Protein AF-A0A815SWW9-F1 (afdb_monomer_lite)

Sequence (886 aa):
MSTSISLSSIQSQHINSLTKLCSNALVLVDTITFEWFRVTNLIGHLFCSIDHPTIKRINDPNLFENNKHTRLIIILSEAISTARLNEICTEENFDSVILLTSSPSIIDINDKNESEENLFDILELKYLQFPFISITDYFFLIPTLIPYRLPTIETLTSLTNEQIKMMTSLDTKFDKFEIKTIQIHAEMLNTLMASMNAREDIFALGPLSHVIAREYTQMANIKQRRKGGENKIALLLIDRHLDLATPSSHQQDTLLAQIINILPNIRIKSSDGCHERTIDIKVDTRALVKTSSSKSENDFNSYLFADMKRRVENIDAKSIFDNIIYSKSKVATTEVFTHLLESLIYNNLETKLKSVKVSAAAISACLEKFRQSPITVCKNYELLVMSCCLMQLMESISQNQKIERLVGLEKILVQGLTTNTGPSSYSIILQTLKDDLSKPEQQRQLKLMDYVILLVHIYSLAGNDVFYGKEEKDRTHKLIGKEILNESLFTNDLRQEMKTLGYSLEIEHALDVIYQQLDLLLSYKRRYKYLNSLIVDGHDEQPNYRQSLLKQILDLFKIYGNLGSSPSTVQQEQLMHDIEHVPFDGLTDFFRSAARGLFGDTKPNLISNDYSTIVIFIVGGITSHEIQLVQQYSQQIKKQRDCSYHKNMFRVAKASFSNKLIRSQSSTSIKAKKSNQRINKTTENILPIRISSSKYVAEQRSKARDIVLCLQRKNIKLIAIDFDNTLLSIHTSGYYQGTVDNLIEHIRSTFYYFIQEILDLPAFGHTLHLCIVTFSSQEQLIRKLLQLAFKTSKIDQIILRCNTPEFISTMNENDFLGKEFHLTSVVTELATQRNKTIKQHEILLLDDDVQNILIAEKFGHKVLEIRDGINLDILKEFAYNVLSEC

pLDDT: mean 80.12, std 16.36, range [26.19, 98.38]

Secondary structure (DSSP, 8-state):
------HHHHHHHHHHHHHHHHTTSEEEE-HHHHHHHHHTTHHHHHHTSSSPPEEEETT-TTTTTT---SEEEEEESS-EEHHHHHHHHHSS--SEEEEEES-GGGEEGGG--GGGTTHHHHEEEEE-S--SEEEETTEEEPPP-SSPPPPPHHHHHSS-HHHHHH---STTTS-HHHHHHHHHHHHHHHHHHHHTTEEEEEEEESHHHHHHHHHHHH-TTHHHHHHH--EEEEEEEEEGGG--TTTT-----BHHHHHHHHSPEEEEE-TTS-EEEEEEEEEE-GGG----S---GGGGEEEHHHHHHTTTTSHHHHHHHHHHHHSBHHHHHHHHHHHHHHHHHHTTS-SS-------HHHHHHHHHHHTT-HHHHHHSHHHHHHHHHHHHHHHHHTT-HHHHHHHHHHHHHHHHTT-TTS--HHHHHHHHHHHHHTS-GGG-SS-HHHHHHHHHHHHHHHTT-PPS-HHHHHHHHHHHHHHHHH-HHHHHHHHHHHHHTT----HHHHHHHHHHHHHHHHHHHTT-SSSS--EE---TTPPPEE--HHHHHHHHHHHHH-TTSPPPHHHHHHHHHSSEEE-TTHHHHHHHHHHHHHHTPPPP-TT-TT-SEEEEEEET---HHHHHHHHHHHHHHHHHHHHHHHHHHHHHHHHHHHHHHHTT-----------------------------HHHHHHHHHHHHHHHHHHHHTT--EEEEEIIIIIBSS--TTS--S-HHHHGGGB-HHHHHHHHHHHH-TTBTTTBEEEEE-S-S-HHHHHHHHHHH---GGGGGSEEE---HHHHTTS-TT---TTHHHHHHHHHHHHHHS-----GGGEEEEES-HHHHHHHHHTT-EEEE--TT--HHHHHHHHHHGGG--

InterPro domains:
  IPR001619 Sec1-like protein [PTHR11679] (107-635)
  IPR023214 HAD superfamily [G3DSA:3.40.50.1000] (700-881)
  IPR036045 Sec1-like superfamily [SSF56815] (166-638)
  IPR036412 HAD-like superfamily [SSF56784] (715-883)

Organism: NCBI:txid433720

Foldseek 3Di:
DPDDQFLLVLVVVLLVVVLVVQFQEAEEEAPQVVLLCLLLLSVVVQVPDPRHYHYDYLPPPCSCPPDPGLEYEYEDLAADELVSLQCVQPVDRHPAAEYEYQAPLSYPPVPDDPVSPVVVVRYHYDYRLQQWAPLGRQDIDRDDYPPADADALVLLLVADPVNLQQDDDPPVRDDSRNRSVLLSLLSNVLSVCLSRLELEFEWEFFSSRSNSVVSNLPDPCNVVSNVRRPAYEYEYEYECLLPLLVVLALDQFALLSLLQPQADFDWDQHPLRDTDGDSKGWFFQPLQEDDDDDDDSVVRTDIQSSVLSVPCVDPVSVVLSVRNLFHTNVVSQVVLVVVLQVLCVVVVLDPDRDPDDRALVSLSVSSNSNSVDVVSCVVCVNSNSVSSSVSVSRVRVVPQPLSVVLNVLLQVQLLLLPDPVDHHNLNSLLVLVVVQVVDDPVPRSDDLVSSLSSLLNSLSANFQRDTDDVVSVVSSLVVSLVVCVVDPVNVPVVVSVCVVVVHPDDSVVVSVVSVVSSVSSNVSLNSADQSRHQWDCDPDPDHIDGHGSLNVLLVLLVVLLPVPDDPDVVSQCNNCVSIDTRDSVRPVVVVVVVVVVVVVDDDDRNNDPSHPYYHYHYDPDDDSVSSNSVVVSVVVSVVSVVVVVVVVVVVVVVVVVVVVVVVVDPDDDDDDDDDDDDDDDDDDDDDPPPDDDPVNLVVLLVLLLLLVVLLVVLLQAEEEFEDACTQFVHGCPLDNPDALSVRLVGGDPQVLSNVQSLQPDPCELPRHAYEYFYQHQCQVSVLVSQCVSHVDPCSVRYHYQYNHVVLVVPDDPPDCLDRVSVVVVVQVCCCPVVVDHDALQSYEYEEQDVSNQVSSVVSNYHYDHDDPPDHSVVSSCCSPPVSPDD

Structure (mmCIF, N/CA/C/O backbone):
data_AF-A0A815SWW9-F1
#
_entry.id   AF-A0A815SWW9-F1
#
loop_
_atom_site.group_PDB
_atom_site.id
_atom_site.type_symbol
_atom_site.label_atom_id
_atom_site.label_alt_id
_atom_site.label_comp_id
_atom_site.label_asym_id
_atom_site.label_entity_id
_atom_site.label_seq_id
_atom_site.pdbx_PDB_ins_code
_atom_site.Cartn_x
_atom_site.Cartn_y
_atom_site.Cartn_z
_atom_site.occupancy
_atom_site.B_iso_or_equiv
_atom_site.auth_seq_id
_atom_site.auth_comp_id
_atom_site.auth_asym_id
_atom_site.auth_atom_id
_atom_site.pdbx_PDB_model_num
ATOM 1 N N . MET A 1 1 ? -29.176 17.730 -5.469 1.00 28.59 1 MET A N 1
ATOM 2 C CA . MET A 1 1 ? -28.328 17.457 -4.292 1.00 28.59 1 MET A CA 1
ATOM 3 C C . MET A 1 1 ? -28.115 15.955 -4.265 1.00 28.59 1 MET A C 1
ATOM 5 O O . MET A 1 1 ? -29.062 15.250 -3.960 1.00 28.59 1 MET A O 1
ATOM 9 N N . SER A 1 2 ? -26.962 15.450 -4.713 1.00 37.66 2 SER A N 1
ATOM 10 C CA . SER A 1 2 ? -26.655 14.021 -4.571 1.00 37.66 2 SER A CA 1
ATOM 11 C C . SER A 1 2 ? -26.400 13.744 -3.091 1.00 37.66 2 SER A C 1
ATOM 13 O O . SER A 1 2 ? -25.537 14.394 -2.498 1.00 37.66 2 SER A O 1
ATOM 15 N N . THR A 1 3 ? -27.153 12.832 -2.489 1.00 51.19 3 THR A N 1
ATOM 16 C CA . THR A 1 3 ? -26.865 12.300 -1.154 1.00 51.19 3 THR A CA 1
ATOM 17 C C . THR A 1 3 ? -25.464 11.696 -1.176 1.00 51.19 3 THR A C 1
ATOM 19 O O . THR A 1 3 ? -25.209 10.746 -1.909 1.00 51.19 3 THR A O 1
ATOM 22 N N . SER A 1 4 ? -24.517 12.291 -0.450 1.00 68.88 4 SER A N 1
ATOM 23 C CA . SER A 1 4 ? -23.161 11.752 -0.352 1.00 68.88 4 SER A CA 1
ATOM 24 C C . SER A 1 4 ? -23.195 10.403 0.362 1.00 68.88 4 SER A C 1
ATOM 26 O O . SER A 1 4 ? -23.782 10.306 1.439 1.00 68.88 4 SER A O 1
ATOM 28 N N . ILE A 1 5 ? -22.543 9.392 -0.211 1.00 83.94 5 ILE A N 1
ATOM 29 C CA . ILE A 1 5 ? -22.355 8.085 0.427 1.00 83.94 5 ILE A CA 1
ATOM 30 C C . ILE A 1 5 ? -21.585 8.296 1.743 1.00 83.94 5 ILE A C 1
ATOM 32 O O . ILE A 1 5 ? -20.517 8.907 1.736 1.00 83.94 5 ILE A O 1
ATOM 36 N N . SER A 1 6 ? -22.126 7.814 2.866 1.00 88.25 6 SER A N 1
ATOM 37 C CA . SER A 1 6 ? -21.467 7.847 4.181 1.00 88.25 6 SER A CA 1
ATOM 38 C C . SER A 1 6 ? -21.121 6.428 4.615 1.00 88.25 6 SER A C 1
ATOM 40 O O . SER A 1 6 ? -21.995 5.655 5.010 1.00 88.25 6 SER A O 1
ATOM 42 N N . LEU A 1 7 ? -19.832 6.089 4.549 1.00 88.19 7 LEU A N 1
ATOM 43 C CA . LEU A 1 7 ? -19.339 4.774 4.962 1.00 88.19 7 LEU A CA 1
ATOM 44 C C . LEU A 1 7 ? -19.535 4.528 6.460 1.00 88.19 7 LEU A C 1
ATOM 46 O O . LEU A 1 7 ? -19.805 3.393 6.847 1.00 88.19 7 LEU A O 1
ATOM 50 N N . SER A 1 8 ? -19.459 5.570 7.297 1.00 85.12 8 SER A N 1
ATOM 51 C CA . SER A 1 8 ? -19.710 5.419 8.734 1.00 85.12 8 SER A CA 1
ATOM 52 C C . SER A 1 8 ? -21.167 5.044 9.011 1.00 85.12 8 SER A C 1
ATOM 54 O O . SER A 1 8 ? -21.420 4.123 9.783 1.00 85.12 8 SER A O 1
ATOM 56 N N . SER A 1 9 ? -22.123 5.674 8.316 1.00 87.81 9 SER A N 1
ATOM 57 C CA . SER A 1 9 ? -23.548 5.346 8.428 1.00 87.81 9 SER A CA 1
ATOM 58 C C . SER A 1 9 ? -23.849 3.919 7.965 1.00 87.81 9 SER A C 1
ATOM 60 O O . SER A 1 9 ? -24.535 3.182 8.675 1.00 87.81 9 SER A O 1
ATOM 62 N N . ILE A 1 10 ? -23.283 3.509 6.825 1.00 89.06 10 ILE A N 1
ATOM 63 C CA . ILE A 1 10 ? -23.389 2.138 6.304 1.00 89.06 10 ILE A CA 1
ATOM 64 C C . ILE A 1 10 ? -22.845 1.139 7.337 1.00 89.06 10 ILE A C 1
ATOM 66 O O . ILE A 1 10 ? -23.532 0.188 7.709 1.00 89.06 10 ILE A O 1
ATOM 70 N N . GLN A 1 11 ? -21.645 1.383 7.874 1.00 88.06 11 GLN A N 1
ATOM 71 C CA . GLN A 1 11 ? -21.050 0.519 8.893 1.00 88.06 11 GLN A CA 1
ATOM 72 C C . GLN A 1 11 ? -21.924 0.435 10.153 1.00 88.06 11 GLN A C 1
ATOM 74 O O . GLN A 1 11 ? -22.138 -0.660 10.666 1.00 88.06 11 GLN A O 1
ATOM 79 N N . SER A 1 12 ? -22.475 1.552 10.641 1.00 85.44 12 SER A N 1
ATOM 80 C CA . SER A 1 12 ? -23.375 1.560 11.803 1.00 85.44 12 SER A CA 1
ATOM 81 C C . SER A 1 12 ? -24.646 0.735 11.571 1.00 85.44 12 SER A C 1
ATOM 83 O O . SER A 1 12 ? -25.087 0.023 12.473 1.00 85.44 12 SER A O 1
ATOM 85 N N . GLN A 1 13 ? -25.233 0.777 10.370 1.00 87.88 13 GLN A N 1
ATOM 86 C CA . GLN A 1 13 ? -26.397 -0.051 10.025 1.00 87.88 13 GLN A CA 1
ATOM 87 C C . GLN A 1 13 ? -26.065 -1.547 10.057 1.00 87.88 13 GLN A C 1
ATOM 89 O O . GLN A 1 13 ? -26.841 -2.352 10.589 1.00 87.88 13 GLN A O 1
ATOM 94 N N . HIS A 1 14 ? -24.901 -1.923 9.532 1.00 87.62 14 HIS A N 1
ATOM 95 C CA . HIS A 1 14 ? -24.450 -3.307 9.560 1.00 87.62 14 HIS A CA 1
ATOM 96 C C . HIS A 1 14 ? -24.086 -3.781 10.972 1.00 87.62 14 HIS A C 1
ATOM 98 O O . HIS A 1 14 ? -24.501 -4.874 11.353 1.00 87.62 14 HIS A O 1
ATOM 104 N N . ILE A 1 15 ? -23.417 -2.945 11.774 1.00 86.50 15 ILE A N 1
ATOM 105 C CA . ILE A 1 15 ? -23.149 -3.197 13.200 1.00 86.50 15 ILE A CA 1
ATOM 106 C C . ILE A 1 15 ? -24.458 -3.472 13.940 1.00 86.50 15 ILE A C 1
ATOM 108 O O . ILE A 1 15 ? -24.577 -4.503 14.590 1.00 86.50 15 ILE A O 1
ATOM 112 N N . ASN A 1 16 ? -25.477 -2.627 13.765 1.00 86.12 16 ASN A N 1
ATOM 113 C CA . ASN A 1 16 ? -26.783 -2.825 14.399 1.00 86.12 16 ASN A CA 1
ATOM 114 C C . ASN A 1 16 ? -27.454 -4.139 13.974 1.00 86.12 16 ASN A C 1
ATOM 116 O O . ASN A 1 16 ? -28.098 -4.803 14.787 1.00 86.12 16 ASN A O 1
ATOM 120 N N . SER A 1 17 ? -27.320 -4.516 12.702 1.00 88.62 17 SER A N 1
ATOM 121 C CA . SER A 1 17 ? -27.863 -5.775 12.182 1.00 88.62 17 SER A CA 1
ATOM 122 C C . SER A 1 17 ? -27.133 -6.982 12.773 1.00 88.62 17 SER A C 1
ATOM 124 O O . SER A 1 17 ? -27.777 -7.945 13.186 1.00 88.62 17 SER A O 1
ATOM 126 N N . LEU A 1 18 ? -25.804 -6.907 12.887 1.00 88.69 18 LEU A N 1
ATOM 127 C CA . LEU A 1 18 ? -24.998 -7.956 13.500 1.00 88.69 18 LEU A CA 1
ATOM 128 C C . LEU A 1 18 ? -25.253 -8.065 15.008 1.00 88.69 18 LEU A C 1
ATOM 130 O O . LEU A 1 18 ? -25.401 -9.171 15.510 1.00 88.69 18 LEU A O 1
ATOM 134 N N . THR A 1 19 ? -25.390 -6.948 15.727 1.00 88.25 19 THR A N 1
ATOM 135 C CA . THR A 1 19 ? -25.749 -6.947 17.154 1.00 88.25 19 THR A CA 1
ATOM 136 C C . THR A 1 19 ? -27.071 -7.668 17.404 1.00 88.25 19 THR A C 1
ATOM 138 O O . THR A 1 19 ? -27.162 -8.456 18.339 1.00 88.25 19 THR A O 1
ATOM 141 N N . LYS A 1 20 ? -28.074 -7.458 16.541 1.00 88.81 20 LYS A N 1
ATOM 142 C CA . LYS A 1 20 ? -29.349 -8.190 16.604 1.00 88.81 20 LYS A CA 1
ATOM 143 C C . LYS A 1 20 ? -29.201 -9.670 16.263 1.00 88.81 20 LYS A C 1
ATOM 145 O O . LYS A 1 20 ? -29.877 -10.494 16.856 1.00 88.81 20 LYS A O 1
ATOM 150 N N . LEU A 1 21 ? -28.349 -10.019 15.301 1.00 89.94 21 LEU A N 1
ATOM 151 C CA . LEU A 1 21 ? -28.117 -11.420 14.946 1.00 89.94 21 LEU A CA 1
ATOM 152 C C . LEU A 1 21 ? -27.449 -12.183 16.098 1.00 89.94 21 LEU A C 1
ATOM 154 O O . LEU A 1 21 ? -27.844 -13.313 16.390 1.00 89.94 21 LEU A O 1
ATOM 158 N N . CYS A 1 22 ? -26.487 -11.530 16.754 1.00 90.81 22 CYS A N 1
ATOM 159 C CA . CYS A 1 22 ? -25.696 -12.061 17.857 1.00 90.81 22 CYS A CA 1
ATOM 160 C C . CYS A 1 22 ? -26.426 -12.110 19.203 1.00 90.81 22 CYS A C 1
ATOM 162 O O . CYS A 1 22 ? -25.908 -12.727 20.124 1.00 90.81 22 CYS A O 1
ATOM 164 N N . SER A 1 23 ? -27.588 -11.476 19.363 1.00 88.94 23 SER A N 1
ATOM 165 C CA . SER A 1 23 ? -28.292 -11.454 20.651 1.00 88.94 23 SER A CA 1
ATOM 166 C C . SER A 1 23 ? -28.649 -12.866 21.135 1.00 88.94 23 SER A C 1
ATOM 168 O O . SER A 1 23 ? -29.152 -13.673 20.344 1.00 88.94 23 SER A O 1
ATOM 170 N N . ASN A 1 24 ? -28.452 -13.129 22.433 1.00 91.00 24 ASN A N 1
ATOM 171 C CA . ASN A 1 24 ? -28.711 -14.426 23.076 1.00 91.00 24 ASN A CA 1
ATOM 172 C C . ASN A 1 24 ? -28.012 -15.620 22.386 1.00 91.00 24 ASN A C 1
ATOM 174 O O . ASN A 1 24 ? -28.640 -16.642 22.097 1.00 91.00 24 ASN A O 1
ATOM 178 N N . ALA A 1 25 ? -26.732 -15.461 22.045 1.00 93.06 25 ALA A N 1
ATOM 179 C CA . ALA A 1 25 ? -25.926 -16.504 21.419 1.00 93.06 25 ALA A CA 1
ATOM 180 C C . ALA A 1 25 ? -24.525 -16.604 22.040 1.00 93.06 25 ALA A C 1
ATOM 182 O O . ALA A 1 25 ? -23.979 -15.624 22.564 1.00 93.06 25 ALA A O 1
ATOM 183 N N . LEU A 1 26 ? -23.919 -17.785 21.908 1.00 93.94 26 LEU A N 1
ATOM 184 C CA . LEU A 1 26 ? -22.475 -17.951 22.016 1.00 93.94 26 LEU A CA 1
ATOM 185 C C . LEU A 1 26 ? -21.864 -17.512 20.683 1.00 93.94 26 LEU A C 1
ATOM 187 O O . LEU A 1 26 ? -22.131 -18.107 19.642 1.00 93.94 26 LEU A O 1
ATOM 191 N N . VAL A 1 27 ? -21.069 -16.448 20.714 1.00 93.50 27 VAL A N 1
ATOM 192 C CA . VAL A 1 27 ? -20.405 -15.878 19.544 1.00 93.50 27 VAL A CA 1
ATOM 193 C C . VAL A 1 27 ? -18.925 -16.225 19.602 1.00 93.50 27 VAL A C 1
ATOM 195 O O . VAL A 1 27 ? -18.199 -15.748 20.475 1.00 93.50 27 VAL A O 1
ATOM 198 N N . LEU A 1 28 ? -18.471 -17.037 18.657 1.00 93.38 28 LEU A N 1
ATOM 199 C CA . LEU A 1 28 ? -17.068 -17.379 18.485 1.00 93.38 28 LEU A CA 1
ATOM 200 C C . LEU A 1 28 ? -16.478 -16.526 17.375 1.00 93.38 28 LEU A C 1
ATOM 202 O O . LEU A 1 28 ? -17.030 -16.460 16.280 1.00 93.38 28 LEU A O 1
ATOM 206 N N . VAL A 1 29 ? -15.358 -15.872 17.651 1.00 90.12 29 VAL A N 1
ATOM 207 C CA . VAL A 1 29 ? -14.650 -15.053 16.663 1.00 90.12 29 VAL A CA 1
ATOM 208 C C . VAL A 1 29 ? -13.195 -15.481 16.570 1.00 90.12 29 VAL A C 1
ATOM 210 O O . VAL A 1 29 ? -12.577 -15.828 17.582 1.00 90.12 29 VAL A O 1
ATOM 213 N N . ASP A 1 30 ? -12.621 -15.443 15.372 1.00 85.12 30 ASP A N 1
ATOM 214 C CA . ASP A 1 30 ? -11.168 -15.537 15.253 1.00 85.12 30 ASP A CA 1
ATOM 215 C C . ASP A 1 30 ? -10.474 -14.266 15.766 1.00 85.12 30 ASP A C 1
ATOM 217 O O . ASP A 1 30 ? -11.096 -13.255 16.122 1.00 85.12 30 ASP A O 1
ATOM 221 N N . THR A 1 31 ? -9.149 -14.341 15.853 1.00 80.50 31 THR A N 1
ATOM 222 C CA . THR A 1 31 ? -8.339 -13.271 16.425 1.00 80.50 31 THR A CA 1
ATOM 223 C C . THR A 1 31 ? -8.426 -11.985 15.603 1.00 80.50 31 THR A C 1
ATOM 225 O O . THR A 1 31 ? -8.537 -10.911 16.187 1.00 80.50 31 THR A O 1
ATOM 228 N N . ILE A 1 32 ? -8.432 -12.072 14.272 1.00 78.00 32 ILE A N 1
ATOM 229 C CA . ILE A 1 32 ? -8.517 -10.904 13.385 1.00 78.00 32 ILE A CA 1
ATOM 230 C C . ILE A 1 32 ? -9.870 -10.205 13.540 1.00 78.00 32 ILE A C 1
ATOM 232 O O . ILE A 1 32 ? -9.935 -8.999 13.787 1.00 78.00 32 ILE A O 1
ATOM 236 N N . THR A 1 33 ? -10.953 -10.972 13.492 1.00 83.00 33 THR A N 1
ATOM 237 C CA . THR A 1 33 ? -12.331 -10.498 13.639 1.00 83.00 33 THR A CA 1
ATOM 238 C C . THR A 1 33 ? -12.541 -9.832 14.996 1.00 83.00 33 THR A C 1
ATOM 240 O O . THR A 1 33 ? -13.130 -8.751 15.071 1.00 83.00 33 THR A O 1
ATOM 243 N N . PHE A 1 34 ? -12.009 -10.416 16.076 1.00 84.25 34 PHE A N 1
ATOM 244 C CA . PHE A 1 34 ? -12.066 -9.818 17.413 1.00 84.25 34 PHE A CA 1
ATOM 245 C C . PHE A 1 34 ? -11.474 -8.403 17.437 1.00 84.25 34 PHE A C 1
ATOM 247 O O . PHE A 1 34 ? -11.981 -7.493 18.097 1.00 84.25 34 PHE A O 1
ATOM 254 N N . GLU A 1 35 ? -10.395 -8.195 16.697 1.00 79.56 35 GLU A N 1
ATOM 255 C CA . GLU A 1 35 ? -9.653 -6.941 16.700 1.00 79.56 35 GLU A CA 1
ATOM 256 C C . GLU A 1 35 ? -10.373 -5.888 15.859 1.00 79.56 35 GLU A C 1
ATOM 258 O O . GLU A 1 35 ? -10.431 -4.718 16.248 1.00 79.56 35 GLU A O 1
ATOM 263 N N . TRP A 1 36 ? -11.051 -6.303 14.786 1.00 80.75 36 TRP A N 1
ATOM 264 C CA . TRP A 1 36 ? -11.974 -5.428 14.061 1.00 80.75 36 TRP A CA 1
ATOM 265 C C . TRP A 1 36 ? -13.135 -5.012 14.949 1.00 80.75 36 TRP A C 1
ATOM 267 O O . TRP A 1 36 ? -13.521 -3.841 14.954 1.00 80.75 36 TRP A O 1
ATOM 277 N N . PHE A 1 37 ? -13.680 -5.951 15.724 1.00 83.56 37 PHE A N 1
ATOM 278 C CA . PHE A 1 37 ? -14.781 -5.677 16.639 1.00 83.56 37 PHE A CA 1
ATOM 279 C C . PHE A 1 37 ? -14.355 -4.667 17.706 1.00 83.56 37 PHE A C 1
ATOM 281 O O . PHE A 1 37 ? -15.149 -3.800 18.075 1.00 83.56 37 PHE A O 1
ATOM 288 N N . ARG A 1 38 ? -13.096 -4.720 18.159 1.00 82.81 38 ARG A N 1
ATOM 289 C CA . ARG A 1 38 ? -12.534 -3.703 19.056 1.00 82.81 38 ARG A CA 1
ATOM 290 C C . ARG A 1 38 ? -12.417 -2.345 18.362 1.00 82.81 38 ARG A C 1
ATOM 292 O O . ARG A 1 38 ? -12.988 -1.375 18.850 1.00 82.81 38 ARG A O 1
ATOM 299 N N . VAL A 1 39 ? -11.749 -2.269 17.209 1.00 79.88 39 VAL A N 1
ATOM 300 C CA . VAL A 1 39 ? -11.517 -1.002 16.480 1.00 79.88 39 VAL A CA 1
ATOM 301 C C . VAL A 1 39 ? -12.820 -0.333 16.029 1.00 79.88 39 VAL A C 1
ATOM 303 O O . VAL A 1 39 ? -12.880 0.887 15.897 1.00 79.88 39 VAL A O 1
ATOM 306 N N . THR A 1 40 ? -13.873 -1.106 15.773 1.00 78.44 40 THR A N 1
ATOM 307 C CA . THR A 1 40 ? -15.208 -0.601 15.412 1.00 78.44 40 THR A CA 1
ATOM 308 C C . THR A 1 40 ? -16.112 -0.353 16.617 1.00 78.44 40 THR A C 1
ATOM 310 O O . THR A 1 40 ? -17.238 0.101 16.436 1.00 78.44 40 THR A O 1
ATOM 313 N N . ASN A 1 41 ? -15.635 -0.621 17.838 1.00 79.19 41 ASN A N 1
ATOM 314 C CA . ASN A 1 41 ? -16.411 -0.611 19.081 1.00 79.19 41 ASN A CA 1
ATOM 315 C C . ASN A 1 41 ? -17.661 -1.530 19.055 1.00 79.19 41 ASN A C 1
ATOM 317 O O . ASN A 1 41 ? -18.584 -1.388 19.860 1.00 79.19 41 ASN A O 1
ATOM 321 N N . LEU A 1 42 ? -17.701 -2.525 18.165 1.00 82.69 42 LEU A N 1
ATOM 322 C CA . LEU A 1 42 ? -18.795 -3.495 18.098 1.00 82.69 42 LEU A CA 1
ATOM 323 C C . LEU A 1 42 ? -18.932 -4.295 19.402 1.00 82.69 42 LEU A C 1
ATOM 325 O O . LEU A 1 42 ? -20.052 -4.567 19.828 1.00 82.69 42 LEU A O 1
ATOM 329 N N . ILE A 1 43 ? -17.821 -4.607 20.080 1.00 80.69 43 ILE A N 1
ATOM 330 C CA . ILE A 1 43 ? -17.851 -5.259 21.403 1.00 80.69 43 ILE A CA 1
ATOM 331 C C . ILE A 1 43 ? -18.672 -4.420 22.394 1.00 80.69 43 ILE A C 1
ATOM 333 O O . ILE A 1 43 ? -19.541 -4.951 23.084 1.00 80.69 43 ILE A O 1
ATOM 337 N N . GLY A 1 44 ? -18.459 -3.100 22.417 1.00 78.62 44 GLY A N 1
ATOM 338 C CA . GLY A 1 44 ? -19.234 -2.181 23.250 1.00 78.62 44 GLY A CA 1
ATOM 339 C C . GLY A 1 44 ? -20.726 -2.184 22.903 1.00 78.62 44 GLY A C 1
ATOM 340 O O . GLY A 1 44 ? -21.561 -2.224 23.803 1.00 78.62 44 GLY A O 1
ATOM 341 N N . HIS A 1 45 ? -21.076 -2.211 21.613 1.00 79.94 45 HIS A N 1
ATOM 342 C CA . HIS A 1 45 ? -22.474 -2.318 21.173 1.00 79.94 45 HIS A CA 1
ATOM 343 C C . HIS A 1 45 ? -23.135 -3.634 21.608 1.00 79.94 45 HIS A C 1
ATOM 345 O O . HIS A 1 45 ? -24.288 -3.624 22.040 1.00 79.94 45 HIS A O 1
ATOM 351 N N . LEU A 1 46 ? -22.407 -4.752 21.542 1.00 80.38 46 LEU A N 1
ATOM 352 C CA . LEU A 1 46 ? -22.892 -6.062 21.982 1.00 80.38 46 LEU A CA 1
ATOM 353 C C . LEU A 1 46 ? -23.126 -6.092 23.503 1.00 80.38 46 LEU A C 1
ATOM 355 O O . LEU A 1 46 ? -24.167 -6.580 23.944 1.00 80.38 46 LEU A O 1
ATOM 359 N N . PHE A 1 47 ? -22.238 -5.490 24.304 1.00 77.25 47 PHE A N 1
ATOM 360 C CA . PHE A 1 47 ? -22.422 -5.371 25.760 1.00 77.25 47 PHE A CA 1
ATOM 361 C C . PHE A 1 47 ? -23.596 -4.479 26.173 1.00 77.25 47 PHE A C 1
ATOM 363 O O . PHE A 1 47 ? -24.148 -4.679 27.246 1.00 77.25 47 PHE A O 1
ATOM 370 N N . CYS A 1 48 ? -24.001 -3.511 25.351 1.00 75.31 48 CYS A N 1
ATOM 371 C CA . CYS A 1 48 ? -25.159 -2.659 25.640 1.00 75.31 48 CYS A CA 1
ATOM 372 C C . CYS A 1 48 ? -26.504 -3.271 25.200 1.00 75.31 48 CYS A C 1
ATOM 374 O O . CYS A 1 48 ? -27.549 -2.672 25.455 1.00 75.31 48 CYS A O 1
ATOM 376 N N . SER A 1 49 ? -26.504 -4.419 24.513 1.00 75.50 49 SER A N 1
ATOM 377 C CA . SER A 1 49 ? -27.738 -5.099 24.089 1.00 75.50 49 SER A CA 1
ATOM 378 C C . SER A 1 49 ? -28.466 -5.747 25.276 1.00 75.50 49 SER A C 1
ATOM 380 O O . SER A 1 49 ? -27.820 -6.160 26.226 1.00 75.50 49 SER A O 1
ATOM 382 N N . ILE A 1 50 ? -29.803 -5.822 25.247 1.00 65.62 50 ILE A N 1
ATOM 383 C CA . ILE A 1 50 ? -30.616 -6.364 26.361 1.00 65.62 50 ILE A CA 1
ATOM 384 C C . ILE A 1 50 ? -30.351 -7.867 26.575 1.00 65.62 50 ILE A C 1
ATOM 386 O O . ILE A 1 50 ? -30.291 -8.327 27.712 1.00 65.62 50 ILE A O 1
ATOM 390 N N . ASP A 1 51 ? -30.132 -8.605 25.485 1.00 79.00 51 ASP A N 1
ATOM 391 C CA . ASP A 1 51 ? -29.882 -10.046 25.483 1.00 79.00 51 ASP A CA 1
ATOM 392 C C . ASP A 1 51 ? -28.403 -10.325 25.184 1.00 79.00 51 ASP A C 1
ATOM 394 O O . ASP A 1 51 ? -28.019 -10.650 24.053 1.00 79.00 51 ASP A O 1
ATOM 398 N N . HIS A 1 52 ? -27.563 -10.130 26.203 1.00 79.81 52 HIS A N 1
ATOM 399 C CA . HIS A 1 52 ? -26.109 -10.147 26.066 1.00 79.81 52 HIS A CA 1
ATOM 400 C C . HIS A 1 52 ? -25.583 -11.468 25.466 1.00 79.81 52 HIS A C 1
ATOM 402 O O . HIS A 1 52 ? -25.755 -12.527 26.078 1.00 79.81 52 HIS A O 1
ATOM 408 N N . PRO A 1 53 ? -24.877 -11.432 24.319 1.00 87.69 53 PRO A N 1
ATOM 409 C CA . PRO A 1 53 ? -24.121 -12.588 23.862 1.00 87.69 53 PRO A CA 1
ATOM 410 C C . PRO A 1 53 ? -22.948 -12.897 24.786 1.00 87.69 53 PRO A C 1
ATOM 412 O O . PRO A 1 53 ? -22.373 -12.006 25.418 1.00 87.69 53 PRO A O 1
ATOM 415 N N . THR A 1 54 ? -22.510 -14.152 24.769 1.00 90.38 54 THR A N 1
ATOM 416 C CA . THR A 1 54 ? -21.175 -14.514 25.255 1.00 90.38 54 THR A CA 1
ATOM 417 C C . THR A 1 54 ? -20.229 -14.531 24.068 1.00 90.38 54 THR A C 1
ATOM 419 O O . THR A 1 54 ? -20.411 -15.332 23.163 1.00 90.38 54 THR A O 1
ATOM 422 N N . ILE A 1 55 ? -19.226 -13.653 24.055 1.00 90.06 55 ILE A N 1
ATOM 423 C CA . ILE A 1 55 ? -18.236 -13.588 22.974 1.00 90.06 55 ILE A CA 1
ATOM 424 C C . ILE A 1 55 ? -16.947 -14.241 23.459 1.00 90.06 55 ILE A C 1
ATOM 426 O O . ILE A 1 55 ? -16.393 -13.819 24.475 1.00 90.06 55 ILE A O 1
ATOM 430 N N . LYS A 1 56 ? -16.454 -15.239 22.727 1.00 90.69 56 LYS A N 1
ATOM 431 C CA . LYS A 1 56 ? -15.180 -15.909 23.004 1.00 90.69 56 LYS A CA 1
ATOM 432 C C . LYS A 1 56 ? -14.328 -15.981 21.743 1.00 90.69 56 LYS A C 1
ATOM 434 O O . LYS A 1 56 ? -14.831 -15.932 20.621 1.00 90.69 56 LYS A O 1
ATOM 439 N N . ARG A 1 57 ? -13.013 -16.071 21.934 1.00 88.94 57 ARG A N 1
ATOM 440 C CA . ARG A 1 57 ? -12.090 -16.329 20.825 1.00 88.94 57 ARG A CA 1
ATOM 441 C C . ARG A 1 57 ? -12.140 -17.811 20.479 1.00 88.94 57 ARG A C 1
ATOM 443 O O . ARG A 1 57 ? -12.216 -18.645 21.372 1.00 88.94 57 ARG A O 1
ATOM 450 N N . ILE A 1 58 ? -12.039 -18.140 19.199 1.00 88.94 58 ILE A N 1
ATOM 451 C CA . ILE A 1 58 ? -12.123 -19.530 18.724 1.00 88.94 58 ILE A CA 1
ATOM 452 C C . ILE A 1 58 ? -10.966 -20.427 19.203 1.00 88.94 58 ILE A C 1
ATOM 454 O O . ILE A 1 58 ? -11.066 -21.649 19.178 1.00 88.94 58 ILE A O 1
ATOM 458 N N . ASN A 1 59 ? -9.873 -19.816 19.663 1.00 82.75 59 ASN A N 1
ATOM 459 C CA . ASN A 1 59 ? -8.707 -20.504 20.217 1.00 82.75 59 ASN A CA 1
ATOM 460 C C . ASN A 1 59 ? -8.679 -20.468 21.756 1.00 82.75 59 ASN A C 1
ATOM 462 O O . ASN A 1 59 ? -7.645 -20.753 22.356 1.00 82.75 59 ASN A O 1
ATOM 466 N N . ASP A 1 60 ? -9.770 -20.046 22.402 1.00 85.00 60 ASP A N 1
ATOM 467 C CA . ASP A 1 60 ? -9.885 -20.077 23.859 1.00 85.00 60 ASP A CA 1
ATOM 468 C C . ASP A 1 60 ? -9.954 -21.543 24.335 1.00 85.00 60 ASP A C 1
ATOM 470 O O . ASP A 1 60 ? -10.825 -22.281 23.870 1.00 85.00 60 ASP A O 1
ATOM 474 N N . PRO A 1 61 ? -9.065 -21.995 25.240 1.00 84.12 61 PRO A N 1
ATOM 475 C CA . PRO A 1 61 ? -9.096 -23.370 25.741 1.00 84.12 61 PRO A CA 1
ATOM 476 C C . PRO A 1 61 ? -10.397 -23.708 26.484 1.00 84.12 61 PRO A C 1
ATOM 478 O O . PRO A 1 61 ? -10.742 -24.880 26.597 1.00 84.12 61 PRO A O 1
ATOM 481 N N . ASN A 1 62 ? -11.138 -22.699 26.951 1.00 88.19 62 ASN A N 1
ATOM 482 C CA . ASN A 1 62 ? -12.366 -22.851 27.725 1.00 88.19 62 ASN A CA 1
ATOM 483 C C . ASN A 1 62 ? -13.596 -22.363 26.936 1.00 88.19 62 ASN A C 1
ATOM 485 O O . ASN A 1 62 ? -14.507 -21.728 27.484 1.00 88.19 62 ASN A O 1
ATOM 489 N N . LEU A 1 63 ? -13.629 -22.650 25.631 1.00 87.50 63 LEU A N 1
ATOM 490 C CA . LEU A 1 63 ? -14.681 -22.269 24.679 1.00 87.50 63 LEU A CA 1
ATOM 491 C C . LEU A 1 63 ? -16.108 -22.468 25.210 1.00 87.50 63 LEU A C 1
ATOM 493 O O . LEU A 1 63 ? -16.893 -21.519 25.236 1.00 87.50 63 LEU A O 1
ATOM 497 N N . PHE A 1 64 ? -16.439 -23.650 25.722 1.00 90.75 64 PHE A N 1
ATOM 498 C CA . PHE A 1 64 ? -17.807 -23.978 26.151 1.00 90.75 64 PHE A CA 1
ATOM 499 C C . PHE A 1 64 ? -18.019 -23.902 27.665 1.00 90.75 64 PHE A C 1
ATOM 501 O O . PHE A 1 64 ? -19.136 -24.067 28.153 1.00 90.75 64 PHE A O 1
ATOM 508 N N . GLU A 1 65 ? -16.981 -23.540 28.426 1.00 90.06 65 GLU A N 1
ATOM 509 C CA . GLU A 1 65 ? -17.087 -23.418 29.879 1.00 90.06 65 GLU A CA 1
ATOM 510 C C . GLU A 1 65 ? -18.178 -22.400 30.260 1.00 90.06 65 GLU A C 1
ATOM 512 O O . GLU A 1 65 ? -18.146 -21.239 29.826 1.00 90.06 65 GLU A O 1
ATOM 517 N N . ASN A 1 66 ? -19.141 -22.850 31.074 1.00 86.00 66 ASN A N 1
ATOM 518 C CA . ASN A 1 66 ? -20.317 -22.098 31.523 1.00 86.00 66 ASN A CA 1
ATOM 519 C C . ASN A 1 66 ? -21.233 -21.581 30.393 1.00 86.00 66 ASN A C 1
ATOM 521 O O . ASN A 1 66 ? -21.935 -20.581 30.594 1.00 86.00 66 ASN A O 1
ATOM 525 N N . ASN A 1 67 ? -21.250 -22.229 29.221 1.00 88.12 67 ASN A N 1
ATOM 526 C CA . ASN A 1 67 ? -22.179 -21.866 28.155 1.00 88.12 67 ASN A CA 1
ATOM 527 C C . ASN A 1 67 ? -23.641 -22.096 28.589 1.00 88.12 67 ASN A C 1
ATOM 529 O O . ASN A 1 67 ? -23.991 -23.132 29.147 1.00 88.12 67 ASN A O 1
ATOM 533 N N . LYS A 1 68 ? -24.499 -21.107 28.330 1.00 90.25 68 LYS A N 1
ATOM 534 C CA . LYS A 1 68 ? -25.951 -21.158 28.588 1.00 90.25 68 LYS A CA 1
ATOM 535 C C . LYS A 1 68 ? -26.776 -20.912 27.326 1.00 90.25 68 LYS A C 1
ATOM 537 O O . LYS A 1 68 ? -28.002 -20.884 27.396 1.00 90.25 68 LYS A O 1
ATOM 542 N N . HIS A 1 69 ? -26.111 -20.674 26.198 1.00 92.81 69 HIS A N 1
ATOM 543 C CA . HIS A 1 69 ? -26.750 -20.335 24.936 1.00 92.81 69 HIS A CA 1
ATOM 544 C C . HIS A 1 69 ? -27.002 -21.600 24.130 1.00 92.81 69 HIS A C 1
ATOM 546 O O . HIS A 1 69 ? -26.098 -22.419 23.976 1.00 92.81 69 HIS A O 1
ATOM 552 N N . THR A 1 70 ? -28.200 -21.717 23.560 1.00 92.19 70 THR A N 1
ATOM 553 C CA . THR A 1 70 ? -28.546 -22.794 22.621 1.00 92.19 70 THR A CA 1
ATOM 554 C C . THR A 1 70 ? -28.284 -22.411 21.164 1.00 92.19 70 THR A C 1
ATOM 556 O O . THR A 1 70 ? -28.416 -23.236 20.267 1.00 92.19 70 THR A O 1
ATOM 559 N N . ARG A 1 71 ? -27.867 -21.164 20.906 1.00 94.00 71 ARG A N 1
ATOM 560 C CA . ARG A 1 71 ? -27.481 -20.672 19.580 1.00 94.00 71 ARG A CA 1
ATOM 561 C C . ARG A 1 71 ? -25.978 -20.431 19.520 1.00 94.00 71 ARG A C 1
ATOM 563 O O . ARG A 1 71 ? -25.443 -19.709 20.364 1.00 94.00 71 ARG A O 1
ATOM 570 N N . LEU A 1 72 ? -25.335 -20.975 18.491 1.00 94.44 72 LEU A N 1
ATOM 571 C CA . LEU A 1 72 ? -23.925 -20.761 18.179 1.00 94.44 72 LEU A CA 1
ATOM 572 C C . LEU A 1 72 ? -23.791 -19.886 16.931 1.00 94.44 72 LEU A C 1
ATOM 574 O O . LEU A 1 72 ? -24.404 -20.154 15.897 1.00 94.44 72 LEU A O 1
ATOM 578 N N . ILE A 1 73 ? -22.973 -18.842 17.019 1.00 94.06 73 ILE A N 1
ATOM 579 C CA . ILE A 1 73 ? -22.606 -17.993 15.886 1.00 94.06 73 ILE A CA 1
ATOM 580 C C . ILE A 1 73 ? -21.089 -17.958 15.796 1.00 94.06 73 ILE A C 1
ATOM 582 O O . ILE A 1 73 ? -20.420 -17.511 16.721 1.00 94.06 73 ILE A O 1
ATOM 586 N N . ILE A 1 74 ? -20.545 -18.395 14.671 1.00 92.94 74 ILE A N 1
ATOM 587 C CA . ILE A 1 74 ? -19.109 -18.391 14.401 1.00 92.94 74 ILE A CA 1
ATOM 588 C C . ILE A 1 74 ? -18.844 -17.298 13.370 1.00 92.94 74 ILE A C 1
ATOM 590 O O . ILE A 1 74 ? -19.509 -17.263 12.339 1.00 92.94 74 ILE A O 1
ATOM 594 N N . ILE A 1 75 ? -17.910 -16.385 13.636 1.00 90.69 75 ILE A N 1
ATOM 595 C CA . ILE A 1 75 ? -17.574 -15.270 12.743 1.00 90.69 75 ILE A CA 1
ATOM 596 C C . ILE A 1 75 ? -16.097 -15.340 12.373 1.00 90.69 75 ILE A C 1
ATOM 598 O O . ILE A 1 75 ? -15.236 -15.197 13.245 1.00 90.69 75 ILE A O 1
ATOM 602 N N . LEU A 1 76 ? -15.825 -15.546 11.082 1.00 85.25 76 LEU A N 1
ATOM 603 C CA . LEU A 1 76 ? -14.486 -15.813 10.563 1.00 85.25 76 LEU A CA 1
ATOM 604 C C . LEU A 1 76 ? -14.064 -14.839 9.457 1.00 85.25 76 LEU A C 1
ATOM 606 O O . LEU A 1 76 ? -14.781 -14.620 8.476 1.00 85.25 76 LEU A O 1
ATOM 610 N N . SER A 1 77 ? -12.847 -14.337 9.608 1.00 79.12 77 SER A N 1
ATOM 611 C CA . SER A 1 77 ? -12.030 -13.613 8.636 1.00 79.12 77 SER A CA 1
ATOM 612 C C . SER A 1 77 ? -10.733 -14.375 8.295 1.00 79.12 77 SER A C 1
ATOM 614 O O . SER A 1 77 ? -10.115 -14.079 7.276 1.00 79.12 77 SER A O 1
ATOM 616 N N . GLU A 1 78 ? -10.325 -15.357 9.108 1.00 75.88 78 GLU A N 1
ATOM 617 C CA . GLU A 1 78 ? -9.204 -16.276 8.853 1.00 75.88 78 GLU A CA 1
ATOM 618 C C . GLU A 1 78 ? -9.673 -17.656 8.381 1.00 75.88 78 GLU A C 1
ATOM 620 O O . GLU A 1 78 ? -10.800 -18.080 8.648 1.00 75.88 78 GLU A O 1
ATOM 625 N N . ALA A 1 79 ? -8.771 -18.381 7.705 1.00 74.56 79 ALA A N 1
ATOM 626 C CA . ALA A 1 79 ? -8.996 -19.778 7.340 1.00 74.56 79 ALA A CA 1
ATOM 627 C C . ALA A 1 79 ? -9.312 -20.631 8.572 1.00 74.56 79 ALA A C 1
ATOM 629 O O . ALA A 1 79 ? -8.606 -20.563 9.577 1.00 74.56 79 ALA A O 1
ATOM 630 N N . ILE A 1 80 ? -10.294 -21.518 8.444 1.00 78.12 80 ILE A N 1
ATOM 631 C CA . ILE A 1 80 ? -10.492 -22.626 9.375 1.00 78.12 80 ILE A CA 1
ATOM 632 C C . ILE A 1 80 ? -10.597 -23.923 8.580 1.00 78.12 80 ILE A C 1
ATOM 634 O O . ILE A 1 80 ? -11.178 -23.940 7.490 1.00 78.12 80 ILE A O 1
ATOM 638 N N . SER A 1 81 ? -10.030 -25.006 9.112 1.00 78.12 81 SER A N 1
ATOM 639 C CA . SER A 1 81 ? -10.247 -26.333 8.539 1.00 78.12 81 SER A CA 1
ATOM 640 C C . SER A 1 81 ? -11.676 -26.800 8.812 1.00 78.12 81 SER A C 1
ATOM 642 O O . SER A 1 81 ? -12.256 -26.502 9.862 1.00 78.12 81 SER A O 1
ATOM 644 N N . THR A 1 82 ? -12.240 -27.564 7.878 1.00 79.50 82 THR A N 1
ATOM 645 C CA . THR A 1 82 ? -13.557 -28.200 8.033 1.00 79.50 82 THR A CA 1
ATOM 646 C C . THR A 1 82 ? -13.595 -29.107 9.258 1.00 79.50 82 THR A C 1
ATOM 648 O O . THR A 1 82 ? -14.545 -29.029 10.030 1.00 79.50 82 THR A O 1
ATOM 651 N N . ALA A 1 83 ? -12.527 -29.867 9.513 1.00 80.44 83 ALA A N 1
ATOM 652 C CA . ALA A 1 83 ? -12.390 -30.711 10.698 1.00 80.44 83 ALA A CA 1
ATOM 653 C C . ALA A 1 83 ? -12.517 -29.927 12.018 1.00 80.44 83 ALA A C 1
ATOM 655 O O . ALA A 1 83 ? -13.286 -30.317 12.896 1.00 80.44 83 ALA A O 1
ATOM 656 N N . ARG A 1 84 ? -11.813 -28.791 12.155 1.00 84.56 84 ARG A N 1
ATOM 657 C CA . ARG A 1 84 ? -11.895 -27.958 13.368 1.00 84.56 84 ARG A CA 1
ATOM 658 C C . ARG A 1 84 ? -13.263 -27.298 13.503 1.00 84.56 84 ARG A C 1
ATOM 660 O O . ARG A 1 84 ? -13.785 -27.185 14.608 1.00 84.56 84 ARG A O 1
ATOM 667 N N . LEU A 1 85 ? -13.849 -26.864 12.389 1.00 86.19 85 LEU A N 1
ATOM 668 C CA . LEU A 1 85 ? -15.206 -26.329 12.387 1.00 86.19 85 LEU A CA 1
ATOM 669 C C . LEU A 1 85 ? -16.217 -27.397 12.834 1.00 86.19 85 LEU A C 1
ATOM 671 O O . LEU A 1 85 ? -17.088 -27.094 13.645 1.00 86.19 85 LEU A O 1
ATOM 675 N N . ASN A 1 86 ? -16.068 -28.638 12.362 1.00 84.88 86 ASN A N 1
ATOM 676 C CA . ASN A 1 86 ? -16.918 -29.762 12.742 1.00 84.88 86 ASN A CA 1
ATOM 677 C C . ASN A 1 86 ? -16.820 -30.072 14.239 1.00 84.88 86 ASN A C 1
ATOM 679 O O . ASN A 1 86 ? -17.842 -30.208 14.905 1.00 84.88 86 ASN A O 1
ATOM 683 N N . GLU A 1 87 ? -15.600 -30.119 14.778 1.00 86.62 87 GLU A N 1
ATOM 684 C CA . GLU A 1 87 ? -15.346 -30.301 16.212 1.00 86.62 87 GLU A CA 1
ATOM 685 C C . GLU A 1 87 ? -16.111 -29.257 17.040 1.00 86.62 87 GLU A C 1
ATOM 687 O O . GLU A 1 87 ? -16.926 -29.614 17.883 1.00 86.62 87 GLU A O 1
ATOM 692 N N . ILE A 1 88 ? -15.955 -27.971 16.710 1.00 89.38 88 ILE A N 1
ATOM 693 C CA . ILE A 1 88 ? -16.628 -26.863 17.408 1.00 89.38 88 ILE A CA 1
ATOM 694 C C . ILE A 1 88 ? -18.156 -26.975 17.319 1.00 89.38 88 ILE A C 1
ATOM 696 O O . ILE A 1 88 ? -18.856 -26.699 18.291 1.00 89.38 88 ILE A O 1
ATOM 700 N N . CYS A 1 89 ? -18.687 -27.331 16.148 1.00 87.25 89 CYS A N 1
ATOM 701 C CA . CYS A 1 89 ? -20.133 -27.378 15.923 1.00 87.25 89 CYS A CA 1
ATOM 702 C C . CYS A 1 89 ? -20.806 -28.592 16.576 1.00 87.25 89 CYS A C 1
ATOM 704 O O . CYS A 1 89 ? -22.022 -28.570 16.751 1.00 87.25 89 CYS A O 1
ATOM 706 N N . THR A 1 90 ? -20.042 -29.636 16.910 1.00 84.56 90 THR A N 1
ATOM 707 C CA . THR A 1 90 ? -20.560 -30.896 17.471 1.00 84.56 90 THR A CA 1
ATOM 708 C C . THR A 1 90 ? -20.242 -31.087 18.956 1.00 84.56 90 THR A C 1
ATOM 710 O O . THR A 1 90 ? -20.747 -32.030 19.560 1.00 84.56 90 THR A O 1
ATOM 713 N N . GLU A 1 91 ? -19.445 -30.199 19.560 1.00 85.62 91 GLU A N 1
ATOM 714 C CA . GLU A 1 91 ? -19.021 -30.302 20.965 1.00 85.62 91 GLU A CA 1
ATOM 715 C C . GLU A 1 91 ? -20.177 -30.117 21.967 1.00 85.62 91 GLU A C 1
ATOM 717 O O . GLU A 1 91 ? -20.195 -30.753 23.019 1.00 85.62 91 GLU A O 1
ATOM 722 N N . GLU A 1 92 ? -21.176 -29.300 21.627 1.00 85.94 92 GLU A N 1
ATOM 723 C CA . GLU A 1 92 ? -22.372 -29.027 22.434 1.00 85.94 92 GLU A CA 1
ATOM 724 C C . GLU A 1 92 ? -23.640 -29.126 21.569 1.00 85.94 92 GLU A C 1
ATOM 726 O O . GLU A 1 92 ? -23.608 -28.922 20.354 1.00 85.94 92 GLU A O 1
ATOM 731 N N . ASN A 1 93 ? -24.789 -29.396 22.193 1.00 85.69 93 ASN A N 1
ATOM 732 C CA . ASN A 1 93 ? -26.069 -29.473 21.482 1.00 85.69 93 ASN A CA 1
ATOM 733 C C . ASN A 1 93 ? -26.661 -28.072 21.261 1.00 85.69 93 ASN A C 1
ATOM 735 O O . ASN A 1 93 ? -27.358 -27.539 22.128 1.00 85.69 93 ASN A O 1
ATOM 739 N N . PHE A 1 94 ? -26.403 -27.487 20.092 1.00 90.19 94 PHE A N 1
ATOM 740 C CA . PHE A 1 94 ? -26.992 -26.213 19.673 1.00 90.19 94 PHE A CA 1
ATOM 741 C C . PHE A 1 94 ? -28.271 -26.409 18.846 1.00 90.19 94 PHE A C 1
ATOM 743 O O . PHE A 1 94 ? -28.303 -27.213 17.919 1.00 90.19 94 PHE A O 1
ATOM 750 N N . ASP A 1 95 ? -29.302 -25.606 19.124 1.00 90.06 95 ASP A N 1
ATOM 751 C CA . ASP A 1 95 ? -30.545 -25.544 18.338 1.00 90.06 95 ASP A CA 1
ATOM 752 C C . ASP A 1 95 ? -30.313 -24.914 16.954 1.00 90.06 95 ASP A C 1
ATOM 754 O O . ASP A 1 95 ? -31.050 -25.171 16.003 1.00 90.06 95 ASP A O 1
ATOM 758 N N . SER A 1 96 ? -29.316 -24.028 16.846 1.00 90.81 96 SER A N 1
ATOM 759 C CA . SER A 1 96 ? -28.937 -23.377 15.591 1.00 90.81 96 SER A CA 1
ATOM 760 C C . SER A 1 96 ? -27.451 -23.041 15.570 1.00 90.81 96 SER A C 1
ATOM 762 O O . SER A 1 96 ? -26.962 -22.405 16.513 1.00 90.81 96 SER A O 1
ATOM 764 N N . VAL A 1 97 ? -26.778 -23.353 14.463 1.00 93.06 97 VAL A N 1
ATOM 765 C CA . VAL A 1 97 ? -25.385 -22.977 14.206 1.00 93.06 97 VAL A CA 1
ATOM 766 C C . VAL A 1 97 ? -25.328 -22.078 12.974 1.00 93.06 97 VAL A C 1
ATOM 768 O O . VAL A 1 97 ? -25.772 -22.465 11.897 1.00 93.06 97 VAL A O 1
ATOM 771 N N . ILE A 1 98 ? -24.786 -20.869 13.122 1.00 93.56 98 ILE A N 1
ATOM 772 C CA . ILE A 1 98 ? -24.619 -19.915 12.018 1.00 93.56 98 ILE A CA 1
ATOM 773 C C . ILE A 1 98 ? -23.134 -19.639 11.821 1.00 93.56 98 ILE A C 1
ATOM 775 O O . ILE A 1 98 ? -22.463 -19.182 12.745 1.00 93.56 98 ILE A O 1
ATOM 779 N N . LEU A 1 99 ? -22.641 -19.828 10.600 1.00 91.25 99 LEU A N 1
ATOM 780 C CA . LEU A 1 99 ? -21.307 -19.392 10.205 1.00 91.25 99 LEU A CA 1
ATOM 781 C C . LEU A 1 99 ? -21.405 -18.098 9.399 1.00 91.25 99 LEU A C 1
ATOM 783 O O . LEU A 1 99 ? -22.011 -18.064 8.333 1.00 91.25 99 LEU A O 1
ATOM 787 N N . LEU A 1 100 ? -20.792 -17.034 9.904 1.00 89.94 100 LEU A N 1
ATOM 788 C CA . LEU A 1 100 ? -20.640 -15.748 9.237 1.00 89.94 100 LEU A CA 1
ATOM 789 C C . LEU A 1 100 ? -19.206 -15.597 8.747 1.00 89.94 100 LEU A C 1
ATOM 791 O O . LEU A 1 100 ? -18.275 -15.577 9.547 1.00 89.94 100 LEU A O 1
ATOM 795 N N . THR A 1 101 ? -19.016 -15.425 7.445 1.00 86.44 101 THR A N 1
ATOM 796 C CA . THR A 1 101 ? -17.680 -15.188 6.885 1.00 86.44 101 THR A CA 1
ATOM 797 C C . THR A 1 101 ? -17.658 -14.009 5.921 1.00 86.44 101 THR A C 1
ATOM 799 O O . THR A 1 101 ? -18.675 -13.667 5.315 1.00 86.44 101 THR A O 1
ATOM 802 N N . SER A 1 102 ? -16.514 -13.337 5.803 1.00 77.06 102 SER A N 1
ATOM 803 C CA . SER A 1 102 ? -16.314 -12.253 4.834 1.00 77.06 102 SER A CA 1
ATOM 804 C C . SER A 1 102 ? -16.142 -12.756 3.398 1.00 77.06 102 SER A C 1
ATOM 806 O O . SER A 1 102 ? -16.289 -11.965 2.469 1.00 77.06 102 SER A O 1
ATOM 808 N N . SER A 1 103 ? -15.869 -14.051 3.207 1.00 80.62 103 SER A N 1
ATOM 809 C CA . SER A 1 103 ? -15.602 -14.643 1.898 1.00 80.62 103 SER A CA 1
ATOM 810 C C . SER A 1 103 ? -15.865 -16.156 1.897 1.00 80.62 103 SER A C 1
ATOM 812 O O . SER A 1 103 ? -15.452 -16.839 2.835 1.00 80.62 103 SER A O 1
ATOM 814 N N . PRO A 1 104 ? -16.513 -16.727 0.861 1.00 78.12 104 PRO A N 1
ATOM 815 C CA . PRO A 1 104 ? -16.598 -18.180 0.699 1.00 78.12 104 PRO A CA 1
ATOM 816 C C . PRO A 1 104 ? -15.222 -18.834 0.599 1.00 78.12 104 PRO A C 1
ATOM 818 O O . PRO A 1 104 ? -15.054 -19.944 1.102 1.00 78.12 104 PRO A O 1
ATOM 821 N N . SER A 1 105 ? -14.240 -18.150 0.006 1.00 78.44 105 SER A N 1
ATOM 822 C CA . SER A 1 105 ? -12.896 -18.689 -0.141 1.00 78.44 105 SER A CA 1
ATOM 823 C C . SER A 1 105 ? -12.257 -18.992 1.205 1.00 78.44 105 SER A C 1
ATOM 825 O O . SER A 1 105 ? -11.466 -19.920 1.253 1.00 78.44 105 SER A O 1
ATOM 827 N N . ILE A 1 106 ? -12.609 -18.309 2.304 1.00 76.00 106 ILE A N 1
ATOM 828 C CA . ILE A 1 106 ? -12.025 -18.521 3.643 1.00 76.00 106 ILE A CA 1
ATOM 829 C C . ILE A 1 106 ? -12.140 -19.976 4.129 1.00 76.00 106 ILE A C 1
ATOM 831 O O . ILE A 1 106 ? -11.193 -20.483 4.735 1.00 76.00 106 ILE A O 1
ATOM 835 N N . ILE A 1 107 ? -13.223 -20.678 3.797 1.00 74.81 107 ILE A N 1
ATOM 836 C CA . ILE A 1 107 ? -13.452 -22.073 4.197 1.00 74.81 107 ILE A CA 1
ATOM 837 C C . ILE A 1 107 ? -12.654 -22.999 3.263 1.00 74.81 107 ILE A C 1
ATOM 839 O O . ILE A 1 107 ? -12.834 -22.953 2.047 1.00 74.81 107 ILE A O 1
ATOM 843 N N . ASP A 1 108 ? -11.761 -23.843 3.794 1.00 67.12 108 ASP A N 1
ATOM 844 C CA . ASP A 1 108 ? -11.024 -24.815 2.963 1.00 67.12 108 ASP A CA 1
ATOM 845 C C . ASP A 1 108 ? -11.893 -26.054 2.673 1.00 67.12 108 ASP A C 1
ATOM 847 O O . ASP A 1 108 ? -11.828 -27.065 3.360 1.00 67.12 108 ASP A O 1
ATOM 851 N N . ILE A 1 109 ? -12.762 -25.941 1.666 1.00 56.16 109 ILE A N 1
ATOM 852 C CA . ILE A 1 109 ? -13.743 -26.970 1.270 1.00 56.16 109 ILE A CA 1
ATOM 853 C C . ILE A 1 109 ? -13.083 -28.181 0.573 1.00 56.16 109 ILE A C 1
ATOM 855 O O . ILE A 1 109 ? -13.717 -29.216 0.378 1.00 56.16 109 ILE A O 1
ATOM 859 N N . ASN A 1 110 ? -11.804 -28.080 0.209 1.00 50.78 110 ASN A N 1
ATOM 860 C CA . ASN A 1 110 ? -11.115 -29.090 -0.595 1.00 50.78 110 ASN A CA 1
ATOM 861 C C . ASN A 1 110 ? -10.599 -30.296 0.210 1.00 50.78 110 ASN A C 1
ATOM 863 O O . ASN A 1 110 ? -10.070 -31.218 -0.402 1.00 50.78 110 ASN A O 1
ATOM 867 N N . ASP A 1 111 ? -10.767 -30.312 1.536 1.00 51.69 111 ASP A N 1
ATOM 868 C CA . ASP A 1 111 ? -10.328 -31.406 2.422 1.00 51.69 111 ASP A CA 1
ATOM 869 C C . ASP A 1 111 ? -11.520 -32.183 3.021 1.00 51.69 111 ASP A C 1
ATOM 871 O O . ASP A 1 111 ? -11.497 -32.641 4.160 1.00 51.69 111 ASP A O 1
ATOM 875 N N . LYS A 1 112 ? -12.614 -32.286 2.254 1.00 54.06 112 LYS A N 1
ATOM 876 C CA . LYS A 1 112 ? -13.836 -32.981 2.674 1.00 54.06 112 LYS A CA 1
ATOM 877 C C . LYS A 1 112 ? -13.622 -34.493 2.736 1.00 54.06 112 LYS A C 1
ATOM 879 O O . LYS A 1 112 ? -13.481 -35.145 1.703 1.00 54.06 112 LYS A O 1
ATOM 884 N N . ASN A 1 113 ? -13.710 -35.055 3.938 1.00 56.22 113 ASN A N 1
ATOM 885 C CA . ASN A 1 113 ? -13.967 -36.483 4.144 1.00 56.22 113 ASN A CA 1
ATOM 886 C C . ASN A 1 113 ? -15.487 -36.754 4.173 1.00 56.22 113 ASN A C 1
ATOM 888 O O . ASN A 1 113 ? -16.253 -35.881 4.575 1.00 56.22 113 ASN A O 1
ATOM 892 N N . GLU A 1 114 ? -15.943 -37.966 3.821 1.00 53.78 114 GLU A N 1
ATOM 893 C CA . GLU A 1 114 ? -17.377 -38.354 3.837 1.00 53.78 114 GLU A CA 1
ATOM 894 C C . GLU A 1 114 ? -18.066 -38.116 5.204 1.00 53.78 114 GLU A C 1
ATOM 896 O O . GLU A 1 114 ? -19.268 -37.879 5.268 1.00 53.78 114 GLU A O 1
ATOM 901 N N . SER A 1 115 ? -17.316 -38.104 6.315 1.00 52.38 115 SER A N 1
ATOM 902 C CA . SER A 1 115 ? -17.832 -37.783 7.657 1.00 52.38 115 SER A CA 1
ATOM 903 C C . SER A 1 115 ? -18.157 -36.297 7.886 1.00 52.38 115 SER A C 1
ATOM 905 O O . SER A 1 115 ? -18.771 -35.964 8.899 1.00 52.38 115 SER A O 1
ATOM 907 N N . GLU A 1 116 ? -17.736 -35.402 6.988 1.00 59.75 116 GLU A N 1
ATOM 908 C CA . GLU A 1 116 ? -17.921 -33.945 7.082 1.00 59.75 116 GLU A CA 1
ATOM 909 C C . GLU A 1 116 ? -19.139 -33.435 6.287 1.00 59.75 116 GLU A C 1
ATOM 911 O O . GLU A 1 116 ? -19.480 -32.255 6.381 1.00 59.75 116 GLU A O 1
ATOM 916 N N . GLU A 1 117 ? -19.832 -34.301 5.536 1.00 57.16 117 GLU A N 1
ATOM 917 C CA . GLU A 1 117 ? -21.052 -33.930 4.799 1.00 57.16 117 GLU A CA 1
ATOM 918 C C . GLU A 1 117 ? -22.205 -33.538 5.742 1.00 57.16 117 GLU A C 1
ATOM 920 O O . GLU A 1 117 ? -22.902 -32.562 5.471 1.00 57.16 117 GLU A O 1
ATOM 925 N N . ASN A 1 118 ? -22.312 -34.185 6.911 1.00 62.62 118 ASN A N 1
ATOM 926 C CA . ASN A 1 118 ? -23.353 -33.906 7.915 1.00 62.62 118 ASN A CA 1
ATOM 927 C C . ASN A 1 118 ? -23.214 -32.529 8.602 1.00 62.62 118 ASN A C 1
ATOM 929 O O . ASN A 1 118 ? -24.173 -32.038 9.197 1.00 62.62 118 ASN A O 1
ATOM 933 N N . LEU A 1 119 ? -22.034 -31.890 8.556 1.00 67.25 119 LEU A N 1
ATOM 934 C CA . LEU A 1 119 ? -21.807 -30.580 9.187 1.00 67.25 119 LEU A CA 1
ATOM 935 C C . LEU A 1 119 ? -22.631 -29.477 8.509 1.00 67.25 119 LEU A C 1
ATOM 937 O O . LEU A 1 119 ? -23.158 -28.585 9.173 1.00 67.25 119 LEU A O 1
ATOM 941 N N . PHE A 1 120 ? -22.743 -29.530 7.181 1.00 66.38 120 PHE A N 1
ATOM 942 C CA . PHE A 1 120 ? -23.445 -28.510 6.401 1.00 66.38 120 PHE A CA 1
ATOM 943 C C . PHE A 1 120 ? -24.972 -28.625 6.495 1.00 66.38 120 PHE A C 1
ATOM 945 O O . PHE A 1 120 ? -25.660 -27.667 6.153 1.00 66.38 120 PHE A O 1
ATOM 952 N N . ASP A 1 121 ? -25.498 -29.739 7.010 1.00 70.56 121 ASP A N 1
ATOM 953 C CA . ASP A 1 121 ? -26.939 -29.926 7.211 1.00 70.56 121 ASP A CA 1
ATOM 954 C C . ASP A 1 121 ? -27.472 -29.148 8.425 1.00 70.56 121 ASP A C 1
ATOM 956 O O . ASP A 1 121 ? -28.632 -28.734 8.442 1.00 70.56 121 ASP A O 1
ATOM 960 N N . ILE A 1 122 ? -26.624 -28.918 9.434 1.00 73.81 122 ILE A N 1
ATOM 961 C CA . ILE A 1 122 ? -26.967 -28.163 10.654 1.00 73.81 122 ILE A CA 1
ATOM 962 C C . ILE A 1 122 ? -26.473 -26.708 10.628 1.00 73.81 122 ILE A C 1
ATOM 964 O O . ILE A 1 122 ? -26.909 -25.890 11.442 1.00 73.81 122 ILE A O 1
ATOM 968 N N . LEU A 1 123 ? -25.556 -26.381 9.712 1.00 86.12 123 LEU A N 1
ATOM 969 C CA . LEU A 1 123 ? -24.860 -25.099 9.646 1.00 86.12 123 LEU A CA 1
ATOM 970 C C . LEU A 1 123 ? -25.498 -24.158 8.619 1.00 86.12 123 LEU A C 1
ATOM 972 O O . LEU A 1 123 ? -25.491 -24.405 7.415 1.00 86.12 123 LEU A O 1
ATOM 976 N N . GLU A 1 124 ? -25.979 -23.008 9.086 1.00 90.81 124 GLU A N 1
ATOM 977 C CA . GLU A 1 124 ? -26.439 -21.929 8.216 1.00 90.81 124 GLU A CA 1
ATOM 978 C C . GLU A 1 124 ? -25.258 -21.017 7.838 1.00 90.81 124 GLU A C 1
ATOM 980 O O . GLU A 1 124 ? -24.780 -20.220 8.651 1.00 90.81 124 GLU A O 1
ATOM 985 N N . LEU A 1 125 ? -24.790 -21.103 6.590 1.00 87.50 125 LEU A N 1
ATOM 986 C CA . LEU A 1 125 ? -23.747 -20.216 6.069 1.00 87.50 125 LEU A CA 1
ATOM 987 C C . LEU A 1 125 ? -24.331 -18.861 5.640 1.00 87.50 125 LEU A C 1
ATOM 989 O O . LEU A 1 125 ? -25.221 -18.779 4.792 1.00 87.50 125 LEU A O 1
ATOM 993 N N . LYS A 1 126 ? -23.779 -17.779 6.188 1.00 88.81 126 LYS A N 1
ATOM 994 C CA . LYS A 1 126 ? -24.107 -16.384 5.874 1.00 88.81 126 LYS A CA 1
ATOM 995 C C . LYS A 1 126 ? -22.833 -15.584 5.588 1.00 88.81 126 LYS A C 1
ATOM 997 O O . LYS A 1 126 ? -21.755 -15.888 6.091 1.00 88.81 126 LYS A O 1
ATOM 1002 N N . TYR A 1 127 ? -22.972 -14.503 4.820 1.00 83.62 127 TYR A N 1
ATOM 1003 C CA . TYR A 1 127 ? -21.851 -13.624 4.473 1.00 83.62 127 TYR A CA 1
ATOM 1004 C C . TYR A 1 127 ? -21.950 -12.263 5.160 1.00 83.62 127 TYR A C 1
ATOM 1006 O O . TYR A 1 127 ? -23.012 -11.627 5.160 1.00 83.62 127 TYR A O 1
ATOM 1014 N N . LEU A 1 128 ? -20.829 -11.802 5.722 1.00 79.25 128 LEU A N 1
ATOM 1015 C CA . LEU A 1 128 ? -20.709 -10.486 6.344 1.00 79.25 128 LEU A CA 1
ATOM 1016 C C . LEU A 1 128 ? -20.890 -9.388 5.294 1.00 79.25 128 LEU A C 1
ATOM 1018 O O . LEU A 1 128 ? -20.099 -9.250 4.370 1.00 79.25 128 LEU A O 1
ATOM 1022 N N . GLN A 1 129 ? -21.905 -8.547 5.485 1.00 73.31 129 GLN A N 1
ATOM 1023 C CA . GLN A 1 129 ? -22.233 -7.444 4.572 1.00 73.31 129 GLN A CA 1
ATOM 1024 C C . GLN A 1 129 ? -21.351 -6.191 4.768 1.00 73.31 129 GLN A C 1
ATOM 1026 O O . GLN A 1 129 ? -21.617 -5.152 4.171 1.00 73.31 129 GLN A O 1
ATOM 1031 N N . PHE A 1 130 ? -20.326 -6.257 5.626 1.00 75.06 130 PHE A N 1
ATOM 1032 C CA . PHE A 1 130 ? -19.423 -5.139 5.925 1.00 75.06 130 PHE A CA 1
ATOM 1033 C C . PHE A 1 130 ? -17.966 -5.604 6.138 1.00 75.06 130 PHE A C 1
ATOM 1035 O O . PHE A 1 130 ? -17.423 -5.500 7.232 1.00 75.06 130 PHE A O 1
ATOM 1042 N N . PRO A 1 131 ? -17.268 -6.105 5.108 1.00 72.12 131 PRO A N 1
ATOM 1043 C CA . PRO A 1 131 ? -15.892 -6.587 5.249 1.00 72.12 131 PRO A CA 1
ATOM 1044 C C . PRO A 1 131 ? -14.861 -5.449 5.355 1.00 72.12 131 PRO A C 1
ATOM 1046 O O . PRO A 1 131 ? -13.684 -5.639 5.080 1.00 72.12 131 PRO A O 1
ATOM 1049 N N . PHE A 1 132 ? -15.280 -4.238 5.714 1.00 84.12 132 PHE A N 1
ATOM 1050 C CA . PHE A 1 132 ? -14.416 -3.072 5.813 1.00 84.12 132 PHE A CA 1
ATOM 1051 C C . PHE A 1 132 ? -14.616 -2.364 7.149 1.00 84.12 132 PHE A C 1
ATOM 1053 O O . PHE A 1 132 ? -15.693 -2.378 7.744 1.00 84.12 132 PHE A O 1
ATOM 1060 N N . ILE A 1 133 ? -13.566 -1.682 7.586 1.00 84.94 133 ILE A N 1
ATOM 1061 C CA . ILE A 1 133 ? -13.564 -0.799 8.742 1.00 84.94 133 ILE A CA 1
ATOM 1062 C C . ILE A 1 133 ? -13.502 0.633 8.217 1.00 84.94 133 ILE A C 1
ATOM 1064 O O . ILE A 1 133 ? -12.447 1.111 7.805 1.00 84.94 133 ILE A O 1
ATOM 1068 N N . SER A 1 134 ? -14.621 1.349 8.250 1.00 87.38 134 SER A N 1
ATOM 1069 C CA . SER A 1 134 ? -14.654 2.803 8.089 1.00 87.38 134 SER A CA 1
ATOM 1070 C C . SER A 1 134 ? -14.031 3.441 9.324 1.00 87.38 134 SER A C 1
ATOM 1072 O O . SER A 1 134 ? -14.592 3.388 10.419 1.00 87.38 134 SER A O 1
ATOM 1074 N N . ILE A 1 135 ? -12.841 4.019 9.176 1.00 86.38 135 ILE A N 1
ATOM 1075 C CA . ILE A 1 135 ? -12.193 4.820 10.222 1.00 86.38 135 ILE A CA 1
ATOM 1076 C C . ILE A 1 135 ? -12.856 6.193 10.270 1.00 86.38 135 ILE A C 1
ATOM 1078 O O . ILE A 1 135 ? -13.242 6.645 11.340 1.00 86.38 135 ILE A O 1
ATOM 1082 N N . THR A 1 136 ? -13.081 6.795 9.105 1.00 86.19 136 THR A N 1
ATOM 1083 C CA . THR A 1 136 ? -13.895 8.005 8.923 1.00 86.19 136 THR A CA 1
ATOM 1084 C C . THR A 1 136 ? -14.756 7.844 7.660 1.00 86.19 136 THR A C 1
ATOM 1086 O O . THR A 1 136 ? -14.631 6.849 6.941 1.00 86.19 136 THR A O 1
ATOM 1089 N N . ASP A 1 137 ? -15.574 8.842 7.316 1.00 84.81 137 ASP A N 1
ATOM 1090 C CA . ASP A 1 137 ? -16.361 8.824 6.072 1.00 84.81 137 ASP A CA 1
ATOM 1091 C C . ASP A 1 137 ? -15.508 8.825 4.782 1.00 84.81 137 ASP A C 1
ATOM 1093 O O . ASP A 1 137 ? -16.016 8.458 3.726 1.00 84.81 137 ASP A O 1
ATOM 1097 N N . TYR A 1 138 ? -14.223 9.204 4.855 1.00 87.50 138 TYR A N 1
ATOM 1098 C CA . TYR A 1 138 ? -13.311 9.285 3.698 1.00 87.50 138 TYR A CA 1
ATOM 1099 C C . TYR A 1 138 ? -12.106 8.341 3.788 1.00 87.50 138 TYR A C 1
ATOM 1101 O O . TYR A 1 138 ? -11.258 8.340 2.898 1.00 87.50 138 TYR A O 1
ATOM 1109 N N . PHE A 1 139 ? -12.017 7.542 4.853 1.00 91.25 139 PHE A N 1
ATOM 1110 C CA . PHE A 1 139 ? -10.929 6.594 5.060 1.00 91.25 139 PHE A CA 1
ATOM 1111 C C . PHE A 1 139 ? -11.484 5.292 5.626 1.00 91.25 139 PHE A C 1
ATOM 1113 O O . PHE A 1 139 ? -12.071 5.270 6.711 1.00 91.25 139 PHE A O 1
ATOM 1120 N N . PHE A 1 140 ? -11.274 4.209 4.887 1.00 91.31 140 PHE A N 1
ATOM 1121 C CA . PHE A 1 140 ? -11.629 2.861 5.293 1.00 91.31 140 PHE A CA 1
ATOM 1122 C C . PHE A 1 140 ? -10.460 1.910 5.046 1.00 91.31 140 PHE A C 1
ATOM 1124 O O . PHE A 1 140 ? -9.561 2.200 4.257 1.00 91.31 140 PHE A O 1
ATOM 1131 N N . LEU A 1 141 ? -10.502 0.772 5.725 1.00 88.06 141 LEU A N 1
ATOM 1132 C CA . LEU A 1 141 ? -9.565 -0.326 5.558 1.00 88.06 141 LEU A CA 1
ATOM 1133 C C . LEU A 1 141 ? -10.347 -1.597 5.255 1.00 88.06 141 LEU A C 1
ATOM 1135 O O . LEU A 1 141 ? -11.365 -1.863 5.892 1.00 88.06 141 LEU A O 1
ATOM 1139 N N . ILE A 1 142 ? -9.858 -2.376 4.300 1.00 84.25 142 ILE A N 1
ATOM 1140 C CA . ILE A 1 142 ? -10.173 -3.797 4.220 1.00 84.25 142 ILE A CA 1
ATOM 1141 C C . ILE A 1 142 ? -9.093 -4.494 5.040 1.00 84.25 142 ILE A C 1
ATOM 1143 O O . ILE A 1 142 ? -7.915 -4.198 4.823 1.00 84.25 142 ILE A O 1
ATOM 1147 N N . PRO A 1 143 ? -9.443 -5.316 6.029 1.00 70.62 143 PRO A N 1
ATOM 1148 C CA . PRO A 1 143 ? -8.411 -5.766 6.940 1.00 70.62 143 PRO A CA 1
ATOM 1149 C C . PRO A 1 143 ? -7.585 -6.894 6.332 1.00 70.62 143 PRO A C 1
ATOM 1151 O O . PRO A 1 143 ? -8.065 -7.635 5.474 1.00 70.62 143 PRO A O 1
ATOM 1154 N N . THR A 1 144 ? -6.336 -6.995 6.777 1.00 64.88 144 THR A N 1
ATOM 1155 C CA . THR A 1 144 ? -5.404 -8.028 6.334 1.00 64.88 144 THR A CA 1
ATOM 1156 C C . THR A 1 144 ? -5.975 -9.397 6.667 1.00 64.88 144 THR A C 1
ATOM 1158 O O . THR A 1 144 ? -6.452 -9.618 7.779 1.00 64.88 144 THR A O 1
ATOM 1161 N N . LEU A 1 145 ? -5.936 -10.316 5.711 1.00 59.31 145 LEU A N 1
ATOM 1162 C CA . LEU A 1 145 ? -6.380 -11.683 5.931 1.00 59.31 145 LEU A CA 1
ATOM 1163 C C . LEU A 1 145 ? -5.126 -12.529 6.101 1.00 59.31 145 LEU A C 1
ATOM 1165 O O . LEU A 1 145 ? -4.375 -12.709 5.148 1.00 59.31 145 LEU A O 1
ATOM 1169 N N . ILE A 1 146 ? -4.884 -13.031 7.304 1.00 56.50 146 ILE A N 1
ATOM 1170 C CA . ILE A 1 146 ? -3.785 -13.962 7.581 1.00 56.50 146 ILE A CA 1
ATOM 1171 C C . ILE A 1 146 ? -4.373 -15.381 7.548 1.00 56.50 146 ILE A C 1
ATOM 1173 O O . ILE A 1 146 ? -5.516 -15.568 7.972 1.00 56.50 146 ILE A O 1
ATOM 1177 N N . PRO A 1 147 ? -3.680 -16.386 6.982 1.00 52.56 147 PRO A N 1
ATOM 1178 C CA . PRO A 1 147 ? -2.288 -16.420 6.501 1.00 52.56 147 PRO A CA 1
ATOM 1179 C C . PRO A 1 147 ? -2.066 -15.985 5.041 1.00 52.56 147 PRO A C 1
ATOM 1181 O O . PRO A 1 147 ? -1.017 -16.270 4.466 1.00 52.56 147 PRO A O 1
ATOM 1184 N N . TYR A 1 148 ? -3.034 -15.332 4.399 1.00 63.62 148 TYR A N 1
ATOM 1185 C CA . TYR A 1 148 ? -3.005 -15.114 2.953 1.00 63.62 148 TYR A CA 1
ATOM 1186 C C . TYR A 1 148 ? -2.019 -14.014 2.548 1.00 63.62 148 TYR A C 1
ATOM 1188 O O . TYR A 1 148 ? -2.080 -12.872 3.007 1.00 63.62 148 TYR A O 1
ATOM 1196 N N . ARG A 1 149 ? -1.081 -14.372 1.668 1.00 71.00 149 ARG A N 1
ATOM 1197 C CA . ARG A 1 149 ? -0.018 -13.485 1.188 1.00 71.00 149 ARG A CA 1
ATOM 1198 C C . ARG A 1 149 ? -0.397 -12.912 -0.169 1.00 71.00 149 ARG A C 1
ATOM 1200 O O . ARG A 1 149 ? -0.953 -13.613 -1.015 1.00 71.00 149 ARG A O 1
ATOM 1207 N N . LEU A 1 150 ? -0.122 -11.625 -0.375 1.00 78.44 150 LEU A N 1
ATOM 1208 C CA . LEU A 1 150 ? -0.260 -11.031 -1.704 1.00 78.44 150 LEU A CA 1
ATOM 1209 C C . LEU A 1 150 ? 0.714 -11.719 -2.673 1.00 78.44 150 LEU A C 1
ATOM 1211 O O . LEU A 1 150 ? 1.811 -12.082 -2.241 1.00 78.44 150 LEU A O 1
ATOM 1215 N N . PRO A 1 151 ? 0.343 -11.852 -3.959 1.00 84.06 151 PRO A N 1
ATOM 1216 C CA . PRO A 1 151 ? 1.239 -12.369 -4.976 1.00 84.06 151 PRO A CA 1
ATOM 1217 C C . PRO A 1 151 ? 2.606 -11.693 -4.969 1.00 84.06 151 PRO A C 1
ATOM 1219 O O . PRO A 1 151 ? 2.695 -10.464 -4.858 1.00 84.06 151 PRO A O 1
ATOM 1222 N N . THR A 1 152 ? 3.663 -12.493 -5.100 1.00 82.19 152 THR A N 1
ATOM 1223 C CA . THR A 1 152 ? 5.033 -11.966 -5.068 1.00 82.19 152 THR A CA 1
ATOM 1224 C C . THR A 1 152 ? 5.343 -11.123 -6.310 1.00 82.19 152 THR A C 1
ATOM 1226 O O . THR A 1 152 ? 4.752 -11.305 -7.381 1.00 82.19 152 THR A O 1
ATOM 1229 N N . ILE A 1 153 ? 6.311 -10.203 -6.196 1.00 83.81 153 ILE A N 1
ATOM 1230 C CA . ILE A 1 153 ? 6.799 -9.433 -7.354 1.00 83.81 153 ILE A CA 1
ATOM 1231 C C . ILE A 1 153 ? 7.330 -10.390 -8.428 1.00 83.81 153 ILE A C 1
ATOM 1233 O O . ILE A 1 153 ? 7.103 -10.162 -9.614 1.00 83.81 153 ILE A O 1
ATOM 1237 N N . GLU A 1 154 ? 7.994 -11.477 -8.038 1.00 84.19 154 GLU A N 1
ATOM 1238 C CA . GLU A 1 154 ? 8.477 -12.517 -8.952 1.00 84.19 154 GLU A CA 1
ATOM 1239 C C . GLU A 1 154 ? 7.339 -13.160 -9.753 1.00 84.19 154 GLU A C 1
ATOM 1241 O O . GLU A 1 154 ? 7.369 -13.137 -10.987 1.00 84.19 154 GLU A O 1
ATOM 1246 N N . THR A 1 155 ? 6.279 -13.617 -9.079 1.00 85.81 155 THR A N 1
ATOM 1247 C CA . THR A 1 155 ? 5.085 -14.162 -9.740 1.00 85.81 155 THR A CA 1
ATOM 1248 C C . THR A 1 155 ? 4.511 -13.150 -10.739 1.00 85.81 155 THR A C 1
ATOM 1250 O O . THR A 1 155 ? 4.271 -13.471 -11.904 1.00 85.81 155 THR A O 1
ATOM 1253 N N . LEU A 1 156 ? 4.359 -11.886 -10.332 1.00 88.00 156 LEU A N 1
ATOM 1254 C CA . LEU A 1 156 ? 3.745 -10.832 -11.149 1.00 88.00 156 LEU A CA 1
ATOM 1255 C C . LEU A 1 156 ? 4.635 -10.327 -12.302 1.00 88.00 156 LEU A C 1
ATOM 1257 O O . LEU A 1 156 ? 4.128 -9.890 -13.341 1.00 88.00 156 LEU A O 1
ATOM 1261 N N . THR A 1 157 ? 5.958 -10.361 -12.144 1.00 86.12 157 THR A N 1
ATOM 1262 C CA . THR A 1 157 ? 6.920 -9.991 -13.200 1.00 86.12 157 THR A CA 1
ATOM 1263 C C . THR A 1 157 ? 7.049 -11.074 -14.261 1.00 86.12 157 THR A C 1
ATOM 1265 O O . THR A 1 157 ? 7.280 -10.732 -15.421 1.00 86.12 157 THR A O 1
ATOM 1268 N N . SER A 1 158 ? 6.809 -12.342 -13.909 1.00 84.69 158 SER A N 1
ATOM 1269 C CA . SER A 1 158 ? 6.773 -13.452 -14.872 1.00 84.69 158 SER A CA 1
ATOM 1270 C C . SER A 1 158 ? 5.649 -13.326 -15.915 1.00 84.69 158 SER A C 1
ATOM 1272 O O . SER A 1 158 ? 5.725 -13.931 -16.984 1.00 84.69 158 SER A O 1
ATOM 1274 N N . LEU A 1 159 ? 4.620 -12.519 -15.627 1.00 84.25 159 LEU A N 1
ATOM 1275 C CA . LEU A 1 159 ? 3.453 -12.311 -16.484 1.00 84.25 159 LEU A CA 1
ATOM 1276 C C . LEU A 1 159 ? 3.523 -10.969 -17.204 1.00 84.25 159 LEU A C 1
ATOM 1278 O O . LEU A 1 159 ? 3.663 -9.936 -16.553 1.00 84.25 159 LEU A O 1
ATOM 1282 N N . THR A 1 160 ? 3.364 -10.942 -18.525 1.00 82.88 160 THR A N 1
ATOM 1283 C CA . THR A 1 160 ? 3.231 -9.688 -19.284 1.00 82.88 160 THR A CA 1
ATOM 1284 C C . THR A 1 160 ? 1.893 -8.998 -18.995 1.00 82.88 160 THR A C 1
ATOM 1286 O O . THR A 1 160 ? 0.920 -9.635 -18.586 1.00 82.88 160 THR A O 1
ATOM 1289 N N . ASN A 1 161 ? 1.806 -7.688 -19.258 1.00 78.06 161 ASN A N 1
ATOM 1290 C CA . ASN A 1 161 ? 0.546 -6.951 -19.109 1.00 78.06 161 ASN A CA 1
ATOM 1291 C C . ASN A 1 161 ? -0.580 -7.579 -19.953 1.00 78.06 161 ASN A C 1
ATOM 1293 O O . ASN A 1 161 ? -1.710 -7.673 -19.487 1.00 78.06 161 ASN A O 1
ATOM 1297 N N . GLU A 1 162 ? -0.275 -8.061 -21.160 1.00 78.81 162 GLU A N 1
ATOM 1298 C CA . GLU A 1 162 ? -1.258 -8.730 -22.019 1.00 78.81 162 GLU A CA 1
ATOM 1299 C C . GLU A 1 162 ? -1.678 -10.099 -21.470 1.00 78.81 162 GLU A C 1
ATOM 1301 O O . GLU A 1 162 ? -2.869 -10.407 -21.462 1.00 78.81 162 GLU A O 1
ATOM 1306 N N . GLN A 1 163 ? -0.748 -10.884 -20.913 1.00 83.19 163 GLN A N 1
ATOM 1307 C CA . GLN A 1 163 ? -1.090 -12.142 -20.240 1.00 83.19 163 GLN A CA 1
ATOM 1308 C C . GLN A 1 163 ? -2.049 -11.905 -19.072 1.00 83.19 163 GLN A C 1
ATOM 1310 O O . GLN A 1 163 ? -3.063 -12.588 -18.974 1.00 83.19 163 GLN A O 1
ATOM 1315 N N . ILE A 1 164 ? -1.795 -10.890 -18.241 1.00 81.38 164 ILE A N 1
ATOM 1316 C CA . ILE A 1 164 ? -2.691 -10.521 -17.132 1.00 81.38 164 ILE A CA 1
ATOM 1317 C C . ILE A 1 164 ? -4.065 -10.085 -17.658 1.00 81.38 164 ILE A C 1
ATOM 1319 O O . ILE A 1 164 ? -5.096 -10.432 -17.081 1.00 81.38 164 ILE A O 1
ATOM 1323 N N . LYS A 1 165 ? -4.110 -9.344 -18.772 1.00 75.31 165 LYS A N 1
ATOM 1324 C CA . LYS A 1 165 ? -5.370 -8.885 -19.379 1.00 75.31 165 LYS A CA 1
ATOM 1325 C C . LYS A 1 165 ? -6.195 -10.023 -19.976 1.00 75.31 165 LYS A C 1
ATOM 1327 O O . LYS A 1 165 ? -7.423 -9.927 -19.941 1.00 75.31 165 LYS A O 1
ATOM 1332 N N . MET A 1 166 ? -5.545 -11.045 -20.529 1.00 76.12 166 MET A N 1
ATOM 1333 C CA . MET A 1 166 ? -6.187 -12.189 -21.188 1.00 76.12 166 MET A CA 1
ATOM 1334 C C . MET A 1 166 ? -6.424 -13.383 -20.256 1.00 76.12 166 MET A C 1
ATOM 1336 O O . MET A 1 166 ? -7.072 -14.345 -20.661 1.00 76.12 166 MET A O 1
ATOM 1340 N N . MET A 1 167 ? -5.927 -13.330 -19.020 1.00 79.06 167 MET A N 1
ATOM 1341 C CA . MET A 1 167 ? -6.013 -14.426 -18.062 1.00 79.06 167 MET A CA 1
ATOM 1342 C C . MET A 1 167 ? -7.466 -14.787 -17.719 1.00 79.06 167 MET A C 1
ATOM 1344 O O . MET A 1 167 ? -8.260 -13.939 -17.302 1.00 79.06 167 MET A O 1
ATOM 1348 N N . THR A 1 168 ? -7.802 -16.069 -17.875 1.00 74.81 168 THR A N 1
ATOM 1349 C CA . THR A 1 168 ? -9.137 -16.626 -17.593 1.00 74.81 168 THR A CA 1
ATOM 1350 C C . THR A 1 168 ? -9.186 -17.522 -16.355 1.00 74.81 168 THR A C 1
ATOM 1352 O O . THR A 1 168 ? -10.275 -17.867 -15.919 1.00 74.81 168 THR A O 1
ATOM 1355 N N . SER A 1 169 ? -8.038 -17.940 -15.814 1.00 79.75 169 SER A N 1
ATOM 1356 C CA . SER A 1 169 ? -7.933 -18.742 -14.588 1.00 79.75 169 SER A CA 1
ATOM 1357 C C . SER A 1 169 ? -6.624 -18.419 -13.867 1.00 79.75 169 SER A C 1
ATOM 1359 O O . SER A 1 169 ? -5.584 -18.260 -14.513 1.00 79.75 169 SER A O 1
ATOM 1361 N N . LEU A 1 170 ? -6.688 -18.335 -12.535 1.00 81.44 170 LEU A N 1
ATOM 1362 C CA . LEU A 1 170 ? -5.538 -18.071 -11.669 1.00 81.44 170 LEU A CA 1
ATOM 1363 C C . LEU A 1 170 ? -4.676 -19.328 -11.419 1.00 81.44 170 LEU A C 1
ATOM 1365 O O . LEU A 1 170 ? -3.470 -19.203 -11.206 1.00 81.44 170 LEU A O 1
ATOM 1369 N N . ASP A 1 171 ? -5.258 -20.530 -11.527 1.00 73.62 171 ASP A N 1
ATOM 1370 C CA . ASP A 1 171 ? -4.660 -21.817 -11.107 1.00 73.62 171 ASP A CA 1
ATOM 1371 C C . ASP A 1 171 ? -3.383 -22.208 -11.864 1.00 73.62 171 ASP A C 1
ATOM 1373 O O . ASP A 1 171 ? -2.646 -23.104 -11.461 1.00 73.62 171 ASP A O 1
ATOM 1377 N N . THR A 1 172 ? -3.113 -21.557 -12.994 1.00 72.50 172 THR A N 1
ATOM 1378 C CA . THR A 1 172 ? -1.969 -21.889 -13.855 1.00 72.50 172 THR A CA 1
ATOM 1379 C C . THR A 1 172 ? -0.690 -21.133 -13.499 1.00 72.50 172 THR A C 1
ATOM 1381 O O . THR A 1 172 ? 0.375 -21.487 -14.012 1.00 72.50 172 THR A O 1
ATOM 1384 N N . LYS A 1 173 ? -0.778 -20.072 -12.684 1.00 79.06 173 LYS A N 1
ATOM 1385 C CA . LYS A 1 173 ? 0.323 -19.113 -12.470 1.00 79.06 173 LYS A CA 1
ATOM 1386 C C . LYS A 1 173 ? 0.525 -18.670 -11.026 1.00 79.06 173 LYS A C 1
ATOM 1388 O O . LYS A 1 173 ? 1.622 -18.221 -10.715 1.00 79.06 173 LYS A O 1
ATOM 1393 N N . PHE A 1 174 ? -0.498 -18.787 -10.188 1.00 85.44 174 PHE A N 1
ATOM 1394 C CA . PHE A 1 174 ? -0.456 -18.400 -8.781 1.00 85.44 174 PHE A CA 1
ATOM 1395 C C . PHE A 1 174 ? -0.549 -19.641 -7.898 1.00 85.44 174 PHE A C 1
ATOM 1397 O O . PHE A 1 174 ? -1.164 -20.637 -8.286 1.00 85.44 174 PHE A O 1
ATOM 1404 N N . ASP A 1 175 ? 0.050 -19.594 -6.713 1.00 83.69 175 ASP A N 1
ATOM 1405 C CA . ASP A 1 175 ? -0.121 -20.673 -5.738 1.00 83.69 175 ASP A CA 1
ATOM 1406 C C . ASP A 1 175 ? -1.501 -20.616 -5.043 1.00 83.69 175 ASP A C 1
ATOM 1408 O O . ASP A 1 175 ? -2.229 -19.624 -5.125 1.00 83.69 175 ASP A O 1
ATOM 1412 N N . LYS A 1 176 ? -1.885 -21.690 -4.332 1.00 79.88 176 LYS A N 1
ATOM 1413 C CA . LYS A 1 176 ? -3.198 -21.791 -3.656 1.00 79.88 176 LYS A CA 1
ATOM 1414 C C . LYS A 1 176 ? -3.453 -20.623 -2.689 1.00 79.88 176 LYS A C 1
ATOM 1416 O O . LYS A 1 176 ? -4.597 -20.186 -2.555 1.00 79.88 176 LYS A O 1
ATOM 1421 N N . PHE A 1 177 ? -2.423 -20.131 -1.999 1.00 78.25 177 PHE A N 1
ATOM 1422 C CA . PHE A 1 177 ? -2.558 -19.036 -1.040 1.00 78.25 177 PHE A CA 1
ATOM 1423 C C . PHE A 1 177 ? -2.720 -17.699 -1.756 1.00 78.25 177 PHE A C 1
ATOM 1425 O O . PHE A 1 177 ? -3.624 -16.947 -1.402 1.00 78.25 177 PHE A O 1
ATOM 1432 N N . GLU A 1 178 ? -1.913 -17.432 -2.784 1.00 84.69 178 GLU A N 1
ATOM 1433 C CA . GLU A 1 178 ? -2.006 -16.239 -3.629 1.00 84.69 178 GLU A CA 1
ATOM 1434 C C . GLU A 1 178 ? -3.386 -16.133 -4.298 1.00 84.69 178 GLU A C 1
ATOM 1436 O O . GLU A 1 178 ? -4.026 -15.080 -4.228 1.00 84.69 178 GLU A O 1
ATOM 1441 N N . ILE A 1 179 ? -3.882 -17.231 -4.884 1.00 86.19 179 ILE A N 1
ATOM 1442 C CA . ILE A 1 179 ? -5.220 -17.315 -5.500 1.00 86.19 179 ILE A CA 1
ATOM 1443 C C . ILE A 1 179 ? -6.289 -16.919 -4.490 1.00 86.19 179 ILE A C 1
ATOM 1445 O O . ILE A 1 179 ? -7.141 -16.072 -4.761 1.00 86.19 179 ILE A O 1
ATOM 1449 N N . LYS A 1 180 ? -6.216 -17.506 -3.296 1.00 82.88 180 LYS A N 1
ATOM 1450 C CA . LYS A 1 180 ? -7.174 -17.256 -2.228 1.00 82.88 180 LYS A CA 1
ATOM 1451 C C . LYS A 1 180 ? -7.108 -15.804 -1.751 1.00 82.88 180 LYS A C 1
ATOM 1453 O O . LYS A 1 180 ? -8.152 -15.183 -1.578 1.00 82.88 180 LYS A O 1
ATOM 1458 N N . THR A 1 181 ? -5.917 -15.210 -1.650 1.00 84.06 181 THR A N 1
ATOM 1459 C CA . THR A 1 181 ? -5.762 -13.773 -1.376 1.00 84.06 181 THR A CA 1
ATOM 1460 C C . THR A 1 181 ? -6.467 -12.919 -2.426 1.00 84.06 181 THR A C 1
ATOM 1462 O O . THR A 1 181 ? -7.202 -11.996 -2.069 1.00 84.06 181 THR A O 1
ATOM 1465 N N . ILE A 1 182 ? -6.248 -13.205 -3.714 1.00 89.25 182 ILE A N 1
ATOM 1466 C CA . ILE A 1 182 ? -6.835 -12.457 -4.835 1.00 89.25 182 ILE A CA 1
ATOM 1467 C C . ILE A 1 182 ? -8.367 -12.536 -4.783 1.00 89.25 182 ILE A C 1
ATOM 1469 O O . ILE A 1 182 ? -9.033 -11.498 -4.847 1.00 89.25 182 ILE A O 1
ATOM 1473 N N . GLN A 1 183 ? -8.913 -13.743 -4.610 1.00 88.19 183 GLN A N 1
ATOM 1474 C CA . GLN A 1 183 ? -10.353 -13.993 -4.505 1.00 88.19 183 GLN A CA 1
ATOM 1475 C C . GLN A 1 183 ? -10.981 -13.232 -3.342 1.00 88.19 183 GLN A C 1
ATOM 1477 O O . GLN A 1 183 ? -11.955 -12.505 -3.540 1.00 88.19 183 GLN A O 1
ATOM 1482 N N . ILE A 1 184 ? -10.388 -13.315 -2.147 1.00 85.38 184 ILE A N 1
ATOM 1483 C CA . ILE A 1 184 ? -10.956 -12.634 -0.984 1.00 85.38 184 ILE A CA 1
ATOM 1484 C C . ILE A 1 184 ? -10.947 -11.109 -1.202 1.00 85.38 184 ILE A C 1
ATOM 1486 O O . ILE A 1 184 ? -11.947 -10.447 -0.929 1.00 85.38 184 ILE A O 1
ATOM 1490 N N . HIS A 1 185 ? -9.877 -10.527 -1.761 1.00 89.19 185 HIS A N 1
ATOM 1491 C CA . HIS A 1 185 ? -9.861 -9.090 -2.074 1.00 89.19 185 HIS A CA 1
ATOM 1492 C C . HIS A 1 185 ? -10.971 -8.702 -3.062 1.00 89.19 185 HIS A C 1
ATOM 1494 O O . HIS A 1 185 ? -11.662 -7.701 -2.846 1.00 89.19 185 HIS A O 1
ATOM 1500 N N . ALA A 1 186 ? -11.170 -9.485 -4.125 1.00 91.44 186 ALA A N 1
ATOM 1501 C CA . ALA A 1 186 ? -12.237 -9.262 -5.095 1.00 91.44 186 ALA A CA 1
ATOM 1502 C C . ALA A 1 186 ? -13.632 -9.325 -4.440 1.00 91.44 186 ALA A C 1
ATOM 1504 O O . ALA A 1 186 ? -14.468 -8.441 -4.646 1.00 91.44 186 ALA A O 1
ATOM 1505 N N . GLU A 1 187 ? -13.871 -10.308 -3.579 1.00 89.06 187 GLU A N 1
ATOM 1506 C CA . GLU A 1 187 ? -15.143 -10.494 -2.877 1.00 89.06 187 GLU A CA 1
ATOM 1507 C C . GLU A 1 187 ? -15.427 -9.394 -1.848 1.00 89.06 187 GLU A C 1
ATOM 1509 O O . GLU A 1 187 ? -16.555 -8.889 -1.757 1.00 89.06 187 GLU A O 1
ATOM 1514 N N . MET A 1 188 ? -14.404 -8.954 -1.114 1.00 88.44 188 MET A N 1
ATOM 1515 C CA . MET A 1 188 ? -14.525 -7.850 -0.161 1.00 88.44 188 MET A CA 1
ATOM 1516 C C . MET A 1 188 ? -14.793 -6.524 -0.878 1.00 88.44 188 MET A C 1
ATOM 1518 O O . MET A 1 188 ? -15.648 -5.751 -0.437 1.00 88.44 188 MET A O 1
ATOM 1522 N N . LEU A 1 189 ? -14.139 -6.280 -2.021 1.00 91.75 189 LEU A N 1
ATOM 1523 C CA . LEU A 1 189 ? -14.466 -5.150 -2.892 1.00 91.75 189 LEU A CA 1
ATOM 1524 C C . LEU A 1 189 ? -15.909 -5.251 -3.395 1.00 91.75 189 LEU A C 1
ATOM 1526 O O . LEU A 1 189 ? -16.615 -4.244 -3.413 1.00 91.75 189 LEU A O 1
ATOM 1530 N N . ASN A 1 190 ? -16.380 -6.440 -3.788 1.00 91.44 190 ASN A N 1
ATOM 1531 C CA . ASN A 1 190 ? -17.743 -6.611 -4.302 1.00 91.44 190 ASN A CA 1
ATOM 1532 C C . ASN A 1 190 ? -18.771 -6.286 -3.222 1.00 91.44 190 ASN A C 1
ATOM 1534 O O . ASN A 1 190 ? -19.732 -5.561 -3.480 1.00 91.44 190 ASN A O 1
ATOM 1538 N N . THR A 1 191 ? -18.519 -6.745 -2.001 1.00 88.88 191 THR A N 1
ATOM 1539 C CA . THR A 1 191 ? -19.368 -6.444 -0.853 1.00 88.88 191 THR A CA 1
ATOM 1540 C C . THR A 1 191 ? -19.355 -4.952 -0.526 1.00 88.88 191 THR A C 1
ATOM 1542 O O . THR A 1 191 ? -20.420 -4.368 -0.373 1.00 88.88 191 THR A O 1
ATOM 1545 N N . LEU A 1 192 ? -18.190 -4.290 -0.528 1.00 90.19 192 LEU A N 1
ATOM 1546 C CA . LEU A 1 192 ? -18.102 -2.835 -0.351 1.00 90.19 192 LEU A CA 1
ATOM 1547 C C . LEU A 1 192 ? -18.928 -2.081 -1.411 1.00 90.19 192 LEU A C 1
ATOM 1549 O O . LEU A 1 192 ? -19.702 -1.185 -1.069 1.00 90.19 192 LEU A O 1
ATOM 1553 N N . MET A 1 193 ? -18.806 -2.452 -2.691 1.00 91.81 193 MET A N 1
ATOM 1554 C CA . MET A 1 193 ? -19.601 -1.849 -3.771 1.00 91.81 193 MET A CA 1
ATOM 1555 C C . MET A 1 193 ? -21.105 -2.109 -3.590 1.00 91.81 193 MET A C 1
ATOM 1557 O O . MET A 1 193 ? -21.918 -1.220 -3.857 1.00 91.81 193 MET A O 1
ATOM 1561 N N . ALA A 1 194 ? -21.491 -3.293 -3.105 1.00 90.19 194 ALA A N 1
ATOM 1562 C CA . ALA A 1 194 ? -22.877 -3.617 -2.777 1.00 90.19 194 ALA A CA 1
ATOM 1563 C C . ALA A 1 194 ? -23.418 -2.733 -1.643 1.00 90.19 194 ALA A C 1
ATOM 1565 O O . ALA A 1 194 ? -24.485 -2.139 -1.805 1.00 90.19 194 ALA A O 1
ATOM 1566 N N . SER A 1 195 ? -22.666 -2.558 -0.550 1.00 88.44 195 SER A N 1
ATOM 1567 C CA . SER A 1 195 ? -23.064 -1.708 0.584 1.00 88.44 195 SER A CA 1
ATOM 1568 C C . SER A 1 195 ? -23.235 -0.235 0.189 1.00 88.44 195 SER A C 1
ATOM 1570 O O . SER A 1 195 ? -24.009 0.491 0.806 1.00 88.44 195 SER A O 1
ATOM 1572 N N . MET A 1 196 ? -22.543 0.214 -0.862 1.00 89.31 196 MET A N 1
ATOM 1573 C CA . MET A 1 196 ? -22.676 1.562 -1.427 1.00 89.31 196 MET A CA 1
ATOM 1574 C C . MET A 1 196 ? -23.781 1.693 -2.492 1.00 89.31 196 MET A C 1
ATOM 1576 O O . MET A 1 196 ? -23.939 2.776 -3.060 1.00 89.31 196 MET A O 1
ATOM 1580 N N . ASN A 1 197 ? -24.527 0.624 -2.799 1.00 90.50 197 ASN A N 1
ATOM 1581 C CA . ASN A 1 197 ? -25.467 0.556 -3.927 1.00 90.50 197 ASN A CA 1
ATOM 1582 C C . ASN A 1 197 ? -24.838 1.051 -5.250 1.00 90.50 197 ASN A C 1
ATOM 1584 O O . ASN A 1 197 ? -25.404 1.875 -5.979 1.00 90.50 197 ASN A O 1
ATOM 1588 N N . ALA A 1 198 ? -23.599 0.625 -5.503 1.00 91.12 198 ALA A N 1
ATOM 1589 C CA . ALA A 1 198 ? -22.764 1.178 -6.557 1.00 91.12 198 ALA A CA 1
ATOM 1590 C C . ALA A 1 198 ? -23.012 0.550 -7.935 1.00 91.12 198 ALA A C 1
ATOM 1592 O O . ALA A 1 198 ? -23.224 -0.655 -8.077 1.00 91.12 198 ALA A O 1
ATOM 1593 N N . ARG A 1 199 ? -22.886 1.389 -8.963 1.00 91.44 199 ARG A N 1
ATOM 1594 C CA . ARG A 1 199 ? -22.640 1.020 -10.355 1.00 91.44 199 ARG A CA 1
ATOM 1595 C C . ARG A 1 199 ? -21.251 1.519 -10.736 1.00 91.44 199 ARG A C 1
ATOM 1597 O O . ARG A 1 199 ? -21.093 2.635 -11.233 1.00 91.44 199 ARG A O 1
ATOM 1604 N N . GLU A 1 200 ? -20.250 0.705 -10.448 1.00 92.69 200 GLU A N 1
ATOM 1605 C CA . GLU A 1 200 ? -18.848 1.075 -10.597 1.00 92.69 200 GLU A CA 1
ATOM 1606 C C . GLU A 1 200 ? -18.288 0.831 -12.006 1.00 92.69 200 GLU A C 1
ATOM 1608 O O . GLU A 1 200 ? -18.643 -0.145 -12.680 1.00 92.69 200 GLU A O 1
ATOM 1613 N N . ASP A 1 201 ? -17.400 1.736 -12.417 1.00 91.88 201 ASP A N 1
ATOM 1614 C CA . ASP A 1 201 ? -16.411 1.547 -13.480 1.00 91.88 201 ASP A CA 1
ATOM 1615 C C . ASP A 1 201 ? -15.034 1.358 -12.815 1.00 91.88 201 ASP A C 1
ATOM 1617 O O . ASP A 1 201 ? -14.703 2.068 -11.859 1.00 91.88 201 ASP A O 1
ATOM 1621 N N . ILE A 1 202 ? -14.249 0.378 -13.275 1.00 93.56 202 ILE A N 1
ATOM 1622 C CA . ILE A 1 202 ? -13.017 -0.059 -12.595 1.00 93.56 202 ILE A CA 1
ATOM 1623 C C . ILE A 1 202 ? -11.795 0.396 -13.379 1.00 93.56 202 ILE A C 1
ATOM 1625 O O . ILE A 1 202 ? -11.710 0.203 -14.591 1.00 93.56 202 ILE A O 1
ATOM 1629 N N . PHE A 1 203 ? -10.832 0.952 -12.658 1.00 93.69 203 PHE A N 1
ATOM 1630 C CA . PHE A 1 203 ? -9.539 1.381 -13.155 1.00 93.69 203 PHE A CA 1
ATOM 1631 C C . PHE A 1 203 ? -8.440 0.722 -12.326 1.00 93.69 203 PHE A C 1
ATOM 1633 O O . PHE A 1 203 ? -8.559 0.640 -11.103 1.00 93.69 203 PHE A O 1
ATOM 1640 N N . ALA A 1 204 ? -7.378 0.257 -12.971 1.00 94.19 204 ALA A N 1
ATOM 1641 C CA . ALA A 1 204 ? -6.272 -0.420 -12.309 1.00 94.19 204 ALA A CA 1
ATOM 1642 C C . ALA A 1 204 ? -4.926 0.184 -12.723 1.00 94.19 204 ALA A C 1
ATOM 1644 O O . ALA A 1 204 ? -4.699 0.513 -13.886 1.00 94.19 204 ALA A O 1
ATOM 1645 N N . LEU A 1 205 ? -4.029 0.303 -11.746 1.00 93.62 205 LEU A N 1
ATOM 1646 C CA . LEU A 1 205 ? -2.633 0.681 -11.919 1.00 93.62 205 LEU A CA 1
ATOM 1647 C C . LEU A 1 205 ? -1.767 -0.355 -11.196 1.00 93.62 205 LEU A C 1
ATOM 1649 O O . LEU A 1 205 ? -1.869 -0.500 -9.975 1.00 93.62 205 LEU A O 1
ATOM 1653 N N . GLY A 1 206 ? -0.938 -1.079 -11.950 1.00 92.00 206 GLY A N 1
ATOM 1654 C CA . GLY A 1 206 ? -0.110 -2.174 -11.435 1.00 92.00 206 GLY A CA 1
ATOM 1655 C C . GLY A 1 206 ? -0.620 -3.575 -11.795 1.00 92.00 206 GLY A C 1
ATOM 1656 O O . GLY A 1 206 ? -1.837 -3.783 -11.830 1.00 92.00 206 GLY A O 1
ATOM 1657 N N . PRO A 1 207 ? 0.275 -4.551 -12.047 1.00 91.88 207 PRO A N 1
ATOM 1658 C CA . PRO A 1 207 ? -0.077 -5.956 -12.270 1.00 91.88 207 PRO A CA 1
ATOM 1659 C C . PRO A 1 207 ? -1.005 -6.549 -11.203 1.00 91.88 207 PRO A C 1
ATOM 1661 O O . PRO A 1 207 ? -2.034 -7.122 -11.556 1.00 91.88 207 PRO A O 1
ATOM 1664 N N . LEU A 1 208 ? -0.711 -6.365 -9.911 1.00 92.88 208 LEU A N 1
ATOM 1665 C CA . LEU A 1 208 ? -1.523 -6.938 -8.831 1.00 92.88 208 LEU A CA 1
ATOM 1666 C C . LEU A 1 208 ? -2.951 -6.378 -8.828 1.00 92.88 208 LEU A C 1
ATOM 1668 O O . LEU A 1 208 ? -3.925 -7.123 -8.722 1.00 92.88 208 LEU A O 1
ATOM 1672 N N . SER A 1 209 ? -3.081 -5.061 -9.012 1.00 94.62 209 SER A N 1
ATOM 1673 C CA . SER A 1 209 ? -4.378 -4.390 -9.145 1.00 94.62 209 SER A CA 1
ATOM 1674 C C . SER A 1 209 ? -5.187 -4.934 -10.319 1.00 94.62 209 SER A C 1
ATOM 1676 O O . SER A 1 209 ? -6.399 -5.097 -10.200 1.00 94.62 209 SER A O 1
ATOM 1678 N N . HIS A 1 210 ? -4.535 -5.237 -11.445 1.00 92.62 210 HIS A N 1
ATOM 1679 C CA . HIS A 1 210 ? -5.200 -5.826 -12.605 1.00 92.62 210 HIS A CA 1
ATOM 1680 C C . HIS A 1 210 ? -5.680 -7.248 -12.333 1.00 92.62 210 HIS A C 1
ATOM 1682 O O . HIS A 1 210 ? -6.807 -7.572 -12.696 1.00 92.62 210 HIS A O 1
ATOM 1688 N N . VAL A 1 211 ? -4.866 -8.078 -11.680 1.00 92.69 211 VAL A N 1
ATOM 1689 C CA . VAL A 1 211 ? -5.244 -9.451 -11.318 1.00 92.69 211 VAL A CA 1
ATOM 1690 C C . VAL A 1 211 ? -6.479 -9.448 -10.408 1.00 92.69 211 VAL A C 1
ATOM 1692 O O . VAL A 1 211 ? -7.459 -10.126 -10.710 1.00 92.69 211 VAL A O 1
ATOM 1695 N N . ILE A 1 212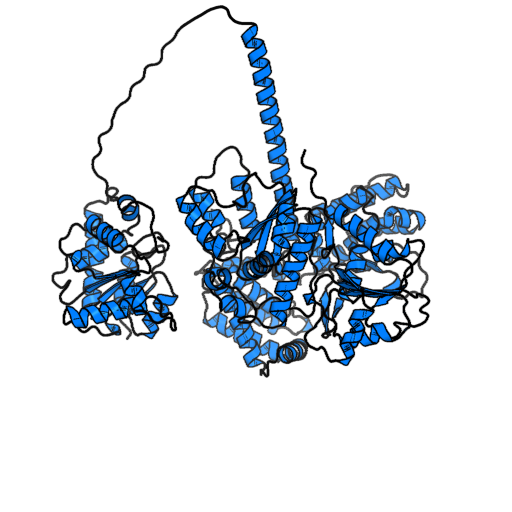 ? -6.496 -8.602 -9.372 1.00 93.19 212 ILE A N 1
ATOM 1696 C CA . ILE A 1 212 ? -7.657 -8.456 -8.476 1.00 93.19 212 ILE A CA 1
ATOM 1697 C C . ILE A 1 212 ? -8.874 -7.894 -9.219 1.00 93.19 212 ILE A C 1
ATOM 1699 O O . ILE A 1 212 ? -9.982 -8.399 -9.053 1.00 93.19 212 ILE A O 1
ATOM 1703 N N . ALA A 1 213 ? -8.696 -6.872 -10.064 1.00 93.50 213 ALA A N 1
ATOM 1704 C CA . ALA A 1 213 ? -9.789 -6.329 -10.870 1.00 93.50 213 ALA A CA 1
ATOM 1705 C C . ALA A 1 213 ? -10.372 -7.375 -11.828 1.00 93.50 213 ALA A C 1
ATOM 1707 O O . ALA A 1 213 ? -11.577 -7.379 -12.074 1.00 93.50 213 ALA A O 1
ATOM 1708 N N . ARG A 1 214 ? -9.539 -8.260 -12.383 1.00 90.25 214 ARG A N 1
ATOM 1709 C CA . ARG A 1 214 ? -9.986 -9.326 -13.281 1.00 90.25 214 ARG A CA 1
ATOM 1710 C C . ARG A 1 214 ? -10.805 -10.363 -12.542 1.00 90.25 214 ARG A C 1
ATOM 1712 O O . ARG A 1 214 ? -11.933 -10.601 -12.973 1.00 90.25 214 ARG A O 1
ATOM 1719 N N . GLU A 1 215 ? -10.289 -10.871 -11.428 1.00 90.94 215 GLU A N 1
ATOM 1720 C CA . GLU A 1 215 ? -11.026 -11.792 -10.561 1.00 90.94 215 GLU A CA 1
ATOM 1721 C C . GLU A 1 215 ? -12.372 -11.187 -10.156 1.00 90.94 215 GLU A C 1
ATOM 1723 O O . GLU A 1 215 ? -13.421 -11.796 -10.358 1.00 90.94 215 GLU A O 1
ATOM 1728 N N . TYR A 1 216 ? -12.361 -9.917 -9.733 1.00 92.00 216 TYR A N 1
ATOM 1729 C CA . TYR A 1 216 ? -13.573 -9.151 -9.468 1.00 92.00 216 TYR A CA 1
ATOM 1730 C C . TYR A 1 216 ? -14.520 -9.192 -10.665 1.00 92.00 216 TYR A C 1
ATOM 1732 O O . TYR A 1 216 ? -15.630 -9.677 -10.546 1.00 92.00 216 TYR A O 1
ATOM 1740 N N . THR A 1 217 ? -14.121 -8.742 -11.855 1.00 89.81 217 THR A N 1
ATOM 1741 C CA . THR A 1 217 ? -15.051 -8.651 -12.997 1.00 89.81 217 THR A CA 1
ATOM 1742 C C . THR A 1 217 ? -15.661 -9.983 -13.447 1.00 89.81 217 THR A C 1
ATOM 1744 O O . THR A 1 217 ? -16.701 -9.966 -14.112 1.00 89.81 217 THR A O 1
ATOM 1747 N N . GLN A 1 218 ? -15.042 -11.114 -13.102 1.00 87.25 218 GLN A N 1
ATOM 1748 C CA . GLN A 1 218 ? -15.481 -12.453 -13.495 1.00 87.25 218 GLN A CA 1
ATOM 1749 C C . GLN A 1 218 ? -16.532 -13.057 -12.547 1.00 87.25 218 GLN A C 1
ATOM 1751 O O . GLN A 1 218 ? -17.187 -14.031 -12.925 1.00 87.25 218 GLN A O 1
ATOM 1756 N N . MET A 1 219 ? -16.776 -12.472 -11.366 1.00 86.44 219 MET A N 1
ATOM 1757 C CA . MET A 1 219 ? -17.750 -13.031 -10.421 1.00 86.44 219 MET A CA 1
ATOM 1758 C C . MET A 1 219 ? -19.186 -12.989 -10.981 1.00 86.44 219 MET A C 1
ATOM 1760 O O . MET A 1 219 ? -19.664 -11.975 -11.503 1.00 86.44 219 MET A O 1
ATOM 1764 N N . ALA A 1 220 ? -19.924 -14.092 -10.820 1.00 83.94 220 ALA A N 1
ATOM 1765 C CA . ALA A 1 220 ? -21.221 -14.308 -11.471 1.00 83.94 220 ALA A CA 1
ATOM 1766 C C . ALA A 1 220 ? -22.311 -13.277 -11.101 1.00 83.94 220 ALA A C 1
ATOM 1768 O O . ALA A 1 220 ? -23.147 -12.910 -11.932 1.00 83.94 220 ALA A O 1
ATOM 1769 N N . ASN A 1 221 ? -22.309 -12.783 -9.861 1.00 82.75 221 ASN A N 1
ATOM 1770 C CA . ASN A 1 221 ? -23.349 -11.902 -9.314 1.00 82.75 221 ASN A CA 1
ATOM 1771 C C . ASN A 1 221 ? -23.154 -10.410 -9.649 1.00 82.75 221 ASN A C 1
ATOM 1773 O O . ASN A 1 221 ? -24.090 -9.615 -9.518 1.00 82.75 221 ASN A O 1
ATOM 1777 N N . ILE A 1 222 ? -21.975 -10.009 -10.126 1.00 86.81 222 ILE A N 1
ATOM 1778 C CA . ILE A 1 222 ? -21.627 -8.595 -10.308 1.00 86.81 222 ILE A CA 1
ATOM 1779 C C . ILE A 1 222 ? -22.457 -7.915 -11.387 1.00 86.81 222 ILE A C 1
ATOM 1781 O O . ILE A 1 222 ? -22.926 -6.793 -11.192 1.00 86.81 222 ILE A O 1
ATOM 1785 N N . LYS A 1 223 ? -22.692 -8.580 -12.525 1.00 83.94 223 LYS A N 1
ATOM 1786 C CA . LYS A 1 223 ? -23.457 -7.971 -13.627 1.00 83.94 223 LYS A CA 1
ATOM 1787 C C . LYS A 1 223 ? -24.888 -7.638 -13.211 1.00 83.94 223 LYS A C 1
ATOM 1789 O O . LYS A 1 223 ? -25.420 -6.611 -13.626 1.00 83.94 223 LYS A O 1
ATOM 1794 N N . GLN A 1 224 ? -25.508 -8.495 -12.400 1.00 85.50 224 GLN A N 1
ATOM 1795 C CA . GLN A 1 224 ? -26.853 -8.259 -11.877 1.00 85.50 224 GLN A CA 1
ATOM 1796 C C . GLN A 1 224 ? -26.844 -7.155 -10.817 1.00 85.50 224 GLN A C 1
ATOM 1798 O O . GLN A 1 224 ? -27.634 -6.219 -10.932 1.00 85.50 224 GLN A O 1
ATOM 1803 N N . ARG A 1 225 ? -25.897 -7.195 -9.865 1.00 90.00 225 ARG A N 1
ATOM 1804 C CA . ARG A 1 225 ? -25.731 -6.150 -8.842 1.00 90.00 225 ARG A CA 1
ATOM 1805 C C . ARG A 1 225 ? -25.600 -4.761 -9.471 1.00 90.00 225 ARG A C 1
ATOM 1807 O O . ARG A 1 225 ? -26.343 -3.852 -9.119 1.00 90.00 225 ARG A O 1
ATOM 1814 N N . ARG A 1 226 ? -24.709 -4.605 -10.453 1.00 90.00 226 ARG A N 1
ATOM 1815 C CA . ARG A 1 226 ? -24.447 -3.314 -11.116 1.00 90.00 226 ARG A CA 1
ATOM 1816 C C . ARG A 1 226 ? -25.658 -2.751 -11.852 1.00 90.00 226 ARG A C 1
ATOM 1818 O O . ARG A 1 226 ? -25.808 -1.536 -11.912 1.00 90.00 226 ARG A O 1
ATOM 1825 N N . LYS A 1 227 ? -26.516 -3.606 -12.422 1.00 85.88 227 LYS A N 1
ATOM 1826 C CA . LYS A 1 227 ? -27.749 -3.162 -13.098 1.00 85.88 227 LYS A CA 1
ATOM 1827 C C . LYS A 1 227 ? -28.743 -2.521 -12.127 1.00 85.88 227 LYS A C 1
ATOM 1829 O O . LYS A 1 227 ? -29.479 -1.637 -12.550 1.00 85.88 227 LYS A O 1
ATOM 1834 N N . GLY A 1 228 ? -28.754 -2.963 -10.869 1.00 81.62 228 GLY A N 1
ATOM 1835 C CA . GLY A 1 228 ? -29.581 -2.388 -9.805 1.00 81.62 228 GLY A CA 1
ATOM 1836 C C . GLY A 1 228 ? -28.944 -1.202 -9.073 1.00 81.62 228 GLY A C 1
ATOM 1837 O O . GLY A 1 228 ? -29.638 -0.530 -8.320 1.00 81.62 228 GLY A O 1
ATOM 1838 N N . GLY A 1 229 ? -27.651 -0.937 -9.289 1.00 83.62 229 GLY A N 1
ATOM 1839 C CA . GLY A 1 229 ? -26.917 0.129 -8.608 1.00 83.62 229 GLY A CA 1
ATOM 1840 C C . GLY A 1 229 ? -27.349 1.529 -9.048 1.00 83.62 229 GLY A C 1
ATOM 1841 O O . GLY A 1 229 ? -27.374 1.841 -10.241 1.00 83.62 229 GLY A O 1
ATOM 1842 N N . GLU A 1 230 ? -27.630 2.398 -8.080 1.00 85.62 230 GLU A N 1
ATOM 1843 C CA . GLU A 1 230 ? -28.043 3.788 -8.324 1.00 85.62 230 GLU A CA 1
ATOM 1844 C C . GLU A 1 230 ? -26.848 4.753 -8.384 1.00 85.62 230 GLU A C 1
ATOM 1846 O O . GLU A 1 230 ? -26.890 5.770 -9.080 1.00 85.62 230 GLU A O 1
ATOM 1851 N N . ASN A 1 231 ? -25.755 4.430 -7.686 1.00 87.25 231 ASN A N 1
ATOM 1852 C CA . ASN A 1 231 ? -24.610 5.324 -7.532 1.00 87.25 231 ASN A CA 1
ATOM 1853 C C . ASN A 1 231 ? -23.524 5.030 -8.572 1.00 87.25 231 ASN A C 1
ATOM 1855 O O . ASN A 1 231 ? -22.743 4.094 -8.404 1.00 87.25 231 ASN A O 1
ATOM 1859 N N . LYS A 1 232 ? -23.418 5.845 -9.630 1.00 89.50 232 LYS A N 1
ATOM 1860 C CA . LYS A 1 232 ? -22.293 5.748 -10.578 1.00 89.50 232 LYS A CA 1
ATOM 1861 C C . LYS A 1 232 ? -20.997 6.214 -9.901 1.00 89.50 232 LYS A C 1
ATOM 1863 O O . LYS A 1 232 ? -20.864 7.392 -9.560 1.00 89.50 232 LYS A O 1
ATOM 1868 N N . ILE A 1 233 ? -20.037 5.308 -9.735 1.00 91.50 233 ILE A N 1
ATOM 1869 C CA . ILE A 1 233 ? -18.752 5.586 -9.070 1.00 91.50 233 ILE A CA 1
ATOM 1870 C C . ILE A 1 233 ? -17.573 5.075 -9.899 1.00 91.50 233 ILE A C 1
ATOM 1872 O O . ILE A 1 233 ? -17.736 4.184 -10.729 1.00 91.50 233 ILE A O 1
ATOM 1876 N N . ALA A 1 234 ? -16.383 5.610 -9.642 1.00 92.38 234 ALA A N 1
ATOM 1877 C CA . ALA A 1 234 ? -15.139 5.036 -10.145 1.00 92.38 234 ALA A CA 1
ATOM 1878 C C . ALA A 1 234 ? -14.401 4.313 -9.016 1.00 92.38 234 ALA A C 1
ATOM 1880 O O . ALA A 1 234 ? -14.232 4.879 -7.935 1.00 92.38 234 ALA A O 1
ATOM 1881 N N . LEU A 1 235 ? -13.942 3.092 -9.276 1.00 95.31 235 LEU A N 1
ATOM 1882 C CA . LEU A 1 235 ? -13.041 2.346 -8.401 1.00 95.31 235 LEU A CA 1
ATOM 1883 C C . LEU A 1 235 ? -11.643 2.351 -9.020 1.00 95.31 235 LEU A C 1
ATOM 1885 O O . LEU A 1 235 ? -11.449 1.772 -10.082 1.00 95.31 235 LEU A O 1
ATOM 1889 N N . LEU A 1 236 ? -10.681 2.996 -8.364 1.00 95.94 236 LEU A N 1
ATOM 1890 C CA . LEU A 1 236 ? -9.275 3.010 -8.759 1.00 95.94 236 LEU A CA 1
ATOM 1891 C C . LEU A 1 236 ? -8.470 2.094 -7.833 1.00 95.94 236 LEU A C 1
ATOM 1893 O O . LEU A 1 236 ? -8.284 2.418 -6.659 1.00 95.94 236 LEU A O 1
ATOM 1897 N N . LEU A 1 237 ? -7.974 0.983 -8.373 1.00 97.50 237 LEU A N 1
ATOM 1898 C CA . LEU A 1 237 ? -7.064 0.062 -7.696 1.00 97.50 237 LEU A CA 1
ATOM 1899 C C . LEU A 1 237 ? -5.610 0.447 -8.000 1.00 97.50 237 LEU A C 1
ATOM 1901 O O . LEU A 1 237 ? -5.226 0.549 -9.166 1.00 97.50 237 LEU A O 1
ATOM 1905 N N . ILE A 1 238 ? -4.804 0.657 -6.960 1.00 96.06 238 ILE A N 1
ATOM 1906 C CA . ILE A 1 238 ? -3.389 1.038 -7.068 1.00 96.06 238 ILE A CA 1
ATOM 1907 C C . ILE A 1 238 ? -2.531 -0.019 -6.387 1.00 96.06 238 ILE A C 1
ATOM 1909 O O . ILE A 1 238 ? -2.751 -0.354 -5.228 1.00 96.06 238 ILE A O 1
ATOM 1913 N N . ASP A 1 239 ? -1.529 -0.512 -7.099 1.00 94.62 239 ASP A N 1
ATOM 1914 C CA . ASP A 1 239 ? -0.608 -1.529 -6.612 1.00 94.62 239 ASP A CA 1
ATOM 1915 C C . ASP A 1 239 ? 0.534 -0.895 -5.819 1.00 94.62 239 ASP A C 1
ATOM 1917 O O . ASP A 1 239 ? 1.302 -0.084 -6.350 1.00 94.62 239 ASP A O 1
ATOM 1921 N N . ARG A 1 240 ? 0.672 -1.278 -4.547 1.00 93.56 240 ARG A N 1
ATOM 1922 C CA . ARG A 1 240 ? 1.712 -0.744 -3.668 1.00 93.56 240 ARG A CA 1
ATOM 1923 C C . ARG A 1 240 ? 3.131 -1.054 -4.155 1.00 93.56 240 ARG A C 1
ATOM 1925 O O . ARG A 1 240 ? 4.035 -0.270 -3.873 1.00 93.56 240 ARG A O 1
ATOM 1932 N N . HIS A 1 241 ? 3.353 -2.110 -4.934 1.00 91.38 241 HIS A N 1
ATOM 1933 C CA . HIS A 1 241 ? 4.689 -2.408 -5.462 1.00 91.38 241 HIS A CA 1
ATOM 1934 C C . HIS A 1 241 ? 5.240 -1.303 -6.380 1.00 91.38 241 HIS A C 1
ATOM 1936 O O . HIS A 1 241 ? 6.449 -1.194 -6.550 1.00 91.38 241 HIS A O 1
ATOM 1942 N N . LEU A 1 242 ? 4.388 -0.432 -6.930 1.00 92.38 242 LEU A N 1
ATOM 1943 C CA . LEU A 1 242 ? 4.836 0.723 -7.715 1.00 92.38 242 LEU A CA 1
ATOM 1944 C C . LEU A 1 242 ? 5.391 1.874 -6.855 1.00 92.38 242 LEU A C 1
ATOM 1946 O O . LEU A 1 242 ? 6.114 2.729 -7.370 1.00 92.38 242 LEU A O 1
ATOM 1950 N N . ASP A 1 243 ? 5.082 1.897 -5.554 1.00 94.44 243 ASP A N 1
ATOM 1951 C CA . ASP A 1 243 ? 5.541 2.915 -4.605 1.00 94.44 243 ASP A CA 1
ATOM 1952 C C . ASP A 1 243 ? 5.739 2.339 -3.196 1.00 94.44 243 ASP A C 1
ATOM 1954 O O . ASP A 1 243 ? 4.951 2.584 -2.274 1.00 94.44 243 ASP A O 1
ATOM 1958 N N . LEU A 1 244 ? 6.840 1.602 -3.031 1.00 93.81 244 LEU A N 1
ATOM 1959 C CA . LEU A 1 244 ? 7.361 1.171 -1.733 1.00 93.81 244 LEU A CA 1
ATOM 1960 C C . LEU A 1 244 ? 8.220 2.254 -1.057 1.00 93.81 244 LEU A C 1
ATOM 1962 O O . LEU A 1 244 ? 8.472 2.172 0.145 1.00 93.81 244 LEU A O 1
ATOM 1966 N N . ALA A 1 245 ? 8.623 3.306 -1.777 1.00 93.94 245 ALA A N 1
ATOM 1967 C CA . ALA A 1 245 ? 9.360 4.446 -1.232 1.00 93.94 245 ALA A CA 1
ATOM 1968 C C . ALA A 1 245 ? 8.515 5.235 -0.219 1.00 93.94 245 ALA A C 1
ATOM 1970 O O . ALA A 1 245 ? 9.042 5.758 0.761 1.00 93.94 245 ALA A O 1
ATOM 1971 N N . THR A 1 246 ? 7.198 5.321 -0.433 1.00 94.38 246 THR A N 1
ATOM 1972 C CA . THR A 1 246 ? 6.275 5.980 0.499 1.00 94.38 246 THR A CA 1
ATOM 1973 C C . THR A 1 246 ? 6.174 5.276 1.855 1.00 94.38 246 THR A C 1
ATOM 1975 O O . THR A 1 246 ? 6.439 5.949 2.851 1.00 94.38 246 THR A O 1
ATOM 1978 N N . PRO A 1 247 ? 5.853 3.970 1.959 1.00 92.38 247 PRO A N 1
ATOM 1979 C CA . PRO A 1 247 ? 5.814 3.282 3.254 1.00 92.38 247 PRO A CA 1
ATOM 1980 C C . PRO A 1 247 ? 7.192 3.041 3.887 1.00 92.38 247 PRO A C 1
ATOM 1982 O O . PRO A 1 247 ? 7.263 2.885 5.101 1.00 92.38 247 PRO A O 1
ATOM 1985 N N . SER A 1 248 ? 8.281 3.026 3.109 1.00 93.00 248 SER A N 1
ATOM 1986 C CA . SER A 1 248 ? 9.649 2.914 3.649 1.00 93.00 248 SER A CA 1
ATOM 1987 C C . SER A 1 248 ? 10.242 4.248 4.112 1.00 93.00 248 SER A C 1
ATOM 1989 O O . SER A 1 248 ? 11.348 4.261 4.645 1.00 93.00 248 SER A O 1
ATOM 1991 N N . SER A 1 249 ? 9.537 5.368 3.911 1.00 91.88 249 SER A N 1
ATOM 1992 C CA . SER A 1 249 ? 10.019 6.675 4.351 1.00 91.88 249 SER A CA 1
ATOM 1993 C C . SER A 1 249 ? 9.859 6.858 5.860 1.00 91.88 249 SER A C 1
ATOM 1995 O O . SER A 1 249 ? 8.812 6.586 6.445 1.00 91.88 249 SER A O 1
ATOM 1997 N N . HIS A 1 250 ? 10.888 7.421 6.479 1.00 90.12 250 HIS A N 1
ATOM 1998 C CA . HIS A 1 250 ? 10.947 7.783 7.889 1.00 90.12 250 HIS A CA 1
ATOM 1999 C C . HIS A 1 250 ? 10.415 9.199 8.152 1.00 90.12 250 HIS A C 1
ATOM 2001 O O . HIS A 1 250 ? 10.450 9.671 9.290 1.00 90.12 250 HIS A O 1
ATOM 2007 N N . GLN A 1 251 ? 9.920 9.903 7.127 1.00 86.62 251 GLN A N 1
ATOM 2008 C CA . GLN A 1 251 ? 9.255 11.194 7.297 1.00 86.62 251 GLN A CA 1
ATOM 2009 C C . GLN A 1 251 ? 7.943 11.017 8.076 1.00 86.62 251 GLN A C 1
ATOM 2011 O O . GLN A 1 251 ? 7.117 10.177 7.738 1.00 86.62 251 GLN A O 1
ATOM 2016 N N . GLN A 1 252 ? 7.725 11.829 9.116 1.00 84.81 252 GLN A N 1
ATOM 2017 C CA . GLN A 1 252 ? 6.573 11.717 10.026 1.00 84.81 252 GLN A CA 1
ATOM 2018 C C . GLN A 1 252 ? 5.860 13.066 10.223 1.00 84.81 252 GLN A C 1
ATOM 2020 O O . GLN A 1 252 ? 5.764 13.591 11.332 1.00 84.81 252 GLN A O 1
ATOM 2025 N N . ASP A 1 253 ? 5.366 13.655 9.131 1.00 86.56 253 ASP A N 1
ATOM 2026 C CA . ASP A 1 253 ? 4.735 14.988 9.147 1.00 86.56 253 ASP A CA 1
ATOM 2027 C C . ASP A 1 253 ? 3.295 14.993 9.684 1.00 86.56 253 ASP A C 1
ATOM 2029 O O . ASP A 1 253 ? 2.793 16.025 10.149 1.00 86.56 253 ASP A O 1
ATOM 2033 N N . THR A 1 254 ? 2.607 13.853 9.603 1.00 92.81 254 THR A N 1
ATOM 2034 C CA . THR A 1 254 ? 1.231 13.684 10.093 1.00 92.81 254 THR A CA 1
ATOM 2035 C C . THR A 1 254 ? 1.224 13.239 11.551 1.00 92.81 254 THR A C 1
ATOM 2037 O O . THR A 1 254 ? 2.125 12.518 11.982 1.00 92.81 254 THR A O 1
ATOM 2040 N N . LEU A 1 255 ? 0.209 13.651 12.323 1.00 92.69 255 LEU A N 1
ATOM 2041 C CA . LEU A 1 255 ? 0.093 13.197 13.714 1.00 92.69 255 LEU A CA 1
ATOM 2042 C C . LEU A 1 255 ? -0.076 11.672 13.777 1.00 92.69 255 LEU A C 1
ATOM 2044 O O . LEU A 1 255 ? 0.598 11.006 14.558 1.00 92.69 255 LEU A O 1
ATOM 2048 N N . LEU A 1 256 ? -0.914 11.120 12.897 1.00 92.00 256 LEU A N 1
ATOM 2049 C CA . LEU A 1 256 ? -1.138 9.684 12.791 1.00 92.00 256 LEU A CA 1
ATOM 2050 C C . LEU A 1 256 ? 0.152 8.887 12.508 1.00 92.00 256 LEU A C 1
ATOM 2052 O O . LEU A 1 256 ? 0.355 7.851 13.137 1.00 92.00 256 LEU A O 1
ATOM 2056 N N . ALA A 1 257 ? 1.049 9.378 11.633 1.00 90.94 257 ALA A N 1
ATOM 2057 C CA . ALA A 1 257 ? 2.349 8.730 11.394 1.00 90.94 257 ALA A CA 1
ATOM 2058 C C . ALA A 1 257 ? 3.173 8.639 12.680 1.00 90.94 257 ALA A C 1
ATOM 2060 O O . ALA A 1 257 ? 3.751 7.597 12.974 1.00 90.94 257 ALA A O 1
ATOM 2061 N N . GLN A 1 258 ? 3.247 9.740 13.430 1.00 91.06 258 GLN A N 1
ATOM 2062 C CA . GLN A 1 258 ? 4.028 9.798 14.663 1.00 91.06 258 GLN A CA 1
ATOM 2063 C C . GLN A 1 258 ? 3.450 8.852 15.714 1.00 91.06 258 GLN A C 1
ATOM 2065 O O . GLN A 1 258 ? 4.193 8.090 16.320 1.00 91.06 258 GLN A O 1
ATOM 2070 N N . ILE A 1 259 ? 2.127 8.845 15.880 1.00 90.88 259 ILE A N 1
ATOM 2071 C CA . ILE A 1 259 ? 1.440 7.949 16.813 1.00 90.88 259 ILE A CA 1
ATOM 2072 C C . ILE A 1 259 ? 1.741 6.481 16.477 1.00 90.88 259 ILE A C 1
ATOM 2074 O O . ILE A 1 259 ? 2.278 5.778 17.326 1.00 90.88 259 ILE A O 1
ATOM 2078 N N . ILE A 1 260 ? 1.460 6.033 15.247 1.00 87.19 260 ILE A N 1
ATOM 2079 C CA . ILE A 1 260 ? 1.591 4.616 14.849 1.00 87.19 260 ILE A CA 1
ATOM 2080 C C . ILE A 1 260 ? 3.046 4.125 14.904 1.00 87.19 260 ILE A C 1
ATOM 2082 O O . ILE A 1 260 ? 3.283 2.945 15.168 1.00 87.19 260 ILE A O 1
ATOM 2086 N N . ASN A 1 261 ? 4.016 4.998 14.614 1.00 84.62 261 ASN A N 1
ATOM 2087 C CA . ASN A 1 261 ? 5.421 4.605 14.499 1.00 84.62 261 ASN A CA 1
ATOM 2088 C C . ASN A 1 261 ? 6.230 4.770 15.792 1.00 84.62 261 ASN A C 1
ATOM 2090 O O . ASN A 1 261 ? 7.292 4.159 15.908 1.00 84.62 261 ASN A O 1
ATOM 2094 N N . ILE A 1 262 ? 5.781 5.611 16.730 1.00 86.94 262 ILE A N 1
ATOM 2095 C CA . ILE A 1 262 ? 6.514 5.909 17.971 1.00 86.94 262 ILE A CA 1
ATOM 2096 C C . ILE A 1 262 ? 5.867 5.233 19.179 1.00 86.94 262 ILE A C 1
ATOM 2098 O O . ILE A 1 262 ? 6.585 4.728 20.041 1.00 86.94 262 ILE A O 1
ATOM 2102 N N . LEU A 1 263 ? 4.534 5.219 19.262 1.00 88.06 263 LEU A N 1
ATOM 2103 C CA . LEU A 1 263 ? 3.830 4.630 20.398 1.00 88.06 263 LEU A CA 1
ATOM 2104 C C . LEU A 1 263 ? 3.665 3.110 20.235 1.00 88.06 263 LEU A C 1
ATOM 2106 O O . LEU A 1 263 ? 3.684 2.591 19.118 1.00 88.06 263 LEU A O 1
ATOM 2110 N N . PRO A 1 264 ? 3.530 2.363 21.345 1.00 80.75 264 PRO A N 1
ATOM 2111 C CA . PRO A 1 264 ? 3.368 0.918 21.285 1.00 80.75 264 PRO A CA 1
ATOM 2112 C C . PRO A 1 264 ? 2.002 0.525 20.702 1.00 80.75 264 PRO A C 1
ATOM 2114 O O . PRO A 1 264 ? 0.948 0.785 21.287 1.00 80.75 264 PRO A O 1
ATOM 2117 N N . ASN A 1 265 ? 2.037 -0.186 19.576 1.00 74.19 265 ASN A N 1
ATOM 2118 C CA . ASN A 1 265 ? 0.859 -0.828 18.988 1.00 74.19 265 ASN A CA 1
ATOM 2119 C C . ASN A 1 265 ? 0.612 -2.188 19.644 1.00 74.19 265 ASN A C 1
ATOM 2121 O O . ASN A 1 265 ? 1.520 -2.811 20.206 1.00 74.19 265 ASN A O 1
ATOM 2125 N N . ILE A 1 266 ? -0.612 -2.691 19.520 1.00 75.00 266 ILE A N 1
ATOM 2126 C CA . ILE A 1 266 ? -0.936 -4.045 19.967 1.00 75.00 266 ILE A CA 1
ATOM 2127 C C . ILE A 1 266 ? -0.384 -5.023 18.934 1.00 75.00 266 ILE A C 1
ATOM 2129 O O . ILE A 1 266 ? -0.563 -4.851 17.726 1.00 75.00 266 ILE A O 1
ATOM 2133 N N . ARG A 1 267 ? 0.330 -6.038 19.427 1.00 70.56 267 ARG A N 1
ATOM 2134 C CA . ARG A 1 267 ? 0.809 -7.152 18.612 1.00 70.56 267 ARG A CA 1
ATOM 2135 C C . ARG A 1 267 ? -0.076 -8.359 18.838 1.00 70.56 267 ARG A C 1
ATOM 2137 O O . ARG A 1 267 ? -0.313 -8.748 19.980 1.00 70.56 267 ARG A O 1
ATOM 2144 N N . ILE A 1 268 ? -0.500 -8.965 17.747 1.00 65.38 268 ILE A N 1
ATOM 2145 C CA . ILE A 1 268 ? -1.330 -10.158 17.730 1.00 65.38 268 ILE A CA 1
ATOM 2146 C C . ILE A 1 268 ? -0.488 -11.293 17.176 1.00 65.38 268 ILE A C 1
ATOM 2148 O O . ILE A 1 268 ? 0.233 -11.084 16.212 1.00 65.38 268 ILE A O 1
ATOM 2152 N N . LYS A 1 269 ? -0.553 -12.483 17.773 1.00 62.62 269 LYS A N 1
ATOM 2153 C CA . LYS A 1 269 ? -0.081 -13.701 17.105 1.00 62.62 269 LYS A CA 1
ATOM 2154 C C . LYS A 1 269 ? -1.240 -14.288 16.311 1.00 62.62 269 LYS A C 1
ATOM 2156 O O . LYS A 1 269 ? -2.281 -14.579 16.899 1.00 62.62 269 LYS A O 1
ATOM 2161 N N . SER A 1 270 ? -1.057 -14.412 15.009 1.00 55.84 270 SER A N 1
ATOM 2162 C CA . SER A 1 270 ? -1.972 -15.138 14.131 1.00 55.84 270 SER A CA 1
ATOM 2163 C C . SER A 1 270 ? -1.788 -16.653 14.276 1.00 55.84 270 SER A C 1
ATOM 2165 O O . SER A 1 270 ? -0.893 -17.122 14.991 1.00 55.84 270 SER A O 1
ATOM 2167 N N . SER A 1 271 ? -2.674 -17.415 13.635 1.00 53.16 271 SER A N 1
ATOM 2168 C CA . SER A 1 271 ? -2.727 -18.880 13.689 1.00 53.16 271 SER A CA 1
ATOM 2169 C C . SER A 1 271 ? -1.455 -19.575 13.174 1.00 53.16 271 SER A C 1
ATOM 2171 O O . SER A 1 271 ? -1.106 -20.639 13.681 1.00 53.16 271 SER A O 1
ATOM 2173 N N . ASP A 1 272 ? -0.708 -18.958 12.253 1.00 52.06 272 ASP A N 1
ATOM 2174 C CA . ASP A 1 272 ? 0.581 -19.458 11.743 1.00 52.06 272 ASP A CA 1
ATOM 2175 C C . ASP A 1 272 ? 1.799 -19.020 12.592 1.00 52.06 272 ASP A C 1
ATOM 2177 O O . ASP A 1 272 ? 2.945 -19.355 12.288 1.00 52.06 272 ASP A O 1
ATOM 2181 N N . GLY A 1 273 ? 1.556 -18.286 13.684 1.00 53.72 273 GLY A N 1
ATOM 2182 C CA . GLY A 1 273 ? 2.583 -17.756 14.576 1.00 53.72 273 GLY A CA 1
ATOM 2183 C C . GLY A 1 273 ? 3.125 -16.377 14.185 1.00 53.72 273 GLY A C 1
ATOM 2184 O O . GLY A 1 273 ? 3.919 -15.822 14.952 1.00 53.72 273 GLY A O 1
ATOM 2185 N N . CYS A 1 274 ? 2.685 -15.783 13.069 1.00 52.59 274 CYS A N 1
ATOM 2186 C CA . CYS A 1 274 ? 3.132 -14.461 12.636 1.00 52.59 274 CYS A CA 1
ATOM 2187 C C . CYS A 1 274 ? 2.564 -13.350 13.529 1.00 52.59 274 CYS A C 1
ATOM 2189 O O . CYS A 1 274 ? 1.385 -13.344 13.899 1.00 52.59 274 CYS A O 1
ATOM 2191 N N . HIS A 1 275 ? 3.413 -12.377 13.869 1.00 56.41 275 HIS A N 1
ATOM 2192 C CA . HIS A 1 275 ? 3.034 -11.226 14.679 1.00 56.41 275 HIS A CA 1
ATOM 2193 C C . HIS A 1 275 ? 2.464 -10.085 13.825 1.00 56.41 275 HIS A C 1
ATOM 2195 O O . HIS A 1 275 ? 3.225 -9.384 13.161 1.00 56.41 275 HIS A O 1
ATOM 2201 N N . GLU A 1 276 ? 1.162 -9.817 13.909 1.00 60.09 276 GLU A N 1
ATOM 2202 C CA . GLU A 1 276 ? 0.543 -8.670 13.240 1.00 60.09 276 GLU A CA 1
ATOM 2203 C C . GLU A 1 276 ? 0.452 -7.449 14.164 1.00 60.09 276 GLU A C 1
ATOM 2205 O O . GLU A 1 276 ? 0.245 -7.562 15.377 1.00 60.09 276 GLU A O 1
ATOM 2210 N N . ARG A 1 277 ? 0.620 -6.256 13.586 1.00 63.53 277 ARG A N 1
ATOM 2211 C CA . ARG A 1 277 ? 0.377 -4.981 14.265 1.00 63.53 277 ARG A CA 1
ATOM 2212 C C . ARG A 1 277 ? -1.053 -4.538 14.011 1.00 63.53 277 ARG A C 1
ATOM 2214 O O . ARG A 1 277 ? -1.464 -4.400 12.865 1.00 63.53 277 ARG A O 1
ATOM 2221 N N . THR A 1 278 ? -1.774 -4.205 15.069 1.00 72.56 278 THR A N 1
ATOM 2222 C CA . THR A 1 278 ? -3.062 -3.526 14.927 1.00 72.56 278 THR A CA 1
ATOM 2223 C C . THR A 1 278 ? -2.867 -2.061 14.581 1.00 72.56 278 THR A C 1
ATOM 2225 O O . THR A 1 278 ? -1.879 -1.447 14.986 1.00 72.56 278 THR A O 1
ATOM 2228 N N . ILE A 1 279 ? -3.883 -1.462 13.961 1.00 74.00 279 ILE A N 1
ATOM 2229 C CA . ILE A 1 279 ? -3.969 -0.001 13.841 1.00 74.00 279 ILE A CA 1
ATOM 2230 C C . ILE A 1 279 ? -4.270 0.696 15.176 1.00 74.00 279 ILE A C 1
ATOM 2232 O O . ILE A 1 279 ? -4.083 1.902 15.289 1.00 74.00 279 ILE A O 1
ATOM 2236 N N . ASP A 1 280 ? -4.740 -0.049 16.179 1.00 83.38 280 ASP A N 1
ATOM 2237 C CA . ASP A 1 280 ? -5.071 0.500 17.489 1.00 83.38 280 ASP A CA 1
ATOM 2238 C C . ASP A 1 280 ? -3.828 0.711 18.361 1.00 83.38 280 ASP A C 1
ATOM 2240 O O . ASP A 1 280 ? -2.852 -0.044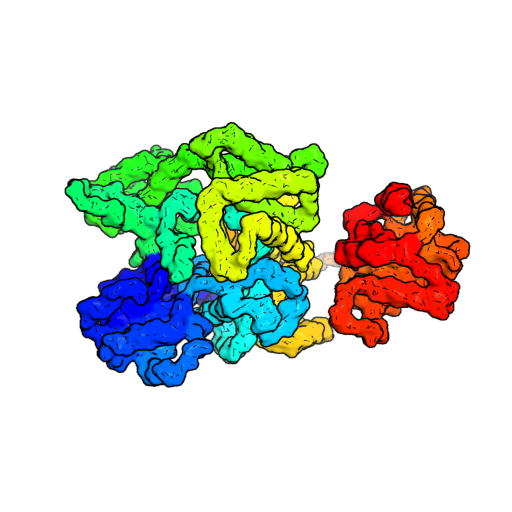 18.284 1.00 83.38 280 ASP A O 1
ATOM 2244 N N . ILE A 1 281 ? -3.882 1.741 19.203 1.00 86.25 281 ILE A N 1
ATOM 2245 C CA . ILE A 1 281 ? -2.730 2.250 19.952 1.00 86.25 281 ILE A CA 1
ATOM 2246 C C . ILE A 1 281 ? -3.013 2.119 21.434 1.00 86.25 281 ILE A C 1
ATOM 2248 O O . ILE A 1 281 ? -4.045 2.588 21.921 1.00 86.25 281 ILE A O 1
ATOM 2252 N N . LYS A 1 282 ? -2.071 1.508 22.153 1.00 87.94 282 LYS A N 1
ATOM 2253 C CA . LYS A 1 282 ? -2.137 1.395 23.605 1.00 87.94 282 LYS A CA 1
ATOM 2254 C C . LYS A 1 282 ? -1.737 2.736 24.217 1.00 87.94 282 LYS A C 1
ATOM 2256 O O . LYS A 1 282 ? -0.622 3.207 24.007 1.00 87.94 282 LYS A O 1
ATOM 2261 N N . VAL A 1 283 ? -2.644 3.340 24.977 1.00 90.62 283 VAL A N 1
ATOM 2262 C CA . VAL A 1 283 ? -2.428 4.622 25.655 1.00 90.62 283 VAL A CA 1
ATOM 2263 C C . VAL A 1 283 ? -2.465 4.405 27.159 1.00 90.62 283 VAL A C 1
ATOM 2265 O O . VAL A 1 283 ? -3.478 3.964 27.702 1.00 90.62 283 VAL A O 1
ATOM 2268 N N . ASP A 1 284 ? -1.384 4.761 27.847 1.00 90.50 284 ASP A N 1
ATOM 2269 C CA . ASP A 1 284 ? -1.369 4.754 29.308 1.00 90.50 284 ASP A CA 1
ATOM 2270 C C . ASP A 1 284 ? -2.219 5.907 29.866 1.00 90.50 284 ASP A C 1
ATOM 2272 O O . ASP A 1 284 ? -1.976 7.081 29.576 1.00 90.50 284 ASP A O 1
ATOM 2276 N N . THR A 1 285 ? -3.222 5.578 30.677 1.00 91.12 285 THR A N 1
ATOM 2277 C CA . THR A 1 285 ? -4.148 6.546 31.284 1.00 91.12 285 THR A CA 1
ATOM 2278 C C . THR A 1 285 ? -4.012 6.664 32.797 1.00 91.12 285 THR A C 1
ATOM 2280 O O . THR A 1 285 ? -4.872 7.258 33.451 1.00 91.12 285 THR A O 1
ATOM 2283 N N . ARG A 1 286 ? -2.902 6.192 33.383 1.00 89.19 286 ARG A N 1
ATOM 2284 C CA . ARG A 1 286 ? -2.608 6.358 34.822 1.00 89.19 286 ARG A CA 1
ATOM 2285 C C . ARG A 1 286 ? -2.705 7.810 35.293 1.00 89.19 286 ARG A C 1
ATOM 2287 O O . ARG A 1 286 ? -3.138 8.059 36.418 1.00 89.19 286 ARG A O 1
ATOM 2294 N N . ALA A 1 287 ? -2.379 8.767 34.423 1.00 89.38 287 ALA A N 1
ATOM 2295 C CA . ALA A 1 287 ? -2.507 10.200 34.697 1.00 89.38 287 ALA A CA 1
ATOM 2296 C C . ALA A 1 287 ? -3.951 10.650 35.014 1.00 89.38 287 ALA A C 1
ATOM 2298 O O . ALA A 1 287 ? -4.147 11.710 35.602 1.00 89.38 287 ALA A O 1
ATOM 2299 N N . LEU A 1 288 ? -4.972 9.859 34.663 1.00 90.25 288 LEU A N 1
ATOM 2300 C CA . LEU A 1 288 ? -6.384 10.199 34.872 1.00 90.25 288 LEU A CA 1
ATOM 2301 C C . LEU A 1 288 ? -6.958 9.659 36.187 1.00 90.25 288 LEU A C 1
ATOM 2303 O O . LEU A 1 288 ? -8.062 10.044 36.573 1.00 90.25 288 LEU A O 1
ATOM 2307 N N . VAL A 1 289 ? -6.239 8.778 36.893 1.00 84.88 289 VAL A N 1
ATOM 2308 C CA . VAL A 1 289 ? -6.793 8.022 38.027 1.00 84.88 289 VAL A CA 1
ATOM 2309 C C . VAL A 1 289 ? -5.993 8.266 39.305 1.00 84.88 289 VAL A C 1
ATOM 2311 O O . VAL A 1 289 ? -4.763 8.259 39.312 1.00 84.88 289 VAL A O 1
ATOM 2314 N N . LYS A 1 290 ? -6.675 8.479 40.435 1.00 74.69 290 LYS A N 1
ATOM 2315 C CA . LYS A 1 290 ? -6.063 8.440 41.774 1.00 74.69 290 LYS A CA 1
ATOM 2316 C C . LYS A 1 290 ? -6.091 6.993 42.278 1.00 74.69 290 LYS A C 1
ATOM 2318 O O . LYS A 1 290 ? -7.118 6.564 42.788 1.00 74.69 290 LYS A O 1
ATOM 2323 N N . THR A 1 291 ? -5.017 6.222 42.122 1.00 63.12 291 THR A N 1
ATOM 2324 C CA . THR A 1 291 ? -4.948 4.854 42.678 1.00 63.12 291 THR A CA 1
ATOM 2325 C C . THR A 1 291 ? -3.817 4.691 43.677 1.00 63.12 291 THR A C 1
ATOM 2327 O O . THR A 1 291 ? -2.666 5.001 43.379 1.00 63.12 291 THR A O 1
ATOM 2330 N N . SER A 1 292 ? -4.168 4.141 44.839 1.00 53.91 292 SER A N 1
ATOM 2331 C CA . SER A 1 292 ? -3.286 3.441 45.769 1.00 53.91 292 SER A CA 1
ATOM 2332 C C . SER A 1 292 ? -3.029 2.011 45.260 1.00 53.91 292 SER A C 1
ATOM 2334 O O . SER A 1 292 ? -3.897 1.367 44.675 1.00 53.91 292 SER A O 1
ATOM 2336 N N . SER A 1 293 ? -1.790 1.559 45.422 1.00 56.88 293 SER A N 1
ATOM 2337 C CA . SER A 1 293 ? -1.158 0.344 44.884 1.00 56.88 293 SER A CA 1
ATOM 2338 C C . SER A 1 293 ? -1.950 -0.971 45.019 1.00 56.88 293 SER A C 1
ATOM 2340 O O . SER A 1 293 ? -2.312 -1.353 46.129 1.00 56.88 293 SER A O 1
ATOM 2342 N N . SER A 1 294 ? -2.144 -1.678 43.891 1.00 55.53 294 SER A N 1
ATOM 2343 C CA . SER A 1 294 ? -2.308 -3.155 43.746 1.00 55.53 294 SER A CA 1
ATOM 2344 C C . SER A 1 294 ? -2.741 -3.595 42.330 1.00 55.53 294 SER A C 1
ATOM 2346 O O . SER A 1 294 ? -2.792 -4.788 42.051 1.00 55.53 294 SER A O 1
ATOM 2348 N N . LYS A 1 295 ? -3.048 -2.657 41.425 1.00 59.03 295 LYS A N 1
ATOM 2349 C CA . LYS A 1 295 ? -3.519 -2.954 40.064 1.00 59.03 295 LYS A CA 1
ATOM 2350 C C . LYS A 1 295 ? -2.400 -3.324 39.092 1.00 59.03 295 LYS A C 1
ATOM 2352 O O . LYS A 1 295 ? -1.287 -2.805 39.200 1.00 59.03 295 LYS A O 1
ATOM 2357 N N . SER A 1 296 ? -2.719 -4.204 38.145 1.00 61.59 296 SER A N 1
ATOM 2358 C CA . SER A 1 296 ? -1.791 -4.644 37.104 1.00 61.59 296 SER A CA 1
ATOM 2359 C C . SER A 1 296 ? -1.506 -3.506 36.118 1.00 61.59 296 SER A C 1
ATOM 2361 O O . SER A 1 296 ? -2.321 -2.601 35.940 1.00 61.59 296 SER A O 1
ATOM 2363 N N . GLU A 1 297 ? -0.362 -3.552 35.432 1.00 60.28 297 GLU A N 1
ATOM 2364 C CA . GLU A 1 297 ? -0.012 -2.561 34.403 1.00 60.28 297 GLU A CA 1
ATOM 2365 C C . GLU A 1 297 ? -1.029 -2.533 33.243 1.00 60.28 297 GLU A C 1
ATOM 2367 O O . GLU A 1 297 ? -1.174 -1.516 32.566 1.00 60.28 297 GLU A O 1
ATOM 2372 N N . ASN A 1 298 ? -1.790 -3.618 33.044 1.00 63.62 298 ASN A N 1
ATOM 2373 C CA . ASN A 1 298 ? -2.837 -3.689 32.030 1.00 63.62 298 ASN A CA 1
ATOM 2374 C C . ASN A 1 298 ? -4.108 -2.908 32.396 1.00 63.62 298 ASN A C 1
ATOM 2376 O O . ASN A 1 298 ? -4.784 -2.436 31.484 1.00 63.62 298 ASN A O 1
ATOM 2380 N N . ASP A 1 299 ? -4.374 -2.677 33.684 1.00 69.19 299 ASP A N 1
ATOM 2381 C CA . ASP A 1 299 ? -5.630 -2.086 34.178 1.00 69.19 299 ASP A CA 1
ATOM 2382 C C . ASP A 1 299 ? -5.789 -0.594 33.835 1.00 69.19 299 ASP A C 1
ATOM 2384 O O . ASP A 1 299 ? -6.865 -0.025 34.023 1.00 69.19 299 ASP A O 1
ATOM 2388 N N . PHE A 1 300 ? -4.721 0.056 33.366 1.00 78.50 300 PHE A N 1
ATOM 2389 C CA . PHE A 1 300 ? -4.689 1.495 33.085 1.00 78.50 300 PHE A CA 1
ATOM 2390 C C . PHE A 1 300 ? -4.521 1.834 31.605 1.00 78.50 300 PHE A C 1
ATOM 2392 O O . PHE A 1 300 ? -4.255 2.989 31.265 1.00 78.50 300 PHE A O 1
ATOM 2399 N N . ASN A 1 301 ? -4.662 0.855 30.716 1.00 83.31 301 ASN A N 1
ATOM 2400 C CA . ASN A 1 301 ? -4.512 1.105 29.290 1.00 83.31 301 ASN A CA 1
ATOM 2401 C C . ASN A 1 301 ? -5.856 1.359 28.635 1.00 83.31 301 ASN A C 1
ATOM 2403 O O . ASN A 1 301 ? -6.813 0.618 28.832 1.00 83.31 301 ASN A O 1
ATOM 2407 N N . SER A 1 302 ? -5.885 2.421 27.847 1.00 85.25 302 SER A N 1
ATOM 2408 C CA . SER A 1 302 ? -6.957 2.738 26.913 1.00 85.25 302 SER A CA 1
ATOM 2409 C C . SER A 1 302 ? -6.485 2.450 25.490 1.00 85.25 302 SER A C 1
ATOM 2411 O O . SER A 1 302 ? -5.285 2.290 25.235 1.00 85.25 302 SER A O 1
ATOM 2413 N N . TYR A 1 303 ? -7.433 2.369 24.570 1.00 85.75 303 TYR A N 1
ATOM 2414 C CA . TYR A 1 303 ? -7.218 1.973 23.188 1.00 85.75 303 TYR A CA 1
ATOM 2415 C C . TYR A 1 303 ? -7.718 3.081 22.275 1.00 85.75 303 TYR A C 1
ATOM 2417 O O . TYR A 1 303 ? -8.923 3.291 22.143 1.00 85.75 303 TYR A O 1
ATOM 2425 N N . LEU A 1 304 ? -6.783 3.828 21.684 1.00 83.62 304 LEU A N 1
ATOM 2426 C CA . LEU A 1 304 ? -7.070 5.118 21.058 1.00 83.62 304 LEU A CA 1
ATOM 2427 C C . LEU A 1 304 ? -8.245 5.054 20.072 1.00 83.62 304 LEU A C 1
ATOM 2429 O O . LEU A 1 304 ? -9.183 5.838 20.187 1.00 83.62 304 LEU A O 1
ATOM 2433 N N . PHE A 1 305 ? -8.216 4.134 19.109 1.00 80.94 305 PHE A N 1
ATOM 2434 C CA . PHE A 1 305 ? -9.222 4.094 18.046 1.00 80.94 305 PHE A CA 1
ATOM 2435 C C . PHE A 1 305 ? -10.561 3.558 18.539 1.00 80.94 305 PHE A C 1
ATOM 2437 O O . PHE A 1 305 ? -11.606 4.122 18.206 1.00 80.94 305 PHE A O 1
ATOM 2444 N N . ALA A 1 306 ? -10.528 2.490 19.337 1.00 79.06 306 ALA A N 1
ATOM 2445 C CA . ALA A 1 306 ? -11.726 1.895 19.912 1.00 79.06 306 ALA A CA 1
ATOM 2446 C C . ALA A 1 306 ? -12.474 2.898 20.805 1.00 79.06 306 ALA A C 1
ATOM 2448 O O . ALA A 1 306 ? -13.682 3.097 20.650 1.00 79.06 306 ALA A O 1
ATOM 2449 N N . ASP A 1 307 ? -11.743 3.597 21.677 1.00 78.06 307 ASP A N 1
ATOM 2450 C CA . ASP A 1 307 ? -12.321 4.545 22.626 1.00 78.06 307 ASP A CA 1
ATOM 2451 C C . ASP A 1 307 ? -12.845 5.808 21.937 1.00 78.06 307 ASP A C 1
ATOM 2453 O O . ASP A 1 307 ? -13.942 6.264 22.271 1.00 78.06 307 ASP A O 1
ATOM 2457 N N . MET A 1 308 ? -12.140 6.338 20.925 1.00 77.12 308 MET A N 1
ATOM 2458 C CA . MET A 1 308 ? -12.658 7.471 20.142 1.00 77.12 308 MET A CA 1
ATOM 2459 C C . MET A 1 308 ? -13.943 7.110 19.394 1.00 77.12 308 MET A C 1
ATOM 2461 O O . MET A 1 308 ? -14.847 7.941 19.275 1.00 77.12 308 MET A O 1
ATOM 2465 N N . LYS A 1 309 ? -14.072 5.864 18.921 1.00 72.69 309 LYS A N 1
ATOM 2466 C CA . LYS A 1 309 ? -15.278 5.428 18.211 1.00 72.69 309 LYS A CA 1
ATOM 2467 C C . LYS A 1 309 ? -16.482 5.145 19.102 1.00 72.69 309 LYS A C 1
ATOM 2469 O O . LYS A 1 309 ? -17.605 5.074 18.604 1.00 72.69 309 LYS A O 1
ATOM 2474 N N . ARG A 1 310 ? -16.297 5.034 20.415 1.00 70.25 310 ARG A N 1
ATOM 2475 C CA . ARG A 1 310 ? -17.389 4.728 21.344 1.00 70.25 310 ARG A CA 1
ATOM 2476 C C . ARG A 1 310 ? -18.465 5.817 21.410 1.00 70.25 310 ARG A C 1
ATOM 2478 O O . ARG A 1 310 ? -19.605 5.520 21.756 1.00 70.25 310 ARG A O 1
ATOM 2485 N N . ARG A 1 311 ? -18.122 7.075 21.100 1.00 63.88 311 ARG A N 1
ATOM 2486 C CA . ARG A 1 311 ? -19.034 8.233 21.195 1.00 63.88 311 ARG A CA 1
ATOM 2487 C C . ARG A 1 311 ? -18.926 9.199 20.006 1.00 63.88 311 ARG A C 1
ATOM 2489 O O . ARG A 1 311 ? -18.993 10.411 20.197 1.00 63.88 311 ARG A O 1
ATOM 2496 N N . VAL A 1 312 ? -18.797 8.682 18.778 1.00 57.06 312 VAL A N 1
ATOM 2497 C CA . VAL A 1 312 ? -18.698 9.504 17.538 1.00 57.06 312 VAL A CA 1
ATOM 2498 C C . VAL A 1 312 ? -19.919 10.410 17.312 1.00 57.06 312 VAL A C 1
ATOM 2500 O O . VAL A 1 312 ? -19.850 11.359 16.537 1.00 57.06 312 VAL A O 1
ATOM 2503 N N . GLU A 1 313 ? -21.030 10.174 18.012 1.00 57.62 313 GLU A N 1
ATOM 2504 C CA . GLU A 1 313 ? -22.194 11.071 18.012 1.00 57.62 313 GLU A CA 1
ATOM 2505 C C . GLU A 1 313 ? -21.889 12.458 18.610 1.00 57.62 313 GLU A C 1
ATOM 2507 O O . GLU A 1 313 ? -22.596 13.422 18.319 1.00 57.62 313 GLU A O 1
ATOM 2512 N N . ASN A 1 314 ? -20.819 12.595 19.405 1.00 68.81 314 ASN A N 1
ATOM 2513 C CA . ASN A 1 314 ? -20.338 13.893 19.866 1.00 68.81 314 ASN A CA 1
ATOM 2514 C C . ASN A 1 314 ? -19.518 14.588 18.761 1.00 68.81 314 ASN A C 1
ATOM 2516 O O . ASN A 1 314 ? -18.428 14.137 18.400 1.00 68.81 314 ASN A O 1
ATOM 2520 N N . ILE A 1 315 ? -20.037 15.715 18.263 1.00 67.62 315 ILE A N 1
ATOM 2521 C CA . ILE A 1 315 ? -19.445 16.516 17.179 1.00 67.62 315 ILE A CA 1
ATOM 2522 C C . ILE A 1 315 ? -17.997 16.921 17.495 1.00 67.62 315 ILE A C 1
ATOM 2524 O O . ILE A 1 315 ? -17.138 16.819 16.617 1.00 67.62 315 ILE A O 1
ATOM 2528 N N . ASP A 1 316 ? -17.707 17.306 18.741 1.00 72.62 316 ASP A N 1
ATOM 2529 C CA . ASP A 1 316 ? -16.364 17.741 19.142 1.00 72.62 316 ASP A CA 1
ATOM 2530 C C . ASP A 1 316 ? -15.373 16.570 19.103 1.00 72.62 316 ASP A C 1
ATOM 2532 O O . ASP A 1 316 ? -14.269 16.692 18.571 1.00 72.62 316 ASP A O 1
ATOM 2536 N N . ALA A 1 317 ? -15.790 15.391 19.580 1.00 72.38 317 ALA A N 1
ATOM 2537 C CA . ALA A 1 317 ? -14.968 14.183 19.539 1.00 72.38 317 ALA A CA 1
ATOM 2538 C C . ALA A 1 317 ? -14.690 13.733 18.096 1.00 72.38 317 ALA A C 1
ATOM 2540 O O . ALA A 1 317 ? -13.554 13.378 17.775 1.00 72.38 317 ALA A O 1
ATOM 2541 N N . LYS A 1 318 ? -15.694 13.811 17.209 1.00 78.56 318 LYS A N 1
ATOM 2542 C CA . LYS A 1 318 ? -15.526 13.514 15.777 1.00 78.56 318 LYS A CA 1
ATOM 2543 C C . LYS A 1 318 ? -14.525 14.467 15.122 1.00 78.56 318 LYS A C 1
ATOM 2545 O O . LYS A 1 318 ? -13.632 14.006 14.417 1.00 78.56 318 LYS A O 1
ATOM 2550 N N . SER A 1 319 ? -14.637 15.771 15.384 1.00 82.00 319 SER A N 1
ATOM 2551 C CA . SER A 1 319 ? -13.721 16.778 14.831 1.00 82.00 319 SER A CA 1
ATOM 2552 C C . SER A 1 319 ? -12.277 16.530 15.269 1.00 82.00 319 SER A C 1
ATOM 2554 O O . SER A 1 319 ? -11.361 16.520 14.447 1.00 82.00 319 SER A O 1
ATOM 2556 N N . ILE A 1 320 ? -12.057 16.269 16.560 1.00 82.06 320 ILE A N 1
ATOM 2557 C CA . ILE A 1 320 ? -10.713 15.998 17.078 1.00 82.06 320 ILE A CA 1
ATOM 2558 C C . ILE A 1 320 ? -10.148 14.699 16.488 1.00 82.06 320 ILE A C 1
ATOM 2560 O O . ILE A 1 320 ? -8.980 14.657 16.095 1.00 82.06 320 ILE A O 1
ATOM 2564 N N . PHE A 1 321 ? -10.968 13.653 16.383 1.00 84.62 321 PHE A N 1
ATOM 2565 C CA . PHE A 1 321 ? -10.550 12.391 15.785 1.00 84.62 321 PHE A CA 1
ATOM 2566 C C . PHE A 1 321 ? -10.160 12.561 14.310 1.00 84.62 321 PHE A C 1
ATOM 2568 O O . PHE A 1 321 ? -9.075 12.135 13.916 1.00 84.62 321 PHE A O 1
ATOM 2575 N N . ASP A 1 322 ? -10.966 13.271 13.517 1.00 87.31 322 ASP A N 1
ATOM 2576 C CA . ASP A 1 322 ? -10.641 13.594 12.123 1.00 87.31 322 ASP A CA 1
ATOM 2577 C C . ASP A 1 322 ? -9.318 14.377 12.020 1.00 87.31 322 ASP A C 1
ATOM 2579 O O . ASP A 1 322 ? -8.506 14.113 11.130 1.00 87.31 322 ASP A O 1
ATOM 2583 N N . ASN A 1 323 ? -9.036 15.288 12.957 1.00 85.62 323 ASN A N 1
ATOM 2584 C CA . ASN A 1 323 ? -7.763 16.009 12.997 1.00 85.62 323 ASN A CA 1
ATOM 2585 C C . ASN A 1 323 ? -6.559 15.101 13.266 1.00 85.62 323 ASN A C 1
ATOM 2587 O O . ASN A 1 323 ? -5.494 15.328 12.691 1.00 85.62 323 ASN A O 1
ATOM 2591 N N . ILE A 1 324 ? -6.700 14.055 14.081 1.00 87.19 324 ILE A N 1
ATOM 2592 C CA . ILE A 1 324 ? -5.624 13.070 14.265 1.00 87.19 324 ILE A CA 1
ATOM 2593 C C . ILE A 1 324 ? -5.307 12.373 12.938 1.00 87.19 324 ILE A C 1
ATOM 2595 O O . ILE A 1 324 ? -4.134 12.219 12.592 1.00 87.19 324 ILE A O 1
ATOM 2599 N N . ILE A 1 325 ? -6.343 11.998 12.185 1.00 90.56 325 ILE A N 1
ATOM 2600 C CA . ILE A 1 325 ? -6.208 11.264 10.922 1.00 90.56 325 ILE A CA 1
ATOM 2601 C C . ILE A 1 325 ? -5.653 12.151 9.801 1.00 90.56 325 ILE A C 1
ATOM 2603 O O . ILE A 1 325 ? -4.778 11.719 9.050 1.00 90.56 325 ILE A O 1
ATOM 2607 N N . TYR A 1 326 ? -6.140 13.388 9.678 1.00 92.62 326 TYR A N 1
ATOM 2608 C CA . TYR A 1 326 ? -5.928 14.211 8.484 1.00 92.62 326 TYR A CA 1
ATOM 2609 C C . TYR A 1 326 ? -4.948 15.372 8.648 1.00 92.62 326 TYR A C 1
ATOM 2611 O O . TYR A 1 326 ? -4.485 15.916 7.639 1.00 92.62 326 TYR A O 1
ATOM 2619 N N . SER A 1 327 ? -4.602 15.781 9.870 1.00 91.31 327 SER A N 1
ATOM 2620 C CA . SER A 1 327 ? -3.829 17.008 10.094 1.00 91.31 327 SER A CA 1
ATOM 2621 C C . SER A 1 327 ? -2.332 16.759 10.298 1.00 91.31 327 SER A C 1
ATOM 2623 O O . SER A 1 327 ? -1.861 15.693 10.704 1.00 91.31 327 SER A O 1
ATOM 2625 N N . LYS A 1 328 ? -1.535 17.785 9.969 1.00 92.06 328 LYS A N 1
ATOM 2626 C CA . LYS A 1 328 ? -0.097 17.798 10.269 1.00 92.06 328 LYS A CA 1
ATOM 2627 C C . LYS A 1 328 ? 0.097 17.802 11.782 1.00 92.06 328 LYS A C 1
ATOM 2629 O O . LYS A 1 328 ? -0.668 18.463 12.486 1.00 92.06 328 LYS A O 1
ATOM 2634 N N . SER A 1 329 ? 1.156 17.152 12.261 1.00 91.38 329 SER A N 1
ATOM 2635 C CA . SER A 1 329 ? 1.393 16.933 13.696 1.00 91.38 329 SER A CA 1
ATOM 2636 C C . SER A 1 329 ? 1.276 18.214 14.531 1.00 91.38 329 SER A C 1
ATOM 2638 O O . SER A 1 329 ? 0.493 18.271 15.480 1.00 91.38 329 SER A O 1
ATOM 2640 N N . LYS A 1 330 ? 1.957 19.294 14.121 1.00 90.56 330 LYS A N 1
ATOM 2641 C CA . LYS A 1 330 ? 1.935 20.577 14.845 1.00 90.56 330 LYS A CA 1
ATOM 2642 C C . LYS A 1 330 ? 0.530 21.183 14.959 1.00 90.56 330 LYS A C 1
ATOM 2644 O O . LYS A 1 330 ? 0.201 21.750 15.999 1.00 90.56 330 LYS A O 1
ATOM 2649 N N . VAL A 1 331 ? -0.275 21.084 13.899 1.00 90.62 331 VAL A N 1
ATOM 2650 C CA . VAL A 1 331 ? -1.639 21.636 13.859 1.00 90.62 331 VAL A CA 1
ATOM 2651 C C . VAL A 1 331 ? -2.537 20.837 14.796 1.00 90.62 331 VAL A C 1
ATOM 2653 O O . VAL A 1 331 ? -3.082 21.409 15.734 1.00 90.62 331 VAL A O 1
ATOM 2656 N N . ALA A 1 332 ? -2.581 19.514 14.616 1.00 91.44 332 ALA A N 1
ATOM 2657 C CA . ALA A 1 332 ? -3.414 18.623 15.419 1.00 91.44 332 ALA A CA 1
ATOM 2658 C C . ALA A 1 332 ? -3.074 18.700 16.919 1.00 91.44 332 ALA A C 1
ATOM 2660 O O . ALA A 1 332 ? -3.961 18.826 17.756 1.00 91.44 332 ALA A O 1
ATOM 2661 N N . THR A 1 333 ? -1.782 18.709 17.263 1.00 92.50 333 THR A N 1
ATOM 2662 C CA . THR A 1 333 ? -1.322 18.804 18.660 1.00 92.50 333 THR A CA 1
ATOM 2663 C C . THR A 1 333 ? -1.768 20.113 19.316 1.00 92.50 333 THR A C 1
ATOM 2665 O O . THR A 1 333 ? -2.188 20.126 20.471 1.00 92.50 333 THR A O 1
ATOM 2668 N N . THR A 1 334 ? -1.704 21.224 18.577 1.00 91.06 334 THR A N 1
ATOM 2669 C CA . THR A 1 334 ? -2.133 22.539 19.076 1.00 91.06 334 THR A CA 1
ATOM 2670 C C . THR A 1 334 ? -3.642 22.591 19.285 1.00 91.06 334 THR A C 1
ATOM 2672 O O . THR A 1 334 ? -4.105 23.149 20.278 1.00 91.06 334 THR A O 1
ATOM 2675 N N . GLU A 1 335 ? -4.405 21.986 18.381 1.00 90.69 335 GLU A N 1
ATOM 2676 C CA . GLU A 1 335 ? -5.864 21.952 18.441 1.00 90.69 335 GLU A CA 1
ATOM 2677 C C . GLU A 1 335 ? -6.371 21.095 19.606 1.00 90.69 335 GLU A C 1
ATOM 2679 O O . GLU A 1 335 ? -7.158 21.577 20.416 1.00 90.69 335 GLU A O 1
ATOM 2684 N N . VAL A 1 336 ? -5.830 19.882 19.787 1.00 90.31 336 VAL A N 1
ATOM 2685 C CA . VAL A 1 336 ? -6.150 19.033 20.952 1.00 90.31 336 VAL A CA 1
ATOM 2686 C C . VAL A 1 336 ? -5.818 19.752 22.260 1.00 90.31 336 VAL A C 1
ATOM 2688 O O . VAL A 1 336 ? -6.620 19.746 23.192 1.00 90.31 336 VAL A O 1
ATOM 2691 N N . PHE A 1 337 ? -4.656 20.410 22.339 1.00 92.75 337 PHE A N 1
ATOM 2692 C CA . PHE A 1 337 ? -4.280 21.164 23.536 1.00 92.75 337 PHE A CA 1
ATOM 2693 C C . PHE A 1 337 ? -5.200 22.366 23.785 1.00 92.75 337 PHE A C 1
ATOM 2695 O O . PHE A 1 337 ? -5.546 22.643 24.931 1.00 92.75 337 PHE A O 1
ATOM 2702 N N . THR A 1 338 ? -5.634 23.051 22.726 1.00 91.12 338 THR A N 1
ATOM 2703 C CA . THR A 1 338 ? -6.610 24.145 22.828 1.00 91.12 338 THR A CA 1
ATOM 2704 C C . THR A 1 338 ? -7.925 23.641 23.408 1.00 91.12 338 THR A C 1
ATOM 2706 O O . THR A 1 338 ? -8.386 24.183 24.409 1.00 91.12 338 THR A O 1
ATOM 2709 N N . HIS A 1 339 ? -8.460 22.537 22.885 1.00 90.44 339 HIS A N 1
ATOM 2710 C CA . HIS A 1 339 ? -9.679 21.930 23.417 1.00 90.44 339 HIS A CA 1
ATOM 2711 C C . HIS A 1 339 ? -9.526 21.436 24.860 1.00 90.44 339 HIS A C 1
ATOM 2713 O O . HIS A 1 339 ? -10.458 21.552 25.657 1.00 90.44 339 HIS A O 1
ATOM 2719 N N . LEU A 1 340 ? -8.345 20.937 25.242 1.00 92.56 340 LEU A N 1
ATOM 2720 C CA . LEU A 1 340 ? -8.057 20.578 26.631 1.00 92.56 340 LEU A CA 1
ATOM 2721 C C . LEU A 1 340 ? -8.151 21.800 27.561 1.00 92.56 340 LEU A C 1
ATOM 2723 O O . LEU A 1 340 ? -8.758 21.711 28.630 1.00 92.56 340 LEU A O 1
ATOM 2727 N N . LEU A 1 341 ? -7.595 22.945 27.152 1.00 92.19 341 LEU A N 1
ATOM 2728 C CA . LEU A 1 341 ? -7.677 24.198 27.911 1.00 92.19 341 LEU A CA 1
ATOM 2729 C C . LEU A 1 341 ? -9.108 24.750 27.976 1.00 92.19 341 LEU A C 1
ATOM 2731 O O . LEU A 1 341 ? -9.548 25.194 29.037 1.00 92.19 341 LEU A O 1
ATOM 2735 N N . GLU A 1 342 ? -9.848 24.707 26.870 1.00 90.75 342 GLU A N 1
ATOM 2736 C CA . GLU A 1 342 ? -11.256 25.118 26.823 1.00 90.75 342 GLU A CA 1
ATOM 2737 C C . GLU A 1 342 ? -12.123 24.245 27.737 1.00 90.75 342 GLU A C 1
ATOM 2739 O O . GLU A 1 342 ? -12.941 24.762 28.502 1.00 90.75 342 GLU A O 1
ATOM 2744 N N . SER A 1 343 ? -11.886 22.930 27.738 1.00 90.62 343 SER A N 1
ATOM 2745 C CA . SER A 1 343 ? -12.592 21.987 28.606 1.00 90.62 343 SER A CA 1
ATOM 2746 C C . SER A 1 343 ? -12.312 22.241 30.095 1.00 90.62 343 SER A C 1
ATOM 2748 O O . SER A 1 343 ? -13.225 22.115 30.916 1.00 90.62 343 SER A O 1
ATOM 2750 N N . LEU A 1 344 ? -11.101 22.674 30.476 1.00 92.25 344 LEU A N 1
ATOM 2751 C CA . LEU A 1 344 ? -10.819 23.084 31.860 1.00 92.25 344 LEU A CA 1
ATOM 2752 C C . LEU A 1 344 ? -11.713 24.247 32.308 1.00 92.25 344 LEU A C 1
ATOM 2754 O O . LEU A 1 344 ? -12.231 24.219 33.426 1.00 92.25 344 LEU A O 1
ATOM 2758 N N . ILE A 1 345 ? -11.918 25.246 31.446 1.00 91.62 345 ILE A N 1
ATOM 2759 C CA . ILE A 1 345 ? -12.785 26.395 31.745 1.00 91.62 345 ILE A CA 1
ATOM 2760 C C . ILE A 1 345 ? -14.245 25.966 31.787 1.00 91.62 345 ILE A C 1
ATOM 2762 O O . ILE A 1 345 ? -14.945 26.282 32.746 1.00 91.62 345 ILE A O 1
ATOM 2766 N N . TYR A 1 346 ? -14.695 25.209 30.785 1.00 91.00 346 TYR A N 1
ATOM 2767 C CA . TYR A 1 346 ? -16.075 24.733 30.705 1.00 91.00 346 TYR A CA 1
ATOM 2768 C C . TYR A 1 346 ? -16.485 23.923 31.945 1.00 91.00 346 TYR A C 1
ATOM 2770 O O . TYR A 1 346 ? -17.609 24.034 32.432 1.00 91.00 346 TYR A O 1
ATOM 2778 N N . ASN A 1 347 ? -15.554 23.144 32.504 1.00 90.00 347 ASN A N 1
ATOM 2779 C CA . ASN A 1 347 ? -15.776 22.353 33.713 1.00 90.00 347 ASN A CA 1
ATOM 2780 C C . ASN A 1 347 ? -15.444 23.104 35.024 1.00 90.00 347 ASN A C 1
ATOM 2782 O O . ASN A 1 347 ? -15.409 22.473 36.080 1.00 90.00 347 ASN A O 1
ATOM 2786 N N . ASN A 1 348 ? -15.213 24.424 34.983 1.00 91.50 348 ASN A N 1
ATOM 2787 C CA . ASN A 1 348 ? -14.849 25.275 36.128 1.00 91.50 348 ASN A CA 1
ATOM 2788 C C . ASN A 1 348 ? -13.599 24.808 36.904 1.00 91.50 348 ASN A C 1
ATOM 2790 O O . ASN A 1 348 ? -13.459 25.079 38.097 1.00 91.50 348 ASN A O 1
ATOM 2794 N N . LEU A 1 349 ? -12.679 24.105 36.238 1.00 89.88 349 LEU A N 1
ATOM 2795 C CA . LEU A 1 349 ? -11.398 23.672 36.808 1.00 89.88 349 LEU A CA 1
ATOM 2796 C C . LEU A 1 349 ? -10.309 24.750 36.679 1.00 89.88 349 LEU A C 1
ATOM 2798 O O . LEU A 1 349 ? -9.280 24.687 37.354 1.00 89.88 349 LEU A O 1
ATOM 2802 N N . GLU A 1 350 ? -10.521 25.750 35.822 1.00 88.88 350 GLU A N 1
ATOM 2803 C CA . GLU A 1 350 ? -9.661 26.924 35.680 1.00 88.88 350 GLU A CA 1
ATOM 2804 C C . GLU A 1 350 ? -10.489 28.166 35.323 1.00 88.88 350 GLU A C 1
ATOM 2806 O O . GLU A 1 350 ? -11.532 28.067 34.684 1.00 88.88 350 GLU A O 1
ATOM 2811 N N . THR A 1 351 ? -10.041 29.350 35.748 1.00 79.81 351 THR A N 1
ATOM 2812 C CA . THR A 1 351 ? -10.825 30.592 35.620 1.00 79.81 351 THR A CA 1
ATOM 2813 C C . THR A 1 351 ? -10.500 31.413 34.374 1.00 79.81 351 THR A C 1
ATOM 2815 O O . THR A 1 351 ? -11.290 32.278 33.998 1.00 79.81 351 THR A O 1
ATOM 2818 N N . LYS A 1 352 ? -9.338 31.195 33.738 1.00 82.38 352 LYS A N 1
ATOM 2819 C CA . LYS A 1 352 ? -8.889 31.933 32.544 1.00 82.38 352 LYS A CA 1
ATOM 2820 C C . LYS A 1 352 ? -8.001 31.073 31.648 1.00 82.38 352 LYS A C 1
ATOM 2822 O O . LYS A 1 352 ? -7.177 30.309 32.148 1.00 82.38 352 LYS A O 1
ATOM 2827 N N . LEU A 1 353 ? -8.109 31.286 30.335 1.00 76.62 353 LEU A N 1
ATOM 2828 C CA . LEU A 1 353 ? -7.208 30.704 29.337 1.00 76.62 353 LEU A CA 1
ATOM 2829 C C . LEU A 1 353 ? -5.820 31.320 29.514 1.00 76.62 353 LEU A C 1
ATOM 2831 O O . LEU A 1 353 ? -5.651 32.539 29.439 1.00 76.62 353 LEU A O 1
ATOM 2835 N N . LYS A 1 354 ? -4.821 30.476 29.750 1.00 77.19 354 LYS A N 1
ATOM 2836 C CA . LYS A 1 354 ? -3.417 30.888 29.770 1.00 77.19 354 LYS A CA 1
ATOM 2837 C C . LYS A 1 354 ? -2.815 30.624 28.397 1.00 77.19 354 LYS A C 1
ATOM 2839 O O . LYS A 1 354 ? -2.979 29.540 27.849 1.00 77.19 354 LYS A O 1
ATOM 2844 N N . SER A 1 355 ? -2.077 31.597 27.868 1.00 78.06 355 SER A N 1
ATOM 2845 C CA . SER A 1 355 ? -1.233 31.370 26.694 1.00 78.06 355 SER A CA 1
ATOM 2846 C C . SER A 1 355 ? -0.025 30.538 27.124 1.00 78.06 355 SER A C 1
ATOM 2848 O O . SER A 1 355 ? 0.899 31.052 27.756 1.00 78.06 355 SER A O 1
ATOM 2850 N N . VAL A 1 356 ? -0.073 29.233 26.862 1.00 82.56 356 VAL A N 1
ATOM 2851 C CA . VAL A 1 356 ? 0.968 28.272 27.246 1.00 82.56 356 VAL A CA 1
ATOM 2852 C C . VAL A 1 356 ? 1.470 27.565 25.997 1.00 82.56 356 VAL A C 1
ATOM 2854 O O . VAL A 1 356 ? 0.686 27.104 25.170 1.00 82.56 356 VAL A O 1
ATOM 2857 N N . LYS A 1 357 ? 2.795 27.459 25.858 1.00 88.69 357 LYS A N 1
ATOM 2858 C CA . LYS A 1 357 ? 3.406 26.668 24.788 1.00 88.69 357 LYS A CA 1
ATOM 2859 C C . LYS A 1 357 ? 3.096 25.187 25.012 1.00 88.69 357 LYS A C 1
ATOM 2861 O O . LYS A 1 357 ? 3.335 24.659 26.098 1.00 88.69 357 LYS A O 1
ATOM 2866 N N . VAL A 1 358 ? 2.624 24.516 23.965 1.00 91.69 358 VAL A N 1
ATOM 2867 C CA . VAL A 1 358 ? 2.311 23.084 24.009 1.00 91.69 358 VAL A CA 1
ATOM 2868 C C . VAL A 1 358 ? 3.565 22.275 24.354 1.00 91.69 358 VAL A C 1
ATOM 2870 O O . VAL A 1 358 ? 4.599 22.412 23.697 1.00 91.69 358 VAL A O 1
ATOM 2873 N N . SER A 1 359 ? 3.486 21.463 25.407 1.00 93.50 359 SER A N 1
ATOM 2874 C CA . SER A 1 359 ? 4.551 20.570 25.880 1.00 93.50 359 SER A CA 1
ATOM 2875 C C . SER A 1 359 ? 3.955 19.422 26.695 1.00 93.50 359 SER A C 1
ATOM 2877 O O . SER A 1 359 ? 2.870 19.583 27.257 1.00 93.50 359 SER A O 1
ATOM 2879 N N . ALA A 1 360 ? 4.674 18.301 26.815 1.00 94.44 360 ALA A N 1
ATOM 2880 C CA . ALA A 1 360 ? 4.245 17.174 27.648 1.00 94.44 360 ALA A CA 1
ATOM 2881 C C . ALA A 1 360 ? 3.953 17.611 29.095 1.00 94.44 360 ALA A C 1
ATOM 2883 O O . ALA A 1 360 ? 2.897 17.301 29.639 1.00 94.44 360 ALA A O 1
ATOM 2884 N N . ALA A 1 361 ? 4.824 18.445 29.674 1.00 94.12 361 ALA A N 1
ATOM 2885 C CA . ALA A 1 361 ? 4.640 19.002 31.013 1.00 94.12 361 ALA A CA 1
ATOM 2886 C C . ALA A 1 361 ? 3.380 19.884 31.130 1.00 94.12 361 ALA A C 1
ATOM 2888 O O . ALA A 1 361 ? 2.657 19.800 32.122 1.00 94.12 361 ALA A O 1
ATOM 2889 N N . ALA A 1 362 ? 3.081 20.708 30.116 1.00 94.56 362 ALA A N 1
ATOM 2890 C CA . ALA A 1 362 ? 1.869 21.528 30.110 1.00 94.56 362 ALA A CA 1
ATOM 2891 C C . ALA A 1 362 ? 0.593 20.675 30.012 1.00 94.56 362 ALA A C 1
ATOM 2893 O O . ALA A 1 362 ? -0.384 20.963 30.703 1.00 94.56 362 ALA A O 1
ATOM 2894 N N . ILE A 1 363 ? 0.608 19.616 29.195 1.00 95.50 363 ILE A N 1
ATOM 2895 C CA . ILE A 1 363 ? -0.502 18.658 29.097 1.00 95.50 363 ILE A CA 1
ATOM 2896 C C . ILE A 1 363 ? -0.682 17.926 30.431 1.00 95.50 363 ILE A C 1
ATOM 2898 O O . ILE A 1 363 ? -1.789 17.910 30.965 1.00 95.50 363 ILE A O 1
ATOM 2902 N N . SER A 1 364 ? 0.401 17.406 31.014 1.00 95.12 364 SER A N 1
ATOM 2903 C CA . SER A 1 364 ? 0.395 16.730 32.317 1.00 95.12 364 SER A CA 1
ATOM 2904 C C . SER A 1 364 ? -0.229 17.603 33.415 1.00 95.12 364 SER A C 1
ATOM 2906 O O . SER A 1 364 ? -1.142 17.173 34.119 1.00 95.12 364 SER A O 1
ATOM 2908 N N . ALA A 1 365 ? 0.159 18.881 33.488 1.00 93.38 365 ALA A N 1
ATOM 2909 C CA . ALA A 1 365 ? -0.407 19.833 34.443 1.00 93.38 365 ALA A CA 1
ATOM 2910 C C . ALA A 1 365 ? -1.915 20.087 34.241 1.00 93.38 365 ALA A C 1
ATOM 2912 O O . ALA A 1 365 ? -2.623 20.388 35.204 1.00 93.38 365 ALA A O 1
ATOM 2913 N N . CYS A 1 366 ? -2.420 19.980 33.009 1.00 94.38 366 CYS A N 1
ATOM 2914 C CA . CYS A 1 366 ? -3.854 20.061 32.725 1.00 94.38 366 CYS A CA 1
ATOM 2915 C C . CYS A 1 366 ? -4.578 18.777 33.157 1.00 94.38 366 CYS A C 1
ATOM 2917 O O . CYS A 1 366 ? -5.611 18.857 33.824 1.00 94.38 366 CYS A O 1
ATOM 2919 N N . LEU A 1 367 ? -4.020 17.605 32.835 1.00 94.94 367 LEU A N 1
ATOM 2920 C CA . LEU A 1 367 ? -4.572 16.297 33.205 1.00 94.94 367 LEU A CA 1
ATOM 2921 C C . LEU A 1 367 ? -4.716 16.137 34.725 1.00 94.94 367 LEU A C 1
ATOM 2923 O O . LEU A 1 367 ? -5.755 15.676 35.198 1.00 94.94 367 LEU A O 1
ATOM 2927 N N . GLU A 1 368 ? -3.736 16.610 35.499 1.00 93.06 368 GLU A N 1
ATOM 2928 C CA . GLU A 1 368 ? -3.781 16.580 36.967 1.00 93.06 368 GLU A CA 1
ATOM 2929 C C . GLU A 1 368 ? -4.972 17.351 37.559 1.00 93.06 368 GLU A C 1
ATOM 2931 O O . GLU A 1 368 ? -5.485 16.981 38.616 1.00 93.06 368 GLU A O 1
ATOM 2936 N N . LYS A 1 369 ? -5.485 18.384 36.876 1.00 92.75 369 LYS A N 1
ATOM 2937 C CA . LYS A 1 369 ? -6.699 19.096 37.319 1.00 92.75 369 LYS A CA 1
ATOM 2938 C C . LYS A 1 369 ? -7.950 18.248 37.111 1.00 92.75 369 LYS A C 1
ATOM 2940 O O . LYS A 1 369 ? -8.792 18.174 38.003 1.00 92.75 369 LYS A O 1
ATOM 2945 N N . PHE A 1 370 ? -8.057 17.564 35.971 1.00 93.31 370 PHE A N 1
ATOM 2946 C CA . PHE A 1 370 ? -9.165 16.643 35.695 1.00 93.31 370 PHE A CA 1
ATOM 2947 C C . PHE A 1 370 ? -9.165 15.449 36.645 1.00 93.31 370 PHE A C 1
ATOM 2949 O O . PHE A 1 370 ? -10.219 15.087 37.169 1.00 93.31 370 PHE A O 1
ATOM 2956 N N . ARG A 1 371 ? -7.981 14.895 36.935 1.00 91.25 371 ARG A N 1
ATOM 2957 C CA . ARG A 1 371 ? -7.762 13.767 37.855 1.00 91.25 371 ARG A CA 1
ATOM 2958 C C . ARG A 1 371 ? -8.405 13.969 39.231 1.00 91.25 371 ARG A C 1
ATOM 2960 O O . ARG A 1 371 ? -8.690 13.006 39.945 1.00 91.25 371 ARG A O 1
ATOM 2967 N N . GLN A 1 372 ? -8.650 15.215 39.636 1.00 87.81 372 GLN A N 1
ATOM 2968 C CA . GLN A 1 372 ? -9.295 15.521 40.908 1.00 87.81 372 GLN A CA 1
ATOM 2969 C C . GLN A 1 372 ? -10.776 15.123 40.962 1.00 87.81 372 GLN A C 1
ATOM 2971 O O . GLN A 1 372 ? -11.268 14.871 42.063 1.00 87.81 372 GLN A O 1
ATOM 2976 N N . SER A 1 373 ? -11.448 15.002 39.811 1.00 88.31 373 SER A N 1
ATOM 2977 C CA . SER A 1 373 ? -12.881 14.718 39.683 1.00 88.31 373 SER A CA 1
ATOM 2978 C C . SER A 1 373 ? -13.148 13.568 38.696 1.00 88.31 373 SER A C 1
ATOM 2980 O O . SER A 1 373 ? -13.159 13.786 37.481 1.00 88.31 373 SER A O 1
ATOM 2982 N N . PRO A 1 374 ? -13.452 12.348 39.184 1.00 87.75 374 PRO A N 1
ATOM 2983 C CA . PRO A 1 374 ? -13.789 11.206 38.327 1.00 87.75 374 PRO A CA 1
ATOM 2984 C C . PRO A 1 374 ? -14.973 11.467 37.386 1.00 87.75 374 PRO A C 1
ATOM 2986 O O . PRO A 1 374 ? -14.988 10.990 36.254 1.00 87.75 374 PRO A O 1
ATOM 2989 N N . ILE A 1 375 ? -15.949 12.269 37.826 1.00 88.94 375 ILE A N 1
ATOM 2990 C CA . ILE A 1 375 ? -17.105 12.661 37.007 1.00 88.94 375 ILE A CA 1
ATOM 2991 C C . ILE A 1 375 ? -16.640 13.488 35.807 1.00 88.94 375 ILE A C 1
ATOM 2993 O O . ILE A 1 375 ? -17.082 13.255 34.682 1.00 88.94 375 ILE A O 1
ATOM 2997 N N . THR A 1 376 ? -15.732 14.441 36.029 1.00 90.12 376 THR A N 1
ATOM 2998 C CA . THR A 1 376 ? -15.198 15.280 34.953 1.00 90.12 376 THR A CA 1
ATOM 2999 C C . THR A 1 376 ? -14.323 14.463 34.004 1.00 90.12 376 THR A C 1
ATOM 3001 O O . THR A 1 376 ? -14.401 14.674 32.794 1.00 90.12 376 THR A O 1
ATOM 3004 N N . VAL A 1 377 ? -13.571 13.483 34.520 1.00 90.25 377 VAL A N 1
ATOM 3005 C CA . VAL A 1 377 ? -12.842 12.509 33.690 1.00 90.25 377 VAL A CA 1
ATOM 3006 C C . VAL A 1 377 ? -13.804 11.735 32.790 1.00 90.25 377 VAL A C 1
ATOM 3008 O O . VAL A 1 377 ? -13.614 11.721 31.582 1.00 90.25 377 VAL A O 1
ATOM 3011 N N . CYS A 1 378 ? -14.883 11.166 33.334 1.00 87.06 378 CYS A N 1
ATOM 3012 C CA . CYS A 1 378 ? -15.854 10.393 32.548 1.00 87.06 378 CYS A CA 1
ATOM 3013 C C . CYS A 1 378 ? -16.569 11.224 31.467 1.00 87.06 378 CYS A C 1
ATOM 3015 O O . CYS A 1 378 ? -16.914 10.695 30.406 1.00 87.06 378 CYS A O 1
ATOM 3017 N N . LYS A 1 379 ? -16.810 12.515 31.735 1.00 86.56 379 LYS A N 1
ATOM 3018 C CA . LYS A 1 379 ? -17.434 13.452 30.784 1.00 86.56 379 LYS A CA 1
ATOM 3019 C C . LYS A 1 379 ? -16.516 13.841 29.625 1.00 86.56 379 LYS A C 1
ATOM 3021 O O . LYS A 1 379 ? -17.022 14.112 28.546 1.00 86.56 379 LYS A O 1
ATOM 3026 N N . ASN A 1 380 ? -15.204 13.875 29.851 1.00 87.69 380 ASN A N 1
ATOM 3027 C CA . ASN A 1 380 ? -14.207 14.322 28.871 1.00 87.69 380 ASN A CA 1
ATOM 3028 C C . ASN A 1 380 ? -13.252 13.191 28.461 1.00 87.69 380 ASN A C 1
ATOM 3030 O O . ASN A 1 380 ? -12.146 13.456 27.998 1.00 87.69 380 ASN A O 1
ATOM 3034 N N . TYR A 1 381 ? -13.646 11.937 28.684 1.00 87.62 381 TYR A N 1
ATOM 3035 C CA . TYR A 1 381 ? -12.744 10.788 28.654 1.00 87.62 381 TYR A CA 1
ATOM 3036 C C . TYR A 1 381 ? -11.981 10.684 27.334 1.00 87.62 381 TYR A C 1
ATOM 3038 O O . TYR A 1 381 ? -10.763 10.551 27.342 1.00 87.62 381 TYR A O 1
ATOM 3046 N N . GLU A 1 382 ? -12.676 10.848 26.213 1.00 86.12 382 GLU A N 1
ATOM 3047 C CA . GLU A 1 382 ? -12.103 10.772 24.873 1.00 86.12 382 GLU A CA 1
ATOM 3048 C C . GLU A 1 382 ? -10.998 11.837 24.682 1.00 86.12 382 GLU A C 1
ATOM 3050 O O . GLU A 1 382 ? -9.855 11.522 24.346 1.00 86.12 382 GLU A O 1
ATOM 3055 N N . LEU A 1 383 ? -11.283 13.100 25.015 1.00 89.69 383 LEU A N 1
ATOM 3056 C CA . LEU A 1 383 ? -10.299 14.191 24.969 1.00 89.69 383 LEU A CA 1
ATOM 3057 C C . LEU A 1 383 ? -9.090 13.941 25.882 1.00 89.69 383 LEU A C 1
ATOM 3059 O O . LEU A 1 383 ? -7.951 14.255 25.520 1.00 89.69 383 LEU A O 1
ATOM 3063 N N . LEU A 1 384 ? -9.322 13.367 27.061 1.00 92.00 384 LEU A N 1
ATOM 3064 C CA . LEU A 1 384 ? -8.270 13.086 28.035 1.00 92.00 384 LEU A CA 1
ATOM 3065 C C . LEU A 1 384 ? -7.381 11.912 27.609 1.00 92.00 384 LEU A C 1
ATOM 3067 O O . LEU A 1 384 ? -6.165 12.018 27.744 1.00 92.00 384 LEU A O 1
ATOM 3071 N N . VAL A 1 385 ? -7.942 10.850 27.023 1.00 90.88 385 VAL A N 1
ATOM 3072 C CA . VAL A 1 385 ? -7.171 9.746 26.421 1.00 90.88 385 VAL A CA 1
ATOM 3073 C C . VAL A 1 385 ? -6.281 10.280 25.296 1.00 90.88 385 VAL A C 1
ATOM 3075 O O . VAL A 1 385 ? -5.088 9.983 25.264 1.00 90.88 385 VAL A O 1
ATOM 3078 N N . MET A 1 386 ? -6.810 11.140 24.418 1.00 90.38 386 MET A N 1
ATOM 3079 C CA . MET A 1 386 ? -6.003 11.779 23.366 1.00 90.38 386 MET A CA 1
ATOM 3080 C C . MET A 1 386 ? -4.885 12.646 23.947 1.00 90.38 386 MET A C 1
ATOM 3082 O O . MET A 1 386 ? -3.755 12.620 23.467 1.00 90.38 386 MET A O 1
ATOM 3086 N N . SER A 1 387 ? -5.172 13.382 25.017 1.00 93.88 387 SER A N 1
ATOM 3087 C CA . SER A 1 387 ? -4.177 14.205 25.705 1.00 93.88 387 SER A CA 1
ATOM 3088 C C . SER A 1 387 ? -3.075 13.350 26.346 1.00 93.88 387 SER A C 1
ATOM 3090 O O . SER A 1 387 ? -1.897 13.679 26.214 1.00 93.88 387 SER A O 1
ATOM 3092 N N . CYS A 1 388 ? -3.420 12.214 26.961 1.00 94.62 388 CYS A N 1
ATOM 3093 C CA . CYS A 1 388 ? -2.451 11.224 27.443 1.00 94.62 388 CYS A CA 1
ATOM 3094 C C . CYS A 1 388 ? -1.586 10.670 26.302 1.00 94.62 388 CYS A C 1
ATOM 3096 O O . CYS A 1 388 ? -0.369 10.566 26.462 1.00 94.62 388 CYS A O 1
ATOM 3098 N N . CYS A 1 389 ? -2.195 10.364 25.153 1.00 93.75 389 CYS A N 1
ATOM 3099 C CA . CYS A 1 389 ? -1.495 9.902 23.955 1.00 93.75 389 CYS A CA 1
ATOM 3100 C C . CYS A 1 389 ? -0.477 10.943 23.462 1.00 93.75 389 CYS A C 1
ATOM 3102 O O . CYS A 1 389 ? 0.676 10.602 23.206 1.00 93.75 389 CYS A O 1
ATOM 3104 N N . LEU A 1 390 ? -0.868 12.219 23.368 1.00 94.19 390 LEU A N 1
ATOM 3105 C CA . LEU A 1 390 ? 0.034 13.298 22.954 1.00 94.19 390 LEU A CA 1
ATOM 3106 C C . LEU A 1 390 ? 1.166 13.530 23.955 1.00 94.19 390 LEU A C 1
ATOM 3108 O O . LEU A 1 390 ? 2.303 13.738 23.544 1.00 94.19 390 LEU A O 1
ATOM 3112 N N . MET A 1 391 ? 0.877 13.473 25.255 1.00 94.62 391 MET A N 1
ATOM 3113 C CA . MET A 1 391 ? 1.892 13.591 26.302 1.00 94.62 391 MET A CA 1
ATOM 3114 C C . MET A 1 391 ? 2.977 12.512 26.144 1.00 94.62 391 MET A C 1
ATOM 3116 O O . MET A 1 391 ? 4.152 12.856 26.020 1.00 94.62 391 MET A O 1
ATOM 3120 N N . GLN A 1 392 ? 2.575 11.239 26.032 1.00 93.31 392 GLN A N 1
ATOM 3121 C CA . GLN A 1 392 ? 3.482 10.100 25.814 1.00 93.31 392 GLN A CA 1
ATOM 3122 C C . GLN A 1 392 ? 4.261 10.218 24.496 1.00 93.31 392 GLN A C 1
ATOM 3124 O O . GLN A 1 392 ? 5.458 9.924 24.437 1.00 93.31 392 GLN A O 1
ATOM 3129 N N . LEU A 1 393 ? 3.600 10.684 23.432 1.00 93.19 393 LEU A N 1
ATOM 3130 C CA . LEU A 1 393 ? 4.233 10.894 22.133 1.00 93.19 393 LEU A CA 1
ATOM 3131 C C . LEU A 1 393 ? 5.341 11.950 22.216 1.00 93.19 393 LEU A C 1
ATOM 3133 O O . LEU A 1 393 ? 6.448 11.728 21.729 1.00 93.19 393 LEU A O 1
ATOM 3137 N N . MET A 1 394 ? 5.059 13.094 22.842 1.00 91.94 394 MET A N 1
ATOM 3138 C CA . MET A 1 394 ? 6.014 14.198 22.974 1.00 91.94 394 MET A CA 1
ATOM 3139 C C . MET A 1 394 ? 7.231 13.811 23.823 1.00 91.94 394 MET A C 1
ATOM 3141 O O . MET A 1 394 ? 8.354 14.190 23.485 1.00 91.94 394 MET A O 1
ATOM 3145 N N . GLU A 1 395 ? 7.021 13.040 24.891 1.00 90.81 395 GLU A N 1
ATOM 3146 C CA . GLU A 1 395 ? 8.103 12.479 25.710 1.00 90.81 395 GLU A CA 1
ATOM 3147 C C . GLU A 1 395 ? 9.002 11.559 24.877 1.00 90.81 395 GLU A C 1
ATOM 3149 O O . GLU A 1 395 ? 10.225 11.705 24.903 1.00 90.81 395 GLU A O 1
ATOM 3154 N N . SER A 1 396 ? 8.400 10.705 24.048 1.00 88.50 396 SER A N 1
ATOM 3155 C CA . SER A 1 396 ? 9.117 9.755 23.191 1.00 88.50 396 SER A CA 1
ATOM 3156 C C . SER A 1 396 ? 9.887 10.433 22.046 1.00 88.50 396 SER A C 1
ATOM 3158 O O . SER A 1 396 ? 11.032 10.076 21.771 1.00 88.50 396 SER A O 1
ATOM 3160 N N . ILE A 1 397 ? 9.301 11.444 21.387 1.00 83.94 397 ILE A N 1
ATOM 3161 C CA . ILE A 1 397 ? 9.947 12.179 20.279 1.00 83.94 397 ILE A CA 1
ATOM 3162 C C . ILE A 1 397 ? 11.229 12.866 20.746 1.00 83.94 397 ILE A C 1
ATOM 3164 O O . ILE A 1 397 ? 12.233 12.827 20.038 1.00 83.94 397 ILE A O 1
ATOM 3168 N N . SER A 1 398 ? 11.217 13.460 21.943 1.00 72.69 398 SER A N 1
ATOM 3169 C CA . SER A 1 398 ? 12.369 14.200 22.478 1.00 72.69 398 SER A CA 1
ATOM 3170 C C . SER A 1 398 ? 13.643 13.354 22.629 1.00 72.69 398 SER A C 1
ATOM 3172 O O . SER A 1 398 ? 14.732 13.902 22.780 1.00 72.69 398 SER A O 1
ATOM 3174 N N . GLN A 1 399 ? 13.512 12.028 22.552 1.00 67.62 399 GLN A N 1
ATOM 3175 C CA . GLN A 1 399 ? 14.588 11.061 22.746 1.00 67.62 399 GLN A CA 1
ATOM 3176 C C . GLN A 1 399 ? 14.987 10.344 21.441 1.00 67.62 399 GLN A C 1
ATOM 3178 O O . GLN A 1 399 ? 15.934 9.557 21.437 1.00 67.62 399 GLN A O 1
ATOM 3183 N N . ASN A 1 400 ? 14.309 10.602 20.314 1.00 77.06 400 ASN A N 1
ATOM 3184 C CA . ASN A 1 400 ? 14.403 9.757 19.120 1.00 77.06 400 ASN A CA 1
ATOM 3185 C C . ASN A 1 400 ? 15.389 10.270 18.048 1.00 77.06 400 ASN A C 1
ATOM 3187 O O . ASN A 1 400 ? 15.013 10.562 16.912 1.00 77.06 400 ASN A O 1
ATOM 3191 N N . GLN A 1 401 ? 16.680 10.316 18.396 1.00 83.00 401 GLN A N 1
ATOM 3192 C CA . GLN A 1 401 ? 17.771 10.705 17.477 1.00 83.00 401 GLN A CA 1
ATOM 3193 C C . GLN A 1 401 ? 17.879 9.796 16.236 1.00 83.00 401 GLN A C 1
ATOM 3195 O O . GLN A 1 401 ? 18.362 10.215 15.183 1.00 83.00 401 GLN A O 1
ATOM 3200 N N . LYS A 1 402 ? 17.412 8.545 16.344 1.00 88.06 402 LYS A N 1
ATOM 3201 C CA . LYS A 1 402 ? 17.417 7.567 15.251 1.00 88.06 402 LYS A CA 1
ATOM 3202 C C . LYS A 1 402 ? 16.579 8.038 14.054 1.00 88.06 402 LYS A C 1
ATOM 3204 O O . LYS A 1 402 ? 17.056 7.962 12.923 1.00 88.06 402 LYS A O 1
ATOM 3209 N N . ILE A 1 403 ? 15.353 8.521 14.284 1.00 86.62 403 ILE A N 1
ATOM 3210 C CA . ILE A 1 403 ? 14.460 8.965 13.196 1.00 86.62 403 ILE A CA 1
ATOM 3211 C C . ILE A 1 403 ? 15.057 10.166 12.461 1.00 86.62 403 ILE A C 1
ATOM 3213 O O . ILE A 1 403 ? 15.062 10.184 11.232 1.00 86.62 403 ILE A O 1
ATOM 3217 N N . GLU A 1 404 ? 15.602 11.145 13.188 1.00 88.12 404 GLU A N 1
ATOM 3218 C CA . GLU A 1 404 ? 16.234 12.321 12.576 1.00 88.12 404 GLU A CA 1
ATOM 3219 C C . GLU A 1 404 ? 17.400 11.923 11.666 1.00 88.12 404 GLU A C 1
ATOM 3221 O O . GLU A 1 404 ? 17.511 12.423 10.542 1.00 88.12 404 GLU A O 1
ATOM 3226 N N . ARG A 1 405 ? 18.225 10.965 12.112 1.00 91.50 405 ARG A N 1
ATOM 3227 C CA . ARG A 1 405 ? 19.313 10.408 11.305 1.00 91.50 405 ARG A CA 1
ATOM 3228 C C . ARG A 1 405 ? 18.794 9.723 10.039 1.00 91.50 405 ARG A C 1
ATOM 3230 O O . ARG A 1 405 ? 19.342 9.971 8.968 1.00 91.50 405 ARG A O 1
ATOM 3237 N N . LEU A 1 406 ? 17.742 8.909 10.132 1.00 93.44 406 LEU A N 1
ATOM 3238 C CA . LEU A 1 406 ? 17.158 8.212 8.977 1.00 93.44 406 LEU A CA 1
ATOM 3239 C C . LEU A 1 406 ? 16.537 9.179 7.962 1.00 93.44 406 LEU A C 1
ATOM 3241 O O . LEU A 1 406 ? 16.802 9.065 6.768 1.00 93.44 406 LEU A O 1
ATOM 3245 N N . VAL A 1 407 ? 15.804 10.195 8.426 1.00 91.81 407 VAL A N 1
ATOM 3246 C CA . VAL A 1 407 ? 15.270 11.263 7.560 1.00 91.81 407 VAL A CA 1
ATOM 3247 C C . VAL A 1 407 ? 16.398 12.053 6.889 1.00 91.81 407 VAL A C 1
ATOM 3249 O O . VAL A 1 407 ? 16.274 12.449 5.728 1.00 91.81 407 VAL A O 1
ATOM 3252 N N . GLY A 1 408 ? 17.502 12.294 7.602 1.00 93.06 408 GLY A N 1
ATOM 3253 C CA . GLY A 1 408 ? 18.707 12.898 7.037 1.00 93.06 408 GLY A CA 1
ATOM 3254 C C . GLY A 1 408 ? 19.309 12.047 5.918 1.00 93.06 408 GLY A C 1
ATOM 3255 O O . GLY A 1 408 ? 19.570 12.567 4.834 1.00 93.06 408 GLY A O 1
ATOM 3256 N N . LEU A 1 409 ? 19.461 10.740 6.153 1.00 94.50 409 LEU A N 1
ATOM 3257 C CA . LEU A 1 409 ? 19.972 9.791 5.162 1.00 94.50 409 LEU A CA 1
ATOM 3258 C C . LEU A 1 409 ? 19.088 9.744 3.913 1.00 94.50 409 LEU A C 1
ATOM 3260 O O . LEU A 1 409 ? 19.616 9.883 2.817 1.00 94.50 409 LEU A O 1
ATOM 3264 N N . GLU A 1 410 ? 17.763 9.648 4.049 1.00 93.50 410 GLU A N 1
ATOM 3265 C CA . GLU A 1 410 ? 16.838 9.653 2.901 1.00 93.50 410 GLU A CA 1
ATOM 3266 C C . GLU A 1 410 ? 17.038 10.855 1.978 1.00 93.50 410 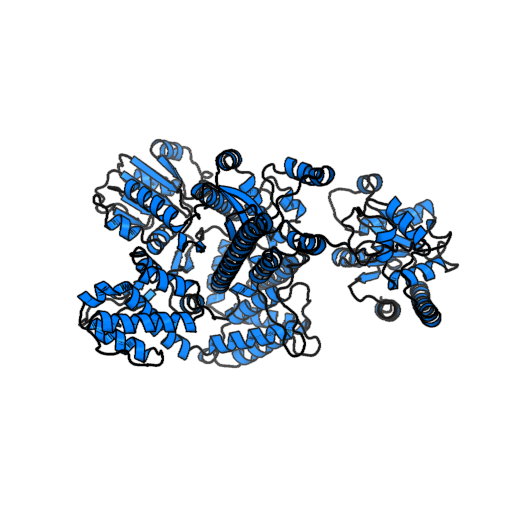GLU A C 1
ATOM 3268 O O . GLU A 1 410 ? 17.110 10.702 0.759 1.00 93.50 410 GLU A O 1
ATOM 3273 N N . LYS A 1 411 ? 17.176 12.057 2.552 1.00 90.56 411 LYS A N 1
ATOM 3274 C CA . LYS A 1 411 ? 17.389 13.283 1.769 1.00 90.56 411 LYS A CA 1
ATOM 3275 C C . LYS A 1 411 ? 18.681 13.225 0.960 1.00 90.56 411 LYS A C 1
ATOM 3277 O O . LYS A 1 411 ? 18.689 13.666 -0.187 1.00 90.56 411 LYS A O 1
ATOM 3282 N N . ILE A 1 412 ? 19.750 12.685 1.547 1.00 91.62 412 ILE A N 1
ATOM 3283 C CA . ILE A 1 412 ? 21.051 12.537 0.884 1.00 91.62 412 ILE A CA 1
ATOM 3284 C C . ILE A 1 412 ? 20.971 11.449 -0.196 1.00 91.62 412 ILE A C 1
ATOM 3286 O O . ILE A 1 412 ? 21.462 11.658 -1.302 1.00 91.62 412 ILE A O 1
ATOM 3290 N N . LEU A 1 413 ? 20.301 10.326 0.081 1.00 91.19 413 LEU A N 1
ATOM 3291 C CA . LEU A 1 413 ? 20.124 9.226 -0.873 1.00 91.19 413 LEU A CA 1
ATOM 3292 C C . LEU A 1 413 ? 19.344 9.655 -2.119 1.00 91.19 413 LEU A C 1
ATOM 3294 O O . LEU A 1 413 ? 19.701 9.242 -3.217 1.00 91.19 413 LEU A O 1
ATOM 3298 N N . VAL A 1 414 ? 18.331 10.516 -1.977 1.00 88.50 414 VAL A N 1
ATOM 3299 C CA . VAL A 1 414 ? 17.605 11.083 -3.128 1.00 88.50 414 VAL A CA 1
ATOM 3300 C C . VAL A 1 414 ? 18.551 11.879 -4.035 1.00 88.50 414 VAL A C 1
ATOM 3302 O O . VAL A 1 414 ? 18.493 11.727 -5.251 1.00 88.50 414 VAL A O 1
ATOM 3305 N N . GLN A 1 415 ? 19.480 12.663 -3.472 1.00 86.38 415 GLN A N 1
ATOM 3306 C CA . GLN A 1 415 ? 20.483 13.368 -4.287 1.00 86.38 415 GLN A CA 1
ATOM 3307 C C . GLN A 1 415 ? 21.476 12.392 -4.932 1.00 86.38 415 GLN A C 1
ATOM 3309 O O . GLN A 1 415 ? 21.828 12.538 -6.105 1.00 86.38 415 GLN A O 1
ATOM 3314 N N . GLY A 1 416 ? 21.889 11.365 -4.184 1.00 83.00 416 GLY A N 1
ATOM 3315 C CA . GLY A 1 416 ? 22.812 10.328 -4.646 1.00 83.00 416 GLY A CA 1
ATOM 3316 C C . GLY A 1 416 ? 22.286 9.516 -5.832 1.00 83.00 416 GLY A C 1
ATOM 3317 O O . GLY A 1 416 ? 23.084 9.066 -6.640 1.00 83.00 416 GLY A O 1
ATOM 3318 N N . LEU A 1 417 ? 20.968 9.374 -6.003 1.00 80.81 417 LEU A N 1
ATOM 3319 C CA . LEU A 1 417 ? 20.385 8.641 -7.139 1.00 80.81 417 LEU A CA 1
ATOM 3320 C C . LEU A 1 417 ? 20.450 9.398 -8.471 1.00 80.81 417 LEU A C 1
ATOM 3322 O O . LEU A 1 417 ? 20.324 8.786 -9.522 1.00 80.81 417 LEU A O 1
ATOM 3326 N N . THR A 1 418 ? 20.655 10.712 -8.431 1.00 70.44 418 THR A N 1
ATOM 3327 C CA . THR A 1 418 ? 20.448 11.601 -9.591 1.00 70.44 418 THR A CA 1
ATOM 3328 C C . THR A 1 418 ? 21.720 12.277 -10.100 1.00 70.44 418 THR A C 1
ATOM 3330 O O . THR A 1 418 ? 21.713 12.905 -11.155 1.00 70.44 418 THR A O 1
ATOM 3333 N N . THR A 1 419 ? 22.827 12.185 -9.358 1.00 67.12 419 THR A N 1
ATOM 3334 C CA . THR A 1 419 ? 24.053 12.947 -9.639 1.00 67.12 419 THR A CA 1
ATOM 3335 C C . THR A 1 419 ? 25.231 12.028 -9.947 1.00 67.12 419 THR A C 1
ATOM 3337 O O . THR A 1 419 ? 25.740 11.368 -9.062 1.00 67.12 419 THR A O 1
ATOM 3340 N N . ASN A 1 420 ? 25.759 12.028 -11.174 1.00 65.94 420 ASN A N 1
ATOM 3341 C CA . ASN A 1 420 ? 26.922 11.186 -11.529 1.00 65.94 420 ASN A CA 1
ATOM 3342 C C . ASN A 1 420 ? 28.274 11.734 -11.021 1.00 65.94 420 ASN A C 1
ATOM 3344 O O . ASN A 1 420 ? 29.327 11.165 -11.298 1.00 65.94 420 ASN A O 1
ATOM 3348 N N . THR A 1 421 ? 28.264 12.874 -10.328 1.00 67.94 421 THR A N 1
ATOM 3349 C CA . THR A 1 421 ? 29.458 13.619 -9.895 1.00 67.94 421 THR A CA 1
ATOM 3350 C C . THR A 1 421 ? 29.727 13.516 -8.390 1.00 67.94 421 THR A C 1
ATOM 3352 O O . THR A 1 421 ? 30.691 14.108 -7.905 1.00 67.94 421 THR A O 1
ATOM 3355 N N . GLY A 1 422 ? 28.893 12.778 -7.650 1.00 74.69 422 GLY A N 1
ATOM 3356 C CA . GLY A 1 422 ? 28.953 12.635 -6.194 1.00 74.69 422 GLY A CA 1
ATOM 3357 C C . GLY A 1 422 ? 29.021 11.178 -5.715 1.00 74.69 422 GLY A C 1
ATOM 3358 O O . GLY A 1 422 ? 29.146 10.256 -6.521 1.00 74.69 422 GLY A O 1
ATOM 3359 N N . PRO A 1 423 ? 28.976 10.951 -4.389 1.00 83.00 423 PRO A N 1
ATOM 3360 C CA . PRO A 1 423 ? 28.901 9.608 -3.829 1.00 83.00 423 PRO A CA 1
ATOM 3361 C C . PRO A 1 423 ? 27.564 8.952 -4.195 1.00 83.00 423 PRO A C 1
ATOM 3363 O O . PRO A 1 423 ? 26.498 9.506 -3.922 1.00 83.00 423 PRO A O 1
ATOM 3366 N N . SER A 1 424 ? 27.623 7.738 -4.750 1.00 86.88 424 SER A N 1
ATOM 3367 C CA . SER A 1 424 ? 26.426 6.948 -5.047 1.00 86.88 424 SER A CA 1
ATOM 3368 C C . SER A 1 424 ? 25.620 6.642 -3.793 1.00 86.88 424 SER A C 1
ATOM 3370 O O . SER A 1 424 ? 26.174 6.530 -2.694 1.00 86.88 424 SER A O 1
ATOM 3372 N N . SER A 1 425 ? 24.317 6.412 -3.946 1.00 89.69 425 SER A N 1
ATOM 3373 C CA . SER A 1 425 ? 23.457 5.988 -2.833 1.00 89.69 425 SER A CA 1
ATOM 3374 C C . SER A 1 425 ? 23.970 4.715 -2.152 1.00 89.69 425 SER A C 1
ATOM 3376 O O . SER A 1 425 ? 23.917 4.610 -0.928 1.00 89.69 425 SER A O 1
ATOM 3378 N N . TYR A 1 426 ? 24.575 3.795 -2.912 1.00 89.38 426 TYR A N 1
ATOM 3379 C CA . TYR A 1 426 ? 25.266 2.635 -2.348 1.00 89.38 426 TYR A CA 1
ATOM 3380 C C . TYR A 1 426 ? 26.499 3.012 -1.541 1.00 89.38 426 TYR A C 1
ATOM 3382 O O . TYR A 1 426 ? 26.694 2.476 -0.455 1.00 89.38 426 TYR A O 1
ATOM 3390 N N . SER A 1 427 ? 27.318 3.944 -2.026 1.00 89.88 427 SER A N 1
ATOM 3391 C CA . SER A 1 427 ? 28.479 4.408 -1.269 1.00 89.88 427 SER A CA 1
ATOM 3392 C C . SER A 1 427 ? 28.060 5.057 0.058 1.00 89.88 427 SER A C 1
ATOM 3394 O O . SER A 1 427 ? 28.667 4.773 1.088 1.00 89.88 427 SER A O 1
ATOM 3396 N N . ILE A 1 428 ? 26.972 5.836 0.069 1.00 92.56 428 ILE A N 1
ATOM 3397 C CA . ILE A 1 428 ? 26.422 6.467 1.277 1.00 92.56 428 ILE A CA 1
ATOM 3398 C C . ILE A 1 428 ? 25.961 5.402 2.279 1.00 92.56 428 ILE A C 1
ATOM 3400 O O . ILE A 1 428 ? 26.347 5.455 3.450 1.00 92.56 428 ILE A O 1
ATOM 3404 N N . ILE A 1 429 ? 25.181 4.411 1.827 1.00 93.06 429 ILE A N 1
ATOM 3405 C CA . ILE A 1 429 ? 24.726 3.294 2.670 1.00 93.06 429 ILE A CA 1
ATOM 3406 C C . ILE A 1 429 ? 25.922 2.501 3.203 1.00 93.06 429 ILE A C 1
ATOM 3408 O O . ILE A 1 429 ? 25.997 2.248 4.404 1.00 93.06 429 ILE A O 1
ATOM 3412 N N . LEU A 1 430 ? 26.879 2.152 2.340 1.00 92.88 430 LEU A N 1
ATOM 3413 C CA . LEU A 1 430 ? 28.053 1.358 2.694 1.00 92.88 430 LEU A CA 1
ATOM 3414 C C . LEU A 1 430 ? 28.910 2.035 3.763 1.00 92.88 430 LEU A C 1
ATOM 3416 O O . LEU A 1 430 ? 29.326 1.373 4.712 1.00 92.88 430 LEU A O 1
ATOM 3420 N N . GLN A 1 431 ? 29.195 3.330 3.606 1.00 93.44 431 GLN A N 1
ATOM 3421 C CA . GLN A 1 431 ? 29.994 4.071 4.584 1.00 93.44 431 GLN A CA 1
ATOM 3422 C C . GLN A 1 431 ? 29.241 4.208 5.905 1.00 93.44 431 GLN A C 1
ATOM 3424 O O . GLN A 1 431 ? 29.792 3.887 6.952 1.00 93.44 431 GLN A O 1
ATOM 3429 N N . THR A 1 432 ? 27.951 4.552 5.855 1.00 94.44 432 THR A N 1
ATOM 3430 C CA . THR A 1 432 ? 27.115 4.656 7.061 1.00 94.44 432 THR A CA 1
ATOM 3431 C C . THR A 1 432 ? 27.069 3.331 7.829 1.00 94.44 432 THR A C 1
ATOM 3433 O O . THR A 1 432 ? 27.218 3.319 9.052 1.00 94.44 432 THR A O 1
ATOM 3436 N N . LEU A 1 433 ? 26.918 2.212 7.111 1.00 92.94 433 LEU A N 1
ATOM 3437 C CA . LEU A 1 433 ? 26.917 0.872 7.688 1.00 92.94 433 LEU A CA 1
ATOM 3438 C C . LEU A 1 433 ? 28.269 0.532 8.318 1.00 92.94 433 LEU A C 1
ATOM 3440 O O . LEU A 1 433 ? 28.308 0.074 9.456 1.00 92.94 433 LEU A O 1
ATOM 3444 N N . LYS A 1 434 ? 29.384 0.781 7.622 1.00 92.94 434 LYS A N 1
ATOM 3445 C CA . LYS A 1 434 ? 30.732 0.558 8.172 1.00 92.94 434 LYS A CA 1
ATOM 3446 C C . LYS A 1 434 ? 30.973 1.378 9.436 1.00 92.94 434 LYS A C 1
ATOM 3448 O O . LYS A 1 434 ? 31.489 0.838 10.414 1.00 92.94 434 LYS A O 1
ATOM 3453 N N . ASP A 1 435 ? 30.564 2.641 9.428 1.00 92.44 435 ASP A N 1
ATOM 3454 C CA . ASP A 1 435 ? 30.718 3.542 10.566 1.00 92.44 435 ASP A CA 1
ATOM 3455 C C . ASP A 1 435 ? 29.926 3.056 11.783 1.00 92.44 435 ASP A C 1
ATOM 3457 O O . ASP A 1 435 ? 30.432 3.110 12.904 1.00 92.44 435 ASP A O 1
ATOM 3461 N N . ASP A 1 436 ? 28.710 2.540 11.598 1.00 90.75 436 ASP A N 1
ATOM 3462 C CA . ASP A 1 436 ? 27.950 1.952 12.703 1.00 90.75 436 ASP A CA 1
ATOM 3463 C C . ASP A 1 436 ? 28.513 0.600 13.147 1.00 90.75 436 ASP A C 1
ATOM 3465 O O . ASP A 1 436 ? 28.650 0.374 14.347 1.00 90.75 436 ASP A O 1
ATOM 3469 N N . LEU A 1 437 ? 28.910 -0.278 12.222 1.00 88.62 437 LEU A N 1
ATOM 3470 C CA . LEU A 1 437 ? 29.502 -1.576 12.564 1.00 88.62 437 LEU A CA 1
ATOM 3471 C C . LEU A 1 437 ? 30.843 -1.441 13.298 1.00 88.62 437 LEU A C 1
ATOM 3473 O O . LEU A 1 437 ? 31.190 -2.325 14.081 1.00 88.62 437 LEU A O 1
ATOM 3477 N N . SER A 1 438 ? 31.566 -0.333 13.094 1.00 90.19 438 SER A N 1
ATOM 3478 C CA . SER A 1 438 ? 32.795 -0.011 13.831 1.00 90.19 438 SER A CA 1
ATOM 3479 C C . SER A 1 438 ? 32.558 0.289 15.318 1.00 90.19 438 SER A C 1
ATOM 3481 O O . SER A 1 438 ? 33.495 0.239 16.115 1.00 90.19 438 SER A O 1
ATOM 3483 N N . LYS A 1 439 ? 31.309 0.581 15.706 1.00 89.88 439 LYS A N 1
ATOM 3484 C CA . LYS A 1 439 ? 30.915 0.878 17.086 1.00 89.88 439 LYS A CA 1
ATOM 3485 C C . LYS A 1 439 ? 30.424 -0.392 17.798 1.00 89.88 439 LYS A C 1
ATOM 3487 O O . LYS A 1 439 ? 29.831 -1.268 17.154 1.00 89.88 439 LYS A O 1
ATOM 3492 N N . PRO A 1 440 ? 30.594 -0.480 19.133 1.00 85.06 440 PRO A N 1
ATOM 3493 C CA . PRO A 1 440 ? 29.947 -1.506 19.949 1.00 85.06 440 PRO A CA 1
ATOM 3494 C C . PRO A 1 440 ? 28.434 -1.533 19.712 1.00 85.06 440 PRO A C 1
ATOM 3496 O O . PRO A 1 440 ? 27.829 -0.477 19.533 1.00 85.06 440 PRO A O 1
ATOM 3499 N N . GLU A 1 441 ? 27.817 -2.715 19.758 1.00 79.50 441 GLU A N 1
ATOM 3500 C CA . GLU A 1 441 ? 26.389 -2.916 19.457 1.00 79.50 441 GLU A CA 1
ATOM 3501 C C . GLU A 1 441 ? 25.471 -1.960 20.240 1.00 79.50 441 GLU A C 1
ATOM 3503 O O . GLU A 1 441 ? 24.567 -1.360 19.666 1.00 79.50 441 GLU A O 1
ATOM 3508 N N . GLN A 1 442 ? 25.768 -1.716 21.522 1.00 81.19 442 GLN A N 1
ATOM 3509 C CA . GLN A 1 442 ? 24.992 -0.820 22.391 1.00 81.19 442 GLN A CA 1
ATOM 3510 C C . GLN A 1 442 ? 25.087 0.664 21.994 1.00 81.19 442 GLN A C 1
ATOM 3512 O O . GLN A 1 442 ? 24.280 1.475 22.441 1.00 81.19 442 GLN A O 1
ATOM 3517 N N . GLN A 1 443 ? 26.085 1.034 21.187 1.00 82.81 443 GLN A N 1
ATOM 3518 C CA . GLN A 1 443 ? 26.317 2.395 20.694 1.00 82.81 443 GLN A CA 1
ATOM 3519 C C . GLN A 1 443 ? 25.864 2.581 19.237 1.00 82.81 443 GLN A C 1
ATOM 3521 O O . GLN A 1 443 ? 25.912 3.699 18.714 1.00 82.81 443 GLN A O 1
ATOM 3526 N N . ARG A 1 444 ? 25.426 1.509 18.564 1.00 85.19 444 ARG A N 1
ATOM 3527 C CA . ARG A 1 444 ? 24.867 1.588 17.211 1.00 85.19 444 ARG A CA 1
ATOM 3528 C C . ARG A 1 444 ? 23.508 2.277 17.278 1.00 85.19 444 ARG A C 1
ATOM 3530 O O . ARG A 1 444 ? 22.615 1.850 18.002 1.00 85.19 444 ARG A O 1
ATOM 3537 N N . GLN A 1 445 ? 23.345 3.355 16.515 1.00 84.12 445 GLN A N 1
ATOM 3538 C CA . GLN A 1 445 ? 22.062 4.065 16.449 1.00 84.12 445 GLN A CA 1
ATOM 3539 C C . GLN A 1 445 ? 21.083 3.391 15.480 1.00 84.12 445 GLN A C 1
ATOM 3541 O O . GLN A 1 445 ? 19.872 3.472 15.686 1.00 84.12 445 GLN A O 1
ATOM 3546 N N . LEU A 1 446 ? 21.602 2.754 14.424 1.00 88.69 446 LEU A N 1
ATOM 3547 C CA . LEU A 1 446 ? 20.822 2.034 13.420 1.00 88.69 446 LEU A CA 1
ATOM 3548 C C . LEU A 1 446 ? 21.018 0.525 13.576 1.00 88.69 446 LEU A C 1
ATOM 3550 O O . LEU A 1 446 ? 22.110 0.049 13.888 1.00 88.69 446 LEU A O 1
ATOM 3554 N N . LYS A 1 447 ? 19.940 -0.219 13.345 1.00 84.81 447 LYS A N 1
ATOM 3555 C CA . LYS A 1 447 ? 19.908 -1.680 13.267 1.00 84.81 447 LYS A CA 1
ATOM 3556 C C . LYS A 1 447 ? 20.050 -2.121 11.816 1.00 84.81 447 LYS A C 1
ATOM 3558 O O . LYS A 1 447 ? 19.771 -1.351 10.901 1.00 84.81 447 LYS A O 1
ATOM 3563 N N . LEU A 1 448 ? 20.395 -3.387 11.600 1.00 82.75 448 LEU A N 1
ATOM 3564 C CA . LEU A 1 448 ? 20.561 -3.942 10.257 1.00 82.75 448 LEU A CA 1
ATOM 3565 C C . LEU A 1 448 ? 19.300 -3.799 9.388 1.00 82.75 448 LEU A C 1
ATOM 3567 O O . LEU A 1 448 ? 19.389 -3.391 8.233 1.00 82.75 448 LEU A O 1
ATOM 3571 N N . MET A 1 449 ? 18.119 -4.023 9.975 1.00 82.94 449 MET A N 1
ATOM 3572 C CA . MET A 1 449 ? 16.834 -3.809 9.296 1.00 82.94 449 MET A CA 1
ATOM 3573 C C . MET A 1 449 ? 16.640 -2.388 8.767 1.00 82.94 449 MET A C 1
ATOM 3575 O O . MET A 1 449 ? 15.990 -2.217 7.740 1.00 82.94 449 MET A O 1
ATOM 3579 N N . ASP A 1 450 ? 17.208 -1.373 9.422 1.00 89.38 450 ASP A N 1
ATOM 3580 C CA . ASP A 1 450 ? 17.089 0.003 8.938 1.00 89.38 450 ASP A CA 1
ATOM 3581 C C . ASP A 1 450 ? 17.807 0.156 7.584 1.00 89.38 450 ASP A C 1
ATOM 3583 O O . ASP A 1 450 ? 17.298 0.816 6.684 1.00 89.38 450 ASP A O 1
ATOM 3587 N N . TYR A 1 451 ? 18.939 -0.529 7.389 1.00 90.06 451 TYR A N 1
ATOM 3588 C CA . TYR A 1 451 ? 19.664 -0.545 6.115 1.00 90.06 451 TYR A CA 1
ATOM 3589 C C . TYR A 1 451 ? 18.921 -1.320 5.023 1.00 90.06 451 TYR A C 1
ATOM 3591 O O . TYR A 1 451 ? 18.902 -0.880 3.876 1.00 90.06 451 TYR A O 1
ATOM 3599 N N . VAL A 1 452 ? 18.268 -2.434 5.369 1.00 86.69 452 VAL A N 1
ATOM 3600 C CA . VAL A 1 452 ? 17.409 -3.179 4.430 1.00 86.69 452 VAL A CA 1
ATOM 3601 C C . VAL A 1 452 ? 16.235 -2.306 3.971 1.00 86.69 452 VAL A C 1
ATOM 3603 O O . VAL A 1 452 ? 15.958 -2.231 2.775 1.00 86.69 452 VAL A O 1
ATOM 3606 N N . ILE A 1 453 ? 15.596 -1.574 4.889 1.00 89.56 453 ILE A N 1
ATOM 3607 C CA . ILE A 1 453 ? 14.519 -0.628 4.559 1.00 89.56 453 ILE A CA 1
ATOM 3608 C C . ILE A 1 453 ? 15.041 0.503 3.661 1.00 89.56 453 ILE A C 1
ATOM 3610 O O . ILE A 1 453 ? 14.376 0.853 2.688 1.00 89.56 453 ILE A O 1
ATOM 3614 N N . LEU A 1 454 ? 16.238 1.041 3.926 1.00 92.81 454 LEU A N 1
ATOM 3615 C CA . LEU A 1 454 ? 16.865 2.045 3.056 1.00 92.81 454 LEU A CA 1
ATOM 3616 C C . LEU A 1 454 ? 17.165 1.498 1.650 1.00 92.81 454 LEU A C 1
ATOM 3618 O O . LEU A 1 454 ? 17.007 2.237 0.680 1.00 92.81 454 LEU A O 1
ATOM 3622 N N . LEU A 1 455 ? 17.545 0.221 1.512 1.00 90.75 455 LEU A N 1
ATOM 3623 C CA . LEU A 1 455 ? 17.701 -0.420 0.201 1.00 90.75 455 LEU A CA 1
ATOM 3624 C C . LEU A 1 455 ? 16.364 -0.501 -0.543 1.00 90.75 455 LEU A C 1
ATOM 3626 O O . LEU A 1 455 ? 16.277 -0.042 -1.680 1.00 90.75 455 LEU A O 1
ATOM 3630 N N . VAL A 1 456 ? 15.306 -0.998 0.105 1.00 91.06 456 VAL A N 1
ATOM 3631 C CA . VAL A 1 456 ? 13.950 -1.013 -0.476 1.00 91.06 456 VAL A CA 1
ATOM 3632 C C . VAL A 1 456 ? 13.524 0.399 -0.893 1.00 91.06 456 VAL A C 1
ATOM 3634 O O . VAL A 1 456 ? 12.986 0.588 -1.986 1.00 91.06 456 VAL A O 1
ATOM 3637 N N . HIS A 1 457 ? 13.820 1.403 -0.062 1.00 92.81 457 HIS A N 1
ATOM 3638 C CA . HIS A 1 457 ? 13.525 2.803 -0.343 1.00 92.81 457 HIS A CA 1
ATOM 3639 C C . HIS A 1 457 ? 14.204 3.285 -1.631 1.00 92.81 457 HIS A C 1
ATOM 3641 O O . HIS A 1 457 ? 13.518 3.766 -2.533 1.00 92.81 457 HIS A O 1
ATOM 3647 N N . ILE A 1 458 ? 15.528 3.122 -1.765 1.00 90.69 458 ILE A N 1
ATOM 3648 C CA . ILE A 1 458 ? 16.253 3.606 -2.952 1.00 90.69 458 ILE A CA 1
ATOM 3649 C C . ILE A 1 458 ? 15.888 2.834 -4.220 1.00 90.69 458 ILE A C 1
ATOM 3651 O O . ILE A 1 458 ? 15.790 3.444 -5.279 1.00 90.69 458 ILE A O 1
ATOM 3655 N N . TYR A 1 459 ? 15.624 1.530 -4.125 1.00 89.75 459 TYR A N 1
ATOM 3656 C CA . TYR A 1 459 ? 15.166 0.726 -5.259 1.00 89.75 459 TYR A CA 1
ATOM 3657 C C . TYR A 1 459 ? 13.778 1.147 -5.730 1.00 89.75 459 TYR A C 1
ATOM 3659 O O . TYR A 1 459 ? 13.530 1.277 -6.928 1.00 89.75 459 TYR A O 1
ATOM 3667 N N . SER A 1 460 ? 12.880 1.447 -4.793 1.00 91.06 460 SER A N 1
ATOM 3668 C CA . SER A 1 460 ? 11.578 1.992 -5.150 1.00 91.06 460 SER A CA 1
ATOM 3669 C C . SER A 1 460 ? 11.672 3.406 -5.728 1.00 91.06 460 SER A C 1
ATOM 3671 O O . SER A 1 460 ? 10.810 3.768 -6.530 1.00 91.06 460 SER A O 1
ATOM 3673 N N . LEU A 1 461 ? 12.674 4.208 -5.354 1.00 88.94 461 LEU A N 1
ATOM 3674 C CA . LEU A 1 461 ? 12.897 5.547 -5.910 1.00 88.94 461 LEU A CA 1
ATOM 3675 C C . LEU A 1 461 ? 13.499 5.514 -7.319 1.00 88.94 461 LEU A C 1
ATOM 3677 O O . LEU A 1 461 ? 12.996 6.231 -8.180 1.00 88.94 461 LEU A O 1
ATOM 3681 N N . ALA A 1 462 ? 14.520 4.677 -7.535 1.00 79.75 462 ALA A N 1
ATOM 3682 C CA . ALA A 1 462 ? 15.408 4.697 -8.700 1.00 79.75 462 ALA A CA 1
ATOM 3683 C C . ALA A 1 462 ? 14.680 4.641 -10.055 1.00 79.75 462 ALA A C 1
ATOM 3685 O O . ALA A 1 462 ? 15.122 5.265 -11.008 1.00 79.75 462 ALA A O 1
ATOM 3686 N N . GLY A 1 463 ? 13.533 3.959 -10.158 1.00 72.50 463 GLY A N 1
ATOM 3687 C CA . GLY A 1 463 ? 12.762 3.941 -11.409 1.00 72.50 463 GLY A CA 1
ATOM 3688 C C . GLY A 1 463 ? 13.602 3.451 -12.597 1.00 72.50 463 GLY A C 1
ATOM 3689 O O . GLY A 1 463 ? 14.180 2.365 -12.535 1.00 72.50 463 GLY A O 1
ATOM 3690 N N . ASN A 1 464 ? 13.665 4.238 -13.677 1.00 63.53 464 ASN A N 1
ATOM 3691 C CA . ASN A 1 464 ? 14.502 3.936 -14.846 1.00 63.53 464 ASN A CA 1
ATOM 3692 C C . ASN A 1 464 ? 15.972 4.347 -14.666 1.00 63.53 464 ASN A C 1
ATOM 3694 O O . ASN A 1 464 ? 16.819 3.910 -15.449 1.00 63.53 464 ASN A O 1
ATOM 3698 N N . ASP A 1 465 ? 16.283 5.141 -13.643 1.00 62.12 465 ASP A N 1
ATOM 3699 C CA . ASP A 1 465 ? 17.631 5.621 -13.375 1.00 62.12 465 ASP A CA 1
ATOM 3700 C C . ASP A 1 465 ? 18.466 4.472 -12.800 1.00 62.12 465 ASP A C 1
ATOM 3702 O O . ASP A 1 465 ? 18.200 3.922 -11.729 1.00 62.12 465 ASP A O 1
ATOM 3706 N N . VAL A 1 466 ? 19.462 4.034 -13.570 1.00 56.91 466 VAL A N 1
ATOM 3707 C CA . VAL A 1 466 ? 20.336 2.927 -13.178 1.00 56.91 466 VAL A CA 1
ATOM 3708 C C . VAL A 1 466 ? 21.306 3.419 -12.109 1.00 56.91 466 VAL A C 1
ATOM 3710 O O . VAL A 1 466 ? 21.967 4.441 -12.280 1.00 56.91 466 VAL A O 1
ATOM 3713 N N . PHE A 1 467 ? 21.436 2.659 -11.019 1.00 67.62 467 PHE A N 1
ATOM 3714 C CA . PHE A 1 467 ? 22.451 2.915 -10.002 1.00 67.62 467 PHE A CA 1
ATOM 3715 C C . PHE A 1 467 ? 23.851 2.996 -10.626 1.00 67.62 467 PHE A C 1
ATOM 3717 O O . PHE A 1 467 ? 24.285 2.069 -11.313 1.00 67.62 467 PHE A O 1
ATOM 3724 N N . TYR A 1 468 ? 24.598 4.054 -10.318 1.00 65.50 468 TYR A N 1
ATOM 3725 C CA . TYR A 1 468 ? 26.044 4.077 -10.524 1.00 65.50 468 TYR A CA 1
ATOM 3726 C C . TYR A 1 468 ? 26.760 3.586 -9.252 1.00 65.50 468 TYR A C 1
ATOM 3728 O O . TYR A 1 468 ? 26.246 3.712 -8.139 1.00 65.50 468 TYR A O 1
ATOM 3736 N N . GLY A 1 469 ? 27.941 2.980 -9.408 1.00 69.50 469 GLY A N 1
ATOM 3737 C CA . GLY A 1 469 ? 28.678 2.346 -8.303 1.00 69.50 469 GLY A CA 1
ATOM 3738 C C . GLY A 1 469 ? 28.363 0.857 -8.115 1.00 69.50 469 GLY A C 1
ATOM 3739 O O . GLY A 1 469 ? 27.949 0.418 -7.041 1.00 69.50 469 GLY A O 1
ATOM 3740 N N . LYS A 1 470 ? 28.538 0.064 -9.183 1.00 76.12 470 LYS A N 1
ATOM 3741 C CA . LYS A 1 470 ? 28.328 -1.397 -9.173 1.00 76.12 470 LYS A CA 1
ATOM 3742 C C . LYS A 1 470 ? 29.203 -2.099 -8.129 1.00 76.12 470 LYS A C 1
ATOM 3744 O O . LYS A 1 470 ? 28.747 -3.015 -7.456 1.00 76.12 470 LYS A O 1
ATOM 3749 N N . GLU A 1 471 ? 30.438 -1.637 -7.952 1.00 83.12 471 GLU A N 1
ATOM 3750 C CA . GLU A 1 471 ? 31.340 -2.211 -6.957 1.00 83.12 471 GLU A CA 1
ATOM 3751 C C . GLU A 1 471 ? 30.854 -1.933 -5.524 1.00 83.12 471 GLU A C 1
ATOM 3753 O O . GLU A 1 471 ? 30.897 -2.812 -4.659 1.00 83.12 471 GLU A O 1
ATOM 3758 N N . GLU A 1 472 ? 30.346 -0.729 -5.254 1.00 84.38 472 GLU A N 1
ATOM 3759 C CA . GLU A 1 472 ? 29.744 -0.382 -3.969 1.00 84.38 472 GLU A CA 1
ATOM 3760 C C . GLU A 1 472 ? 28.456 -1.159 -3.713 1.00 84.38 472 GLU A C 1
ATOM 3762 O O . GLU A 1 472 ? 28.241 -1.575 -2.572 1.00 84.38 472 GLU A O 1
ATOM 3767 N N . LYS A 1 473 ? 27.638 -1.406 -4.746 1.00 86.00 473 LYS A N 1
ATOM 3768 C CA . LYS A 1 473 ? 26.484 -2.314 -4.668 1.00 86.00 473 LYS A CA 1
ATOM 3769 C C . LYS A 1 473 ? 26.923 -3.691 -4.175 1.00 86.00 473 LYS A C 1
ATOM 3771 O O . LYS A 1 473 ? 26.471 -4.123 -3.115 1.00 86.00 473 LYS A O 1
ATOM 3776 N N . ASP A 1 474 ? 27.879 -4.320 -4.855 1.00 84.19 474 ASP A N 1
ATOM 3777 C CA . ASP A 1 474 ? 28.357 -5.665 -4.511 1.00 84.19 474 ASP A CA 1
ATOM 3778 C C . ASP A 1 474 ? 28.969 -5.718 -3.102 1.00 84.19 474 ASP A C 1
ATOM 3780 O O . ASP A 1 474 ? 28.739 -6.659 -2.338 1.00 84.19 474 ASP A O 1
ATOM 3784 N N . ARG A 1 475 ? 29.736 -4.691 -2.713 1.00 88.31 475 ARG A N 1
ATOM 3785 C CA . ARG A 1 475 ? 30.327 -4.588 -1.367 1.00 88.31 475 ARG A CA 1
ATOM 3786 C C . ARG A 1 475 ? 29.268 -4.398 -0.282 1.00 88.31 475 ARG A C 1
ATOM 3788 O O . ARG A 1 475 ? 29.392 -4.997 0.785 1.00 88.31 475 ARG A O 1
ATOM 3795 N N . THR A 1 476 ? 28.248 -3.582 -0.541 1.00 87.56 476 THR A N 1
ATOM 3796 C CA . THR A 1 476 ? 27.117 -3.370 0.378 1.00 87.56 476 THR A CA 1
ATOM 3797 C C . THR A 1 476 ? 26.333 -4.657 0.555 1.00 87.56 476 THR A C 1
ATOM 3799 O O . THR A 1 476 ? 26.046 -5.039 1.688 1.00 87.56 476 THR A O 1
ATOM 3802 N N . HIS A 1 477 ? 26.065 -5.360 -0.547 1.00 84.75 477 HIS A N 1
ATOM 3803 C CA . HIS A 1 477 ? 25.345 -6.626 -0.532 1.00 84.75 477 HIS A CA 1
ATOM 3804 C C . HIS A 1 477 ? 26.082 -7.677 0.306 1.00 84.75 477 HIS A C 1
ATOM 3806 O O . HIS A 1 477 ? 25.525 -8.248 1.242 1.00 84.75 477 HIS A O 1
ATOM 3812 N N . LYS A 1 478 ? 27.385 -7.848 0.057 1.00 83.75 478 LYS A N 1
ATOM 3813 C CA . LYS A 1 478 ? 28.235 -8.767 0.829 1.00 83.75 478 LYS A CA 1
ATOM 3814 C C . LYS A 1 478 ? 28.285 -8.419 2.317 1.00 83.75 478 LYS A C 1
ATOM 3816 O O . LYS A 1 478 ? 28.262 -9.319 3.153 1.00 83.75 478 LYS A O 1
ATOM 3821 N N . LEU A 1 479 ? 28.377 -7.133 2.662 1.00 86.69 479 LEU A N 1
ATOM 3822 C CA . LEU A 1 479 ? 28.483 -6.708 4.059 1.00 86.69 479 LEU A CA 1
ATOM 3823 C C . LEU A 1 479 ? 27.171 -6.906 4.827 1.00 86.69 479 LEU A C 1
ATOM 3825 O O . LEU A 1 479 ? 27.205 -7.430 5.938 1.00 86.69 479 LEU A O 1
ATOM 3829 N N . ILE A 1 480 ? 26.033 -6.530 4.235 1.00 84.38 480 ILE A N 1
ATOM 3830 C CA . ILE A 1 480 ? 24.711 -6.765 4.833 1.00 84.38 480 ILE A CA 1
ATOM 3831 C C . ILE A 1 480 ? 24.466 -8.265 4.977 1.00 84.38 480 ILE A C 1
ATOM 3833 O O . ILE A 1 480 ? 24.095 -8.712 6.058 1.00 84.38 480 ILE A O 1
ATOM 3837 N N . GLY A 1 481 ? 24.756 -9.047 3.934 1.00 77.62 481 GLY A N 1
ATOM 3838 C CA . GLY A 1 481 ? 24.620 -10.498 3.971 1.00 77.62 481 GLY A CA 1
ATOM 3839 C C . GLY A 1 481 ? 25.423 -11.154 5.093 1.00 77.62 481 GLY A C 1
ATOM 3840 O O . GLY A 1 481 ? 24.894 -11.966 5.852 1.00 77.62 481 GLY A O 1
ATOM 3841 N N . LYS A 1 482 ? 26.678 -10.726 5.271 1.00 78.75 482 LYS A N 1
ATOM 3842 C CA . LYS A 1 482 ? 27.524 -11.171 6.384 1.00 78.75 482 LYS A CA 1
ATOM 3843 C C . LYS A 1 482 ? 26.921 -10.839 7.752 1.00 78.75 482 LYS A C 1
ATOM 3845 O O . LYS A 1 482 ? 27.030 -11.656 8.658 1.00 78.75 482 LYS A O 1
ATOM 3850 N N . GLU A 1 483 ? 26.334 -9.658 7.932 1.00 79.31 483 GLU A N 1
ATOM 3851 C CA . GLU A 1 483 ? 25.770 -9.274 9.232 1.00 79.31 483 GLU A CA 1
ATOM 3852 C C . GLU A 1 483 ? 24.447 -10.000 9.521 1.00 79.31 483 GLU A C 1
ATOM 3854 O O . GLU A 1 483 ? 24.240 -10.430 10.652 1.00 79.31 483 GLU A O 1
ATOM 3859 N N . ILE A 1 484 ? 23.609 -10.246 8.502 1.00 73.56 484 ILE A N 1
ATOM 3860 C CA . ILE A 1 484 ? 22.371 -11.039 8.640 1.00 73.56 484 ILE A CA 1
ATOM 3861 C C . ILE A 1 484 ? 22.697 -12.445 9.163 1.00 73.56 484 ILE A C 1
ATOM 3863 O O . ILE A 1 484 ? 22.010 -12.955 10.046 1.00 73.56 484 ILE A O 1
ATOM 3867 N N . LEU A 1 485 ? 23.778 -13.054 8.663 1.00 68.38 485 LEU A N 1
ATOM 3868 C CA . LEU A 1 485 ? 24.273 -14.356 9.124 1.00 68.38 485 LEU A CA 1
ATOM 3869 C C . LEU A 1 485 ? 24.681 -14.365 10.607 1.00 68.38 485 LEU A C 1
ATOM 3871 O O . LEU A 1 485 ? 24.586 -15.407 11.256 1.00 68.38 485 LEU A O 1
ATOM 3875 N N . ASN A 1 486 ? 25.133 -13.226 11.141 1.00 68.38 486 ASN A N 1
ATOM 3876 C CA . ASN A 1 486 ? 25.594 -13.099 12.525 1.00 68.38 486 ASN A CA 1
ATOM 3877 C C . ASN A 1 486 ? 24.463 -12.729 13.502 1.00 68.38 486 ASN A C 1
ATOM 3879 O O . ASN A 1 486 ? 24.612 -12.926 14.710 1.00 68.38 486 ASN A O 1
ATOM 3883 N N . GLU A 1 487 ? 23.340 -12.190 13.018 1.00 67.56 487 GLU A N 1
ATOM 3884 C CA . GLU A 1 487 ? 22.245 -11.714 13.864 1.00 67.56 487 GLU A CA 1
ATOM 3885 C C . GLU A 1 487 ? 21.286 -12.867 14.241 1.00 67.56 487 GLU A C 1
ATOM 3887 O O . GLU A 1 487 ? 20.567 -13.441 13.418 1.00 67.56 487 GLU A O 1
ATOM 3892 N N . SER A 1 488 ? 21.262 -13.220 15.533 1.00 57.28 488 SER A N 1
ATOM 3893 C CA . SER A 1 488 ? 20.460 -14.341 16.068 1.00 57.28 488 SER A CA 1
ATOM 3894 C C . SER A 1 488 ? 18.942 -14.193 15.861 1.00 57.28 488 SER A C 1
ATOM 3896 O O . SER A 1 488 ? 18.232 -15.191 15.750 1.00 57.28 488 SER A O 1
ATOM 3898 N N . LEU A 1 489 ? 18.444 -12.954 15.781 1.00 52.69 489 LEU A N 1
ATOM 3899 C CA . LEU A 1 489 ? 17.036 -12.635 15.513 1.00 52.69 489 LEU A CA 1
ATOM 3900 C C . LEU A 1 489 ? 16.643 -12.974 14.071 1.00 52.69 489 LEU A C 1
ATOM 3902 O O . LEU A 1 489 ? 15.640 -13.643 13.842 1.00 52.69 489 LEU A O 1
ATOM 3906 N N . PHE A 1 490 ? 17.472 -12.573 13.107 1.00 55.94 490 PHE A N 1
ATOM 3907 C CA . PHE A 1 490 ? 17.241 -12.847 11.691 1.00 55.94 490 PHE A CA 1
ATOM 3908 C C . PHE A 1 490 ? 17.313 -14.340 11.395 1.00 55.94 490 PHE A C 1
ATOM 3910 O O . PHE A 1 490 ? 16.485 -14.881 10.676 1.00 55.94 490 PHE A O 1
ATOM 3917 N N . THR A 1 491 ? 18.284 -15.033 11.985 1.00 55.31 491 THR A N 1
ATOM 3918 C CA . THR A 1 491 ? 18.511 -16.450 11.693 1.00 55.31 491 THR A CA 1
ATOM 3919 C C . THR A 1 491 ? 17.417 -17.383 12.201 1.00 55.31 491 THR A C 1
ATOM 3921 O O . THR A 1 491 ? 17.312 -18.474 11.653 1.00 55.31 491 THR A O 1
ATOM 3924 N N . ASN A 1 492 ? 16.605 -17.003 13.191 1.00 57.06 492 ASN A N 1
ATOM 3925 C CA . ASN A 1 492 ? 15.513 -17.849 13.685 1.00 57.06 492 ASN A CA 1
ATOM 3926 C C . ASN A 1 492 ? 14.182 -17.544 12.986 1.00 57.06 492 ASN A C 1
ATOM 3928 O O . ASN A 1 492 ? 13.571 -18.471 12.453 1.00 57.06 492 ASN A O 1
ATOM 3932 N N . ASP A 1 493 ? 13.783 -16.271 12.908 1.00 55.94 493 ASP A N 1
ATOM 3933 C CA . ASP A 1 493 ? 12.514 -15.871 12.284 1.00 55.94 493 ASP A CA 1
ATOM 3934 C C . ASP A 1 493 ? 12.555 -16.076 10.760 1.00 55.94 493 ASP A C 1
ATOM 3936 O O . ASP A 1 493 ? 11.650 -16.697 10.207 1.00 55.94 493 ASP A O 1
ATOM 3940 N N . LEU A 1 494 ? 13.650 -15.689 10.086 1.00 55.59 494 LEU A N 1
ATOM 3941 C CA . LEU A 1 494 ? 13.812 -15.912 8.642 1.00 55.59 494 LEU A CA 1
ATOM 3942 C C . LEU A 1 494 ? 13.889 -17.407 8.321 1.00 55.59 494 LEU A C 1
ATOM 3944 O O . LEU A 1 494 ? 13.286 -17.852 7.356 1.00 55.59 494 LEU A O 1
ATOM 3948 N N . ARG A 1 495 ? 14.584 -18.222 9.133 1.00 54.19 495 ARG A N 1
ATOM 3949 C CA . ARG A 1 495 ? 14.600 -19.684 8.920 1.00 54.19 495 ARG A CA 1
ATOM 3950 C C . ARG A 1 495 ? 13.220 -20.293 9.104 1.00 54.19 495 ARG A C 1
ATOM 3952 O O . ARG A 1 495 ? 12.895 -21.235 8.388 1.00 54.19 495 ARG A O 1
ATOM 3959 N N . GLN A 1 496 ? 12.444 -19.822 10.076 1.00 56.19 496 GLN A N 1
ATOM 3960 C CA . GLN A 1 496 ? 11.085 -20.302 10.285 1.00 56.19 496 GLN A CA 1
ATOM 3961 C C . GLN A 1 496 ? 10.192 -19.896 9.110 1.00 56.19 496 GLN A C 1
ATOM 3963 O O . GLN A 1 496 ? 9.519 -20.752 8.551 1.00 56.19 496 GLN A O 1
ATOM 3968 N N . GLU A 1 497 ? 10.266 -18.644 8.663 1.00 54.38 497 GLU A N 1
ATOM 3969 C CA . GLU A 1 497 ? 9.502 -18.127 7.527 1.00 54.38 497 GLU A CA 1
ATOM 3970 C C . GLU A 1 497 ? 9.890 -18.810 6.204 1.00 54.38 497 GLU A C 1
ATOM 3972 O O . GLU A 1 497 ? 9.015 -19.249 5.461 1.00 54.38 497 GLU A O 1
ATOM 3977 N N . MET A 1 498 ? 11.186 -19.021 5.954 1.00 53.81 498 MET A N 1
ATOM 3978 C CA . MET A 1 498 ? 11.704 -19.765 4.799 1.00 53.81 498 MET A CA 1
ATOM 3979 C C . MET A 1 498 ? 11.304 -21.244 4.819 1.00 53.81 498 MET A C 1
ATOM 3981 O O . MET A 1 498 ? 10.955 -21.791 3.775 1.00 53.81 498 MET A O 1
ATOM 3985 N N . LYS A 1 499 ? 11.303 -21.891 5.995 1.00 55.72 499 LYS A N 1
ATOM 3986 C CA . LYS A 1 499 ? 10.781 -23.259 6.151 1.00 55.72 499 LYS A CA 1
ATOM 3987 C C . LYS A 1 499 ? 9.286 -23.321 5.857 1.00 55.72 499 LYS A C 1
ATOM 3989 O O . LYS A 1 499 ? 8.856 -24.229 5.154 1.00 55.72 499 LYS A O 1
ATOM 3994 N N . THR A 1 500 ? 8.511 -22.359 6.356 1.00 50.31 500 THR A N 1
ATOM 3995 C CA . THR A 1 500 ? 7.075 -22.238 6.060 1.00 50.31 500 THR A CA 1
ATOM 3996 C C . THR A 1 500 ? 6.826 -21.977 4.571 1.00 50.31 500 THR A C 1
ATOM 3998 O O . THR A 1 500 ? 5.823 -22.423 4.030 1.00 50.31 500 THR A O 1
ATOM 4001 N N . LEU A 1 501 ? 7.757 -21.305 3.889 1.00 47.09 501 LEU A N 1
ATOM 4002 C CA . LEU A 1 501 ? 7.756 -21.087 2.440 1.00 47.09 501 LEU A CA 1
ATOM 4003 C C . LEU A 1 501 ? 8.250 -22.299 1.620 1.00 47.09 501 LEU A C 1
ATOM 4005 O O . LEU A 1 501 ? 8.343 -22.209 0.400 1.00 47.09 501 LEU A O 1
ATOM 4009 N N . GLY A 1 502 ? 8.586 -23.428 2.255 1.00 47.62 502 GLY A N 1
ATOM 4010 C CA . GLY A 1 502 ? 9.058 -24.630 1.557 1.00 47.62 502 GLY A CA 1
ATOM 4011 C C . GLY A 1 502 ? 10.482 -24.528 0.999 1.00 47.62 502 GLY A C 1
ATOM 4012 O O . GLY A 1 502 ? 10.922 -25.425 0.280 1.00 47.62 502 GLY A O 1
ATOM 4013 N N . TYR A 1 503 ? 11.234 -23.478 1.342 1.00 49.97 503 TYR A N 1
ATOM 4014 C CA . TYR A 1 503 ? 12.618 -23.317 0.909 1.00 49.97 503 TYR A CA 1
ATOM 4015 C C . TYR A 1 503 ? 13.572 -24.097 1.822 1.00 49.97 503 TYR A C 1
ATOM 4017 O O . TYR A 1 503 ? 13.751 -23.772 2.998 1.00 49.97 503 TYR A O 1
ATOM 4025 N N . SER A 1 504 ? 14.265 -25.095 1.267 1.00 47.75 504 SER A N 1
ATOM 4026 C CA . SER A 1 504 ? 15.414 -25.749 1.909 1.00 47.75 504 SER A CA 1
ATOM 4027 C C . SER A 1 504 ? 16.701 -24.959 1.645 1.00 47.75 504 SER A C 1
ATOM 4029 O O . SER A 1 504 ? 17.653 -25.486 1.075 1.00 47.75 504 SER A O 1
ATOM 4031 N N . LEU A 1 505 ? 16.717 -23.663 1.947 1.00 53.09 505 LEU A N 1
ATOM 4032 C CA . LEU A 1 505 ? 17.806 -22.801 1.495 1.00 53.09 505 LEU A CA 1
ATOM 4033 C C . LEU A 1 505 ? 18.757 -22.438 2.634 1.00 53.09 505 LEU A C 1
ATOM 4035 O O . LEU A 1 505 ? 18.364 -21.969 3.703 1.00 53.09 505 LEU A O 1
ATOM 4039 N N . GLU A 1 506 ? 20.039 -22.684 2.377 1.00 62.66 506 GLU A N 1
ATOM 4040 C CA . GLU A 1 506 ? 21.155 -22.099 3.111 1.00 62.66 506 GLU A CA 1
ATOM 4041 C C . GLU A 1 506 ? 21.020 -20.566 3.094 1.00 62.66 506 GLU A C 1
ATOM 4043 O O . GLU A 1 506 ? 20.546 -19.994 2.115 1.00 62.66 506 GLU A O 1
ATOM 4048 N N . ILE A 1 507 ? 21.416 -19.888 4.176 1.00 61.09 507 ILE A N 1
ATOM 4049 C CA . ILE A 1 507 ? 21.191 -18.438 4.351 1.00 61.09 507 ILE A CA 1
ATOM 4050 C C . ILE A 1 507 ? 21.798 -17.609 3.201 1.00 61.09 507 ILE A C 1
ATOM 4052 O O . ILE A 1 507 ? 21.267 -16.555 2.867 1.00 61.09 507 ILE A O 1
ATOM 4056 N N . GLU A 1 508 ? 22.862 -18.095 2.556 1.00 64.44 508 GLU A N 1
ATOM 4057 C CA . GLU A 1 508 ? 23.455 -17.461 1.369 1.00 64.44 508 GLU A CA 1
ATOM 4058 C C . GLU A 1 508 ? 22.450 -17.345 0.212 1.00 64.44 508 GLU A C 1
ATOM 4060 O O . GLU A 1 508 ? 22.279 -16.263 -0.343 1.00 64.44 508 GLU A O 1
ATOM 4065 N N . HIS A 1 509 ? 21.675 -18.397 -0.058 1.00 66.12 509 HIS A N 1
ATOM 4066 C CA . HIS A 1 509 ? 20.618 -18.349 -1.066 1.00 66.12 509 HIS A CA 1
ATOM 4067 C C . HIS A 1 509 ? 19.461 -17.415 -0.671 1.00 66.12 509 HIS A C 1
ATOM 4069 O O . HIS A 1 509 ? 18.830 -16.815 -1.536 1.00 66.12 509 HIS A O 1
ATOM 4075 N N . ALA A 1 510 ? 19.173 -17.254 0.627 1.00 63.50 510 ALA A N 1
ATOM 4076 C CA . ALA A 1 510 ? 18.151 -16.310 1.095 1.00 63.50 510 ALA A CA 1
ATOM 4077 C C . ALA A 1 510 ? 18.508 -14.856 0.743 1.00 63.50 510 ALA A C 1
ATOM 4079 O O . ALA A 1 510 ? 17.639 -14.047 0.421 1.00 63.50 510 ALA A O 1
ATOM 4080 N N . LEU A 1 511 ? 19.800 -14.526 0.806 1.00 69.81 511 LEU A N 1
ATOM 4081 C CA . LEU A 1 511 ? 20.313 -13.202 0.468 1.00 69.81 511 LEU A CA 1
ATOM 4082 C C . LEU A 1 511 ? 20.214 -12.934 -1.031 1.00 69.81 511 LEU A C 1
ATOM 4084 O O . LEU A 1 511 ? 19.790 -11.845 -1.421 1.00 69.81 511 LEU A O 1
ATOM 4088 N N . ASP A 1 512 ? 20.538 -13.929 -1.856 1.00 73.06 512 ASP A N 1
ATOM 4089 C CA . ASP A 1 512 ? 20.364 -13.839 -3.307 1.00 73.06 512 ASP A CA 1
ATOM 4090 C C . ASP A 1 512 ? 18.897 -13.594 -3.671 1.00 73.06 512 ASP A C 1
ATOM 4092 O O . ASP A 1 512 ? 18.612 -12.710 -4.480 1.00 73.06 512 ASP A O 1
ATOM 4096 N N . VAL A 1 513 ? 17.962 -14.273 -2.996 1.00 71.88 513 VAL A N 1
ATOM 4097 C CA . VAL A 1 513 ? 16.521 -14.027 -3.161 1.00 71.88 513 VAL A CA 1
ATOM 4098 C C . VAL A 1 513 ? 16.167 -12.577 -2.812 1.00 71.88 513 VAL A C 1
ATOM 4100 O O . VAL A 1 513 ? 15.492 -11.921 -3.601 1.00 71.88 513 VAL A O 1
ATOM 4103 N N . ILE A 1 514 ? 16.644 -12.023 -1.690 1.00 75.88 514 ILE A N 1
ATOM 4104 C CA . ILE A 1 514 ? 16.366 -10.619 -1.319 1.00 75.88 514 ILE A CA 1
ATOM 4105 C C . ILE A 1 514 ? 16.841 -9.651 -2.413 1.00 75.88 514 ILE A C 1
ATOM 4107 O O . ILE A 1 514 ? 16.096 -8.752 -2.810 1.00 75.88 514 ILE A O 1
ATOM 4111 N N . TYR A 1 515 ? 18.063 -9.824 -2.924 1.00 81.75 515 TYR A N 1
ATOM 4112 C CA . TYR A 1 515 ? 18.600 -8.945 -3.967 1.00 81.75 515 TYR A CA 1
ATOM 4113 C C . TYR A 1 515 ? 17.907 -9.135 -5.315 1.00 81.75 515 TYR A C 1
ATOM 4115 O O . TYR A 1 515 ? 17.662 -8.148 -6.012 1.00 81.75 515 TYR A O 1
ATOM 4123 N N . GLN A 1 516 ? 17.517 -10.365 -5.648 1.00 82.69 516 GLN A N 1
ATOM 4124 C CA . GLN A 1 516 ? 16.688 -10.651 -6.812 1.00 82.69 516 GLN A CA 1
ATOM 4125 C C . GLN A 1 516 ? 15.342 -9.922 -6.715 1.00 82.69 516 GLN A C 1
ATOM 4127 O O . GLN A 1 516 ? 14.945 -9.270 -7.678 1.00 82.69 516 GLN A O 1
ATOM 4132 N N . GLN A 1 517 ? 14.668 -9.941 -5.559 1.00 84.12 517 GLN A N 1
ATOM 4133 C CA . GLN A 1 517 ? 13.409 -9.205 -5.365 1.00 84.12 517 GLN A CA 1
ATOM 4134 C C . GLN A 1 517 ? 13.593 -7.687 -5.532 1.00 84.12 517 GLN A C 1
ATOM 4136 O O . GLN A 1 517 ? 12.746 -7.022 -6.135 1.00 84.12 517 GLN A O 1
ATOM 4141 N N . LEU A 1 518 ? 14.711 -7.126 -5.058 1.00 86.19 518 LEU A N 1
ATOM 4142 C CA . LEU A 1 518 ? 15.039 -5.713 -5.277 1.00 86.19 518 LEU A CA 1
ATOM 4143 C C . LEU A 1 518 ? 15.240 -5.398 -6.771 1.00 86.19 518 LEU A C 1
ATOM 4145 O O . LEU A 1 518 ? 14.691 -4.419 -7.274 1.00 86.19 518 LEU A O 1
ATOM 4149 N N . ASP A 1 519 ? 15.969 -6.229 -7.515 1.00 85.50 519 ASP A N 1
ATOM 4150 C CA . ASP A 1 519 ? 16.173 -6.020 -8.955 1.00 85.50 519 ASP A CA 1
ATOM 4151 C C . ASP A 1 519 ? 14.863 -6.227 -9.761 1.00 85.50 519 ASP A C 1
ATOM 4153 O O . ASP A 1 519 ? 14.593 -5.502 -10.729 1.00 85.50 519 ASP A O 1
ATOM 4157 N N . LEU A 1 520 ? 13.991 -7.144 -9.327 1.00 87.69 520 LEU A N 1
ATOM 4158 C CA . LEU A 1 520 ? 12.646 -7.320 -9.884 1.00 87.69 520 LEU A CA 1
ATOM 4159 C C . LEU A 1 520 ? 11.758 -6.088 -9.657 1.00 87.69 520 LEU A C 1
ATOM 4161 O O . LEU A 1 520 ? 10.996 -5.725 -10.554 1.00 87.69 520 LEU A O 1
ATOM 4165 N N . LEU A 1 521 ? 11.894 -5.389 -8.524 1.00 87.06 521 LEU A N 1
ATOM 4166 C CA . LEU A 1 521 ? 11.172 -4.140 -8.248 1.00 87.06 521 LEU A CA 1
ATOM 4167 C C . LEU A 1 521 ? 11.483 -3.042 -9.284 1.00 87.06 521 LEU A C 1
ATOM 4169 O O . LEU A 1 521 ? 10.577 -2.322 -9.706 1.00 87.06 521 LEU A O 1
ATOM 4173 N N . LEU A 1 522 ? 12.733 -2.935 -9.754 1.00 85.50 522 LEU A N 1
ATOM 4174 C CA . LEU A 1 522 ? 13.090 -1.998 -10.836 1.00 85.50 522 LEU A CA 1
ATOM 4175 C C . LEU A 1 522 ? 12.374 -2.361 -12.138 1.00 85.50 522 LEU A C 1
ATOM 4177 O O . LEU A 1 522 ? 11.787 -1.508 -12.807 1.00 85.50 522 LEU A O 1
ATOM 4181 N N . SER A 1 523 ? 12.401 -3.649 -12.482 1.00 83.81 523 SER A N 1
ATOM 4182 C CA . SER A 1 523 ? 11.751 -4.184 -13.683 1.00 83.81 523 SER A CA 1
ATOM 4183 C C . SER A 1 523 ? 10.235 -3.990 -13.639 1.00 83.81 523 SER A C 1
ATOM 4185 O O . SER A 1 523 ? 9.611 -3.716 -14.663 1.00 83.81 523 SER A O 1
ATOM 4187 N N . TYR A 1 524 ? 9.648 -4.054 -12.443 1.00 86.56 524 TYR A N 1
ATOM 4188 C CA . TYR A 1 524 ? 8.229 -3.822 -12.208 1.00 86.56 524 TYR A CA 1
ATOM 4189 C C . TYR A 1 524 ? 7.783 -2.418 -12.629 1.00 86.56 524 TYR A C 1
ATOM 4191 O O . TYR A 1 524 ? 6.774 -2.262 -13.319 1.00 86.56 524 TYR A O 1
ATOM 4199 N N . LYS A 1 525 ? 8.561 -1.392 -12.257 1.00 84.44 525 LYS A N 1
ATOM 4200 C CA . LYS A 1 525 ? 8.251 0.017 -12.550 1.00 84.44 525 LYS A CA 1
ATOM 4201 C C . LYS A 1 525 ? 8.470 0.381 -14.020 1.00 84.44 525 LYS A C 1
ATOM 4203 O O . LYS A 1 525 ? 7.706 1.180 -14.554 1.00 84.44 525 LYS A O 1
ATOM 4208 N N . ARG A 1 526 ? 9.445 -0.245 -14.693 1.00 83.69 526 ARG A N 1
ATOM 4209 C CA . ARG A 1 526 ? 9.758 -0.034 -16.127 1.00 83.69 526 ARG A CA 1
ATOM 4210 C C . ARG A 1 526 ? 8.589 -0.317 -17.075 1.00 83.69 526 ARG A C 1
ATOM 4212 O O . ARG A 1 526 ? 8.595 0.154 -18.205 1.00 83.69 526 ARG A O 1
ATOM 4219 N N . ARG A 1 527 ? 7.575 -1.059 -16.620 1.00 82.81 527 ARG A N 1
ATOM 4220 C CA . ARG A 1 527 ? 6.343 -1.343 -17.378 1.00 82.81 527 ARG A CA 1
ATOM 4221 C C . ARG A 1 527 ? 5.472 -0.116 -17.634 1.00 82.81 527 ARG A C 1
ATOM 4223 O O . ARG A 1 527 ? 4.595 -0.174 -18.492 1.00 82.81 527 ARG A O 1
ATOM 4230 N N . TYR A 1 528 ? 5.674 0.949 -16.868 1.00 84.75 528 TYR A N 1
ATOM 4231 C CA . TYR A 1 528 ? 4.856 2.154 -16.899 1.00 84.75 528 TYR A CA 1
ATOM 4232 C C . TYR A 1 528 ? 5.613 3.274 -17.594 1.00 84.75 528 TYR A C 1
ATOM 4234 O O . TYR A 1 528 ? 6.832 3.383 -17.462 1.00 84.75 528 TYR A O 1
ATOM 4242 N N . LYS A 1 529 ? 4.915 4.102 -18.368 1.00 82.88 529 LYS A N 1
ATOM 4243 C CA . LYS A 1 529 ? 5.565 5.121 -19.199 1.00 82.88 529 LYS A CA 1
ATOM 4244 C C . LYS A 1 529 ? 5.759 6.437 -18.455 1.00 82.88 529 LYS A C 1
ATOM 4246 O O . LYS A 1 529 ? 6.815 7.053 -18.568 1.00 82.88 529 LYS A O 1
ATOM 4251 N N . TYR A 1 530 ? 4.744 6.860 -17.714 1.00 82.25 530 TYR A N 1
ATOM 4252 C CA . TYR A 1 530 ? 4.685 8.162 -17.051 1.00 82.25 530 TYR A CA 1
ATOM 4253 C C . TYR A 1 530 ? 4.770 8.044 -15.529 1.00 82.25 530 TYR A C 1
ATOM 4255 O O . TYR A 1 530 ? 5.255 8.961 -14.875 1.00 82.25 530 TYR A O 1
ATOM 4263 N N . LEU A 1 531 ? 4.337 6.914 -14.964 1.00 85.75 531 LEU A N 1
ATOM 4264 C CA . LEU A 1 531 ? 4.300 6.656 -13.522 1.00 85.75 531 LEU A CA 1
ATOM 4265 C C . LEU A 1 531 ? 5.407 5.682 -13.063 1.00 85.75 531 LEU A C 1
ATOM 4267 O O . LEU A 1 531 ? 5.201 4.877 -12.156 1.00 85.75 531 LEU A O 1
ATOM 4271 N N . ASN A 1 532 ? 6.586 5.733 -13.696 1.00 85.56 532 ASN A N 1
ATOM 4272 C CA . ASN A 1 532 ? 7.727 4.844 -13.407 1.00 85.56 532 ASN A CA 1
ATOM 4273 C C . ASN A 1 532 ? 8.801 5.447 -12.483 1.00 85.56 532 ASN A C 1
ATOM 4275 O O . ASN A 1 532 ? 9.626 4.706 -11.938 1.00 85.56 532 ASN A O 1
ATOM 4279 N N . SER A 1 533 ? 8.780 6.760 -12.245 1.00 87.00 533 SER A N 1
ATOM 4280 C CA . SER A 1 533 ? 9.713 7.452 -11.353 1.00 87.00 533 SER A CA 1
ATOM 4281 C C . SER A 1 533 ? 8.979 8.112 -10.190 1.00 87.00 533 SER A C 1
ATOM 4283 O O . SER A 1 533 ? 7.855 8.590 -10.321 1.00 87.00 533 SER A O 1
ATOM 4285 N N . LEU A 1 534 ? 9.622 8.107 -9.023 1.00 90.62 534 LEU A N 1
ATOM 4286 C CA . LEU A 1 534 ? 9.149 8.813 -7.826 1.00 90.62 534 LEU A CA 1
ATOM 4287 C C . LEU A 1 534 ? 10.047 10.001 -7.477 1.00 90.62 534 LEU A C 1
ATOM 4289 O O . LEU A 1 534 ? 9.813 10.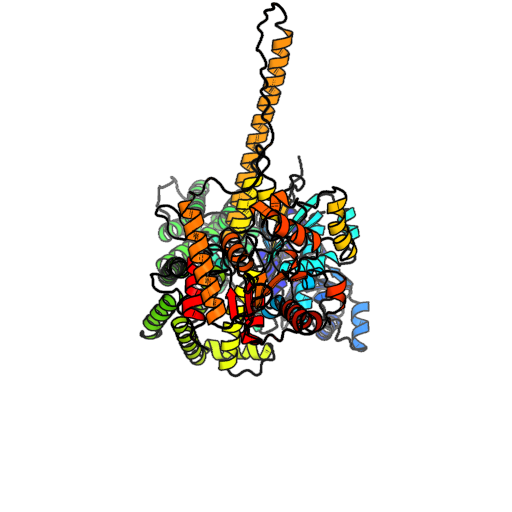667 -6.468 1.00 90.62 534 LEU A O 1
ATOM 4293 N N . ILE A 1 535 ? 11.083 10.241 -8.278 1.00 88.69 535 ILE A N 1
ATOM 4294 C CA . ILE A 1 535 ? 11.985 11.373 -8.135 1.00 88.69 535 ILE A CA 1
ATOM 4295 C C . ILE A 1 535 ? 11.517 12.458 -9.095 1.00 88.69 535 ILE A C 1
ATOM 4297 O O . ILE A 1 535 ? 11.209 12.192 -10.255 1.00 88.69 535 ILE A O 1
ATOM 4301 N N . VAL A 1 536 ? 11.451 13.679 -8.584 1.00 85.62 536 VAL A N 1
ATOM 4302 C CA . VAL A 1 536 ? 11.212 14.878 -9.373 1.00 85.62 536 VAL A CA 1
ATOM 4303 C C . VAL A 1 536 ? 12.472 15.718 -9.335 1.00 85.62 536 VAL A C 1
ATOM 4305 O O . VAL A 1 536 ? 12.983 16.034 -8.252 1.00 85.62 536 VAL A O 1
ATOM 4308 N N . ASP A 1 537 ? 12.942 16.079 -10.524 1.00 81.94 537 ASP A N 1
ATOM 4309 C CA . ASP A 1 537 ? 14.078 16.970 -10.676 1.00 81.94 537 ASP A CA 1
ATOM 4310 C C . ASP A 1 537 ? 13.742 18.356 -10.125 1.00 81.94 537 ASP A C 1
ATOM 4312 O O . ASP A 1 537 ? 12.678 18.930 -10.384 1.00 81.94 537 ASP A O 1
ATOM 4316 N N . GLY A 1 538 ? 14.661 18.897 -9.336 1.00 75.31 538 GLY A N 1
ATOM 4317 C CA . GLY A 1 538 ? 14.602 20.279 -8.901 1.00 75.31 538 GLY A CA 1
ATOM 4318 C C . GLY A 1 538 ? 14.888 21.244 -10.055 1.00 75.31 538 GLY A C 1
ATOM 4319 O O . GLY A 1 538 ? 15.549 20.911 -11.040 1.00 75.31 538 GLY A O 1
ATOM 4320 N N . HIS A 1 539 ? 14.401 22.477 -9.930 1.00 76.81 539 HIS A N 1
ATOM 4321 C CA . HIS A 1 539 ? 14.734 23.585 -10.829 1.00 76.81 539 HIS A CA 1
ATOM 4322 C C . HIS A 1 539 ? 15.379 24.721 -10.033 1.00 76.81 539 HIS A C 1
ATOM 4324 O O . HIS A 1 539 ? 15.097 24.847 -8.841 1.00 76.81 539 HIS A O 1
ATOM 4330 N N . ASP A 1 540 ? 16.215 25.528 -10.702 1.00 54.16 540 ASP A N 1
ATOM 4331 C CA . ASP A 1 540 ? 16.705 26.843 -10.254 1.00 54.16 540 ASP A CA 1
ATOM 4332 C C . ASP A 1 540 ? 16.904 26.946 -8.725 1.00 54.16 540 ASP A C 1
ATOM 4334 O O . ASP A 1 540 ? 16.162 27.646 -8.041 1.00 54.16 540 ASP A O 1
ATOM 4338 N N . GLU A 1 541 ? 17.906 26.221 -8.200 1.00 66.12 541 GLU A N 1
ATOM 4339 C CA . GLU A 1 541 ? 18.343 26.167 -6.782 1.00 66.12 541 GLU A CA 1
ATOM 4340 C C . GLU A 1 541 ? 17.637 25.160 -5.849 1.00 66.12 541 GLU A C 1
ATOM 4342 O O . GLU A 1 541 ? 18.060 25.006 -4.699 1.00 66.12 541 GLU A O 1
ATOM 4347 N N . GLN A 1 542 ? 16.621 24.416 -6.298 1.00 75.25 542 GLN A N 1
ATOM 4348 C CA . GLN A 1 542 ? 16.011 23.359 -5.474 1.00 75.25 542 GLN A CA 1
ATOM 4349 C C . GLN A 1 542 ? 16.667 21.986 -5.696 1.00 75.25 542 GLN A C 1
ATOM 4351 O O . GLN A 1 542 ? 16.911 21.615 -6.842 1.00 75.25 542 GLN A O 1
ATOM 4356 N N . PRO A 1 543 ? 16.941 21.209 -4.627 1.00 83.12 543 PRO A N 1
ATOM 4357 C CA . PRO A 1 543 ? 17.427 19.840 -4.760 1.00 83.12 543 PRO A CA 1
ATOM 4358 C C . PRO A 1 543 ? 16.320 18.906 -5.259 1.00 83.12 543 PRO A C 1
ATOM 4360 O O . PRO A 1 543 ? 15.129 19.179 -5.083 1.00 83.12 543 PRO A O 1
ATOM 4363 N N . ASN A 1 544 ? 16.724 17.763 -5.810 1.00 84.88 544 ASN A N 1
ATOM 4364 C CA . ASN A 1 544 ? 15.795 16.726 -6.252 1.00 84.88 544 ASN A CA 1
ATOM 4365 C C . ASN A 1 544 ? 14.976 16.219 -5.067 1.00 84.88 544 ASN A C 1
ATOM 4367 O O . ASN A 1 544 ? 15.474 16.133 -3.938 1.00 84.88 544 ASN A O 1
ATOM 4371 N N . TYR A 1 545 ? 13.709 15.895 -5.295 1.00 87.50 545 TYR A N 1
ATOM 4372 C CA . TYR A 1 545 ? 12.820 15.493 -4.211 1.00 87.50 545 TYR A CA 1
ATOM 4373 C C . TYR A 1 545 ? 11.919 14.334 -4.607 1.00 87.50 545 TYR A C 1
ATOM 4375 O O . TYR A 1 545 ? 11.638 14.079 -5.773 1.00 87.50 545 TYR A O 1
ATOM 4383 N N . ARG A 1 546 ? 11.453 13.617 -3.587 1.00 90.38 546 ARG A N 1
ATOM 4384 C CA . ARG A 1 546 ? 10.522 12.507 -3.750 1.00 90.38 546 ARG A CA 1
ATOM 4385 C C . ARG A 1 546 ? 9.095 13.020 -3.908 1.00 90.38 546 ARG A C 1
ATOM 4387 O O . ARG A 1 546 ? 8.617 13.791 -3.073 1.00 90.38 546 ARG A O 1
ATOM 4394 N N . GLN A 1 547 ? 8.377 12.494 -4.891 1.00 91.19 547 GLN A N 1
ATOM 4395 C CA . GLN A 1 547 ? 6.936 12.645 -5.038 1.00 91.19 547 GLN A CA 1
ATOM 4396 C C . GLN A 1 547 ? 6.262 11.269 -5.055 1.00 91.19 547 GLN A C 1
ATOM 4398 O O . GLN A 1 547 ? 6.512 10.468 -5.952 1.00 91.19 547 GLN A O 1
ATOM 4403 N N . SER A 1 548 ? 5.385 11.005 -4.076 1.00 93.19 548 SER A N 1
ATOM 4404 C CA . SER A 1 548 ? 4.641 9.739 -4.010 1.00 93.19 548 SER A CA 1
ATOM 4405 C C . SER A 1 548 ? 3.758 9.534 -5.235 1.00 93.19 548 SER A C 1
ATOM 4407 O O . SER A 1 548 ? 3.207 10.496 -5.784 1.00 93.19 548 SER A O 1
ATOM 4409 N N . LEU A 1 549 ? 3.563 8.274 -5.616 1.00 93.81 549 LEU A N 1
ATOM 4410 C CA . LEU A 1 549 ? 2.765 7.892 -6.778 1.00 93.81 549 LEU A CA 1
ATOM 4411 C C . LEU A 1 549 ? 1.338 8.431 -6.670 1.00 93.81 549 LEU A C 1
ATOM 4413 O O . LEU A 1 549 ? 0.816 9.033 -7.606 1.00 93.81 549 LEU A O 1
ATOM 4417 N N . LEU A 1 550 ? 0.727 8.307 -5.488 1.00 94.62 550 LEU A N 1
ATOM 4418 C CA . LEU A 1 550 ? -0.610 8.843 -5.253 1.00 94.62 550 LEU A CA 1
ATOM 4419 C C . LEU A 1 550 ? -0.656 10.363 -5.433 1.00 94.62 550 LEU A C 1
ATOM 4421 O O . LEU A 1 550 ? -1.618 10.877 -5.997 1.00 94.62 550 LEU A O 1
ATOM 4425 N N . LYS A 1 551 ? 0.373 11.102 -4.998 1.00 92.44 551 LYS A N 1
ATOM 4426 C CA . LYS A 1 551 ? 0.416 12.550 -5.224 1.00 92.44 551 LYS A CA 1
ATOM 4427 C C . LYS A 1 551 ? 0.515 12.868 -6.714 1.00 92.44 551 LYS A C 1
ATOM 4429 O O . LYS A 1 551 ? -0.156 13.800 -7.145 1.00 92.44 551 LYS A O 1
ATOM 4434 N N . GLN A 1 552 ? 1.312 12.121 -7.482 1.00 89.69 552 GLN A N 1
ATOM 4435 C CA . GLN A 1 552 ? 1.374 12.284 -8.938 1.00 89.69 552 GLN A CA 1
ATOM 4436 C C . GLN A 1 552 ? -0.027 12.111 -9.543 1.00 89.69 552 GLN A C 1
ATOM 4438 O O . GLN A 1 552 ? -0.529 13.042 -10.161 1.00 89.69 552 GLN A O 1
ATOM 4443 N N . ILE A 1 553 ? -0.724 11.010 -9.240 1.00 88.75 553 ILE A N 1
ATOM 4444 C CA . ILE A 1 553 ? -2.098 10.737 -9.712 1.00 88.75 553 ILE A CA 1
ATOM 4445 C C . ILE A 1 553 ? -3.089 11.836 -9.287 1.00 88.75 553 ILE A C 1
ATOM 4447 O O . ILE A 1 553 ? -3.924 12.284 -10.071 1.00 88.75 553 ILE A O 1
ATOM 4451 N N . LEU A 1 554 ? -3.014 12.312 -8.047 1.00 88.12 554 LEU A N 1
ATOM 4452 C CA . LEU A 1 554 ? -3.902 13.369 -7.565 1.00 88.12 554 LEU A CA 1
ATOM 4453 C C . LEU A 1 554 ? -3.603 14.731 -8.222 1.00 88.12 554 LEU A C 1
ATOM 4455 O O . LEU A 1 554 ? -4.527 15.509 -8.476 1.00 88.12 554 LEU A O 1
ATOM 4459 N N . ASP A 1 555 ? -2.337 15.042 -8.511 1.00 82.69 555 ASP A N 1
ATOM 4460 C CA . ASP A 1 555 ? -1.958 16.230 -9.287 1.00 82.69 555 ASP A CA 1
ATOM 4461 C C . ASP A 1 555 ? -2.491 16.167 -10.712 1.00 82.69 555 ASP A C 1
ATOM 4463 O O . ASP A 1 555 ? -2.993 17.175 -11.218 1.00 82.69 555 ASP A O 1
ATOM 4467 N N . LEU A 1 556 ? -2.493 14.974 -11.306 1.00 74.12 556 LEU A N 1
ATOM 4468 C CA . LEU A 1 556 ? -3.181 14.733 -12.565 1.00 74.12 556 LEU A CA 1
ATOM 4469 C C . LEU A 1 556 ? -4.664 15.118 -12.439 1.00 74.12 556 LEU A C 1
ATOM 4471 O O . LEU A 1 556 ? -5.149 15.895 -13.253 1.00 74.12 556 LEU A O 1
ATOM 4475 N N . PHE A 1 557 ? -5.377 14.719 -11.378 1.00 74.44 557 PHE A N 1
ATOM 4476 C CA . PHE A 1 557 ? -6.788 15.107 -11.184 1.00 74.44 557 PHE A CA 1
ATOM 4477 C C . PHE A 1 557 ? -7.003 16.626 -11.063 1.00 74.44 557 PHE A C 1
ATOM 4479 O O . PHE A 1 557 ? -8.003 17.154 -11.562 1.00 74.44 557 PHE A O 1
ATOM 4486 N N . LYS A 1 558 ? -6.075 17.360 -10.436 1.00 69.19 558 LYS A N 1
ATOM 4487 C CA . LYS A 1 558 ? -6.166 18.828 -10.306 1.00 69.19 558 LYS A CA 1
ATOM 4488 C C . LYS A 1 558 ? -6.148 19.546 -11.647 1.00 69.19 558 LYS A C 1
ATOM 4490 O O . LYS A 1 558 ? -6.894 20.510 -11.818 1.00 69.19 558 LYS A O 1
ATOM 4495 N N . ILE A 1 559 ? -5.309 19.093 -12.577 1.00 63.56 559 ILE A N 1
ATOM 4496 C CA . ILE A 1 559 ? -5.193 19.694 -13.913 1.00 63.56 559 ILE A CA 1
ATOM 4497 C C . ILE A 1 559 ? -6.557 19.665 -14.624 1.00 63.56 559 ILE A C 1
ATOM 4499 O O . ILE A 1 559 ? -6.941 20.644 -15.260 1.00 63.56 559 ILE A O 1
ATOM 4503 N N . TYR A 1 560 ? -7.338 18.603 -14.420 1.00 58.12 560 TYR A N 1
ATOM 4504 C CA . TYR A 1 560 ? -8.668 18.421 -15.013 1.00 58.12 560 TYR A CA 1
ATOM 4505 C C . TYR A 1 560 ? -9.782 19.158 -14.276 1.00 58.12 560 TYR A C 1
ATOM 4507 O O . TYR A 1 560 ? -10.729 19.630 -14.903 1.00 58.12 560 TYR A O 1
ATOM 4515 N N . GLY A 1 561 ? -9.684 19.273 -12.947 1.00 55.19 561 GLY A N 1
ATOM 4516 C CA . GLY A 1 561 ? -10.679 19.960 -12.116 1.00 55.19 561 GLY A CA 1
ATOM 4517 C C . GLY A 1 561 ? -10.844 21.455 -12.433 1.00 55.19 561 GLY A C 1
ATOM 4518 O O . GLY A 1 561 ? -11.870 22.050 -12.091 1.00 55.19 561 GLY A O 1
ATOM 4519 N N . ASN A 1 562 ? -9.882 22.067 -13.135 1.00 53.03 562 ASN A N 1
ATOM 4520 C CA . ASN A 1 562 ? -9.989 23.422 -13.678 1.00 53.03 562 ASN A CA 1
ATOM 4521 C C . ASN A 1 562 ? -10.926 23.457 -14.906 1.00 53.03 562 ASN A C 1
ATOM 4523 O O . ASN A 1 562 ? -10.495 23.574 -16.049 1.00 53.03 562 ASN A O 1
ATOM 4527 N N . LEU A 1 563 ? -12.236 23.423 -14.637 1.00 46.16 563 LEU A N 1
ATOM 4528 C CA . LEU A 1 563 ? -13.393 23.445 -15.559 1.00 46.16 563 LEU A CA 1
ATOM 4529 C C . LEU A 1 563 ? -13.517 24.682 -16.495 1.00 46.16 563 LEU A C 1
ATOM 4531 O O . LEU A 1 563 ? -14.620 25.052 -16.892 1.00 46.16 563 LEU A O 1
ATOM 4535 N N . GLY A 1 564 ? -12.422 25.366 -16.832 1.00 42.75 564 GLY A N 1
ATOM 4536 C CA . GLY A 1 564 ? -12.400 26.505 -17.762 1.00 42.75 564 GLY A CA 1
ATOM 4537 C C . GLY A 1 564 ? -11.605 26.264 -19.047 1.00 42.75 564 GLY A C 1
ATOM 4538 O O . GLY A 1 564 ? -11.835 26.959 -20.035 1.00 42.75 564 GLY A O 1
ATOM 4539 N N . SER A 1 565 ? -10.717 25.272 -19.049 1.00 44.19 565 SER A N 1
ATOM 4540 C CA . SER A 1 565 ? -9.859 24.940 -20.183 1.00 44.19 565 SER A CA 1
ATOM 4541 C C . SER A 1 565 ? -9.972 23.440 -20.392 1.00 44.19 565 SER A C 1
ATOM 4543 O O . SER A 1 565 ? -9.588 22.687 -19.505 1.00 44.19 565 SER A O 1
ATOM 4545 N N . SER A 1 566 ? -10.507 22.985 -21.527 1.00 44.19 566 SER A N 1
ATOM 4546 C CA . SER A 1 566 ? -10.333 21.579 -21.902 1.00 44.19 566 SER A CA 1
ATOM 4547 C C . SER A 1 566 ? -8.825 21.310 -21.907 1.00 44.19 566 SER A C 1
ATOM 4549 O O . SER A 1 566 ? -8.130 22.001 -22.660 1.00 44.19 566 SER A O 1
ATOM 4551 N N . PRO A 1 567 ? -8.288 20.383 -21.090 1.00 47.12 567 PRO A N 1
ATOM 4552 C CA . PRO A 1 567 ? -6.909 19.961 -21.275 1.00 47.12 567 PRO A CA 1
ATOM 4553 C C . PRO A 1 567 ? -6.760 19.494 -22.726 1.00 47.12 567 PRO A C 1
ATOM 4555 O O . PRO A 1 567 ? -7.684 18.898 -23.292 1.00 47.12 567 PRO A O 1
ATOM 4558 N N . SER A 1 568 ? -5.636 19.835 -23.356 1.00 49.59 568 SER A N 1
ATOM 4559 C CA . SER A 1 568 ? -5.316 19.368 -24.708 1.00 49.59 568 SER A CA 1
ATOM 4560 C C . SER A 1 568 ? -5.367 17.842 -24.730 1.00 49.59 568 SER A C 1
ATOM 4562 O O . SER A 1 568 ? -4.875 17.230 -23.784 1.00 49.59 568 SER A O 1
ATOM 4564 N N . THR A 1 569 ? -5.878 17.229 -25.799 1.00 51.47 569 THR A N 1
ATOM 4565 C CA . THR A 1 569 ? -6.010 15.768 -25.970 1.00 51.47 569 THR A CA 1
ATOM 4566 C C . THR A 1 569 ? -4.746 14.986 -25.568 1.00 51.47 569 THR A C 1
ATOM 4568 O O . THR A 1 569 ? -4.842 13.950 -24.924 1.00 51.47 569 THR A O 1
ATOM 4571 N N . VAL A 1 570 ? -3.559 15.557 -25.804 1.00 51.75 570 VAL A N 1
ATOM 4572 C CA . VAL A 1 570 ? -2.245 15.007 -25.419 1.00 51.75 570 VAL A CA 1
ATOM 4573 C C . VAL A 1 570 ? -2.091 14.790 -23.905 1.00 51.75 570 VAL A C 1
ATOM 4575 O O . VAL A 1 570 ? -1.584 13.762 -23.472 1.00 51.75 570 VAL A O 1
ATOM 4578 N N . GLN A 1 571 ? -2.564 15.724 -23.075 1.00 50.38 571 GLN A N 1
ATOM 4579 C CA . GLN A 1 571 ? -2.523 15.590 -21.611 1.00 50.38 571 GLN A CA 1
ATOM 4580 C C . GLN A 1 571 ? -3.562 14.579 -21.103 1.00 50.38 571 GLN A C 1
ATOM 4582 O O . GLN A 1 571 ? -3.414 14.088 -19.989 1.00 50.38 571 GLN A O 1
ATOM 4587 N N . GLN A 1 572 ? -4.599 14.266 -21.895 1.00 51.62 572 GLN A N 1
ATOM 4588 C CA . GLN A 1 572 ? -5.591 13.207 -21.622 1.00 51.62 572 GLN A CA 1
ATOM 4589 C C . GLN A 1 572 ? -5.047 11.826 -21.939 1.00 51.62 572 GLN A C 1
ATOM 4591 O O . GLN A 1 572 ? -5.205 10.908 -21.135 1.00 51.62 572 GLN A O 1
ATOM 4596 N N . GLU A 1 573 ? -4.331 11.706 -23.050 1.00 57.25 573 GLU A N 1
ATOM 4597 C CA . GLU A 1 573 ? -3.659 10.472 -23.443 1.00 57.25 573 GLU A CA 1
ATOM 4598 C C . GLU A 1 573 ? -2.520 10.107 -22.486 1.00 57.25 573 GLU A C 1
ATOM 46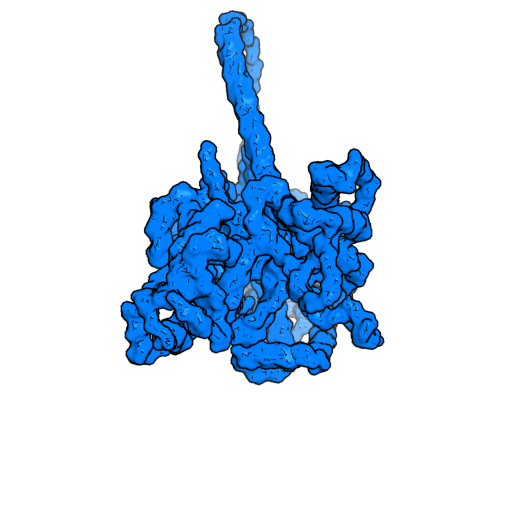00 O O . GLU A 1 573 ? -2.426 8.955 -22.078 1.00 57.25 573 GLU A O 1
ATOM 4605 N N . GLN A 1 574 ? -1.713 11.079 -22.043 1.00 60.06 574 GLN A N 1
ATOM 4606 C CA . GLN A 1 574 ? -0.654 10.842 -21.048 1.00 60.06 574 GLN A CA 1
ATOM 4607 C C . GLN A 1 574 ? -1.208 10.342 -19.704 1.00 60.06 574 GLN A C 1
ATOM 4609 O O . GLN A 1 574 ? -0.607 9.498 -19.047 1.00 60.06 574 GLN A O 1
ATOM 4614 N N . LEU A 1 575 ? -2.377 10.846 -19.308 1.00 53.69 575 LEU A N 1
ATOM 4615 C CA . LEU A 1 575 ? -2.991 10.582 -18.011 1.00 53.69 575 LEU A CA 1
ATOM 4616 C C . LEU A 1 575 ? -3.515 9.161 -17.825 1.00 53.69 575 LEU A C 1
ATOM 4618 O O . LEU A 1 575 ? -3.485 8.623 -16.722 1.00 53.69 575 LEU A O 1
ATOM 4622 N N . MET A 1 576 ? -4.091 8.617 -18.895 1.00 63.72 576 MET A N 1
ATOM 4623 C CA . MET A 1 576 ? -4.801 7.336 -18.919 1.00 63.72 576 MET A CA 1
ATOM 4624 C C . MET A 1 576 ? -3.983 6.250 -19.614 1.00 63.72 576 MET A C 1
ATOM 4626 O O . MET A 1 576 ? -4.490 5.157 -19.838 1.00 63.72 576 MET A O 1
ATOM 4630 N N . HIS A 1 577 ? -2.733 6.545 -19.980 1.00 76.19 577 HIS A N 1
ATOM 4631 C CA . HIS A 1 577 ? -1.858 5.546 -20.577 1.00 76.19 577 HIS A CA 1
ATOM 4632 C C . HIS A 1 577 ? -1.541 4.432 -19.575 1.00 76.19 577 HIS A C 1
ATOM 4634 O O . HIS A 1 577 ? -1.674 3.258 -19.893 1.00 76.19 577 HIS A O 1
ATOM 4640 N N . ASP A 1 578 ? -1.149 4.815 -18.357 1.00 85.75 578 ASP A N 1
ATOM 4641 C CA . ASP A 1 578 ? -0.699 3.870 -17.331 1.00 85.75 578 ASP A CA 1
ATOM 4642 C C . ASP A 1 578 ? -1.843 3.377 -16.426 1.00 85.75 578 ASP A C 1
ATOM 4644 O O . ASP A 1 578 ? -1.744 2.305 -15.832 1.00 85.75 578 ASP A O 1
ATOM 4648 N N . ILE A 1 579 ? -2.930 4.152 -16.310 1.00 88.81 579 ILE A N 1
ATOM 4649 C CA . ILE A 1 579 ? -4.135 3.776 -15.558 1.00 88.81 579 ILE A CA 1
ATOM 4650 C C . ILE A 1 579 ? -5.167 3.232 -16.541 1.00 88.81 579 ILE A C 1
ATOM 4652 O O . ILE A 1 579 ? -5.779 3.991 -17.295 1.00 88.81 579 ILE A O 1
ATOM 4656 N N . GLU A 1 580 ? -5.405 1.926 -16.498 1.00 86.69 580 GLU A N 1
ATOM 4657 C CA . GLU A 1 580 ? -6.256 1.257 -17.476 1.00 86.69 580 GLU A CA 1
ATOM 4658 C C . GLU A 1 580 ? -7.665 0.990 -16.939 1.00 86.69 580 GLU A C 1
ATOM 4660 O O . GLU A 1 580 ? -7.853 0.634 -15.777 1.00 86.69 580 GLU A O 1
ATOM 4665 N N . HIS A 1 581 ? -8.673 1.116 -17.805 1.00 88.44 581 HIS A N 1
ATOM 4666 C CA . HIS A 1 581 ? -10.040 0.696 -17.500 1.00 88.44 581 HIS A CA 1
ATOM 4667 C C . HIS A 1 581 ? -10.204 -0.821 -17.680 1.00 88.44 581 HIS A C 1
ATOM 4669 O O . HIS A 1 581 ? -9.931 -1.353 -18.760 1.00 88.44 581 HIS A O 1
ATOM 4675 N N . VAL A 1 582 ? -10.741 -1.505 -16.667 1.00 88.50 582 VAL A N 1
ATOM 4676 C CA . VAL A 1 582 ? -10.946 -2.960 -16.666 1.00 88.50 582 VAL A CA 1
ATOM 4677 C C . VAL A 1 582 ? -12.409 -3.295 -17.011 1.00 88.50 582 VAL A C 1
ATOM 4679 O O . VAL A 1 582 ? -13.313 -2.981 -16.237 1.00 88.50 582 VAL A O 1
ATOM 4682 N N . PRO A 1 583 ? -12.689 -3.919 -18.174 1.00 83.00 583 PRO A N 1
ATOM 4683 C CA . PRO A 1 583 ? -14.056 -4.196 -18.615 1.00 83.00 583 PRO A CA 1
ATOM 4684 C C . PRO A 1 583 ? -14.672 -5.444 -17.960 1.00 83.00 583 PRO A C 1
ATOM 4686 O O . PRO A 1 583 ? -13.984 -6.429 -17.705 1.00 83.00 583 PRO A O 1
ATOM 4689 N N . PHE A 1 584 ? -16.002 -5.437 -17.802 1.00 79.94 584 PHE A N 1
ATOM 4690 C CA . PHE A 1 584 ? -16.775 -6.507 -17.149 1.00 79.94 584 PHE A CA 1
ATOM 4691 C C . PHE A 1 584 ? -17.154 -7.700 -18.044 1.00 79.94 584 PHE A C 1
ATOM 4693 O O . PHE A 1 584 ? -17.437 -8.775 -17.524 1.00 79.94 584 PHE A O 1
ATOM 4700 N N . ASP A 1 585 ? -17.183 -7.555 -19.374 1.00 68.25 585 ASP A N 1
ATOM 4701 C CA . ASP A 1 585 ? -17.482 -8.676 -20.288 1.00 68.25 585 ASP A CA 1
ATOM 4702 C C . ASP A 1 585 ? -16.206 -9.371 -20.815 1.00 68.25 585 ASP A C 1
ATOM 4704 O O . ASP A 1 585 ? -16.206 -9.927 -21.917 1.00 68.25 585 ASP A O 1
ATOM 4708 N N . GLY A 1 586 ? -15.106 -9.339 -20.049 1.00 62.62 586 GLY A N 1
ATOM 4709 C CA . GLY A 1 586 ? -13.884 -10.105 -20.333 1.00 62.62 586 GLY A CA 1
ATOM 4710 C C . GLY A 1 586 ? -13.285 -9.850 -21.725 1.00 62.62 586 GLY A C 1
ATOM 4711 O O . GLY A 1 586 ? -13.210 -8.704 -22.174 1.00 62.62 586 GLY A O 1
ATOM 4712 N N . LEU A 1 587 ? -12.871 -10.928 -22.410 1.00 55.06 587 LEU A N 1
ATOM 4713 C CA . LEU A 1 587 ? -12.290 -10.901 -23.764 1.00 55.06 587 LEU A CA 1
ATOM 4714 C C . LEU A 1 587 ? -13.241 -10.275 -24.796 1.00 55.06 587 LEU A C 1
ATOM 4716 O O . LEU A 1 587 ? -12.812 -9.489 -25.634 1.00 55.06 587 LEU A O 1
ATOM 4720 N N . THR A 1 588 ? -14.544 -10.557 -24.718 1.00 55.41 588 THR A N 1
ATOM 4721 C CA . THR A 1 588 ? -15.539 -10.017 -25.659 1.00 55.41 588 THR A CA 1
ATOM 4722 C C . THR A 1 588 ? -15.639 -8.497 -25.611 1.00 55.41 588 THR A C 1
ATOM 4724 O O . THR A 1 588 ? -15.688 -7.865 -26.664 1.00 55.41 588 THR A O 1
ATOM 4727 N N . ASP A 1 589 ? -15.618 -7.891 -24.421 1.00 55.94 589 ASP A N 1
ATOM 4728 C CA . ASP A 1 589 ? -15.555 -6.431 -24.312 1.00 55.94 589 ASP A CA 1
ATOM 4729 C C . ASP A 1 589 ? -14.147 -5.878 -24.510 1.00 55.94 589 ASP A C 1
ATOM 4731 O O . ASP A 1 589 ? -14.028 -4.715 -24.866 1.00 55.94 589 ASP A O 1
ATOM 4735 N N . PHE A 1 590 ? -13.084 -6.664 -24.332 1.00 55.78 590 PHE A N 1
ATOM 4736 C CA . PHE A 1 590 ? -11.737 -6.257 -24.736 1.00 55.78 590 PHE A CA 1
ATOM 4737 C C . PHE A 1 590 ? -11.663 -6.074 -26.261 1.00 55.78 590 PHE A C 1
ATOM 4739 O O . PHE A 1 590 ? -11.318 -4.988 -26.730 1.00 55.78 590 PHE A O 1
ATOM 4746 N N . PHE A 1 591 ? -12.133 -7.060 -27.036 1.00 55.56 591 PHE A N 1
ATOM 4747 C CA . PHE A 1 591 ? -12.270 -6.949 -28.494 1.00 55.56 591 PHE A CA 1
ATOM 4748 C C . PHE A 1 591 ? -13.273 -5.863 -28.900 1.00 55.56 591 PHE A C 1
ATOM 4750 O O . PHE A 1 591 ? -13.008 -5.081 -29.813 1.00 55.56 591 PHE A O 1
ATOM 4757 N N . ARG A 1 592 ? -14.409 -5.742 -28.198 1.00 54.34 592 ARG A N 1
ATOM 4758 C CA . ARG A 1 592 ? -15.393 -4.682 -28.467 1.00 54.34 592 ARG A CA 1
ATOM 4759 C C . ARG A 1 592 ? -14.869 -3.295 -28.092 1.00 54.34 592 ARG A C 1
ATOM 4761 O O . ARG A 1 592 ? -15.193 -2.342 -28.777 1.00 54.34 592 ARG A O 1
ATOM 4768 N N . SER A 1 593 ? -14.055 -3.153 -27.050 1.00 48.56 593 SER A N 1
ATOM 4769 C CA . SER A 1 593 ? -13.401 -1.901 -26.632 1.00 48.56 593 SER A CA 1
ATOM 4770 C C . SER A 1 593 ? -12.314 -1.483 -27.621 1.00 48.56 593 SER A C 1
ATOM 4772 O O . SER A 1 593 ? -12.193 -0.295 -27.925 1.00 48.56 593 SER A O 1
ATOM 4774 N N . ALA A 1 594 ? -11.581 -2.450 -28.185 1.00 49.06 594 ALA A N 1
ATOM 4775 C CA . ALA A 1 594 ? -10.704 -2.226 -29.332 1.00 49.06 594 ALA A CA 1
ATOM 4776 C C . ALA A 1 594 ? -11.508 -1.776 -30.569 1.00 49.06 594 ALA A C 1
ATOM 4778 O O . ALA A 1 594 ? -11.120 -0.823 -31.240 1.00 49.06 594 ALA A O 1
ATOM 4779 N N . ALA A 1 595 ? -12.682 -2.373 -30.811 1.00 42.72 595 ALA A N 1
ATOM 4780 C CA . ALA A 1 595 ? -13.576 -1.996 -31.909 1.00 42.72 595 ALA A CA 1
ATOM 4781 C C . ALA A 1 595 ? -14.344 -0.672 -31.685 1.00 42.72 595 ALA A C 1
ATOM 4783 O O . ALA A 1 595 ? -14.627 0.029 -32.649 1.00 42.72 595 ALA A O 1
ATOM 4784 N N . ARG A 1 596 ? -14.658 -0.270 -30.443 1.00 48.50 596 ARG A N 1
ATOM 4785 C CA . ARG A 1 596 ? -15.358 0.995 -30.108 1.00 48.50 596 ARG A CA 1
ATOM 4786 C C . ARG A 1 596 ? -14.560 2.230 -30.535 1.00 48.50 596 ARG A C 1
ATOM 4788 O O . ARG A 1 596 ? -15.162 3.233 -30.906 1.00 48.50 596 ARG A O 1
ATOM 4795 N N . GLY A 1 597 ? -13.228 2.123 -30.592 1.00 43.66 597 GLY A N 1
ATOM 4796 C CA . GLY A 1 597 ? -12.360 3.151 -31.177 1.00 43.66 597 GLY A CA 1
ATOM 4797 C C . GLY A 1 597 ? -12.631 3.430 -32.664 1.00 43.66 597 GLY A C 1
ATOM 4798 O O . GLY A 1 597 ? -12.334 4.523 -33.130 1.00 43.66 597 GLY A O 1
ATOM 4799 N N . LEU A 1 598 ? -13.250 2.489 -33.392 1.00 44.53 598 LEU A N 1
ATOM 4800 C CA . LEU A 1 598 ? -13.639 2.645 -34.800 1.00 44.53 598 LEU A CA 1
ATOM 4801 C C . LEU A 1 598 ? -15.035 3.271 -34.980 1.00 44.53 598 LEU A C 1
ATOM 4803 O O . LEU A 1 598 ? -15.331 3.777 -36.059 1.00 44.53 598 LEU A O 1
ATOM 4807 N N . PHE A 1 599 ? -15.886 3.255 -33.946 1.00 41.16 599 PHE A N 1
ATOM 4808 C CA . PHE A 1 599 ? -17.291 3.694 -34.025 1.00 41.16 599 PHE A CA 1
ATOM 4809 C C . PHE A 1 599 ? -17.606 4.970 -33.226 1.00 41.16 599 PHE A C 1
ATOM 4811 O O . PHE A 1 599 ? -18.746 5.425 -33.234 1.00 41.16 599 PHE A O 1
ATOM 4818 N N . GLY A 1 600 ? -16.610 5.583 -32.577 1.00 35.16 600 GLY A N 1
ATOM 4819 C CA . GLY A 1 600 ? -16.763 6.883 -31.914 1.00 35.16 600 GLY A CA 1
ATOM 4820 C C . GLY A 1 600 ? -17.411 6.848 -30.523 1.00 35.16 600 GLY A C 1
ATOM 4821 O O . GLY A 1 600 ? -17.663 7.911 -29.959 1.00 35.16 600 GLY A O 1
ATOM 4822 N N . ASP A 1 601 ? -17.638 5.666 -29.940 1.00 42.28 601 ASP A N 1
ATOM 4823 C CA . ASP A 1 601 ? -18.092 5.541 -28.549 1.00 42.28 601 ASP A CA 1
ATOM 4824 C C . ASP A 1 601 ? -16.924 5.788 -27.577 1.00 42.28 601 ASP A C 1
ATOM 4826 O O . ASP A 1 601 ? -15.899 5.100 -27.608 1.00 42.28 601 ASP A O 1
ATOM 4830 N N . THR A 1 602 ? -17.074 6.764 -26.678 1.00 55.00 602 THR A N 1
ATOM 4831 C CA . THR A 1 602 ? -16.030 7.159 -25.719 1.00 55.00 602 THR A CA 1
ATOM 4832 C C . THR A 1 602 ? -15.839 6.103 -24.626 1.00 55.00 602 THR A C 1
ATOM 4834 O O . THR A 1 602 ? -16.783 5.784 -23.900 1.00 55.00 602 THR A O 1
ATOM 4837 N N . LYS A 1 603 ? -14.610 5.585 -24.466 1.00 64.44 603 LYS A N 1
ATOM 4838 C CA . LYS A 1 603 ? -14.235 4.710 -23.337 1.00 64.44 603 LYS A CA 1
ATOM 4839 C C . LYS A 1 603 ? -14.500 5.413 -21.989 1.00 64.44 603 LYS A C 1
ATOM 4841 O O . LYS A 1 603 ? -14.335 6.635 -21.921 1.00 64.44 603 LYS A O 1
ATOM 4846 N N . PRO A 1 604 ? -14.864 4.675 -20.917 1.00 73.25 604 PRO A N 1
ATOM 4847 C CA . PRO A 1 604 ? -14.966 5.250 -19.579 1.00 73.25 604 PRO A CA 1
ATOM 4848 C C . PRO A 1 604 ? -13.669 5.964 -19.201 1.00 73.25 604 PRO A C 1
ATOM 4850 O O . PRO A 1 604 ? -12.581 5.409 -19.333 1.00 73.25 604 PRO A O 1
ATOM 4853 N N . ASN A 1 605 ? -13.795 7.207 -18.746 1.00 77.94 605 ASN A N 1
ATOM 4854 C CA . ASN A 1 605 ? -12.670 8.052 -18.367 1.00 77.94 605 ASN A CA 1
ATOM 4855 C C . ASN A 1 605 ? -12.762 8.332 -16.869 1.00 77.94 605 ASN A C 1
ATOM 4857 O O . ASN A 1 605 ? -13.766 8.896 -16.424 1.00 77.94 605 ASN A O 1
ATOM 4861 N N . LEU A 1 606 ? -11.726 7.949 -16.113 1.00 78.06 606 LEU A N 1
ATOM 4862 C CA . LEU A 1 606 ? -11.635 8.087 -14.653 1.00 78.06 606 LEU A CA 1
ATOM 4863 C C . LEU A 1 606 ? -11.925 9.514 -14.168 1.00 78.06 606 LEU A C 1
ATOM 4865 O O . LEU A 1 606 ? -12.446 9.703 -13.073 1.00 78.06 606 LEU A O 1
ATOM 4869 N N . ILE A 1 607 ? -11.631 10.517 -14.996 1.00 70.88 607 ILE A N 1
ATOM 4870 C CA . ILE A 1 607 ? -11.764 11.938 -14.652 1.00 70.88 607 ILE A CA 1
ATOM 4871 C C . ILE A 1 607 ? -12.944 12.588 -15.380 1.00 70.88 607 ILE A C 1
ATOM 4873 O O . ILE A 1 607 ? -13.060 13.807 -15.499 1.00 70.88 607 ILE A O 1
ATOM 4877 N N . SER A 1 608 ? -13.879 11.775 -15.865 1.00 68.06 608 SER A N 1
ATOM 4878 C CA . SER A 1 608 ? -15.173 12.296 -16.289 1.00 68.06 608 SER A CA 1
ATOM 4879 C C . SER A 1 608 ? -15.898 12.956 -15.107 1.00 68.06 608 SER A C 1
ATOM 4881 O O . SER A 1 608 ? -15.812 12.519 -13.958 1.00 68.06 608 SER A O 1
ATOM 4883 N N . ASN A 1 609 ? -16.672 14.007 -15.393 1.00 65.75 609 ASN A N 1
ATOM 4884 C CA . ASN A 1 609 ? -17.551 14.633 -14.398 1.00 65.75 609 ASN A CA 1
ATOM 4885 C C . ASN A 1 609 ? -18.764 13.755 -14.032 1.00 65.75 609 ASN A C 1
ATOM 4887 O O . ASN A 1 609 ? -19.621 14.191 -13.266 1.00 65.75 609 ASN A O 1
ATOM 4891 N N . ASP A 1 610 ? -18.840 12.539 -14.575 1.00 71.31 610 ASP A N 1
ATOM 4892 C CA . ASP A 1 610 ? -19.955 11.618 -14.389 1.00 71.31 610 ASP A CA 1
ATOM 4893 C C . ASP A 1 610 ? -19.933 10.915 -13.028 1.00 71.31 610 ASP A C 1
ATOM 4895 O O . ASP A 1 610 ? -20.961 10.390 -12.599 1.00 71.31 610 ASP A O 1
ATOM 4899 N N . TYR A 1 611 ? -18.777 10.867 -12.359 1.00 82.44 611 TYR A N 1
ATOM 4900 C CA . TYR A 1 611 ? -18.643 10.201 -11.067 1.00 82.44 611 TYR A CA 1
ATOM 4901 C C . TYR A 1 611 ? -18.867 11.182 -9.917 1.00 82.44 611 TYR A C 1
ATOM 4903 O O . TYR A 1 611 ? -18.132 12.159 -9.737 1.00 82.44 611 TYR A O 1
ATOM 4911 N N . SER A 1 612 ? -19.858 10.889 -9.074 1.00 77.25 612 SER A N 1
ATOM 4912 C CA . SER A 1 612 ? -20.070 11.614 -7.816 1.00 77.25 612 SER A CA 1
ATOM 4913 C C . SER A 1 612 ? -19.085 11.189 -6.726 1.00 77.25 612 SER A C 1
ATOM 4915 O O . SER A 1 612 ? -18.907 11.903 -5.738 1.00 77.25 612 SER A O 1
ATOM 4917 N N . THR A 1 613 ? -18.454 10.022 -6.872 1.00 86.88 613 THR A N 1
ATOM 4918 C CA . THR A 1 613 ? -17.517 9.445 -5.902 1.00 86.88 613 THR A CA 1
ATOM 4919 C C . THR A 1 613 ? -16.440 8.647 -6.630 1.00 86.88 613 THR A C 1
ATOM 4921 O O . THR A 1 613 ? -16.740 7.883 -7.548 1.00 86.88 613 THR A O 1
ATOM 4924 N N . ILE A 1 614 ? -15.188 8.837 -6.209 1.00 90.44 614 ILE A N 1
ATOM 4925 C CA . ILE A 1 614 ? -14.036 8.042 -6.637 1.00 90.44 614 ILE A CA 1
ATOM 4926 C C . ILE A 1 614 ? -13.527 7.310 -5.399 1.00 90.44 614 ILE A C 1
ATOM 4928 O O . ILE A 1 614 ? -13.169 7.947 -4.408 1.00 90.44 614 ILE A O 1
ATOM 4932 N N . VAL A 1 615 ? -13.518 5.984 -5.457 1.00 93.75 615 VAL A N 1
ATOM 4933 C CA . VAL A 1 615 ? -12.939 5.117 -4.433 1.00 93.75 615 VAL A CA 1
ATOM 4934 C C . VAL A 1 615 ? -11.508 4.813 -4.852 1.00 93.75 615 VAL A C 1
ATOM 4936 O O . VAL A 1 615 ? -11.292 4.186 -5.884 1.00 93.75 615 VAL A O 1
ATOM 4939 N N . ILE A 1 616 ? -10.534 5.273 -4.068 1.00 95.81 616 ILE A N 1
ATOM 4940 C CA . ILE A 1 616 ? -9.117 4.959 -4.273 1.00 95.81 616 ILE A CA 1
ATOM 4941 C C . ILE A 1 616 ? -8.754 3.842 -3.300 1.00 95.81 616 ILE A C 1
ATOM 4943 O O . ILE A 1 616 ? -8.808 4.044 -2.087 1.00 95.81 616 ILE A O 1
ATOM 4947 N N . PHE A 1 617 ? -8.395 2.676 -3.826 1.00 96.31 617 PHE A N 1
ATOM 4948 C CA . PHE A 1 617 ? -8.022 1.510 -3.038 1.00 96.31 617 PHE A CA 1
ATOM 4949 C C . PHE A 1 617 ? -6.575 1.124 -3.335 1.00 96.31 617 PHE A C 1
ATOM 4951 O O . PHE A 1 617 ? -6.243 0.779 -4.468 1.00 96.31 617 PHE A O 1
ATOM 4958 N N . ILE A 1 618 ? -5.710 1.195 -2.321 1.00 95.94 618 ILE A N 1
ATOM 4959 C CA . ILE A 1 618 ? -4.303 0.821 -2.472 1.00 95.94 618 ILE A CA 1
ATOM 4960 C C . ILE A 1 618 ? -4.106 -0.614 -1.996 1.00 95.94 618 ILE A C 1
ATOM 4962 O O . ILE A 1 618 ? -4.143 -0.896 -0.796 1.00 95.94 618 ILE A O 1
ATOM 4966 N N . VAL A 1 619 ? -3.883 -1.513 -2.948 1.00 93.38 619 VAL A N 1
ATOM 4967 C CA . VAL A 1 619 ? -3.598 -2.922 -2.693 1.00 93.38 619 VAL A CA 1
ATOM 4968 C C . VAL A 1 619 ? -2.198 -3.032 -2.095 1.00 93.38 619 VAL A C 1
ATOM 4970 O O . VAL A 1 619 ? -1.232 -2.594 -2.712 1.00 93.38 619 VAL A O 1
ATOM 4973 N N . GLY A 1 620 ? -2.088 -3.598 -0.892 1.00 87.50 620 GLY A N 1
ATOM 4974 C CA . GLY A 1 620 ? -0.830 -3.659 -0.133 1.00 87.50 620 GLY A CA 1
ATOM 4975 C C . GLY A 1 620 ? -0.644 -2.531 0.889 1.00 87.50 620 GLY A C 1
ATOM 4976 O O . GLY A 1 620 ? 0.398 -2.458 1.534 1.00 87.50 620 GLY A O 1
ATOM 4977 N N . GLY A 1 621 ? -1.651 -1.672 1.079 1.00 88.69 621 GLY A N 1
ATOM 4978 C CA . GLY A 1 621 ? -1.714 -0.734 2.201 1.00 88.69 621 GLY A CA 1
ATOM 4979 C C . GLY A 1 621 ? -1.462 0.733 1.841 1.00 88.69 621 GLY A C 1
ATOM 4980 O O . GLY A 1 621 ? -0.877 1.082 0.810 1.00 88.69 621 GLY A O 1
ATOM 4981 N N . ILE A 1 622 ? -1.929 1.615 2.726 1.00 92.19 622 ILE A N 1
ATOM 4982 C CA . ILE A 1 622 ? -1.883 3.077 2.595 1.00 92.19 622 ILE A CA 1
ATOM 4983 C C . ILE A 1 622 ? -1.186 3.707 3.805 1.00 92.19 622 ILE A C 1
ATOM 4985 O O . ILE A 1 622 ? -1.331 3.240 4.933 1.00 92.19 622 ILE A O 1
ATOM 4989 N N . THR A 1 623 ? -0.443 4.788 3.578 1.00 93.12 623 THR A N 1
ATOM 4990 C CA . THR A 1 623 ? 0.229 5.555 4.636 1.00 93.12 623 THR A CA 1
ATOM 4991 C C . THR A 1 623 ? -0.614 6.733 5.128 1.00 93.12 623 THR A C 1
ATOM 4993 O O . THR A 1 623 ? -1.475 7.256 4.418 1.00 93.12 623 THR A O 1
ATOM 4996 N N . SER A 1 624 ? -0.340 7.227 6.336 1.00 92.75 624 SER A N 1
ATOM 4997 C CA . SER A 1 624 ? -1.042 8.398 6.882 1.00 92.75 624 SER A CA 1
ATOM 4998 C C . SER A 1 624 ? -0.801 9.684 6.087 1.00 92.75 624 SER A C 1
ATOM 5000 O O . SER A 1 624 ? -1.695 10.524 5.988 1.00 92.75 624 SER A O 1
ATOM 5002 N N . HIS A 1 625 ? 0.370 9.839 5.464 1.00 92.19 625 HIS A N 1
ATOM 5003 C CA . HIS A 1 625 ? 0.636 10.947 4.543 1.00 92.19 625 HIS A CA 1
ATOM 5004 C C . HIS A 1 625 ? -0.254 10.894 3.306 1.00 92.19 625 HIS A C 1
ATOM 5006 O O . HIS A 1 625 ? -0.796 11.920 2.903 1.00 92.19 625 HIS A O 1
ATOM 5012 N N . GLU A 1 626 ? -0.444 9.714 2.720 1.00 95.38 626 GLU A N 1
ATOM 5013 C CA . GLU A 1 626 ? -1.352 9.520 1.586 1.00 95.38 626 GLU A CA 1
ATOM 5014 C C . GLU A 1 626 ? -2.809 9.802 1.969 1.00 95.38 626 GLU A C 1
ATOM 5016 O O . GLU A 1 626 ? -3.508 10.488 1.223 1.00 95.38 626 GLU A O 1
ATOM 5021 N N . ILE A 1 627 ? -3.241 9.373 3.160 1.00 94.12 627 ILE A N 1
ATOM 5022 C CA . ILE A 1 627 ? -4.575 9.682 3.706 1.00 94.12 627 ILE A CA 1
ATOM 5023 C C . ILE A 1 627 ? -4.775 11.202 3.819 1.00 94.12 627 ILE A C 1
ATOM 5025 O O . ILE A 1 627 ? -5.774 11.746 3.335 1.00 94.12 627 ILE A O 1
ATOM 5029 N N . GLN A 1 628 ? -3.803 11.913 4.401 1.00 93.25 628 GLN A N 1
ATOM 5030 C CA . GLN A 1 628 ? -3.826 13.375 4.473 1.00 93.25 628 GLN A CA 1
ATOM 5031 C C . GLN A 1 628 ? -3.869 14.016 3.075 1.00 93.25 628 GLN A C 1
ATOM 5033 O O . GLN A 1 628 ? -4.627 14.968 2.866 1.00 93.25 628 GLN A O 1
ATOM 5038 N N . LEU A 1 629 ? -3.070 13.524 2.123 1.00 92.75 629 LEU A N 1
ATOM 5039 C CA . LEU A 1 629 ? -3.019 14.051 0.756 1.00 92.75 629 LEU A CA 1
ATOM 5040 C C . LEU A 1 629 ? -4.384 13.944 0.069 1.00 92.75 629 LEU A C 1
ATOM 5042 O O . LEU A 1 629 ? -4.889 14.951 -0.428 1.00 92.75 629 LEU A O 1
ATOM 5046 N N . VAL A 1 630 ? -5.021 12.771 0.094 1.00 92.44 630 VAL A N 1
ATOM 5047 C CA . VAL A 1 630 ? -6.354 12.569 -0.503 1.00 92.44 630 VAL A CA 1
ATOM 5048 C C . VAL A 1 630 ? -7.366 13.550 0.085 1.00 92.44 630 VAL A C 1
ATOM 5050 O O . VAL A 1 630 ? -8.097 14.211 -0.659 1.00 92.44 630 VAL A O 1
ATOM 5053 N N . GLN A 1 631 ? -7.368 13.720 1.409 1.00 90.56 631 GLN A N 1
ATOM 5054 C CA . GLN A 1 631 ? -8.304 14.625 2.071 1.00 90.56 631 GLN A CA 1
ATOM 5055 C C . GLN A 1 631 ? -8.067 16.092 1.691 1.00 90.56 631 GLN A C 1
ATOM 5057 O O . GLN A 1 631 ? -9.019 16.822 1.400 1.00 90.56 631 GLN A O 1
ATOM 5062 N N . GLN A 1 632 ? -6.809 16.534 1.629 1.00 88.94 632 GLN A N 1
ATOM 5063 C CA . GLN A 1 632 ? -6.469 17.891 1.193 1.00 88.94 632 GLN A CA 1
ATOM 5064 C C . GLN A 1 632 ? -6.942 18.163 -0.240 1.00 88.94 632 GLN A C 1
ATOM 5066 O O . GLN A 1 632 ? -7.500 19.230 -0.510 1.00 88.94 632 GLN A O 1
ATOM 5071 N N . TYR A 1 633 ? -6.766 17.205 -1.154 1.00 87.94 633 TYR A N 1
ATOM 5072 C CA . TYR A 1 633 ? -7.217 17.344 -2.543 1.00 87.94 633 TYR A CA 1
ATOM 5073 C C . TYR A 1 633 ? -8.742 17.352 -2.636 1.00 87.94 633 TYR A C 1
ATOM 5075 O O . TYR A 1 633 ? -9.306 18.220 -3.303 1.00 87.94 633 TYR A O 1
ATOM 5083 N N . SER A 1 634 ? -9.417 16.462 -1.906 1.00 84.75 634 SER A N 1
ATOM 5084 C CA . SER A 1 634 ? -10.880 16.423 -1.812 1.00 84.75 634 SER A CA 1
ATOM 5085 C C . SER A 1 634 ? -11.455 17.772 -1.362 1.00 84.75 634 SER A C 1
ATOM 5087 O O . SER A 1 634 ? -12.354 18.322 -2.004 1.00 84.75 634 SER A O 1
ATOM 5089 N N . GLN A 1 635 ? -10.884 18.378 -0.316 1.00 84.19 635 GLN A N 1
ATOM 5090 C CA . GLN A 1 635 ? -11.300 19.700 0.165 1.00 84.19 635 GLN A CA 1
ATOM 5091 C C . GLN A 1 635 ? -11.038 20.818 -0.853 1.00 84.19 635 GLN A C 1
ATOM 5093 O O . GLN A 1 635 ? -11.866 21.720 -1.000 1.00 84.19 635 GLN A O 1
ATOM 5098 N N . GLN A 1 636 ? -9.906 20.779 -1.560 1.00 81.94 636 GLN A N 1
ATOM 5099 C CA . GLN A 1 636 ? -9.579 21.765 -2.596 1.00 81.94 636 GLN A CA 1
ATOM 5100 C C . GLN A 1 636 ? -10.566 21.697 -3.767 1.00 81.94 636 GLN A C 1
ATOM 5102 O O . GLN A 1 636 ? -11.094 22.733 -4.176 1.00 81.94 636 GLN A O 1
ATOM 5107 N N . ILE A 1 637 ? -10.876 20.491 -4.247 1.00 74.75 637 ILE A N 1
ATOM 5108 C CA . ILE A 1 637 ? -11.843 20.267 -5.331 1.00 74.75 637 ILE A CA 1
ATOM 5109 C C . ILE A 1 637 ? -13.245 20.732 -4.911 1.00 74.75 637 ILE A C 1
ATOM 5111 O O . ILE A 1 637 ? -13.915 21.425 -5.680 1.00 74.75 637 ILE A O 1
ATOM 5115 N N . LYS A 1 638 ? -13.681 20.422 -3.679 1.00 75.94 638 LYS A N 1
ATOM 5116 C CA . LYS A 1 638 ? -14.965 20.904 -3.132 1.00 75.94 638 LYS A CA 1
ATOM 5117 C C . LYS A 1 638 ? -15.041 22.435 -3.132 1.00 75.94 638 LYS A C 1
ATOM 5119 O O . LYS A 1 638 ? -15.951 22.996 -3.737 1.00 75.94 638 LYS A O 1
ATOM 5124 N N . LYS A 1 639 ? -14.032 23.114 -2.568 1.00 76.38 639 LYS A N 1
ATOM 5125 C CA . LYS A 1 639 ? -13.959 24.590 -2.548 1.00 76.38 639 LYS A CA 1
ATOM 5126 C C . LYS A 1 639 ? -14.014 25.195 -3.955 1.00 76.38 639 LYS A C 1
ATOM 5128 O O . LYS A 1 639 ? -14.713 26.183 -4.174 1.00 76.38 639 LYS A O 1
ATOM 5133 N N . GLN A 1 640 ? -13.306 24.608 -4.921 1.00 68.50 640 GLN A N 1
ATOM 5134 C CA . GLN A 1 640 ? -13.323 25.070 -6.314 1.00 68.50 640 GLN A CA 1
ATOM 5135 C C . GLN A 1 640 ? -14.711 24.931 -6.958 1.00 68.50 640 GLN A C 1
ATOM 5137 O O . GLN A 1 640 ? -15.176 25.871 -7.613 1.00 68.50 640 GLN A O 1
ATOM 5142 N N . ARG A 1 641 ? -15.396 23.797 -6.745 1.00 67.25 641 ARG A N 1
ATOM 5143 C CA . ARG A 1 641 ? -16.767 23.570 -7.232 1.00 67.25 641 ARG A CA 1
ATOM 5144 C C . ARG A 1 641 ? -17.753 24.572 -6.626 1.00 67.25 641 ARG A C 1
ATOM 5146 O O . ARG A 1 641 ? -18.510 25.193 -7.376 1.00 67.25 641 ARG A O 1
ATOM 5153 N N . ASP A 1 642 ? -17.674 24.817 -5.320 1.00 67.19 642 ASP A N 1
ATOM 5154 C CA . ASP A 1 642 ? -18.547 25.770 -4.623 1.00 67.19 642 ASP A CA 1
ATOM 5155 C C . ASP A 1 642 ? -18.332 27.212 -5.112 1.00 67.19 642 ASP A C 1
ATOM 5157 O O . ASP A 1 642 ? -19.296 27.938 -5.379 1.00 67.19 642 ASP A O 1
ATOM 5161 N N . CYS A 1 643 ? -17.077 27.635 -5.312 1.00 61.84 643 CYS A N 1
ATOM 5162 C CA . CYS A 1 643 ? -16.762 28.952 -5.873 1.00 61.84 643 CYS A CA 1
ATOM 5163 C C . CYS A 1 643 ? -17.250 29.113 -7.325 1.00 61.84 643 CYS A C 1
ATOM 5165 O O . CYS A 1 643 ? -17.718 30.193 -7.702 1.00 61.84 643 CYS A O 1
ATOM 5167 N N . SER A 1 644 ? -17.143 28.065 -8.149 1.00 60.47 644 SER A N 1
ATOM 5168 C CA . SER A 1 644 ? -17.624 28.071 -9.538 1.00 60.47 644 SER A CA 1
ATOM 5169 C C . SER A 1 644 ? -19.152 28.176 -9.610 1.00 60.47 644 SER A C 1
ATOM 5171 O O . SER A 1 644 ? -19.683 28.996 -10.366 1.00 60.47 644 SER A O 1
ATOM 5173 N N . TYR A 1 645 ? -19.864 27.439 -8.750 1.00 56.03 645 TYR A N 1
ATOM 5174 C CA . TYR A 1 645 ? -21.321 27.520 -8.621 1.00 56.03 645 TYR A CA 1
ATOM 5175 C C . TYR A 1 645 ? -21.783 28.937 -8.259 1.00 56.03 645 TYR A C 1
ATOM 5177 O O . TYR A 1 645 ? -22.655 29.495 -8.927 1.00 56.03 645 TYR A O 1
ATOM 5185 N N . HIS A 1 646 ? -21.130 29.576 -7.281 1.00 52.28 646 HIS A N 1
ATOM 5186 C CA . HIS A 1 646 ? -21.433 30.960 -6.914 1.00 52.28 646 HIS A CA 1
ATOM 5187 C C . HIS A 1 646 ? -21.174 31.931 -8.075 1.00 52.28 646 HIS A C 1
ATOM 5189 O O . HIS A 1 646 ? -22.033 32.757 -8.379 1.00 52.28 646 HIS A O 1
ATOM 5195 N N . LYS A 1 647 ? -20.047 31.814 -8.794 1.00 55.28 647 LYS A N 1
ATOM 5196 C CA . LYS A 1 647 ? -19.754 32.666 -9.966 1.00 55.28 647 LYS A CA 1
ATOM 5197 C C . LYS A 1 647 ? -20.783 32.503 -11.090 1.00 55.28 647 LYS A C 1
ATOM 5199 O O . LYS A 1 647 ? -21.177 33.502 -11.697 1.00 55.28 647 LYS A O 1
ATOM 5204 N N . ASN A 1 648 ? -21.237 31.281 -11.359 1.00 54.56 648 ASN A N 1
ATOM 5205 C CA . ASN A 1 648 ? -22.261 31.014 -12.370 1.00 54.56 648 ASN A CA 1
ATOM 5206 C C . ASN A 1 648 ? -23.641 31.515 -11.934 1.00 54.56 648 ASN A C 1
ATOM 5208 O O . ASN A 1 648 ? -24.330 32.146 -12.732 1.00 54.56 648 ASN A O 1
ATOM 5212 N N . MET A 1 649 ? -24.004 31.357 -10.662 1.00 48.84 649 MET A N 1
ATOM 5213 C CA . MET A 1 649 ? -25.229 31.932 -10.105 1.00 48.84 649 MET A CA 1
ATOM 5214 C C . MET A 1 649 ? -25.214 33.468 -10.176 1.00 48.84 649 MET A C 1
ATOM 5216 O O . MET A 1 649 ? -26.196 34.068 -10.608 1.00 48.84 649 MET A O 1
ATOM 5220 N N . PHE A 1 650 ? -24.084 34.118 -9.870 1.00 50.03 650 PHE A N 1
ATOM 5221 C CA . PHE A 1 650 ? -23.920 35.566 -10.054 1.00 50.03 650 PHE A CA 1
ATOM 5222 C C . PHE A 1 650 ? -24.009 35.982 -11.528 1.00 50.03 650 PHE A C 1
ATOM 5224 O O . PHE A 1 650 ? -24.596 37.020 -11.826 1.00 50.03 650 PHE A O 1
ATOM 5231 N N . ARG A 1 651 ? -23.489 35.186 -12.473 1.00 53.81 651 ARG A N 1
ATOM 5232 C CA . ARG A 1 651 ? -23.649 35.437 -13.918 1.00 53.81 651 ARG A CA 1
ATOM 5233 C C . ARG A 1 651 ? -25.099 35.301 -14.381 1.00 53.81 651 ARG A C 1
ATOM 5235 O O . ARG A 1 651 ? -25.560 36.166 -15.118 1.00 53.81 651 ARG A O 1
ATOM 5242 N N . VAL A 1 652 ? -25.825 34.281 -13.926 1.00 56.88 652 VAL A N 1
ATOM 5243 C CA . VAL A 1 652 ? -27.250 34.074 -14.247 1.00 56.88 652 VAL A CA 1
ATOM 5244 C C . VAL A 1 652 ? -28.120 35.164 -13.613 1.00 56.88 652 VAL A C 1
ATOM 5246 O O . VAL A 1 652 ? -29.012 35.702 -14.272 1.00 56.88 652 VAL A O 1
ATOM 5249 N N . ALA A 1 653 ? -27.813 35.579 -12.381 1.00 49.97 653 ALA A N 1
ATOM 5250 C CA . ALA A 1 653 ? -28.458 36.714 -11.726 1.00 49.97 653 ALA A CA 1
ATOM 5251 C C . ALA A 1 653 ? -28.174 38.031 -12.468 1.00 49.97 653 ALA A C 1
ATOM 5253 O O . ALA A 1 653 ? -29.091 38.819 -12.695 1.00 49.97 653 ALA A O 1
ATOM 5254 N N . LYS A 1 654 ? -26.936 38.247 -12.933 1.00 48.50 654 LYS A N 1
ATOM 5255 C CA . LYS A 1 654 ? -26.540 39.435 -13.707 1.00 48.50 654 LYS A CA 1
ATOM 5256 C C . LYS A 1 654 ? -27.149 39.444 -15.112 1.00 48.50 654 LYS A C 1
ATOM 5258 O O . LYS A 1 654 ? -27.550 40.507 -15.575 1.00 48.50 654 LYS A O 1
ATOM 5263 N N . ALA A 1 655 ? -27.291 38.290 -15.764 1.00 51.69 655 ALA A N 1
ATOM 5264 C CA . ALA A 1 655 ? -28.003 38.147 -17.037 1.00 51.69 655 ALA A CA 1
ATOM 5265 C C . ALA A 1 655 ? -29.515 38.382 -16.873 1.00 51.69 655 ALA A C 1
ATOM 5267 O O . ALA A 1 655 ? -30.124 39.065 -17.692 1.00 51.69 655 ALA A O 1
ATOM 5268 N N . SER A 1 656 ? -30.106 37.914 -15.770 1.00 48.03 656 SER A N 1
ATOM 5269 C CA . SER A 1 656 ? -31.511 38.177 -15.427 1.00 48.03 656 SER A CA 1
ATOM 5270 C C . SER A 1 656 ? -31.761 39.655 -15.102 1.00 48.03 656 SER A C 1
ATOM 5272 O O . SER A 1 656 ? -32.760 40.217 -15.546 1.00 48.03 656 SER A O 1
ATOM 5274 N N . PHE A 1 657 ? -30.827 40.320 -14.411 1.00 45.62 657 PHE A N 1
ATOM 5275 C CA . PHE A 1 657 ? -30.849 41.772 -14.193 1.00 45.62 657 PHE A CA 1
ATOM 5276 C C . PHE A 1 657 ? -30.641 42.564 -15.491 1.00 45.62 657 PHE A C 1
ATOM 5278 O O . PHE A 1 657 ? -31.339 43.549 -15.723 1.00 45.62 657 PHE A O 1
ATOM 5285 N N . SER A 1 658 ? -29.738 42.113 -16.366 1.00 46.44 658 SER A N 1
ATOM 5286 C CA . SER A 1 658 ? -29.461 42.764 -17.655 1.00 46.44 658 SER A CA 1
ATOM 5287 C C . SER A 1 658 ? -30.643 42.636 -18.620 1.00 46.44 658 SER A C 1
ATOM 5289 O O . SER A 1 658 ? -31.004 43.613 -19.264 1.00 46.44 658 SER A O 1
ATOM 5291 N N . ASN A 1 659 ? -31.335 41.492 -18.650 1.00 46.41 659 ASN A N 1
ATOM 5292 C CA . ASN A 1 659 ? -32.568 41.322 -19.429 1.00 46.41 659 ASN A CA 1
ATOM 5293 C C . ASN A 1 659 ? -33.741 42.158 -18.882 1.00 46.41 659 ASN A C 1
ATOM 5295 O O . ASN A 1 659 ? -34.597 42.593 -19.654 1.00 46.41 659 ASN A O 1
ATOM 5299 N N . LYS A 1 660 ? -33.766 42.438 -17.569 1.00 47.53 660 LYS A N 1
ATOM 5300 C CA . LYS A 1 660 ? -34.714 43.385 -16.957 1.00 47.53 660 LYS A CA 1
ATOM 5301 C C . LYS A 1 660 ? -34.395 44.840 -17.328 1.00 47.53 660 LYS A C 1
ATOM 5303 O O . LYS A 1 660 ? -35.321 45.605 -17.573 1.00 47.53 660 LYS A O 1
ATOM 5308 N N . LEU A 1 661 ? -33.111 45.197 -17.443 1.00 40.00 661 LEU A N 1
ATOM 5309 C CA . LEU A 1 661 ? -32.665 46.524 -17.889 1.00 40.00 661 LEU A CA 1
ATOM 5310 C C . LEU A 1 661 ? -32.893 46.752 -19.395 1.00 40.00 661 LEU A C 1
ATOM 5312 O O . LEU A 1 661 ? -33.339 47.827 -19.787 1.00 40.00 661 LEU A O 1
ATOM 5316 N N . ILE A 1 662 ? -32.668 45.738 -20.237 1.00 41.62 662 ILE A N 1
ATOM 5317 C CA . ILE A 1 662 ? -32.838 45.831 -21.700 1.00 41.62 662 ILE A CA 1
ATOM 5318 C C . ILE A 1 662 ? -34.321 45.960 -22.092 1.00 41.62 662 ILE A C 1
ATOM 5320 O O . ILE A 1 662 ? -34.638 46.653 -23.053 1.00 41.62 662 ILE A O 1
ATOM 5324 N N . ARG A 1 663 ? -35.259 45.411 -21.303 1.00 39.94 663 ARG A N 1
ATOM 5325 C CA . ARG A 1 663 ? -36.701 45.697 -21.469 1.00 39.94 663 ARG A CA 1
ATOM 5326 C C . ARG A 1 663 ? -37.113 47.117 -21.055 1.00 39.94 663 ARG A C 1
ATOM 5328 O O . ARG A 1 663 ? -38.221 47.524 -21.382 1.00 39.94 663 ARG A O 1
ATOM 5335 N N . SER A 1 664 ? -36.247 47.868 -20.370 1.00 39.09 664 SER A N 1
ATOM 5336 C CA . SER A 1 664 ? -36.510 49.256 -19.952 1.00 39.09 664 SER A CA 1
ATOM 5337 C C . SER A 1 664 ? -35.798 50.317 -20.799 1.00 39.09 664 SER A C 1
ATOM 5339 O O . SER A 1 664 ? -36.027 51.505 -20.599 1.00 39.09 664 SER A O 1
ATOM 5341 N N . GLN A 1 665 ? -34.957 49.913 -21.757 1.00 37.12 665 GLN A N 1
ATOM 5342 C CA . GLN A 1 665 ? -34.200 50.832 -22.610 1.00 37.12 665 GLN A CA 1
ATOM 5343 C C . GLN A 1 665 ? -34.173 50.332 -24.058 1.00 37.12 665 GLN A C 1
ATOM 5345 O O . GLN A 1 665 ? -33.160 49.857 -24.563 1.00 37.12 665 GLN A O 1
ATOM 5350 N N . SER A 1 666 ? -35.309 50.457 -24.742 1.00 33.25 666 SER A N 1
ATOM 5351 C CA . SER A 1 666 ? -35.376 50.410 -26.203 1.00 33.25 666 SER A CA 1
ATOM 5352 C C . SER A 1 666 ? -35.901 51.742 -26.734 1.00 33.25 666 SER A C 1
ATOM 5354 O O . SER A 1 666 ? -37.058 51.866 -27.130 1.00 33.25 666 SER A O 1
ATOM 5356 N N . SER A 1 667 ? -35.038 52.751 -26.749 1.00 32.78 667 SER A N 1
ATOM 5357 C CA . SER A 1 667 ? -35.142 53.864 -27.686 1.00 32.78 667 SER A CA 1
ATOM 5358 C C . SER A 1 667 ? -33.747 54.422 -27.961 1.00 32.78 667 SER A C 1
ATOM 5360 O O . SER A 1 667 ? -32.925 54.577 -27.065 1.00 32.78 667 SER A O 1
ATOM 5362 N N . THR A 1 668 ? -33.523 54.729 -29.236 1.00 30.22 668 THR A N 1
ATOM 5363 C CA . THR A 1 668 ? -32.358 55.383 -29.851 1.00 30.22 668 THR A CA 1
ATOM 5364 C C . THR A 1 668 ? -31.206 54.493 -30.349 1.00 30.22 668 THR A C 1
ATOM 5366 O O . THR A 1 668 ? -30.500 53.789 -29.639 1.00 30.22 668 THR A O 1
ATOM 5369 N N . SER A 1 669 ? -31.092 54.560 -31.674 1.00 31.84 669 SER A N 1
ATOM 5370 C CA . SER A 1 669 ? -30.091 54.060 -32.612 1.00 31.84 669 SER A CA 1
ATOM 5371 C C . SER A 1 669 ? -28.693 54.655 -32.426 1.00 31.84 669 SER A C 1
ATOM 5373 O O . SER A 1 669 ? -28.604 55.801 -32.006 1.00 31.84 669 SER A O 1
ATOM 5375 N N . ILE A 1 670 ? -27.649 53.979 -32.936 1.00 30.81 670 ILE A N 1
ATOM 5376 C CA . ILE A 1 670 ? -26.714 54.497 -33.968 1.00 30.81 670 ILE A CA 1
ATOM 5377 C C . ILE A 1 670 ? -25.734 53.391 -34.421 1.00 30.81 670 ILE A C 1
ATOM 5379 O O . ILE A 1 670 ? -25.265 52.567 -33.642 1.00 30.81 670 ILE A O 1
ATOM 5383 N N . LYS A 1 671 ? -25.466 53.386 -35.733 1.00 31.27 671 LYS A N 1
ATOM 5384 C CA . LYS A 1 671 ? -24.567 52.511 -36.502 1.00 31.27 671 LYS A CA 1
ATOM 5385 C C . LYS A 1 671 ? -23.083 52.818 -36.242 1.00 31.27 671 LYS A C 1
ATOM 5387 O O . LYS A 1 671 ? -22.722 53.988 -36.241 1.00 31.27 671 LYS A O 1
ATOM 5392 N N . ALA A 1 672 ? -22.214 51.801 -36.283 1.00 27.17 672 ALA A N 1
ATOM 5393 C CA . ALA A 1 672 ? -20.880 51.918 -36.894 1.00 27.17 672 ALA A CA 1
ATOM 5394 C C . ALA A 1 672 ? -20.293 50.547 -37.289 1.00 27.17 672 ALA A C 1
ATOM 5396 O O . ALA A 1 672 ? -20.336 49.582 -36.533 1.00 27.17 672 ALA A O 1
ATOM 5397 N N . LYS A 1 673 ? -19.761 50.499 -38.516 1.00 29.33 673 LYS A N 1
ATOM 5398 C CA . LYS A 1 673 ? -19.157 49.361 -39.228 1.00 29.33 673 LYS A CA 1
ATOM 5399 C C . LYS A 1 673 ? -17.762 49.010 -38.685 1.00 29.33 673 LYS A C 1
ATOM 5401 O O . LYS A 1 673 ? -16.995 49.916 -38.371 1.00 29.33 673 LYS A O 1
ATOM 5406 N N . LYS A 1 674 ? -17.370 47.731 -38.756 1.00 29.23 674 LYS A N 1
ATOM 5407 C CA . LYS A 1 674 ? -15.961 47.321 -38.908 1.00 29.23 674 LYS A CA 1
ATOM 5408 C C . LYS A 1 674 ? -15.812 46.297 -40.033 1.00 29.23 674 LYS A C 1
ATOM 5410 O O . LYS A 1 674 ? -16.620 45.390 -40.192 1.00 29.23 674 LYS A O 1
ATOM 5415 N N . SER A 1 675 ? -14.796 46.561 -40.840 1.00 27.42 675 SER A N 1
ATOM 5416 C CA . SER A 1 675 ? -14.399 45.946 -42.099 1.00 27.42 675 SER A CA 1
ATOM 5417 C C . SER A 1 675 ? -13.640 44.633 -41.907 1.00 27.42 675 SER A C 1
ATOM 5419 O O . SER A 1 675 ? -12.736 44.550 -41.080 1.00 27.42 675 SER A O 1
ATOM 5421 N N . ASN A 1 676 ? -13.977 43.653 -42.744 1.00 28.23 676 ASN A N 1
ATOM 5422 C CA . ASN A 1 676 ? -13.234 42.417 -42.970 1.00 28.23 676 ASN A CA 1
ATOM 5423 C C . ASN A 1 676 ? -12.083 42.654 -43.955 1.00 28.23 676 ASN A C 1
ATOM 5425 O O . ASN A 1 676 ? -12.309 43.231 -45.018 1.00 28.23 676 ASN A O 1
ATOM 5429 N N . GLN A 1 677 ? -10.906 42.096 -43.673 1.00 26.61 677 GLN A N 1
ATOM 5430 C CA . GLN A 1 677 ? -9.933 41.733 -44.704 1.00 26.61 677 GLN A CA 1
ATOM 5431 C C . GLN A 1 677 ? -9.356 40.345 -44.404 1.00 26.61 677 GLN A C 1
ATOM 5433 O O . GLN A 1 677 ? -8.650 40.135 -43.422 1.00 26.61 677 GLN A O 1
ATOM 5438 N N . ARG A 1 678 ? -9.712 39.402 -45.282 1.00 26.30 678 ARG A N 1
ATOM 5439 C CA . ARG A 1 678 ? -9.037 38.123 -45.522 1.00 26.30 678 ARG A CA 1
ATOM 5440 C C . ARG A 1 678 ? -7.837 38.387 -46.428 1.00 26.30 678 ARG A C 1
ATOM 5442 O O . ARG A 1 678 ? -8.004 39.058 -47.444 1.00 26.30 678 ARG A O 1
ATOM 5449 N N . ILE A 1 679 ? -6.695 37.774 -46.134 1.00 26.19 679 ILE A N 1
ATOM 5450 C CA . ILE A 1 679 ? -5.647 37.517 -47.127 1.00 26.19 679 ILE A CA 1
ATOM 5451 C C . ILE A 1 679 ? -5.272 36.036 -47.035 1.00 26.19 679 ILE A C 1
ATOM 5453 O O . ILE A 1 679 ? -4.893 35.541 -45.976 1.00 26.19 679 ILE A O 1
ATOM 5457 N N . ASN A 1 680 ? -5.439 35.353 -48.168 1.00 26.36 680 ASN A N 1
ATOM 5458 C CA . ASN A 1 680 ? -5.015 33.985 -48.438 1.00 26.36 680 ASN A CA 1
ATOM 5459 C C . ASN A 1 680 ? -3.483 33.886 -48.429 1.00 26.36 680 ASN A C 1
ATOM 5461 O O . ASN A 1 680 ? -2.813 34.769 -48.965 1.00 26.36 680 ASN A O 1
ATOM 5465 N N . LYS A 1 681 ? -2.936 32.777 -47.923 1.00 27.08 681 LYS A N 1
ATOM 5466 C CA . LYS A 1 681 ? -1.575 32.340 -48.251 1.00 27.08 681 LYS A CA 1
ATOM 5467 C C . LYS A 1 681 ? -1.608 30.952 -48.877 1.00 27.08 681 LYS A C 1
ATOM 5469 O O . LYS A 1 681 ? -2.237 30.033 -48.365 1.00 27.08 681 LYS A O 1
ATOM 5474 N N . THR A 1 682 ? -0.942 30.898 -50.017 1.00 26.53 682 THR A N 1
ATOM 5475 C CA . THR A 1 682 ? -0.615 29.773 -50.878 1.00 26.53 682 THR A CA 1
ATOM 5476 C C . THR A 1 682 ? 0.232 28.725 -50.160 1.00 26.53 682 THR A C 1
ATOM 5478 O O . THR A 1 682 ? 1.164 29.043 -49.424 1.00 26.53 682 THR A O 1
ATOM 5481 N N . THR A 1 683 ? -0.123 27.472 -50.415 1.00 32.16 683 THR A N 1
ATOM 5482 C CA . THR A 1 683 ? 0.607 26.234 -50.144 1.00 32.16 683 THR A CA 1
ATOM 5483 C C . THR A 1 683 ? 1.847 26.125 -51.025 1.00 32.16 683 THR A C 1
ATOM 5485 O O . THR A 1 683 ? 1.694 26.067 -52.239 1.00 32.16 683 THR A O 1
ATOM 5488 N N . GLU A 1 684 ? 3.037 26.046 -50.425 1.00 29.58 684 GLU A N 1
ATOM 5489 C CA . GLU A 1 684 ? 4.223 25.378 -50.985 1.00 29.58 684 GLU A CA 1
ATOM 5490 C C . GLU A 1 684 ? 5.308 25.211 -49.897 1.00 29.58 684 GLU A C 1
ATOM 5492 O O . GLU A 1 684 ? 5.560 26.134 -49.123 1.00 29.58 684 GLU A O 1
ATOM 5497 N N . ASN A 1 685 ? 5.953 24.035 -49.892 1.00 30.44 685 ASN A N 1
ATOM 5498 C CA . ASN A 1 685 ? 7.093 23.567 -49.076 1.00 30.44 685 ASN A CA 1
ATOM 5499 C C . ASN A 1 685 ? 6.818 23.066 -47.642 1.00 30.44 685 ASN A C 1
ATOM 5501 O O . ASN A 1 685 ? 6.873 23.817 -46.672 1.00 30.44 685 ASN A O 1
ATOM 5505 N N . ILE A 1 686 ? 6.652 21.742 -47.518 1.00 32.66 686 ILE A N 1
ATOM 5506 C CA . ILE A 1 686 ? 6.705 20.985 -46.258 1.00 32.66 686 ILE A CA 1
ATOM 5507 C C . ILE A 1 686 ? 7.939 20.064 -46.302 1.00 32.66 686 ILE A C 1
ATOM 5509 O O . ILE A 1 686 ? 8.009 19.159 -47.128 1.00 32.66 686 ILE A O 1
ATOM 5513 N N . LEU A 1 687 ? 8.920 20.343 -45.439 1.00 38.00 687 LEU A N 1
ATOM 5514 C CA . LEU A 1 687 ? 9.973 19.449 -44.924 1.00 38.00 687 LEU A CA 1
ATOM 5515 C C . LEU A 1 687 ? 10.526 20.119 -43.647 1.00 38.00 687 LEU A C 1
ATOM 5517 O O . LEU A 1 687 ? 10.714 21.342 -43.653 1.00 38.00 687 LEU A O 1
ATOM 5521 N N . PRO A 1 688 ? 10.836 19.385 -42.563 1.00 37.75 688 PRO A N 1
ATOM 5522 C CA . PRO A 1 688 ? 11.284 19.966 -41.304 1.00 37.75 688 PRO A CA 1
ATOM 5523 C C . PRO A 1 688 ? 12.798 20.211 -41.355 1.00 37.75 688 PRO A C 1
ATOM 5525 O O . PRO A 1 688 ? 13.572 19.655 -40.586 1.00 37.75 688 PRO A O 1
ATOM 5528 N N . ILE A 1 689 ? 13.251 21.066 -42.270 1.00 45.56 689 ILE A N 1
ATOM 5529 C CA . ILE A 1 689 ? 14.565 21.702 -42.153 1.00 45.56 689 ILE A CA 1
ATOM 5530 C C . ILE A 1 689 ? 14.287 23.175 -41.902 1.00 45.56 689 ILE A C 1
ATOM 5532 O O . ILE A 1 689 ? 14.270 24.005 -42.810 1.00 45.56 689 ILE A O 1
ATOM 5536 N N . ARG A 1 690 ? 14.046 23.511 -40.631 1.00 44.66 690 ARG A N 1
ATOM 5537 C CA . ARG A 1 690 ? 14.243 24.884 -40.162 1.00 44.66 690 ARG A CA 1
ATOM 5538 C C . ARG A 1 690 ? 15.703 25.235 -40.421 1.00 44.66 690 ARG A C 1
ATOM 5540 O O . ARG A 1 690 ? 16.555 24.827 -39.646 1.00 44.66 690 ARG A O 1
ATOM 5547 N N . ILE A 1 691 ? 15.948 25.919 -41.541 1.00 41.53 691 ILE A N 1
ATOM 5548 C CA . ILE A 1 691 ? 17.142 26.688 -41.928 1.00 41.53 691 ILE A CA 1
ATOM 5549 C C . ILE A 1 691 ? 18.378 26.311 -41.096 1.00 41.53 691 ILE A C 1
ATOM 5551 O O . ILE A 1 691 ? 18.883 27.097 -40.296 1.00 41.53 691 ILE A O 1
ATOM 5555 N N . SER A 1 692 ? 18.870 25.085 -41.268 1.00 53.28 692 SER A N 1
ATOM 5556 C CA . SER A 1 692 ? 20.241 24.781 -40.903 1.00 53.28 692 SER A CA 1
ATOM 5557 C C . SER A 1 692 ? 21.115 25.377 -42.001 1.00 53.28 692 SER A C 1
ATOM 5559 O O . SER A 1 692 ? 20.845 25.211 -43.192 1.00 53.28 692 SER A O 1
ATOM 5561 N N . SER A 1 693 ? 22.129 26.156 -41.621 1.00 64.31 693 SER A N 1
ATOM 5562 C CA . SER A 1 693 ? 23.054 26.730 -42.603 1.00 64.31 693 SER A CA 1
ATOM 5563 C C . SER A 1 693 ? 23.638 25.619 -43.488 1.00 64.31 693 SER A C 1
ATOM 5565 O O . SER A 1 693 ? 23.862 24.503 -43.014 1.00 64.31 693 SER A O 1
ATOM 5567 N N . SER A 1 694 ? 23.925 25.906 -44.763 1.00 72.94 694 SER A N 1
ATOM 5568 C CA . SER A 1 694 ? 24.565 24.937 -45.676 1.00 72.94 694 SER A CA 1
ATOM 5569 C C . SER A 1 694 ? 25.835 24.321 -45.072 1.00 72.94 694 SER A C 1
ATOM 5571 O O . SER A 1 694 ? 26.137 23.151 -45.301 1.00 72.94 694 SER A O 1
ATOM 5573 N N . LYS A 1 695 ? 26.526 25.091 -44.222 1.00 77.44 695 LYS A N 1
ATOM 5574 C CA . LYS A 1 695 ? 27.674 24.663 -43.423 1.00 77.44 695 LYS A CA 1
ATOM 5575 C C . LYS A 1 695 ? 27.325 23.584 -42.388 1.00 77.44 695 LYS A C 1
ATOM 5577 O O . LYS A 1 695 ? 28.036 22.590 -42.317 1.00 77.44 695 LYS A O 1
ATOM 5582 N N . TYR A 1 696 ? 26.235 23.739 -41.632 1.00 81.38 696 TYR A N 1
ATOM 5583 C CA . TYR A 1 696 ? 25.792 22.739 -40.651 1.00 81.38 696 TYR A CA 1
ATOM 5584 C C . TYR A 1 696 ? 25.415 21.415 -41.323 1.00 81.38 696 TYR A C 1
ATOM 5586 O O . TYR A 1 696 ? 25.824 20.353 -40.867 1.00 81.38 696 TYR A O 1
ATOM 5594 N N . VAL A 1 697 ? 24.683 21.465 -42.441 1.00 85.00 697 VAL A N 1
ATOM 5595 C CA . VAL A 1 697 ? 24.318 20.252 -43.195 1.00 85.00 697 VAL A CA 1
ATOM 5596 C C . VAL A 1 697 ? 25.567 19.533 -43.708 1.00 85.00 697 VAL A C 1
ATOM 5598 O O . VAL A 1 697 ? 25.671 18.317 -43.560 1.00 85.00 697 VAL A O 1
ATOM 5601 N N . ALA A 1 698 ? 26.530 20.271 -44.270 1.00 85.94 698 ALA A N 1
ATOM 5602 C CA . ALA A 1 698 ? 27.796 19.701 -44.729 1.00 85.94 698 ALA A CA 1
ATOM 5603 C C . ALA A 1 698 ? 28.595 19.058 -43.582 1.00 85.94 698 ALA A C 1
ATOM 5605 O O . ALA A 1 698 ? 29.153 17.977 -43.756 1.00 85.94 698 ALA A O 1
ATOM 5606 N N . GLU A 1 699 ? 28.606 19.683 -42.402 1.00 90.38 699 GLU A N 1
ATOM 5607 C CA . GLU A 1 699 ? 29.260 19.147 -41.207 1.00 90.38 699 GLU A CA 1
ATOM 5608 C C . GLU A 1 699 ? 28.601 17.848 -40.721 1.00 90.38 699 GLU A C 1
ATOM 5610 O O . GLU A 1 699 ? 29.293 16.847 -40.536 1.00 90.38 699 GLU A O 1
ATOM 5615 N N . GLN A 1 700 ? 27.271 17.819 -40.574 1.00 92.75 700 GLN A N 1
ATOM 5616 C CA . GLN A 1 700 ? 26.546 16.614 -40.146 1.00 92.75 700 GLN A CA 1
ATOM 5617 C C . GLN A 1 700 ? 26.719 15.467 -41.149 1.00 92.75 700 GLN A C 1
ATOM 5619 O O . GLN A 1 700 ? 26.991 14.335 -40.754 1.00 92.75 700 GLN A O 1
ATOM 5624 N N . ARG A 1 701 ? 26.651 15.762 -42.454 1.00 92.31 701 ARG A N 1
ATOM 5625 C CA . ARG A 1 701 ? 26.943 14.786 -43.514 1.00 92.31 701 ARG A CA 1
ATOM 5626 C C . ARG A 1 701 ? 28.379 14.261 -43.445 1.00 92.31 701 ARG A C 1
ATOM 5628 O O . ARG A 1 701 ? 28.593 13.064 -43.598 1.00 92.31 701 ARG A O 1
ATOM 5635 N N . SER A 1 702 ? 29.359 15.120 -43.157 1.00 92.81 702 SER A N 1
ATOM 5636 C CA . SER A 1 702 ? 30.751 14.692 -42.958 1.00 92.81 702 SER A CA 1
ATOM 5637 C C . SER A 1 702 ? 30.896 13.761 -41.752 1.00 92.81 702 SER A C 1
ATOM 5639 O O . SER A 1 702 ? 31.540 12.722 -41.868 1.00 92.81 702 SER A O 1
ATOM 5641 N N . LYS A 1 703 ? 30.267 14.088 -40.613 1.00 93.81 703 LYS A N 1
ATOM 5642 C CA . LYS A 1 703 ? 30.279 13.230 -39.416 1.00 93.81 703 LYS A CA 1
ATOM 5643 C C . LYS A 1 703 ? 29.631 11.874 -39.696 1.00 93.81 703 LYS A C 1
ATOM 5645 O O . LYS A 1 703 ? 30.220 10.847 -39.382 1.00 93.81 703 LYS A O 1
ATOM 5650 N N . ALA A 1 704 ? 28.459 11.865 -40.329 1.00 95.12 704 ALA A N 1
ATOM 5651 C CA . ALA A 1 704 ? 27.776 10.635 -40.720 1.00 95.12 704 ALA A CA 1
ATOM 5652 C C . ALA A 1 704 ? 28.642 9.778 -41.658 1.00 95.12 704 ALA A C 1
ATOM 5654 O O . ALA A 1 704 ? 28.765 8.574 -41.445 1.00 95.12 704 ALA A O 1
ATOM 5655 N N . ARG A 1 705 ? 29.322 10.392 -42.634 1.00 94.69 705 ARG A N 1
ATOM 5656 C CA . ARG A 1 705 ? 30.230 9.683 -43.543 1.00 94.69 705 ARG A CA 1
ATOM 5657 C C . ARG A 1 705 ? 31.383 9.008 -42.808 1.00 94.69 705 ARG A C 1
ATOM 5659 O O . ARG A 1 705 ? 31.676 7.850 -43.096 1.00 94.69 705 ARG A O 1
ATOM 5666 N N . ASP A 1 706 ? 32.011 9.702 -41.860 1.00 93.50 706 ASP A N 1
ATOM 5667 C CA . ASP A 1 706 ? 33.087 9.130 -41.040 1.00 93.50 706 ASP A CA 1
ATOM 5668 C C . ASP A 1 706 ? 32.615 7.873 -40.299 1.00 93.50 706 ASP A C 1
ATOM 5670 O O . ASP A 1 706 ? 33.324 6.867 -40.280 1.00 93.50 706 ASP A O 1
ATOM 5674 N N . ILE A 1 707 ? 31.406 7.918 -39.726 1.00 95.19 707 ILE A N 1
ATOM 5675 C CA . ILE A 1 707 ? 30.799 6.792 -39.005 1.00 95.19 707 ILE A CA 1
ATOM 5676 C C . ILE A 1 707 ? 30.618 5.610 -39.952 1.00 95.19 707 ILE A C 1
ATOM 5678 O O . ILE A 1 707 ? 31.102 4.519 -39.662 1.00 95.19 707 ILE A O 1
ATOM 5682 N N . VAL A 1 708 ? 29.976 5.816 -41.107 1.00 93.69 708 VAL A N 1
ATOM 5683 C CA . VAL A 1 708 ? 29.702 4.719 -42.046 1.00 93.69 708 VAL A CA 1
ATOM 5684 C C . VAL A 1 708 ? 31.004 4.102 -42.575 1.00 93.69 708 VAL A C 1
ATOM 5686 O O . VAL A 1 708 ? 31.132 2.878 -42.610 1.00 93.69 708 VAL A O 1
ATOM 5689 N N . LEU A 1 709 ? 32.009 4.919 -42.910 1.00 90.94 709 LEU A N 1
ATOM 5690 C CA . LEU A 1 709 ? 33.329 4.420 -43.313 1.00 90.94 709 LEU A CA 1
ATOM 5691 C C . LEU A 1 709 ? 34.021 3.644 -42.183 1.00 90.94 709 LEU A C 1
ATOM 5693 O O . LEU A 1 709 ? 34.709 2.658 -42.454 1.00 90.94 709 LEU A O 1
ATOM 5697 N N . CYS A 1 710 ? 33.849 4.061 -40.926 1.00 92.00 710 CYS A N 1
ATOM 5698 C CA . CYS A 1 710 ? 34.362 3.332 -39.769 1.00 92.00 710 CYS A CA 1
ATOM 5699 C C . CYS A 1 710 ? 33.696 1.955 -39.639 1.00 92.00 710 CYS A C 1
ATOM 5701 O O . CYS A 1 710 ? 34.399 0.948 -39.562 1.00 92.00 710 CYS A O 1
ATOM 5703 N N . LEU A 1 711 ? 32.363 1.887 -39.724 1.00 91.94 711 LEU A N 1
ATOM 5704 C CA . LEU A 1 711 ? 31.612 0.626 -39.680 1.00 91.94 711 LEU A CA 1
ATOM 5705 C C . LEU A 1 711 ? 32.060 -0.346 -40.785 1.00 91.94 711 LEU A C 1
ATOM 5707 O O . LEU A 1 711 ? 32.266 -1.529 -40.516 1.00 91.94 711 LEU A O 1
ATOM 5711 N N . GLN A 1 712 ? 32.312 0.153 -42.001 1.00 90.00 712 GLN A N 1
ATOM 5712 C CA . GLN A 1 712 ? 32.857 -0.666 -43.090 1.00 90.00 712 GLN A CA 1
ATOM 5713 C C . GLN A 1 712 ? 34.261 -1.205 -42.779 1.00 90.00 712 GLN A C 1
ATOM 5715 O O . GLN A 1 712 ? 34.535 -2.379 -43.021 1.00 90.00 712 GLN A O 1
ATOM 5720 N N . ARG A 1 713 ? 35.155 -0.382 -42.209 1.00 90.25 713 ARG A N 1
ATOM 5721 C CA . ARG A 1 713 ? 36.498 -0.832 -41.783 1.00 90.25 713 ARG A CA 1
ATOM 5722 C C . ARG A 1 713 ? 36.436 -1.868 -40.661 1.00 90.25 713 ARG A C 1
ATOM 5724 O O . ARG A 1 713 ? 37.317 -2.716 -40.582 1.00 90.25 713 ARG A O 1
ATOM 5731 N N . LYS A 1 714 ? 35.400 -1.810 -39.824 1.00 88.44 714 LYS A N 1
ATOM 5732 C CA . LYS A 1 714 ? 35.104 -2.785 -38.763 1.00 88.44 714 LYS A CA 1
ATOM 5733 C C . LYS A 1 714 ? 34.373 -4.035 -39.273 1.00 88.44 714 LYS A C 1
ATOM 5735 O O . LYS A 1 714 ? 33.934 -4.845 -38.467 1.00 88.44 714 LYS A O 1
ATOM 5740 N N . ASN A 1 715 ? 34.272 -4.212 -40.594 1.00 91.94 715 ASN A N 1
ATOM 5741 C CA . ASN A 1 715 ? 33.634 -5.356 -41.249 1.00 91.94 715 ASN A CA 1
ATOM 5742 C C . ASN A 1 715 ? 32.143 -5.540 -40.884 1.00 91.94 715 ASN A C 1
ATOM 5744 O O . ASN A 1 715 ? 31.621 -6.652 -40.926 1.00 91.94 715 ASN A O 1
ATOM 5748 N N . ILE A 1 716 ? 31.434 -4.450 -40.567 1.00 94.69 716 ILE A N 1
ATOM 5749 C CA . ILE A 1 716 ? 29.970 -4.473 -40.479 1.00 94.69 716 ILE A CA 1
ATOM 5750 C C . ILE A 1 716 ? 29.397 -4.528 -41.897 1.00 94.69 716 ILE A C 1
ATOM 5752 O O . ILE A 1 716 ? 29.735 -3.701 -42.748 1.00 94.69 716 ILE A O 1
ATOM 5756 N N . LYS A 1 717 ? 28.523 -5.506 -42.148 1.00 95.75 717 LYS A N 1
ATOM 5757 C CA . LYS A 1 717 ? 27.887 -5.761 -43.451 1.00 95.75 717 LYS A CA 1
ATOM 5758 C C . LYS A 1 717 ? 26.376 -5.571 -43.432 1.00 95.75 717 LYS A C 1
ATOM 5760 O O . LYS A 1 717 ? 25.799 -5.338 -44.493 1.00 95.75 717 LYS A O 1
ATOM 5765 N N . LEU A 1 718 ? 25.739 -5.639 -42.263 1.00 97.75 718 LEU A N 1
ATOM 5766 C CA . LEU A 1 718 ? 24.316 -5.357 -42.085 1.00 97.75 718 LEU A CA 1
ATOM 5767 C C . LEU A 1 718 ? 24.117 -4.369 -40.939 1.00 97.75 718 LEU A C 1
ATOM 5769 O O . LEU A 1 718 ? 24.575 -4.609 -39.827 1.00 97.75 718 LEU A O 1
ATOM 5773 N N . ILE A 1 719 ? 23.408 -3.280 -41.216 1.00 98.12 719 ILE A N 1
ATOM 5774 C CA . ILE A 1 719 ? 22.910 -2.355 -40.200 1.00 98.12 719 ILE A CA 1
ATOM 5775 C C . ILE A 1 719 ? 21.400 -2.569 -40.103 1.00 98.12 719 ILE A C 1
ATOM 5777 O O . ILE A 1 719 ? 20.688 -2.473 -41.105 1.00 98.12 719 ILE A O 1
ATOM 5781 N N . ALA A 1 720 ? 20.923 -2.880 -38.908 1.00 98.31 720 ALA A N 1
ATOM 5782 C CA . ALA A 1 720 ? 19.518 -3.005 -38.574 1.00 98.31 720 ALA A CA 1
ATOM 5783 C C . ALA A 1 720 ? 19.121 -1.846 -37.670 1.00 98.31 720 ALA A C 1
ATOM 5785 O O . ALA A 1 720 ? 19.780 -1.584 -36.666 1.00 98.31 720 ALA A O 1
ATOM 5786 N N . ILE A 1 721 ? 18.074 -1.129 -38.058 1.00 98.38 721 ILE A N 1
ATOM 5787 C CA . ILE A 1 721 ? 17.574 0.025 -37.316 1.00 98.38 721 ILE A CA 1
ATOM 5788 C C . ILE A 1 721 ? 16.137 -0.269 -36.932 1.00 98.38 721 ILE A C 1
ATOM 5790 O O . ILE A 1 721 ? 15.316 -0.561 -37.806 1.00 98.38 721 ILE A O 1
ATOM 5794 N N . ASP A 1 722 ? 15.834 -0.183 -35.645 1.00 98.06 722 ASP A N 1
ATOM 5795 C CA . ASP A 1 722 ? 14.450 -0.227 -35.215 1.00 98.06 722 ASP A CA 1
ATOM 5796 C C . ASP A 1 722 ? 13.670 1.019 -35.649 1.00 98.06 722 ASP A C 1
ATOM 5798 O O . ASP A 1 722 ? 14.206 2.116 -35.842 1.00 98.06 722 ASP A O 1
ATOM 5802 N N . PHE A 1 723 ? 12.371 0.847 -35.835 1.00 97.06 723 PHE A N 1
ATOM 5803 C CA . PHE A 1 723 ? 11.495 1.909 -36.281 1.00 97.06 723 PHE A CA 1
ATOM 5804 C C . PHE A 1 723 ? 11.065 2.844 -35.145 1.00 97.06 723 PHE A C 1
ATOM 5806 O O . PHE A 1 723 ? 11.342 4.048 -35.188 1.00 97.06 723 PHE A O 1
ATOM 5813 N N . ASP A 1 724 ? 10.388 2.294 -34.143 1.00 93.81 724 ASP A N 1
ATOM 5814 C CA . ASP A 1 724 ? 9.747 3.037 -33.062 1.00 93.81 724 ASP A CA 1
ATOM 5815 C C . ASP A 1 724 ? 10.780 3.510 -32.046 1.00 93.81 724 ASP A C 1
ATOM 5817 O O . ASP A 1 724 ? 11.707 2.776 -31.754 1.00 93.81 724 ASP A O 1
ATOM 5821 N N . ASN A 1 725 ? 10.677 4.752 -31.552 1.00 93.69 725 ASN A N 1
ATOM 5822 C CA . ASN A 1 725 ? 11.625 5.347 -30.585 1.00 93.69 725 ASN A CA 1
ATOM 5823 C C . ASN A 1 725 ? 13.128 5.233 -30.937 1.00 93.69 725 ASN A C 1
ATOM 5825 O O . ASN A 1 725 ? 13.985 5.595 -30.127 1.00 93.69 725 ASN A O 1
ATOM 5829 N N . THR A 1 726 ? 13.456 4.794 -32.151 1.00 96.12 726 THR A N 1
ATOM 5830 C CA . THR A 1 726 ? 14.802 4.586 -32.664 1.00 96.12 726 THR A CA 1
ATOM 5831 C C . THR A 1 726 ? 15.001 5.452 -33.901 1.00 96.12 726 THR A C 1
ATOM 5833 O O . THR A 1 726 ? 15.558 6.549 -33.773 1.00 96.12 726 THR A O 1
ATOM 5836 N N . LEU A 1 727 ? 14.497 5.033 -35.072 1.00 96.88 727 LEU A N 1
ATOM 5837 C CA . LEU A 1 727 ? 14.452 5.880 -36.269 1.00 96.88 727 LEU A CA 1
ATOM 5838 C C . LEU A 1 727 ? 13.537 7.090 -36.042 1.00 96.88 727 LEU A C 1
ATOM 5840 O O . LEU A 1 727 ? 13.877 8.220 -36.416 1.00 96.88 727 LEU A O 1
ATOM 5844 N N . LEU A 1 728 ? 12.386 6.847 -35.418 1.00 95.44 728 LEU A N 1
ATOM 5845 C CA . LEU A 1 728 ? 11.442 7.874 -35.005 1.00 95.44 728 LEU A CA 1
ATOM 5846 C C . LEU A 1 728 ? 11.724 8.353 -33.579 1.00 95.44 728 LEU A C 1
ATOM 5848 O O . LEU A 1 728 ? 12.193 7.613 -32.724 1.00 95.44 728 LEU A O 1
ATOM 5852 N N . SER A 1 729 ? 11.379 9.606 -33.297 1.00 91.81 729 SER A N 1
ATOM 5853 C CA . SER A 1 729 ? 11.354 10.169 -31.940 1.00 91.81 729 SER A CA 1
ATOM 5854 C C . SER A 1 729 ? 10.090 9.806 -31.151 1.00 91.81 729 SER A C 1
ATOM 5856 O O . SER A 1 729 ? 9.890 10.311 -30.051 1.00 91.81 729 SER A O 1
ATOM 5858 N N . ILE A 1 730 ? 9.218 8.975 -31.727 1.00 88.94 730 ILE A N 1
ATOM 5859 C CA . ILE A 1 730 ? 7.938 8.563 -31.153 1.00 88.94 730 ILE A CA 1
ATOM 5860 C C . ILE A 1 730 ? 7.728 7.062 -31.341 1.00 88.94 730 ILE A C 1
ATOM 5862 O O . ILE A 1 730 ? 8.312 6.450 -32.236 1.00 88.94 730 ILE A O 1
ATOM 5866 N N . HIS A 1 731 ? 6.823 6.506 -30.542 1.00 88.62 731 HIS A N 1
ATOM 5867 C CA . HIS A 1 731 ? 6.370 5.125 -30.641 1.00 88.62 731 HIS A CA 1
ATOM 5868 C C . HIS A 1 731 ? 5.034 5.055 -31.391 1.00 88.62 731 HIS A C 1
ATOM 5870 O O . HIS A 1 731 ? 4.079 5.741 -31.022 1.00 88.62 731 HIS A O 1
ATOM 5876 N N . THR A 1 732 ? 4.942 4.216 -32.420 1.00 87.31 732 THR A N 1
ATOM 5877 C CA . THR A 1 732 ? 3.731 4.000 -33.230 1.00 87.31 732 THR A CA 1
ATOM 5878 C C . THR A 1 732 ? 2.816 2.901 -32.695 1.00 87.31 732 THR A C 1
ATOM 5880 O O . THR A 1 732 ? 1.719 2.710 -33.218 1.00 87.31 732 THR A O 1
ATOM 5883 N N . SER A 1 733 ? 3.232 2.190 -31.643 1.00 78.38 733 SER A N 1
ATOM 5884 C CA . SER A 1 733 ? 2.447 1.131 -30.985 1.00 78.38 733 SER A CA 1
ATOM 5885 C C . SER A 1 733 ? 2.066 -0.017 -31.919 1.00 78.38 733 SER A C 1
ATOM 5887 O O . SER A 1 733 ? 0.986 -0.590 -31.806 1.00 78.38 733 SER A O 1
ATOM 5889 N N . GLY A 1 734 ? 2.945 -0.329 -32.875 1.00 76.50 734 GLY A N 1
ATOM 5890 C CA . GLY A 1 734 ? 2.742 -1.377 -33.878 1.00 76.50 734 GLY A CA 1
ATOM 5891 C C . GLY A 1 734 ? 1.711 -1.035 -34.965 1.00 76.50 734 GLY A C 1
ATOM 5892 O O . GLY A 1 734 ? 1.576 -1.789 -35.934 1.00 76.50 734 GLY A O 1
ATOM 5893 N N . TYR A 1 735 ? 0.991 0.088 -34.833 1.00 83.88 735 TYR A N 1
ATOM 5894 C CA . TYR A 1 735 ? 0.019 0.562 -35.817 1.00 83.88 735 TYR A CA 1
ATOM 5895 C C . TYR A 1 735 ? -0.243 2.079 -35.694 1.00 83.88 735 TYR A C 1
ATOM 5897 O O . TYR A 1 735 ? -1.083 2.539 -34.918 1.00 83.88 735 TYR A O 1
ATOM 5905 N N . TYR A 1 736 ? 0.441 2.871 -36.517 1.00 88.31 736 TYR A N 1
ATOM 5906 C CA . TYR A 1 736 ? 0.271 4.314 -36.636 1.00 88.31 736 TYR A CA 1
ATOM 5907 C C . TYR A 1 736 ? -1.029 4.693 -37.366 1.00 88.31 736 TYR A C 1
ATOM 5909 O O . TYR A 1 736 ? -1.293 4.235 -38.479 1.00 88.31 736 TYR A O 1
ATOM 5917 N N . GLN A 1 737 ? -1.825 5.583 -36.765 1.00 83.81 737 GLN A N 1
ATOM 5918 C CA . GLN A 1 737 ? -3.110 6.046 -37.320 1.00 83.81 737 GLN A CA 1
ATOM 5919 C C . GLN A 1 737 ? -3.033 7.399 -38.051 1.00 83.81 737 GLN A C 1
ATOM 5921 O O . GLN A 1 737 ? -4.010 7.823 -38.667 1.00 83.81 737 GLN A O 1
ATOM 5926 N N . GLY A 1 738 ? -1.898 8.099 -37.971 1.00 83.69 738 GLY A N 1
ATOM 5927 C CA . GLY A 1 738 ? -1.704 9.399 -38.615 1.00 83.69 738 GLY A CA 1
ATOM 5928 C C . GLY A 1 738 ? -1.291 9.303 -40.088 1.00 83.69 738 GLY A C 1
ATOM 5929 O O . GLY A 1 738 ? -1.184 8.226 -40.674 1.00 83.69 738 GLY A O 1
ATOM 5930 N N . THR A 1 739 ? -1.021 10.456 -40.701 1.00 87.75 739 THR A N 1
ATOM 5931 C CA . THR A 1 739 ? -0.508 10.538 -42.076 1.00 87.75 739 THR A CA 1
ATOM 5932 C C . THR A 1 739 ? 1.013 10.408 -42.113 1.00 87.75 739 THR A C 1
ATOM 5934 O O . THR A 1 739 ? 1.713 10.758 -41.164 1.00 87.75 739 THR A O 1
ATOM 5937 N N . VAL A 1 740 ? 1.550 9.959 -43.251 1.00 89.31 740 VAL A N 1
ATOM 5938 C CA . VAL A 1 740 ? 3.006 9.898 -43.464 1.00 89.31 740 VAL A CA 1
ATOM 5939 C C . VAL A 1 740 ? 3.655 11.281 -43.339 1.00 89.31 740 VAL A C 1
ATOM 5941 O O . VAL A 1 740 ? 4.758 11.386 -42.812 1.00 89.31 740 VAL A O 1
ATOM 5944 N N . ASP A 1 741 ? 2.951 12.339 -43.753 1.00 86.38 741 ASP A N 1
ATOM 5945 C CA . ASP A 1 741 ? 3.429 13.722 -43.640 1.00 86.38 741 ASP A CA 1
ATOM 5946 C C . ASP A 1 741 ? 3.612 14.168 -42.185 1.00 86.38 741 ASP A C 1
ATOM 5948 O O . ASP A 1 741 ? 4.505 14.954 -41.905 1.00 86.38 741 ASP A O 1
ATOM 5952 N N . ASN A 1 742 ? 2.819 13.646 -41.245 1.00 86.94 742 ASN A N 1
ATOM 5953 C CA . ASN A 1 742 ? 3.038 13.911 -39.823 1.00 86.94 742 ASN A CA 1
ATOM 5954 C C . ASN A 1 742 ? 4.198 13.062 -39.290 1.00 86.94 742 ASN A C 1
ATOM 5956 O O . ASN A 1 742 ? 5.020 13.530 -38.510 1.00 86.94 742 ASN A O 1
ATOM 5960 N N . LEU A 1 743 ? 4.290 11.807 -39.735 1.00 89.06 743 LEU A N 1
ATOM 5961 C CA . LEU A 1 743 ? 5.315 10.874 -39.273 1.00 89.06 743 LEU A CA 1
ATOM 5962 C C . LEU A 1 743 ? 6.731 11.283 -39.708 1.00 89.06 743 LEU A C 1
ATOM 5964 O O . LEU A 1 743 ? 7.693 11.032 -38.984 1.00 89.06 743 LEU A O 1
ATOM 5968 N N . ILE A 1 744 ? 6.864 11.961 -40.853 1.00 92.06 744 ILE A N 1
ATOM 5969 C CA . ILE A 1 744 ? 8.150 12.465 -41.356 1.00 92.06 744 ILE A CA 1
ATOM 5970 C C . ILE A 1 744 ? 8.787 13.491 -40.413 1.00 92.06 744 ILE A C 1
ATOM 5972 O O . ILE A 1 744 ? 10.012 13.552 -40.324 1.00 92.06 744 ILE A O 1
ATOM 5976 N N . GLU A 1 745 ? 7.976 14.256 -39.673 1.00 88.19 745 GLU A N 1
ATOM 5977 C CA . GLU A 1 745 ? 8.455 15.243 -38.698 1.00 88.19 745 GLU A CA 1
ATOM 5978 C C . GLU A 1 745 ? 9.129 14.586 -37.489 1.00 88.19 745 GLU A C 1
ATOM 5980 O O . GLU A 1 745 ? 9.891 15.234 -36.771 1.00 88.19 745 GLU A O 1
ATOM 5985 N N . HIS A 1 746 ? 8.896 13.287 -37.295 1.00 93.62 746 HIS A N 1
ATOM 5986 C CA . HIS A 1 746 ? 9.443 12.517 -36.191 1.00 93.62 746 HIS A CA 1
ATOM 5987 C C . HIS A 1 746 ? 10.701 11.726 -36.545 1.00 93.62 746 HIS A C 1
ATOM 5989 O O . HIS A 1 746 ? 11.305 11.160 -35.636 1.00 93.62 746 HIS A O 1
ATOM 5995 N N . ILE A 1 747 ? 11.146 11.704 -37.807 1.00 94.56 747 ILE A N 1
ATOM 5996 C CA . ILE A 1 747 ? 12.434 11.086 -38.152 1.00 94.56 747 ILE A CA 1
ATOM 5997 C C . ILE A 1 747 ? 13.546 11.850 -37.434 1.00 94.56 747 ILE A C 1
ATOM 5999 O O . ILE A 1 747 ? 13.747 13.049 -37.649 1.00 94.56 747 ILE A O 1
ATOM 6003 N N . ARG A 1 748 ? 14.300 11.155 -36.579 1.00 93.88 748 ARG A N 1
ATOM 6004 C CA . ARG A 1 748 ? 15.416 11.764 -35.853 1.00 93.88 748 ARG A CA 1
ATOM 6005 C C . ARG A 1 748 ? 16.479 12.239 -36.845 1.00 93.88 748 ARG A C 1
ATOM 6007 O O . ARG A 1 748 ? 16.937 11.483 -37.704 1.00 93.88 748 ARG A O 1
ATOM 6014 N N . SER A 1 749 ? 16.924 13.487 -36.694 1.00 91.25 749 SER A N 1
ATOM 6015 C CA . SER A 1 749 ? 17.907 14.117 -37.591 1.00 91.25 749 SER A CA 1
ATOM 6016 C C . SER A 1 749 ? 19.213 13.322 -37.690 1.00 91.25 749 SER A C 1
ATOM 6018 O O . SER A 1 749 ? 19.803 13.217 -38.763 1.00 91.25 749 SER A O 1
ATOM 6020 N N . THR A 1 750 ? 19.633 12.699 -36.590 1.00 93.25 750 THR A N 1
ATOM 6021 C CA . THR A 1 750 ? 20.780 11.789 -36.521 1.00 93.25 750 THR A CA 1
ATOM 6022 C C . THR A 1 750 ? 20.665 10.644 -37.522 1.00 93.25 750 THR A C 1
ATOM 6024 O O . THR A 1 750 ? 21.576 10.429 -38.321 1.00 93.25 750 THR A O 1
ATOM 6027 N N . PHE A 1 751 ? 19.524 9.954 -37.529 1.00 96.06 751 PHE A N 1
ATOM 6028 C CA . PHE A 1 751 ? 19.267 8.841 -38.434 1.00 96.06 751 PHE A CA 1
ATOM 6029 C C . PHE A 1 751 ? 19.003 9.302 -39.863 1.00 96.06 751 PHE A C 1
ATOM 6031 O O . PHE A 1 751 ? 19.406 8.614 -40.795 1.00 96.06 751 PHE A O 1
ATOM 6038 N N . TYR A 1 752 ? 18.433 10.494 -40.055 1.00 95.31 752 TYR A N 1
ATOM 6039 C CA . TYR A 1 752 ? 18.333 11.104 -41.379 1.00 95.31 752 TYR A CA 1
ATOM 6040 C C . TYR A 1 752 ? 19.717 11.257 -42.036 1.00 95.31 752 TYR A C 1
ATOM 6042 O O . TYR A 1 752 ? 19.940 10.741 -43.130 1.00 95.31 752 TYR A O 1
ATOM 6050 N N . TYR A 1 753 ? 20.680 11.907 -41.371 1.00 95.19 753 TYR A N 1
ATOM 6051 C CA . TYR A 1 753 ? 22.026 12.073 -41.940 1.00 95.19 753 TYR A CA 1
ATOM 6052 C C . TYR A 1 753 ? 22.767 10.741 -42.086 1.00 95.19 753 TYR A C 1
ATOM 6054 O O . TYR A 1 753 ? 23.444 10.524 -43.091 1.00 95.19 753 TYR A O 1
ATOM 6062 N N . PHE A 1 754 ? 22.621 9.846 -41.107 1.00 96.06 754 PHE A N 1
ATOM 6063 C CA . PHE A 1 754 ? 23.267 8.537 -41.114 1.00 96.06 754 PHE A CA 1
ATOM 6064 C C . PHE A 1 754 ? 22.780 7.652 -42.270 1.00 96.06 754 PHE A C 1
ATOM 6066 O O . PHE A 1 754 ? 23.594 7.175 -43.059 1.00 96.06 754 PHE A O 1
ATOM 6073 N N . ILE A 1 755 ? 21.463 7.498 -42.434 1.00 96.50 755 ILE A N 1
ATOM 6074 C CA . ILE A 1 755 ? 20.869 6.712 -43.524 1.00 96.50 755 ILE A CA 1
ATOM 6075 C C . ILE A 1 755 ? 21.183 7.348 -44.880 1.00 96.50 755 ILE A C 1
ATOM 6077 O O . ILE A 1 755 ? 21.549 6.630 -45.809 1.00 96.50 755 ILE A O 1
ATOM 6081 N N . GLN A 1 756 ? 21.118 8.678 -45.005 1.00 94.56 756 GLN A N 1
ATOM 6082 C CA . GLN A 1 756 ? 21.450 9.355 -46.261 1.00 94.56 756 GLN A CA 1
ATOM 6083 C C . GLN A 1 756 ? 22.889 9.054 -46.717 1.00 94.56 756 GLN A C 1
ATOM 6085 O O . GLN A 1 756 ? 23.103 8.770 -47.894 1.00 94.56 756 GLN A O 1
ATOM 6090 N N . GLU A 1 757 ? 23.875 9.069 -45.811 1.00 94.81 757 GLU A N 1
ATOM 6091 C CA . GLU A 1 757 ? 25.254 8.698 -46.166 1.00 94.81 757 GLU A CA 1
ATOM 6092 C C . GLU A 1 757 ? 25.397 7.209 -46.500 1.00 94.81 757 GLU A C 1
ATOM 6094 O O . GLU A 1 757 ? 26.142 6.880 -47.421 1.00 94.81 757 GLU A O 1
ATOM 6099 N N . ILE A 1 758 ? 24.667 6.310 -45.826 1.00 95.31 758 ILE A N 1
ATOM 6100 C CA . ILE A 1 758 ? 24.640 4.883 -46.195 1.00 95.31 758 ILE A CA 1
ATOM 6101 C C . ILE A 1 758 ? 24.142 4.720 -47.635 1.00 95.31 758 ILE A C 1
ATOM 6103 O O . ILE A 1 758 ? 24.779 4.032 -48.427 1.00 95.31 758 ILE A O 1
ATOM 6107 N N . LEU A 1 759 ? 23.035 5.369 -48.000 1.00 94.50 759 LEU A N 1
ATOM 6108 C CA . LEU A 1 759 ? 22.437 5.257 -49.334 1.00 94.50 759 LEU A CA 1
ATOM 6109 C C . LEU A 1 759 ? 23.325 5.855 -50.434 1.00 94.50 759 LEU A C 1
ATOM 6111 O O . LEU A 1 759 ? 23.392 5.328 -51.552 1.00 94.50 759 LEU A O 1
ATOM 6115 N N . ASP A 1 760 ? 24.039 6.935 -50.127 1.00 92.25 760 ASP A N 1
ATOM 6116 C CA . ASP A 1 760 ? 24.942 7.589 -51.073 1.00 92.25 760 ASP A CA 1
ATOM 6117 C C . ASP A 1 760 ? 26.219 6.764 -51.336 1.00 92.25 760 ASP A C 1
ATOM 6119 O O . ASP A 1 760 ? 26.891 6.984 -52.348 1.00 92.25 760 ASP A O 1
ATOM 6123 N N . LEU A 1 761 ? 26.529 5.750 -50.513 1.00 89.62 761 LEU A N 1
ATOM 6124 C CA . LEU A 1 761 ? 27.688 4.890 -50.746 1.00 89.62 761 LEU A CA 1
ATOM 6125 C C . LEU A 1 761 ? 27.560 4.056 -52.034 1.00 89.62 761 LEU A C 1
ATOM 6127 O O . LEU A 1 761 ? 26.531 3.413 -52.276 1.00 89.62 761 LEU A O 1
ATOM 6131 N N . PRO A 1 762 ? 28.640 3.948 -52.832 1.00 87.00 762 PRO A N 1
ATOM 6132 C CA . PRO A 1 762 ? 28.707 3.000 -53.947 1.00 87.00 762 PRO A CA 1
ATOM 6133 C C . PRO A 1 762 ? 28.601 1.536 -53.499 1.00 87.00 762 PRO A C 1
ATOM 6135 O O . PRO A 1 762 ? 28.114 0.693 -54.239 1.00 87.00 762 PRO A O 1
ATOM 6138 N N . ALA A 1 763 ? 29.054 1.242 -52.280 1.00 83.00 763 ALA A N 1
ATOM 6139 C CA . ALA A 1 763 ? 29.060 -0.092 -51.683 1.00 83.00 763 ALA A CA 1
ATOM 6140 C C . ALA A 1 763 ? 27.682 -0.562 -51.173 1.00 83.00 763 ALA A C 1
ATOM 6142 O O . ALA A 1 763 ? 27.505 -1.753 -50.885 1.00 83.00 763 ALA A O 1
ATOM 6143 N N . PHE A 1 764 ? 26.718 0.355 -51.037 1.00 91.50 764 PHE A N 1
ATOM 6144 C CA . PHE A 1 764 ? 25.380 0.040 -50.548 1.00 91.50 764 PHE A CA 1
ATOM 6145 C C . PHE A 1 764 ? 24.653 -0.914 -51.500 1.00 91.50 764 PHE A C 1
ATOM 6147 O O . PHE A 1 764 ? 24.675 -0.720 -52.714 1.00 91.50 764 PHE A O 1
ATOM 6154 N N . GLY A 1 765 ? 24.057 -1.969 -50.944 1.00 85.06 765 GLY A N 1
ATOM 6155 C CA . GLY A 1 765 ? 23.417 -3.043 -51.706 1.00 85.06 765 GLY A CA 1
ATOM 6156 C C . GLY A 1 765 ? 24.384 -4.118 -52.223 1.00 85.06 765 GLY A C 1
ATOM 6157 O O . GLY A 1 765 ? 23.928 -5.176 -52.658 1.00 85.06 765 GLY A O 1
ATOM 6158 N N . HIS A 1 766 ? 25.703 -3.903 -52.124 1.00 87.19 766 HIS A N 1
ATOM 6159 C CA . HIS A 1 766 ? 26.726 -4.853 -52.579 1.00 87.19 766 HIS A CA 1
ATOM 6160 C C . HIS A 1 766 ? 27.523 -5.492 -51.438 1.00 87.19 766 HIS A C 1
ATOM 6162 O O . HIS A 1 766 ? 27.673 -6.720 -51.416 1.00 87.19 766 HIS A O 1
ATOM 6168 N N . THR A 1 767 ? 28.071 -4.668 -50.542 1.00 87.00 767 THR A N 1
ATOM 6169 C CA . THR A 1 767 ? 28.894 -5.101 -49.396 1.00 87.00 767 THR A CA 1
ATOM 6170 C C . THR A 1 767 ? 28.403 -4.553 -48.058 1.00 87.00 767 THR A C 1
ATOM 6172 O O . THR A 1 767 ? 28.783 -5.094 -47.025 1.00 87.00 767 THR A O 1
ATOM 6175 N N . LEU A 1 768 ? 27.542 -3.528 -48.071 1.00 94.06 768 LEU A N 1
ATOM 6176 C CA . LEU A 1 768 ? 26.831 -3.018 -46.900 1.00 94.06 768 LEU A CA 1
ATOM 6177 C C . LEU A 1 768 ? 25.325 -2.997 -47.187 1.00 94.06 768 LEU A C 1
ATOM 6179 O O . LEU A 1 768 ? 24.889 -2.468 -48.214 1.00 94.06 768 LEU A O 1
ATOM 6183 N N . HIS A 1 769 ? 24.541 -3.550 -46.271 1.00 96.12 769 HIS A N 1
ATOM 6184 C CA . HIS A 1 769 ? 23.087 -3.630 -46.339 1.00 96.12 769 HIS A CA 1
ATOM 6185 C C . HIS A 1 769 ? 22.455 -2.875 -45.164 1.00 96.12 769 HIS A C 1
ATOM 6187 O O . HIS A 1 769 ? 23.028 -2.807 -44.077 1.00 96.12 769 HIS A O 1
ATOM 6193 N N . LEU A 1 770 ? 21.267 -2.318 -45.394 1.00 97.81 770 LEU A N 1
ATOM 6194 C CA . LEU A 1 770 ? 20.463 -1.629 -44.387 1.00 97.81 770 LEU A CA 1
ATOM 6195 C C . LEU A 1 770 ? 19.092 -2.292 -44.324 1.00 97.81 770 LEU A C 1
ATOM 6197 O O . LEU A 1 770 ? 18.478 -2.542 -45.368 1.00 97.81 770 LEU A O 1
ATOM 6201 N N . CYS A 1 771 ? 18.612 -2.541 -43.113 1.00 98.12 771 CYS A N 1
ATOM 6202 C CA . CYS A 1 771 ? 17.248 -2.979 -42.884 1.00 98.12 771 CYS A CA 1
ATOM 6203 C C . CYS A 1 771 ? 16.571 -2.165 -41.782 1.00 98.12 771 CYS A C 1
ATOM 6205 O O . CYS A 1 771 ? 17.230 -1.675 -40.863 1.00 98.12 771 CYS A O 1
ATOM 6207 N N . ILE A 1 772 ? 15.253 -2.031 -41.908 1.00 98.19 772 ILE A N 1
ATOM 6208 C CA . ILE A 1 772 ? 14.387 -1.579 -40.823 1.00 98.19 772 ILE A CA 1
ATOM 6209 C C . ILE A 1 772 ? 13.670 -2.810 -40.285 1.00 98.19 772 ILE A C 1
ATOM 6211 O O . ILE A 1 772 ? 12.970 -3.495 -41.039 1.00 98.19 772 ILE A O 1
ATOM 6215 N N . VAL A 1 773 ? 13.866 -3.092 -39.003 1.00 96.88 773 VAL A N 1
ATOM 6216 C CA . VAL A 1 773 ? 13.196 -4.180 -38.282 1.00 96.88 773 VAL A CA 1
ATOM 6217 C C . VAL A 1 773 ? 12.172 -3.563 -37.343 1.00 96.88 773 VAL A C 1
ATOM 6219 O O . VAL A 1 773 ? 12.467 -2.570 -36.696 1.00 96.88 773 VAL A O 1
ATOM 6222 N N . THR A 1 774 ? 10.943 -4.073 -37.312 1.00 96.00 774 THR A N 1
ATOM 6223 C CA . THR A 1 774 ? 9.889 -3.496 -36.466 1.00 96.00 774 THR A CA 1
ATOM 6224 C C . THR A 1 774 ? 8.763 -4.487 -36.210 1.00 96.00 774 THR A C 1
ATOM 6226 O O . THR A 1 774 ? 8.446 -5.336 -37.048 1.00 96.00 774 THR A O 1
ATOM 6229 N N . PHE A 1 775 ? 8.101 -4.328 -35.065 1.00 92.88 775 PHE A N 1
ATOM 6230 C CA . PHE A 1 775 ? 6.853 -5.022 -34.757 1.00 92.88 775 PHE A CA 1
ATOM 6231 C C . PHE A 1 775 ? 5.617 -4.365 -35.388 1.00 92.88 775 PHE A C 1
ATOM 6233 O O . PHE A 1 775 ? 4.510 -4.881 -35.242 1.00 92.88 775 PHE A O 1
ATOM 6240 N N . SER A 1 776 ? 5.775 -3.250 -36.106 1.00 93.62 776 SER A N 1
ATOM 6241 C CA . SER A 1 776 ? 4.694 -2.679 -36.903 1.00 93.62 776 SER A CA 1
ATOM 6242 C C . SER A 1 776 ? 4.300 -3.613 -38.041 1.00 93.62 776 SER A C 1
ATOM 6244 O O . SER A 1 776 ? 5.151 -4.211 -38.697 1.00 93.62 776 SER A O 1
ATOM 6246 N N . SER A 1 777 ? 2.998 -3.718 -38.300 1.00 92.31 777 SER A N 1
ATOM 6247 C CA . SER A 1 777 ? 2.453 -4.463 -39.446 1.00 92.31 777 SER A CA 1
ATOM 6248 C C . SER A 1 777 ? 2.353 -3.614 -40.721 1.00 92.31 777 SER A C 1
ATOM 6250 O O . SER A 1 777 ? 2.031 -4.124 -41.794 1.00 92.31 777 SER A O 1
ATOM 6252 N N . GLN A 1 778 ? 2.631 -2.309 -40.639 1.00 93.56 778 GLN A N 1
ATOM 6253 C CA . GLN A 1 778 ? 2.325 -1.339 -41.694 1.00 93.56 778 GLN A CA 1
ATOM 6254 C C . GLN A 1 778 ? 3.489 -1.116 -42.672 1.00 93.56 778 GLN A C 1
ATOM 6256 O O . GLN A 1 778 ? 3.958 0.011 -42.858 1.00 93.56 778 GLN A O 1
ATOM 6261 N N . GLU A 1 779 ? 3.935 -2.171 -43.356 1.00 95.00 779 GLU A N 1
ATOM 6262 C CA . GLU A 1 779 ? 5.094 -2.096 -44.262 1.00 95.00 779 GLU A CA 1
ATOM 6263 C C . GLU A 1 779 ? 4.947 -1.000 -45.338 1.00 95.00 779 GLU A C 1
ATOM 6265 O O . GLU A 1 779 ? 5.877 -0.231 -45.585 1.00 95.00 779 GLU A O 1
ATOM 6270 N N . GLN A 1 780 ? 3.765 -0.867 -45.952 1.00 94.44 780 GLN A N 1
ATOM 6271 C CA . GLN A 1 780 ? 3.519 0.135 -47.000 1.00 94.44 780 GLN A CA 1
ATOM 6272 C C . GLN A 1 780 ? 3.657 1.576 -46.492 1.00 94.44 780 GLN A C 1
ATOM 6274 O O . GLN A 1 780 ? 4.143 2.450 -47.215 1.00 94.44 780 GLN A O 1
ATOM 6279 N N . LEU A 1 781 ? 3.247 1.826 -45.246 1.00 95.25 781 LEU A N 1
ATOM 6280 C CA . LEU A 1 781 ? 3.349 3.137 -44.613 1.00 95.25 781 LEU A CA 1
ATOM 6281 C C . LEU A 1 781 ? 4.816 3.495 -44.370 1.00 95.25 781 LEU A C 1
ATOM 6283 O O . LEU A 1 781 ? 5.246 4.592 -44.728 1.00 95.25 781 LEU A O 1
ATOM 6287 N N . ILE A 1 782 ? 5.592 2.547 -43.841 1.00 96.19 782 ILE A N 1
ATOM 6288 C CA . ILE A 1 782 ? 7.028 2.711 -43.584 1.00 96.19 782 ILE A CA 1
ATOM 6289 C C . ILE A 1 782 ? 7.786 2.906 -44.901 1.00 96.19 782 ILE A C 1
ATOM 6291 O O . ILE A 1 782 ? 8.612 3.810 -45.017 1.00 96.19 782 ILE A O 1
ATOM 6295 N N . ARG A 1 783 ? 7.457 2.131 -45.941 1.00 95.56 783 ARG A N 1
ATOM 6296 C CA . ARG A 1 783 ? 8.053 2.284 -47.276 1.00 95.56 783 ARG A CA 1
ATOM 6297 C C . ARG A 1 783 ? 7.800 3.674 -47.855 1.00 95.56 783 ARG A C 1
ATOM 6299 O O . ARG A 1 783 ? 8.734 4.322 -48.323 1.00 95.56 783 ARG A O 1
ATOM 6306 N N . LYS A 1 784 ? 6.559 4.162 -47.769 1.00 94.44 784 LYS A N 1
ATOM 6307 C CA . LYS A 1 784 ? 6.195 5.506 -48.234 1.00 94.44 784 LYS A CA 1
ATOM 6308 C C . LYS A 1 784 ? 6.895 6.602 -47.425 1.00 94.44 784 LYS A C 1
ATOM 6310 O O . LYS A 1 784 ? 7.339 7.587 -48.009 1.00 94.44 784 LYS A O 1
ATOM 6315 N N . LEU A 1 785 ? 7.033 6.424 -46.110 1.00 95.69 785 LEU A N 1
ATOM 6316 C CA . LEU A 1 785 ? 7.785 7.333 -45.243 1.00 95.69 785 LEU A CA 1
ATOM 6317 C C . LEU A 1 785 ? 9.245 7.454 -45.692 1.00 95.69 785 LEU A C 1
ATOM 6319 O O . LEU A 1 785 ? 9.729 8.568 -45.881 1.00 95.69 785 LEU A O 1
ATOM 6323 N N . LEU A 1 786 ? 9.930 6.328 -45.913 1.00 95.50 786 LEU A N 1
ATOM 6324 C CA . LEU A 1 786 ? 11.327 6.324 -46.356 1.00 95.50 786 LEU A CA 1
ATOM 6325 C C . LEU A 1 786 ? 11.494 6.959 -47.744 1.00 95.50 786 LEU A C 1
ATOM 6327 O O . LEU A 1 786 ? 12.427 7.732 -47.947 1.00 95.50 786 LEU A O 1
ATOM 6331 N N . GLN A 1 787 ? 10.578 6.696 -48.680 1.00 93.62 787 GLN A N 1
ATOM 6332 C CA . GLN A 1 787 ? 10.596 7.308 -50.017 1.00 93.62 787 GLN A CA 1
ATOM 6333 C C . GLN A 1 787 ? 10.402 8.833 -49.976 1.00 93.62 787 GLN A C 1
ATOM 6335 O O . GLN A 1 787 ? 11.008 9.553 -50.769 1.00 93.62 787 GLN A O 1
ATOM 6340 N N . LEU A 1 788 ? 9.567 9.340 -49.061 1.00 91.19 788 LEU A N 1
ATOM 6341 C CA . LEU A 1 788 ? 9.368 10.782 -48.882 1.00 91.19 788 LEU A CA 1
ATOM 6342 C C . LEU A 1 788 ? 10.543 11.443 -48.152 1.00 91.19 788 LEU A C 1
ATOM 6344 O O . LEU A 1 788 ? 10.930 12.559 -48.506 1.00 91.19 788 LEU A O 1
ATOM 6348 N N . ALA A 1 789 ? 11.120 10.756 -47.165 1.00 91.69 789 ALA A N 1
ATOM 6349 C CA . ALA A 1 789 ? 12.258 11.249 -46.397 1.00 91.69 789 ALA A CA 1
ATOM 6350 C C . ALA A 1 789 ? 13.538 11.327 -47.239 1.00 91.69 789 ALA A C 1
ATOM 6352 O O . ALA A 1 789 ? 14.270 12.312 -47.162 1.00 91.69 789 ALA A O 1
ATOM 6353 N N . PHE A 1 790 ? 13.793 10.325 -48.080 1.00 90.25 790 PHE A N 1
ATOM 6354 C CA . PHE A 1 790 ? 15.052 10.175 -48.801 1.00 90.25 790 PHE A CA 1
ATOM 6355 C C . PHE A 1 790 ? 14.817 10.170 -50.314 1.00 90.25 790 PHE A C 1
ATOM 6357 O O . PHE A 1 790 ? 14.289 9.221 -50.892 1.00 90.25 790 PHE A O 1
ATOM 6364 N N . LYS A 1 791 ? 15.258 11.232 -50.993 1.00 79.50 791 LYS A N 1
ATOM 6365 C CA . LYS A 1 791 ? 15.063 11.421 -52.442 1.00 79.50 791 LYS A CA 1
ATOM 6366 C C . LYS A 1 791 ? 16.106 10.657 -53.268 1.00 79.50 791 LYS A C 1
ATOM 6368 O O . LYS A 1 791 ? 16.905 11.265 -53.978 1.00 79.50 791 LYS A O 1
ATOM 6373 N N . THR A 1 792 ? 16.124 9.330 -53.163 1.00 85.81 792 THR A N 1
ATOM 6374 C CA . THR A 1 792 ? 17.049 8.457 -53.906 1.00 85.81 792 THR A CA 1
ATOM 6375 C C . THR A 1 792 ? 16.355 7.196 -54.412 1.00 85.81 792 THR A C 1
ATOM 6377 O O . THR A 1 792 ? 15.504 6.626 -53.736 1.00 85.81 792 THR A O 1
ATOM 6380 N N . SER A 1 793 ? 16.747 6.723 -55.598 1.00 83.94 793 SER A N 1
ATOM 6381 C CA . SER A 1 793 ? 16.222 5.484 -56.196 1.00 83.94 793 SER A CA 1
ATOM 6382 C C . SER A 1 793 ? 16.704 4.214 -55.488 1.00 83.94 793 SER A C 1
ATOM 6384 O O . SER A 1 793 ? 16.213 3.125 -55.764 1.00 83.94 793 SER A O 1
ATOM 6386 N N . LYS A 1 794 ? 17.666 4.332 -54.566 1.00 89.44 794 LYS A N 1
ATOM 6387 C CA . LYS A 1 794 ? 18.207 3.200 -53.804 1.00 89.44 794 LYS A CA 1
ATOM 6388 C C . LYS A 1 794 ? 17.341 2.785 -52.607 1.00 89.44 794 LYS A C 1
ATOM 6390 O O . LYS A 1 794 ? 17.665 1.785 -51.975 1.00 89.44 794 LYS A O 1
ATOM 6395 N N . ILE A 1 795 ? 16.257 3.503 -52.293 1.00 92.44 795 ILE A N 1
ATOM 6396 C CA . ILE A 1 795 ? 15.396 3.195 -51.133 1.00 92.44 795 ILE A CA 1
ATOM 6397 C C . ILE A 1 795 ? 14.801 1.793 -51.202 1.00 92.44 795 ILE A C 1
ATOM 6399 O O . ILE A 1 795 ? 14.750 1.108 -50.184 1.00 92.44 795 ILE A O 1
ATOM 6403 N N . ASP A 1 796 ? 14.446 1.322 -52.395 1.00 89.12 796 ASP A N 1
ATOM 6404 C CA . ASP A 1 796 ? 13.869 -0.013 -52.569 1.00 89.12 796 ASP A CA 1
ATOM 6405 C C . ASP A 1 796 ? 14.863 -1.147 -52.258 1.00 89.12 796 ASP A C 1
ATOM 6407 O O . ASP A 1 796 ? 14.468 -2.305 -52.139 1.00 89.12 796 ASP A O 1
ATOM 6411 N N . GLN A 1 797 ? 16.150 -0.829 -52.079 1.00 92.06 797 GLN A N 1
ATOM 6412 C CA . GLN A 1 797 ? 17.163 -1.794 -51.655 1.00 92.06 797 GLN A CA 1
ATOM 6413 C C . GLN A 1 797 ? 17.215 -1.987 -50.130 1.00 92.06 797 GLN A C 1
ATOM 6415 O O . GLN A 1 797 ? 17.806 -2.985 -49.695 1.00 92.06 797 GLN A O 1
ATOM 6420 N N . ILE A 1 798 ? 16.607 -1.083 -49.339 1.00 96.44 798 ILE A N 1
ATOM 6421 C CA . ILE A 1 798 ? 16.426 -1.242 -47.886 1.00 96.44 798 ILE A CA 1
ATOM 6422 C C . ILE A 1 798 ? 15.455 -2.398 -47.645 1.00 96.44 798 ILE A C 1
ATOM 6424 O O . ILE A 1 798 ? 14.345 -2.418 -48.180 1.00 96.44 798 ILE A O 1
ATOM 6428 N N . ILE A 1 799 ? 15.868 -3.354 -46.817 1.00 96.81 799 ILE A N 1
ATOM 6429 C CA . ILE A 1 799 ? 15.014 -4.483 -46.444 1.00 96.81 799 ILE A CA 1
ATOM 6430 C C . ILE A 1 799 ? 14.092 -4.029 -45.313 1.00 96.81 799 ILE A C 1
ATOM 6432 O O . ILE A 1 799 ? 14.562 -3.551 -44.283 1.00 96.81 799 ILE A O 1
ATOM 6436 N N . LEU A 1 800 ? 12.783 -4.170 -45.497 1.00 97.19 800 LEU A N 1
ATOM 6437 C CA . LEU A 1 800 ? 11.806 -3.925 -44.440 1.00 97.19 800 LEU A CA 1
ATOM 6438 C C . LEU A 1 800 ? 11.367 -5.270 -43.882 1.00 97.19 800 LEU A C 1
ATOM 6440 O O . LEU A 1 800 ? 10.818 -6.090 -44.616 1.00 97.19 800 LEU A O 1
ATOM 6444 N N . ARG A 1 801 ? 11.598 -5.495 -42.588 1.00 96.31 801 ARG A N 1
ATOM 6445 C CA . ARG A 1 801 ? 11.050 -6.652 -41.886 1.00 96.31 801 ARG A CA 1
ATOM 6446 C C . ARG A 1 801 ? 10.050 -6.169 -40.847 1.00 96.31 801 ARG A C 1
ATOM 6448 O O . ARG A 1 801 ? 10.423 -5.717 -39.771 1.00 96.31 801 ARG A O 1
ATOM 6455 N N . CYS A 1 802 ? 8.784 -6.228 -41.241 1.00 94.75 802 CYS A N 1
ATOM 6456 C CA . CYS A 1 802 ? 7.616 -5.822 -40.467 1.00 94.75 802 CYS A CA 1
ATOM 6457 C C . CYS A 1 802 ? 6.848 -7.065 -39.999 1.00 94.75 802 CYS A C 1
ATOM 6459 O O . CYS A 1 802 ? 6.930 -8.115 -40.637 1.00 94.75 802 CYS A O 1
ATOM 6461 N N . ASN A 1 803 ? 6.040 -6.933 -38.951 1.00 92.25 803 ASN A N 1
ATOM 6462 C CA . ASN A 1 803 ? 5.097 -7.961 -38.498 1.00 92.25 803 ASN A CA 1
ATOM 6463 C C . ASN A 1 803 ? 3.864 -8.026 -39.416 1.00 92.25 803 ASN A C 1
ATOM 6465 O O . ASN A 1 803 ? 2.729 -7.814 -38.987 1.00 92.25 803 ASN A O 1
ATOM 6469 N N . THR A 1 804 ? 4.076 -8.268 -40.710 1.00 90.06 804 THR A N 1
ATOM 6470 C CA . THR A 1 804 ? 2.961 -8.527 -41.623 1.00 90.06 804 THR A CA 1
ATOM 6471 C C . THR A 1 804 ? 2.321 -9.877 -41.279 1.00 90.06 804 THR A C 1
ATOM 6473 O O . THR A 1 804 ? 3.005 -10.753 -40.737 1.00 90.06 804 THR A O 1
ATOM 6476 N N . PRO A 1 805 ? 1.028 -10.084 -41.581 1.00 84.44 805 PRO A N 1
ATOM 6477 C CA . PRO A 1 805 ? 0.367 -11.366 -41.336 1.00 84.44 805 PRO A CA 1
ATOM 6478 C C . PRO A 1 805 ? 1.129 -12.560 -41.929 1.00 84.44 805 PRO A C 1
ATOM 6480 O O . PRO A 1 805 ? 1.233 -13.609 -41.296 1.00 84.44 805 PRO A O 1
ATOM 6483 N N . GLU A 1 806 ? 1.724 -12.381 -43.111 1.00 86.56 806 GLU A N 1
ATOM 6484 C CA . GLU A 1 806 ? 2.528 -13.403 -43.781 1.00 86.56 806 GLU A CA 1
ATOM 6485 C C . GLU A 1 806 ? 3.792 -13.732 -42.982 1.00 86.56 806 GLU A C 1
ATOM 6487 O O . GLU A 1 806 ? 4.106 -14.905 -42.795 1.00 86.56 806 GLU A O 1
ATOM 6492 N N . PHE A 1 807 ? 4.499 -12.725 -42.460 1.00 85.94 807 PHE A N 1
ATOM 6493 C CA . PHE A 1 807 ? 5.715 -12.949 -41.679 1.00 85.94 807 PHE A CA 1
ATOM 6494 C C . PHE A 1 807 ? 5.421 -13.587 -40.317 1.00 85.94 807 PHE A C 1
ATOM 6496 O O . PHE A 1 807 ? 6.084 -14.554 -39.944 1.00 85.94 807 PHE A O 1
ATOM 6503 N N . ILE A 1 808 ? 4.390 -13.116 -39.608 1.00 84.06 808 ILE A N 1
ATOM 6504 C CA . ILE A 1 808 ? 3.984 -13.684 -38.312 1.00 84.06 808 ILE A CA 1
ATOM 6505 C C . ILE A 1 808 ? 3.640 -15.171 -38.457 1.00 84.06 808 ILE A C 1
ATOM 6507 O O . ILE A 1 808 ? 4.021 -15.965 -37.605 1.00 84.06 808 ILE A O 1
ATOM 6511 N N . SER A 1 809 ? 2.995 -15.573 -39.560 1.00 81.75 809 SER A N 1
ATOM 6512 C CA . SER A 1 809 ? 2.640 -16.981 -39.805 1.00 81.75 809 SER A CA 1
ATOM 6513 C C . SER A 1 809 ? 3.842 -17.934 -39.906 1.00 81.75 809 SER A C 1
ATOM 6515 O O . SER A 1 809 ? 3.668 -19.147 -39.836 1.00 81.75 809 SER A O 1
ATOM 6517 N N . THR A 1 810 ? 5.058 -17.397 -40.055 1.00 79.19 810 THR A N 1
ATOM 6518 C CA . THR A 1 810 ? 6.307 -18.174 -40.085 1.00 79.19 810 THR A CA 1
ATOM 6519 C C . THR A 1 810 ? 6.981 -18.314 -38.714 1.00 79.19 810 THR A C 1
ATOM 6521 O O . THR A 1 810 ? 7.984 -19.018 -38.607 1.00 79.19 810 THR A O 1
ATOM 6524 N N . MET A 1 811 ? 6.451 -17.669 -37.667 1.00 77.81 811 MET A N 1
ATOM 6525 C CA . MET A 1 811 ? 6.982 -17.732 -36.300 1.00 77.81 811 MET A CA 1
ATOM 6526 C C . MET A 1 811 ? 6.355 -18.894 -35.512 1.00 77.81 811 MET A C 1
ATOM 6528 O O . MET A 1 811 ? 5.146 -19.100 -35.562 1.00 77.81 811 MET A O 1
ATOM 6532 N N . ASN A 1 812 ? 7.167 -19.634 -34.749 1.00 61.28 812 ASN A N 1
ATOM 6533 C CA . ASN A 1 812 ? 6.682 -20.668 -33.825 1.00 61.28 812 ASN A CA 1
ATOM 6534 C C . ASN A 1 812 ? 6.336 -20.046 -32.458 1.00 61.28 812 ASN A C 1
ATOM 6536 O O . ASN A 1 812 ? 7.113 -19.255 -31.933 1.00 61.28 812 ASN A O 1
ATOM 6540 N N . GLU A 1 813 ? 5.211 -20.443 -31.850 1.00 54.16 813 GLU A N 1
ATOM 6541 C CA . GLU A 1 813 ? 4.638 -19.828 -30.631 1.00 54.16 813 GLU A CA 1
ATOM 6542 C C . GLU A 1 813 ? 5.473 -19.990 -29.339 1.00 54.16 813 GLU A C 1
ATOM 6544 O O . GLU A 1 813 ? 5.158 -19.359 -28.332 1.00 54.16 813 GLU A O 1
ATOM 6549 N N . ASN A 1 814 ? 6.538 -20.801 -29.343 1.00 44.19 814 ASN A N 1
ATOM 6550 C CA . ASN A 1 814 ? 7.167 -21.285 -28.106 1.00 44.19 814 ASN A CA 1
ATOM 6551 C C . ASN A 1 814 ? 8.449 -20.568 -27.648 1.00 44.19 814 ASN A C 1
ATOM 6553 O O . ASN A 1 814 ? 8.872 -20.828 -26.530 1.00 44.19 814 ASN A O 1
ATOM 6557 N N . ASP A 1 815 ? 9.027 -19.641 -28.418 1.00 49.31 815 ASP A N 1
ATOM 6558 C CA . ASP A 1 815 ? 10.204 -18.867 -27.985 1.00 49.31 815 ASP A CA 1
ATOM 6559 C C . ASP A 1 815 ? 10.098 -17.421 -28.488 1.00 49.31 815 ASP A C 1
ATOM 6561 O O . ASP A 1 815 ? 10.275 -17.155 -29.673 1.00 49.31 815 ASP A O 1
ATOM 6565 N N . PHE A 1 816 ? 9.805 -16.454 -27.613 1.00 57.81 816 PHE A N 1
ATOM 6566 C CA . PHE A 1 816 ? 9.766 -15.038 -28.000 1.00 57.81 816 PHE A CA 1
ATOM 6567 C C . PHE A 1 816 ? 11.184 -14.440 -27.952 1.00 57.81 816 PHE A C 1
ATOM 6569 O O . PHE A 1 816 ? 11.604 -13.898 -26.933 1.00 57.81 816 PHE A O 1
ATOM 6576 N N . LEU A 1 817 ? 11.937 -14.539 -29.055 1.00 79.06 817 LEU A N 1
ATOM 6577 C CA . LEU A 1 817 ? 13.307 -13.997 -29.190 1.00 79.06 817 LEU A CA 1
ATOM 6578 C C . LEU A 1 817 ? 13.342 -12.531 -29.676 1.00 79.06 817 LEU A C 1
ATOM 6580 O O . LEU A 1 817 ? 14.344 -12.072 -30.221 1.00 79.06 817 LEU A O 1
ATOM 6584 N N . GLY A 1 818 ? 12.249 -11.780 -29.513 1.00 84.25 818 GLY A N 1
ATOM 6585 C CA . GLY A 1 818 ? 12.179 -10.371 -29.916 1.00 84.25 818 GLY A CA 1
ATOM 6586 C C . GLY A 1 818 ? 12.533 -10.149 -31.395 1.00 84.25 818 GLY A C 1
ATOM 6587 O O . GLY A 1 818 ? 12.096 -10.903 -32.268 1.00 84.25 818 GLY A O 1
ATOM 6588 N N . LYS A 1 819 ? 13.338 -9.117 -31.683 1.00 92.06 819 LYS A N 1
ATOM 6589 C CA . LYS A 1 819 ? 13.781 -8.766 -33.051 1.00 92.06 819 LYS A CA 1
ATOM 6590 C C . LYS A 1 819 ? 14.829 -9.704 -33.651 1.00 92.06 819 LYS A C 1
ATOM 6592 O O . LYS A 1 819 ? 15.160 -9.560 -34.829 1.00 92.06 819 LYS A O 1
ATOM 6597 N N . GLU A 1 820 ? 15.308 -10.696 -32.906 1.00 93.25 820 GLU A N 1
ATOM 6598 C CA . GLU A 1 820 ? 16.222 -11.704 -33.450 1.00 93.25 820 GLU A CA 1
ATOM 6599 C C . GLU A 1 820 ? 15.576 -12.498 -34.592 1.00 93.25 820 GLU A C 1
ATOM 6601 O O . GLU A 1 820 ? 16.216 -12.791 -35.602 1.00 93.25 820 GLU A O 1
ATOM 6606 N N . PHE A 1 821 ? 14.269 -12.765 -34.506 1.00 90.44 821 PHE A N 1
ATOM 6607 C CA . PHE A 1 821 ? 13.530 -13.390 -35.605 1.00 90.44 821 PHE A CA 1
ATOM 6608 C C . PHE A 1 821 ? 13.514 -12.521 -36.864 1.00 90.44 821 PHE A C 1
ATOM 6610 O O . PHE A 1 821 ? 13.664 -13.032 -37.980 1.00 90.44 821 PHE A O 1
ATOM 6617 N N . HIS A 1 822 ? 13.369 -11.202 -36.709 1.00 94.31 822 HIS A N 1
ATOM 6618 C CA . HIS A 1 822 ? 13.430 -10.259 -37.824 1.00 94.31 822 HIS A CA 1
ATOM 6619 C C . HIS A 1 822 ? 14.814 -10.276 -38.465 1.00 94.31 822 HIS A C 1
ATOM 6621 O O . HIS A 1 822 ? 14.911 -10.399 -39.687 1.00 94.31 822 HIS A O 1
ATOM 6627 N N . LEU A 1 823 ? 15.874 -10.221 -37.656 1.00 95.25 823 LEU A N 1
ATOM 6628 C CA . LEU A 1 823 ? 17.260 -10.280 -38.126 1.00 95.25 823 LEU A CA 1
AT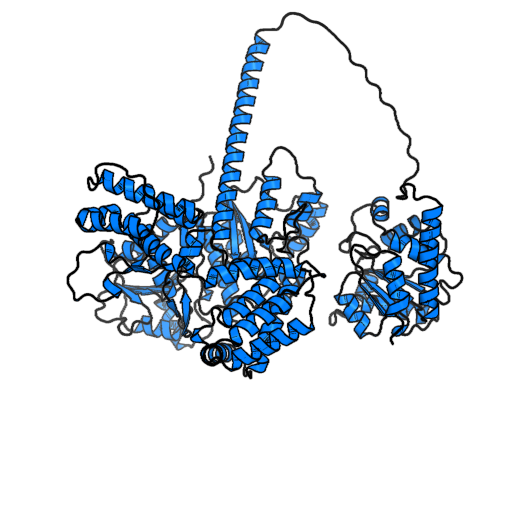OM 6629 C C . LEU A 1 823 ? 17.561 -11.596 -38.843 1.00 95.25 823 LEU A C 1
ATOM 6631 O O . LEU A 1 823 ? 18.053 -11.576 -39.972 1.00 95.25 823 LEU A O 1
ATOM 6635 N N . THR A 1 824 ? 17.184 -12.730 -38.257 1.00 92.12 824 THR A N 1
ATOM 6636 C CA . THR A 1 824 ? 17.341 -14.059 -38.862 1.00 92.12 824 THR A CA 1
ATOM 6637 C C . THR A 1 824 ? 16.633 -14.143 -40.216 1.00 92.12 824 THR A C 1
ATOM 6639 O O . THR A 1 824 ? 17.198 -14.641 -41.195 1.00 92.12 824 THR A O 1
ATOM 6642 N N . SER A 1 825 ? 15.420 -13.594 -40.320 1.00 93.44 825 SER A N 1
ATOM 6643 C CA . SER A 1 825 ? 14.681 -13.518 -41.583 1.00 93.44 825 SER A CA 1
ATOM 6644 C C . SER A 1 825 ? 15.387 -12.639 -42.623 1.00 93.44 825 SER A C 1
ATOM 6646 O O . SER A 1 825 ? 15.496 -13.023 -43.788 1.00 93.44 825 SER A O 1
ATOM 6648 N N . VAL A 1 826 ? 15.922 -11.482 -42.218 1.00 96.00 826 VAL A N 1
ATOM 6649 C CA . VAL A 1 826 ? 16.701 -10.593 -43.100 1.00 96.00 826 VAL A CA 1
ATOM 6650 C C . VAL A 1 826 ? 17.977 -11.280 -43.595 1.00 96.00 826 VAL A C 1
ATOM 6652 O O . VAL A 1 826 ? 18.271 -11.240 -44.789 1.00 96.00 826 VAL A O 1
ATOM 6655 N N . VAL A 1 827 ? 18.722 -11.947 -42.712 1.00 95.44 827 VAL A N 1
ATOM 6656 C CA . VAL A 1 827 ? 19.941 -12.690 -43.074 1.00 95.44 827 VAL A CA 1
ATOM 6657 C C . VAL A 1 827 ? 19.614 -13.837 -44.031 1.00 95.44 827 VAL A C 1
ATOM 6659 O O . VAL A 1 827 ? 20.324 -14.040 -45.017 1.00 95.44 827 VAL A O 1
ATOM 6662 N N . THR A 1 828 ? 18.507 -14.542 -43.795 1.00 91.81 828 THR A N 1
ATOM 6663 C CA . THR A 1 828 ? 18.030 -15.617 -44.674 1.00 91.81 828 THR A CA 1
ATOM 6664 C C . THR A 1 828 ? 17.650 -15.085 -46.055 1.00 91.81 828 THR A C 1
ATOM 6666 O O . THR A 1 828 ? 18.036 -15.678 -47.065 1.00 91.81 828 THR A O 1
ATOM 6669 N N . GLU A 1 829 ? 16.957 -13.944 -46.135 1.00 93.06 829 GLU A N 1
ATOM 6670 C CA . GLU A 1 829 ? 16.651 -13.278 -47.409 1.00 93.06 829 GLU A CA 1
ATOM 6671 C C . GLU A 1 829 ? 17.936 -12.902 -48.160 1.00 93.06 829 GLU A C 1
ATOM 6673 O O . GLU A 1 829 ? 18.074 -13.182 -49.351 1.00 93.06 829 GLU A O 1
ATOM 6678 N N . LEU A 1 830 ? 18.915 -12.317 -47.468 1.00 93.06 830 LEU A N 1
ATOM 6679 C CA . LEU A 1 830 ? 20.192 -11.929 -48.068 1.00 93.06 830 LEU A CA 1
ATOM 6680 C C . LEU A 1 830 ? 20.970 -13.138 -48.602 1.00 93.06 830 LEU A C 1
ATOM 6682 O O . LEU A 1 830 ? 21.509 -13.074 -49.712 1.00 93.06 830 LEU A O 1
ATOM 6686 N N . ALA A 1 831 ? 20.978 -14.250 -47.867 1.00 91.81 831 ALA A N 1
ATOM 6687 C CA . ALA A 1 831 ? 21.635 -15.482 -48.288 1.00 91.81 831 ALA A CA 1
ATOM 6688 C C . ALA A 1 831 ? 20.946 -16.117 -49.503 1.00 91.81 831 ALA A C 1
ATOM 6690 O O . ALA A 1 831 ? 21.614 -16.482 -50.467 1.00 91.81 831 ALA A O 1
ATOM 6691 N N . THR A 1 832 ? 19.617 -16.215 -49.479 1.00 89.44 832 THR A N 1
ATOM 6692 C CA . THR A 1 832 ? 18.844 -16.960 -50.485 1.00 89.44 832 THR A CA 1
ATOM 6693 C C . THR A 1 832 ? 18.541 -16.145 -51.740 1.00 89.44 832 THR A C 1
ATOM 6695 O O . THR A 1 832 ? 18.687 -16.653 -52.848 1.00 89.44 832 THR A O 1
ATOM 6698 N N . GLN A 1 833 ? 18.151 -14.879 -51.591 1.00 86.88 833 GLN A N 1
ATOM 6699 C CA . GLN A 1 833 ? 17.698 -14.039 -52.703 1.00 86.88 833 GLN A CA 1
ATOM 6700 C C . GLN A 1 833 ? 18.814 -13.168 -53.280 1.00 86.88 833 GLN A C 1
ATOM 6702 O O . GLN A 1 833 ? 18.782 -12.832 -54.462 1.00 86.88 833 GLN A O 1
ATOM 6707 N N . ARG A 1 834 ? 19.809 -12.790 -52.464 1.00 87.38 834 ARG A N 1
ATOM 6708 C CA . ARG A 1 834 ? 20.910 -11.906 -52.895 1.00 87.38 834 ARG A CA 1
ATOM 6709 C C . ARG A 1 834 ? 22.274 -12.599 -52.953 1.00 87.38 834 ARG A C 1
ATOM 6711 O O . ARG A 1 834 ? 23.248 -11.963 -53.352 1.00 87.38 834 ARG A O 1
ATOM 6718 N N . ASN A 1 835 ? 22.342 -13.889 -52.607 1.00 89.56 835 ASN A N 1
ATOM 6719 C CA . ASN A 1 835 ? 23.569 -14.691 -52.543 1.00 89.56 835 ASN A CA 1
ATOM 6720 C C . ASN A 1 835 ? 24.665 -14.023 -51.683 1.00 89.56 835 ASN A C 1
ATOM 6722 O O . ASN A 1 835 ? 25.830 -13.917 -52.079 1.00 89.56 835 ASN A O 1
ATOM 6726 N N . LYS A 1 836 ? 24.263 -13.488 -50.520 1.00 90.25 836 LYS A N 1
ATOM 6727 C CA . LYS A 1 836 ? 25.126 -12.797 -49.551 1.00 90.25 836 LYS A CA 1
ATOM 6728 C C . LYS A 1 836 ? 25.075 -13.489 -48.197 1.00 90.25 836 LYS A C 1
ATOM 6730 O O . LYS A 1 836 ? 24.055 -13.470 -47.521 1.00 90.25 836 LYS A O 1
ATOM 6735 N N . THR A 1 837 ? 26.200 -14.045 -47.767 1.00 91.75 837 THR A N 1
ATOM 6736 C CA . THR A 1 837 ? 26.342 -14.611 -46.421 1.00 91.75 837 THR A CA 1
ATOM 6737 C C . THR A 1 837 ? 26.808 -13.532 -45.446 1.00 91.75 837 THR A C 1
ATOM 6739 O O . THR A 1 837 ? 27.851 -12.913 -45.669 1.00 91.75 837 THR A O 1
ATOM 6742 N N . ILE A 1 838 ? 26.051 -13.328 -44.367 1.00 94.69 838 ILE A N 1
ATOM 6743 C CA . ILE A 1 838 ? 26.372 -12.392 -43.281 1.00 94.69 838 ILE A CA 1
ATOM 6744 C C . ILE A 1 838 ? 26.543 -13.191 -41.993 1.00 94.69 838 ILE A C 1
ATOM 6746 O O . ILE A 1 838 ? 25.697 -14.020 -41.663 1.00 94.69 838 ILE A O 1
ATOM 6750 N N . LYS A 1 839 ? 27.656 -12.974 -41.289 1.00 93.62 839 LYS A N 1
ATOM 6751 C CA . LYS A 1 839 ? 27.922 -13.609 -39.993 1.00 93.62 839 LYS A CA 1
ATOM 6752 C C . LYS A 1 839 ? 27.368 -12.756 -38.855 1.00 93.62 839 LYS A C 1
ATOM 6754 O O . LYS A 1 839 ? 27.317 -11.538 -38.960 1.00 93.62 839 LYS A O 1
ATOM 6759 N N . GLN A 1 840 ? 27.060 -13.398 -37.734 1.00 92.31 840 GLN A N 1
ATOM 6760 C CA . GLN A 1 840 ? 26.536 -12.763 -36.520 1.00 92.31 840 GLN A CA 1
ATOM 6761 C C . GLN A 1 840 ? 27.301 -11.502 -36.062 1.00 92.31 840 GLN A C 1
ATOM 6763 O O . GLN A 1 840 ? 26.672 -10.476 -35.832 1.00 92.31 840 GLN A O 1
ATOM 6768 N N . HIS A 1 841 ? 28.640 -11.512 -36.048 1.00 92.31 841 HIS A N 1
ATOM 6769 C CA . HIS A 1 841 ? 29.458 -10.347 -35.657 1.00 92.31 841 HIS A CA 1
ATOM 6770 C C . HIS A 1 841 ? 29.558 -9.240 -36.724 1.00 92.31 841 HIS A C 1
ATOM 6772 O O . HIS A 1 841 ? 30.167 -8.201 -36.478 1.00 92.31 841 HIS A O 1
ATOM 6778 N N . GLU A 1 842 ? 29.005 -9.461 -37.919 1.00 95.56 842 GLU A N 1
ATOM 6779 C CA . GLU A 1 842 ? 28.965 -8.492 -39.025 1.00 95.56 842 GLU A CA 1
ATOM 6780 C C . GLU A 1 842 ? 27.645 -7.691 -39.035 1.00 95.56 842 GLU A C 1
ATOM 6782 O O . GLU A 1 842 ? 27.410 -6.901 -39.955 1.00 95.56 842 GLU A O 1
ATOM 6787 N N . ILE A 1 843 ? 26.784 -7.902 -38.032 1.00 97.25 843 ILE A N 1
ATOM 6788 C CA . ILE A 1 843 ? 25.477 -7.257 -37.865 1.00 97.25 843 ILE A CA 1
ATOM 6789 C C . ILE A 1 843 ? 25.574 -6.204 -36.761 1.00 97.25 843 ILE A C 1
ATOM 6791 O O . ILE A 1 843 ? 26.076 -6.495 -35.677 1.00 97.25 843 ILE A O 1
ATOM 6795 N N . LEU A 1 844 ? 25.080 -4.995 -37.038 1.00 97.31 844 LEU A N 1
ATOM 6796 C CA . LEU A 1 844 ? 24.875 -3.928 -36.060 1.00 97.31 844 LEU A CA 1
ATOM 6797 C C . LEU A 1 844 ? 23.376 -3.673 -35.879 1.00 97.31 844 LEU A C 1
ATOM 6799 O O . LEU A 1 844 ? 22.737 -3.215 -36.825 1.00 97.31 844 LEU A O 1
ATOM 6803 N N . LEU A 1 845 ? 22.841 -3.917 -34.684 1.00 97.88 845 LEU A N 1
ATOM 6804 C CA . LEU A 1 845 ? 21.478 -3.550 -34.297 1.00 97.88 845 LEU A CA 1
ATOM 6805 C C . LEU A 1 845 ? 21.472 -2.220 -33.528 1.00 97.88 845 LEU A C 1
ATOM 6807 O O . LEU A 1 845 ? 22.193 -2.054 -32.544 1.00 97.88 845 LEU A O 1
ATOM 6811 N N . LEU A 1 846 ? 20.641 -1.287 -33.985 1.00 97.88 846 LEU A N 1
ATOM 6812 C CA . LEU A 1 846 ? 20.320 -0.028 -33.319 1.00 97.88 846 LEU A CA 1
ATOM 6813 C C . LEU A 1 846 ? 18.870 -0.125 -32.837 1.00 97.88 846 LEU A C 1
ATOM 6815 O O . LEU A 1 846 ? 17.973 -0.231 -33.674 1.00 97.88 846 LEU A O 1
ATOM 6819 N N . ASP A 1 847 ? 18.658 -0.120 -31.524 1.00 97.62 847 ASP A N 1
ATOM 6820 C CA . ASP A 1 847 ? 17.357 -0.391 -30.896 1.00 97.62 847 ASP A CA 1
ATOM 6821 C C . ASP A 1 847 ? 17.216 0.378 -29.580 1.00 97.62 847 ASP A C 1
ATOM 6823 O O . ASP A 1 847 ? 18.207 0.533 -28.868 1.00 97.62 847 ASP A O 1
ATOM 6827 N N . ASP A 1 848 ? 16.022 0.848 -29.233 1.00 95.94 848 ASP A N 1
ATOM 6828 C CA . ASP A 1 848 ? 15.747 1.475 -27.933 1.00 95.94 848 ASP A CA 1
ATOM 6829 C C . ASP A 1 848 ? 15.391 0.446 -26.850 1.00 95.94 848 ASP A C 1
ATOM 6831 O O . ASP A 1 848 ? 15.528 0.723 -25.658 1.00 95.94 848 ASP A O 1
ATOM 6835 N N . ASP A 1 849 ? 14.971 -0.760 -27.241 1.00 91.88 849 ASP A N 1
ATOM 6836 C CA . ASP A 1 849 ? 14.570 -1.808 -26.311 1.00 91.88 849 ASP A CA 1
ATOM 6837 C C . ASP A 1 849 ? 15.776 -2.643 -25.853 1.00 91.88 849 ASP A C 1
ATOM 6839 O O . ASP A 1 849 ? 16.351 -3.451 -26.593 1.00 91.88 849 ASP A O 1
ATOM 6843 N N . VAL A 1 850 ? 16.115 -2.501 -24.570 1.00 89.38 850 VAL A N 1
ATOM 6844 C CA . VAL A 1 850 ? 17.209 -3.223 -23.907 1.00 89.38 850 VAL A CA 1
ATOM 6845 C C . VAL A 1 850 ? 17.070 -4.747 -24.021 1.00 89.38 850 VAL A C 1
ATOM 6847 O O . VAL A 1 850 ? 18.086 -5.434 -24.088 1.00 89.38 850 VAL A O 1
ATOM 6850 N N . GLN A 1 851 ? 15.859 -5.311 -24.068 1.00 87.75 851 GLN A N 1
ATOM 6851 C CA . GLN A 1 851 ? 15.691 -6.756 -24.258 1.00 87.75 851 GLN A CA 1
ATOM 6852 C C . GLN A 1 851 ? 16.148 -7.187 -25.653 1.00 87.75 851 GLN A C 1
ATOM 6854 O O . GLN A 1 851 ? 16.879 -8.170 -25.765 1.00 87.75 851 GLN A O 1
ATOM 6859 N N . ASN A 1 852 ? 15.801 -6.436 -26.704 1.00 92.81 852 ASN A N 1
ATOM 6860 C CA . ASN A 1 852 ? 16.284 -6.728 -28.059 1.00 92.81 852 ASN A CA 1
ATOM 6861 C C . ASN A 1 852 ? 17.807 -6.581 -28.147 1.00 92.81 852 ASN A C 1
ATOM 6863 O O . ASN A 1 852 ? 18.460 -7.419 -28.765 1.00 92.81 852 ASN A O 1
ATOM 6867 N N . ILE A 1 853 ? 18.375 -5.574 -27.474 1.00 94.81 853 ILE A N 1
ATOM 6868 C CA . ILE A 1 853 ? 19.827 -5.374 -27.360 1.00 94.81 853 ILE A CA 1
ATOM 6869 C C . ILE A 1 853 ? 20.500 -6.581 -26.690 1.00 94.81 853 ILE A C 1
ATOM 6871 O O . ILE A 1 853 ? 21.423 -7.159 -27.259 1.00 94.81 853 ILE A O 1
ATOM 6875 N N . LEU A 1 854 ? 20.020 -7.007 -25.517 1.00 86.31 854 LEU A N 1
ATOM 6876 C CA . LEU A 1 854 ? 20.591 -8.134 -24.769 1.00 86.31 854 LEU A CA 1
ATOM 6877 C C . LEU A 1 854 ? 20.448 -9.465 -25.512 1.00 86.31 854 LEU A C 1
ATOM 6879 O O . LEU A 1 854 ? 21.341 -10.310 -25.444 1.00 86.31 854 LEU A O 1
ATOM 6883 N N . ILE A 1 855 ? 19.325 -9.682 -26.200 1.00 89.12 855 ILE A N 1
ATOM 6884 C CA . ILE A 1 855 ? 19.127 -10.875 -27.026 1.00 89.12 855 ILE A CA 1
ATOM 6885 C C . ILE A 1 855 ? 20.110 -10.843 -28.198 1.00 89.12 855 ILE A C 1
ATOM 6887 O O . ILE A 1 855 ? 20.893 -11.776 -28.338 1.00 89.12 855 ILE A O 1
ATOM 6891 N N . ALA A 1 856 ? 20.154 -9.762 -28.977 1.00 92.81 856 ALA A N 1
ATOM 6892 C CA . ALA A 1 856 ? 21.060 -9.645 -30.119 1.00 92.81 856 ALA A CA 1
ATOM 6893 C C . ALA A 1 856 ? 22.541 -9.804 -29.715 1.00 92.81 856 ALA A C 1
ATOM 6895 O O . ALA A 1 856 ? 23.315 -10.451 -30.421 1.00 92.81 856 ALA A O 1
ATOM 6896 N N . GLU A 1 857 ? 22.937 -9.293 -28.546 1.00 92.38 857 GLU A N 1
ATOM 6897 C CA . GLU A 1 857 ? 24.286 -9.484 -28.002 1.00 92.38 857 GLU A CA 1
ATOM 6898 C C . GLU A 1 857 ? 24.580 -10.962 -27.677 1.00 92.38 857 GLU A C 1
ATOM 6900 O O . GLU A 1 857 ? 25.653 -11.464 -28.019 1.00 92.38 857 GLU A O 1
ATOM 6905 N N . LYS A 1 858 ? 23.614 -11.707 -27.111 1.00 90.38 858 LYS A N 1
ATOM 6906 C CA . LYS A 1 858 ? 23.734 -13.168 -26.902 1.00 90.38 858 LYS A CA 1
ATOM 6907 C C . LYS A 1 858 ? 23.896 -13.939 -28.213 1.00 90.38 858 LYS A C 1
ATOM 6909 O O . LYS A 1 858 ? 24.585 -14.957 -28.230 1.00 90.38 858 LYS A O 1
ATOM 6914 N N . PHE A 1 859 ? 23.298 -13.449 -29.297 1.00 88.69 859 PHE A N 1
ATOM 6915 C CA . PHE A 1 859 ? 23.464 -13.989 -30.650 1.00 88.69 859 PHE A CA 1
ATOM 6916 C C . PHE A 1 859 ? 24.737 -13.478 -31.350 1.00 88.69 859 PHE A C 1
ATOM 6918 O O . PHE A 1 859 ? 24.990 -13.800 -32.508 1.00 88.69 859 PHE A O 1
ATOM 6925 N N . GLY A 1 860 ? 25.596 -12.729 -30.649 1.00 90.12 860 GLY A N 1
ATOM 6926 C CA . GLY A 1 860 ? 26.899 -12.288 -31.144 1.00 90.12 860 GLY A CA 1
ATOM 6927 C C . GLY A 1 860 ? 26.841 -11.089 -32.090 1.00 90.12 860 GLY A C 1
ATOM 6928 O O . GLY A 1 860 ? 27.811 -10.847 -32.816 1.00 90.12 860 GLY A O 1
ATOM 6929 N N . HIS A 1 861 ? 25.728 -10.353 -32.110 1.00 94.38 861 HIS A N 1
ATOM 6930 C CA . HIS A 1 861 ? 25.583 -9.114 -32.870 1.00 94.38 861 HIS A CA 1
ATOM 6931 C C . HIS A 1 861 ? 26.264 -7.946 -32.162 1.00 94.38 861 HIS A C 1
ATOM 6933 O O . HIS A 1 861 ? 26.410 -7.916 -30.941 1.00 94.38 861 HIS A O 1
ATOM 6939 N N . LYS A 1 862 ? 26.681 -6.947 -32.941 1.00 95.00 862 LYS A N 1
ATOM 6940 C CA . LYS A 1 862 ? 27.042 -5.638 -32.400 1.00 95.00 862 LYS A CA 1
ATOM 6941 C C . LYS A 1 862 ? 25.759 -4.870 -32.136 1.00 95.00 862 LYS A C 1
ATOM 6943 O O . LYS A 1 862 ? 24.844 -4.897 -32.953 1.00 95.00 862 LYS A O 1
ATOM 6948 N N . VAL A 1 863 ? 25.694 -4.180 -31.010 1.00 95.19 863 VAL A N 1
ATOM 6949 C CA . VAL A 1 863 ? 24.468 -3.521 -30.562 1.00 95.19 863 VAL A CA 1
ATOM 6950 C C . VAL A 1 863 ? 24.781 -2.123 -30.052 1.00 95.19 863 VAL A C 1
ATOM 6952 O O . VAL A 1 863 ? 25.834 -1.899 -29.457 1.00 95.19 863 VAL A O 1
ATOM 6955 N N . LEU A 1 864 ? 23.878 -1.180 -30.296 1.00 94.69 864 LEU A N 1
ATOM 6956 C CA . LEU A 1 864 ? 23.895 0.135 -29.665 1.00 94.69 864 LEU A CA 1
ATOM 6957 C C . LEU A 1 864 ? 22.473 0.473 -29.225 1.00 94.69 864 LEU A C 1
ATOM 6959 O O . LEU A 1 864 ? 21.580 0.620 -30.060 1.00 94.69 864 LEU A O 1
ATOM 6963 N N . GLU A 1 865 ? 22.298 0.609 -27.913 1.00 95.44 865 GLU A N 1
ATOM 6964 C CA . GLU A 1 865 ? 21.047 1.067 -27.318 1.00 95.44 865 GLU A CA 1
ATOM 6965 C C . GLU A 1 865 ? 20.809 2.540 -27.674 1.00 95.44 865 GLU A C 1
ATOM 6967 O O . GLU A 1 865 ? 21.675 3.401 -27.477 1.00 95.44 865 GLU A O 1
ATOM 6972 N N . ILE A 1 866 ? 19.627 2.840 -28.200 1.00 94.25 866 ILE A N 1
ATOM 6973 C CA . ILE A 1 866 ? 19.248 4.171 -28.648 1.00 94.25 866 ILE A CA 1
ATOM 6974 C C . ILE A 1 866 ? 18.381 4.838 -27.582 1.00 94.25 866 ILE A C 1
ATOM 6976 O O . ILE A 1 866 ? 17.250 4.443 -27.335 1.00 94.25 866 ILE A O 1
ATOM 6980 N N . ARG A 1 867 ? 18.908 5.907 -26.978 1.00 87.69 867 ARG A N 1
ATOM 6981 C CA . ARG A 1 867 ? 18.213 6.712 -25.961 1.00 87.69 867 ARG A CA 1
ATOM 6982 C C . ARG A 1 867 ? 17.892 8.117 -26.459 1.00 87.69 867 ARG A C 1
ATOM 6984 O O . ARG A 1 867 ? 18.466 8.605 -27.439 1.00 87.69 867 ARG A O 1
ATOM 6991 N N . ASP A 1 868 ? 17.008 8.798 -25.738 1.00 76.31 868 ASP A N 1
ATOM 6992 C CA . ASP A 1 868 ? 16.742 10.215 -25.965 1.00 76.31 868 ASP A CA 1
ATOM 6993 C C . ASP A 1 868 ? 18.014 11.047 -25.740 1.00 76.31 868 ASP A C 1
ATOM 6995 O O . ASP A 1 868 ? 18.705 10.917 -24.733 1.00 76.31 868 ASP A O 1
ATOM 6999 N N . GLY A 1 869 ? 18.362 11.872 -26.733 1.00 76.25 869 GLY A N 1
ATOM 7000 C CA . GLY A 1 869 ? 19.631 12.611 -26.780 1.00 76.25 869 GLY A CA 1
ATOM 7001 C C . GLY A 1 869 ? 20.698 12.019 -27.711 1.00 76.25 869 GLY A C 1
ATOM 7002 O O . GLY A 1 869 ? 21.760 12.632 -27.865 1.00 76.25 869 GLY A O 1
ATOM 7003 N N . ILE A 1 870 ? 20.422 10.886 -28.378 1.00 89.62 870 ILE A N 1
ATOM 7004 C CA . ILE A 1 870 ? 21.308 10.326 -29.409 1.00 89.62 870 ILE A CA 1
ATOM 7005 C C . ILE A 1 870 ? 21.676 11.382 -30.464 1.00 89.62 870 ILE A C 1
ATOM 7007 O O . ILE A 1 870 ? 20.833 12.131 -30.960 1.00 89.62 870 ILE A O 1
ATOM 7011 N N . ASN A 1 871 ? 22.960 11.451 -30.813 1.00 92.38 871 ASN A N 1
ATOM 7012 C CA . ASN A 1 871 ? 23.480 12.341 -31.845 1.00 92.38 871 ASN A CA 1
ATOM 7013 C C . ASN A 1 871 ? 24.656 11.684 -32.588 1.00 92.38 871 ASN A C 1
ATOM 7015 O O . ASN A 1 871 ? 25.125 10.609 -32.210 1.00 92.38 871 ASN A O 1
ATOM 7019 N N . LEU A 1 872 ? 25.124 12.315 -33.672 1.00 91.88 872 LEU A N 1
ATOM 7020 C CA . LEU A 1 872 ? 26.192 11.742 -34.501 1.00 91.88 872 LEU A CA 1
ATOM 7021 C C . LEU A 1 872 ? 27.530 11.626 -33.760 1.00 91.88 872 LEU A C 1
ATOM 7023 O O . LEU A 1 872 ? 28.321 10.765 -34.121 1.00 91.88 872 LEU A O 1
ATOM 7027 N N . ASP A 1 873 ? 27.796 12.444 -32.739 1.00 90.12 873 ASP A N 1
ATOM 7028 C CA . ASP A 1 873 ? 29.040 12.346 -31.971 1.00 90.12 873 ASP A CA 1
ATOM 7029 C C . ASP A 1 873 ? 29.037 11.094 -31.075 1.00 90.12 873 ASP A C 1
ATOM 7031 O O . ASP A 1 873 ? 30.040 10.389 -31.031 1.00 90.12 873 ASP A O 1
ATOM 7035 N N . ILE A 1 874 ? 27.889 10.735 -30.486 1.00 88.62 874 ILE A N 1
ATOM 7036 C CA . ILE A 1 874 ? 27.713 9.483 -29.722 1.00 88.62 874 ILE A CA 1
ATOM 7037 C C . ILE A 1 874 ? 27.841 8.253 -30.637 1.00 88.62 874 ILE A C 1
ATOM 7039 O O . ILE A 1 874 ? 28.576 7.316 -30.329 1.00 88.62 874 ILE A O 1
ATOM 7043 N N . LEU A 1 875 ? 27.177 8.259 -31.801 1.00 91.19 875 LEU A N 1
ATOM 7044 C CA . LEU A 1 875 ? 27.320 7.180 -32.794 1.00 91.19 875 LEU A CA 1
ATOM 7045 C C . LEU A 1 875 ? 28.761 7.053 -33.301 1.00 91.19 875 LEU A C 1
ATOM 7047 O O . LEU A 1 875 ? 29.238 5.945 -33.554 1.00 91.19 875 LEU A O 1
ATOM 7051 N N . LYS A 1 876 ? 29.461 8.182 -33.444 1.00 90.88 876 LYS A N 1
ATOM 7052 C CA . LYS A 1 876 ? 30.879 8.214 -33.791 1.00 90.88 876 LYS A CA 1
ATOM 7053 C C . LYS A 1 876 ? 31.707 7.578 -32.684 1.00 90.88 876 LYS A C 1
ATOM 7055 O O . LYS A 1 876 ? 32.451 6.648 -32.973 1.00 90.88 876 LYS A O 1
ATOM 7060 N N . GLU A 1 877 ? 31.542 7.999 -31.438 1.00 88.62 877 GLU A N 1
ATOM 7061 C CA . GLU A 1 877 ? 32.246 7.413 -30.297 1.00 88.62 877 GLU A CA 1
ATOM 7062 C C . GLU A 1 877 ? 32.056 5.892 -30.221 1.00 88.62 877 GLU A C 1
ATOM 7064 O O . GLU A 1 877 ? 33.040 5.158 -30.130 1.00 88.62 877 GLU A O 1
ATOM 7069 N N . PHE A 1 878 ? 30.822 5.407 -30.383 1.00 89.31 878 PHE A N 1
ATOM 7070 C CA . PHE A 1 878 ? 30.529 3.976 -30.455 1.00 89.31 878 PHE A CA 1
ATOM 7071 C C . PHE A 1 878 ? 31.296 3.280 -31.590 1.00 89.31 878 PHE A C 1
ATOM 7073 O O . PHE A 1 878 ? 31.996 2.289 -31.362 1.00 89.31 878 PHE A O 1
ATOM 7080 N N . ALA A 1 879 ? 31.218 3.819 -32.812 1.00 87.75 879 ALA A N 1
ATOM 7081 C CA . ALA A 1 879 ? 31.882 3.233 -33.973 1.00 87.75 879 ALA A CA 1
ATOM 7082 C C . ALA A 1 879 ? 33.414 3.183 -33.818 1.00 87.75 879 ALA A C 1
ATOM 7084 O O . ALA A 1 879 ? 34.049 2.252 -34.319 1.00 87.75 879 ALA A O 1
ATOM 7085 N N . TYR A 1 880 ? 34.012 4.165 -33.134 1.00 83.56 880 TYR A N 1
ATOM 7086 C CA . TYR A 1 880 ? 35.459 4.239 -32.911 1.00 83.56 880 TYR A CA 1
ATOM 7087 C C . TYR A 1 880 ? 35.941 3.388 -31.732 1.00 83.56 880 TYR A C 1
ATOM 7089 O O . TYR A 1 880 ? 36.929 2.676 -31.900 1.00 83.56 880 TYR A O 1
ATOM 7097 N N . ASN A 1 881 ? 35.264 3.449 -30.581 1.00 75.31 881 ASN A N 1
ATOM 7098 C CA . ASN A 1 881 ? 35.776 2.929 -29.309 1.00 75.31 881 ASN A CA 1
ATOM 7099 C C . ASN A 1 881 ? 35.219 1.545 -28.952 1.00 75.31 881 ASN A C 1
ATOM 7101 O O . ASN A 1 881 ? 35.953 0.701 -28.443 1.00 75.31 881 ASN A O 1
ATOM 7105 N N . VAL A 1 882 ? 33.946 1.279 -29.251 1.00 60.62 882 VAL A N 1
ATOM 7106 C CA . VAL A 1 882 ? 33.247 0.068 -28.777 1.00 60.62 882 VAL A CA 1
ATOM 7107 C C . VAL A 1 882 ? 33.412 -1.101 -29.753 1.00 60.62 882 VAL A C 1
ATOM 7109 O O . VAL A 1 882 ? 33.433 -2.262 -29.361 1.00 60.62 882 VAL A O 1
ATOM 7112 N N . LEU A 1 883 ? 33.653 -0.816 -31.035 1.00 60.41 883 LEU A N 1
ATOM 7113 C CA . LEU A 1 883 ? 33.991 -1.837 -32.034 1.00 60.41 883 LEU A CA 1
ATOM 7114 C C . LEU A 1 883 ? 35.495 -2.204 -32.053 1.00 60.41 883 LEU A C 1
ATOM 7116 O O . LEU A 1 883 ? 35.953 -2.850 -32.996 1.00 60.41 883 LEU A O 1
ATOM 7120 N N . SER A 1 884 ? 36.311 -1.740 -31.097 1.00 51.19 884 SER A N 1
ATOM 7121 C CA . SER A 1 884 ? 37.762 -2.046 -31.011 1.00 51.19 884 SER A CA 1
ATOM 7122 C C . SER A 1 884 ? 38.101 -3.294 -30.215 1.00 51.19 884 SER A C 1
ATOM 7124 O O . SER A 1 884 ? 39.176 -3.845 -30.426 1.00 51.19 884 SER A O 1
ATOM 7126 N N . GLU A 1 885 ? 37.214 -3.727 -29.329 1.00 44.12 885 GLU A N 1
ATOM 7127 C CA . GLU A 1 885 ? 37.458 -4.835 -28.411 1.00 44.12 885 GLU A CA 1
ATOM 7128 C C . GLU A 1 885 ? 36.488 -5.974 -28.733 1.00 44.12 885 GLU A C 1
ATOM 7130 O O . GLU A 1 885 ? 35.372 -6.019 -28.226 1.00 44.12 885 GLU A O 1
ATOM 7135 N N . CYS A 1 886 ? 36.886 -6.853 -29.653 1.00 34.72 886 CYS A N 1
ATOM 7136 C CA . CYS A 1 886 ? 36.381 -8.222 -29.804 1.00 34.72 886 CYS A CA 1
ATOM 7137 C C . CYS A 1 886 ? 37.405 -9.037 -30.585 1.00 34.72 886 CYS A C 1
ATOM 7139 O O . CYS A 1 886 ? 37.700 -8.636 -31.736 1.00 34.72 886 CYS A O 1
#

Radius of gyration: 33.7 Å; chains: 1; bounding box: 74×94×102 Å